Protein AF-A0A1Q9C0T8-F1 (afdb_monomer)

Nearest PDB structures (foldseek):
  1yc9-assembly1_A-3  TM=9.900E-02  e=2.140E+00  Vibrio cholerae

Mean predicted aligned error: 15.64 Å

Radius of gyration: 37.45 Å; Cα contacts (8 Å, |Δi|>4): 1405; chains: 1; bounding box: 99×96×95 Å

Secondary structure (DSSP, 8-state):
-EEEEETTEEEEEEEEEE-TTT--EEEEEEEES--EEEEEE-TTT--EEEEEEETTEEEEEEEE--SSS-BPEEEEEEE--S---SS--THHHHHHHHHTS--------------PPP--S--SSTHHHHHHHHHHHHHHHHTT-S--S--SSPPEEEE-SSTHHHHHHHHHHHTT--EEEE-GGGS-HHHHHHHHHHS-HHHHHHHHHHHHTTSS-S-------------------S-------------S-SSSSSSS-----------HHHHHHHHHHHHTTTSS-HHHHHHHHHHHHHHHHSS--HHHHHHHHS------HHHHHHHTTS-HHHHHHHHHHHHHHHHHHHHHHHHHHHHHHHHHHHTTSSEEEEEEEEEEEEEEEEEEE---TTS---EEEEEEEEEEEEEEEEEE-SS-EEEEEEEEP---EEESS--HHHHHHHHHHHHHTSTTHHHHHHHSSEEEEEEEE-S-HHHHHHHHHHHHT--S--EEEEEE-HHHHHHHHHHHHHHTTHHHHHHHHHHHHHT-STTHHHHHHHHHHHHHHHHEEEE-S---TT-HHHHHHHHHHHHHSPPPPTTS---HHHHHHHHHHHHHHHHT-S-TT-SS-EEEE-SSS---HHHHHHHIIIIIHHHH-SSSPPPPPSS-SSSHHHHHHHHHHHHHTTT-HHHHHHHHTT-----------TT--STHHHHHHHH--TTTTTTSTT------------PPPS------PPPP--TTTTTS---TTT-SS----HHHHHHHHHHHHHHHHHT-THHHHHHHHHHTHHHHHHHHHHHHHTSHHHHHHHHHHHHHHS----HHHHHHHTHHHHHHHHHHHHHHHS--TTS-GGG--HHHHHHHHHHHHHHHHHHIIIIIHHHHSTTGGGGGGGGT-THHHHS-GGG--HHHHHHHHHS-SHHHHTSHHHHHHHHHHHHH--S--HHHHHHHHHHHHHHHHHTSSSPPPBHHHHHHHHHHHHHHHHHHHHS-GGGG----------S----THHHHHHHHHHHH--S---HHHHHHHHHHHHT--HHHHHHHHHHHHHHHHHHHTT-PPPP-PPP------STTSSSSSHHHHHHHHHHHHHHHHHHHHHHHHHHHHHHHHHHHHHHHHT-----GGGHHHHHH-HHHHHH-EEEE-SSSEEEEEEEHHHHHHHHHHTTTSS---S----S---

Organism: Symbiodinium microadriaticum (NCBI:txid2951)

Sequence (1206 aa):
MINERNDGDCIRSSIRSLNLADGSYSTLCTFANECFNACGIDPTDSMIYCEVEGGADRYLTRLTCPGNGGAGEICFLGTQLDSVSAGFNGNTHAEMVRLMSEPDATDVSDGSQSSVRECDLADCGCMLEVWWVFKLKQFAKKLGLQAGGKPRLSPVSLMSACSGMLTEGLVMEELGIPFRVQGCSELSASRRAALLALFHVDHVHEFLQGVATAAVDPGYHVIVNELDSDVKGQRVQAEDRPAACPDGPRRVRADMAWVRSHRRVAAASEKPVLQQIARFALQTRDIGTPLQRELARQAAQSIRHTQPDKALHSILFDRRPVVSGTAEAQQHDTARSTVARKLSEAACALLLAAPYLLGIMLCKLLDMARGSTYSLVSVVVRRRYDETPCRISVSHEDCREQGTVVKILQSELTVALLVHDGTRFAQIRCTLPTHLKALESNTAEQLLLCQRELLALVPELSRAAAACHHPISLVTTDAYAANRCAENGMAAQSSEPWKRAHYYCDVHRMHNSSKKQHSVVSGHFSAMIYSALAAQQAGGTRQLRRALCAVLEQKLRLRCLAPESDSFESHRLQSVLDLFLPLKAAGIEPSRQGRLCLVRRYLIAFFLNGDTTDEEKVVHMNPSLGLTRDQVLHAAQAYLVPALIPHKPPVLSKKSWTGAEAAISWFGLLAALHNLLEPTMLRYTGQALTVPPAVHTANRKGWSRVAAALQDDPRNRRDQAQEGDDVDFEGGSGVIRPGNREAAGPPAASSDAAEARPNPDGLESGDVDWAEYNRQLRLRLVAWVRSKPASALIVIKTALKAPMALLEDLLTKSGVNWENLQQSIGAETGERTFVALEACKQTALKEFFLSLRVTFHTAMLGLAPAARMRKFQVLLFRMLLIIGSSVRVYLGLPWGSYPLRLFRAYMGDMVLLSDADCTLCNLGTWIKEQFPDSDSLQSNEAKAVLHTILSMFSTDIAQIEANHSATRRVVTMKSVQSSRPNVERASAEWLCRGNFTRKSGLLGEADKKSPAKQSKKADKAPVTYGWAWKAFLNERLSERISREAMSRLSREFAALSDEESQRYEDLGNIAQAAAQRGLVALPKKPSRSASVQPAARDLAMLPAEAMVQTVEAELARIRQVCNTENREHKQALQARNAKRDSVEVDLSSFGPLMEECPALADSGRPVRTAHPLLDMHLPADDLVEAALGRGAKTGLRGRLCKAPSL

Foldseek 3Di:
DDFDDDPNFTAKDFDWDQDPVPRDTHTQEMEGRWDWDQWDQDPVPRWIWTWTDDDPWIWIWTWATNGPHYHIDIDTQDTDDDDDDHDPDCPVVVVSVVVVPDDDDDDDDDDDDDDDDDDDPDDDDPPVQVVVLVVVVVVCVVVVLAPPDDDPDDAAEQEDSAPLSVLLSVLCVLLVGGHDYDYLVNDDPVVNVVVPVVDDVVVNVVRVVVVVVVPPDDDDDDDDDDDDDDDDDDDDDDDDDDDDDDDDDDDDPDPPDPPDDDDDDDDDDDDDVCCVVVVLLVVCVPWDDPVLNVLLVVLVVVLQDDDPLVLLCCLFANFDDLFALVVSCVVSVHDSVVSLVSLLNSLVSQQQVLLRLLLSLLVVVVVVCVVLQKPFAEKEKEKEKDWDWFFFFDDDVPDDGDGDTWIKMDMWIKIWIWMGRPDFIAIEIETGFDFIDTDPDLALVSVLVRVVVSQSSRTCSQVSLQRHPYAEYFYEYAPDPSPVSNVVVVVVPDPGPYQYDYFYFPLNLLLVLVLLLCVLVVLVLVLLQLQLVLQPDVCSLVLLLVLLLVVCVQAEDEDQDDQPCPDLQLVLLVLLLCLLLNADPPPDQCDPSNLLSVLLSVLCCQQQVDRQLQLRHRYHHHNDLPDDRVLSSVVCSVRVSCSLRVDRQDRDDSPDSDDVSSNLSNQLSCLLGSRNNQSSLCVSLVHDPPDDPPPCPPDDDDPVVVVVVVVPPPVNVVVPPPDDDDDDDDDDDDDDDDDDDDDDDDDDDDPVNVVPPPPPPPPPDDDPPPVVVSVVSSVSNNSVSVVSCNLVSLLSSLLCPLSSQLSVVSVVLQDLVLVVVQLLCCQVPLDGAFPLQCLLVCVSVSVSSVSLSCSLPDDSSNDDPVSPDPVSNVSSVVSSSSSSSSCCVSRVVPSPAPPSPVCVLLVLDPVLLVDDPVRYDSNSNVLCVQQVDSDSCVDLSVNQVSVSCRNSHDNRDVVVVVLVVVLSVSQVNNPPVHRGHHSSSSRSSSSSNVSNVVVDSVVDCPVVPPVPCPPCPVPPPPPLVVLLLVLQCLVPVPDDDDPVVVVVSVVVLVVDDPVSSVVSSVNSVVCVVCVVVVNDPDPDDPDPDDDDDDPPPPVSCVSSVVVVVVSVVVSVVSVVVSVVSNVVSVVVVVVSVVSQQPSDDPCVSVVVSCVVPVLQVQAWDWRRHSRSYTYTYHHSSSSSVVVSVVSNPPDDPDDDDDDDDD

Structure (mmCIF, N/CA/C/O backbone):
data_AF-A0A1Q9C0T8-F1
#
_entry.id   AF-A0A1Q9C0T8-F1
#
loop_
_atom_site.group_PDB
_atom_site.id
_atom_site.type_symbol
_atom_site.label_atom_id
_atom_site.label_alt_id
_atom_site.label_comp_id
_atom_site.label_asym_id
_atom_site.label_entity_id
_atom_site.label_seq_id
_atom_site.pdbx_PDB_ins_code
_atom_site.Cartn_x
_atom_site.Cartn_y
_atom_site.Cartn_z
_atom_site.occupancy
_atom_site.B_iso_or_equiv
_atom_site.auth_seq_id
_atom_site.auth_comp_id
_atom_site.auth_asym_id
_atom_site.auth_atom_id
_atom_site.pdbx_PDB_model_num
ATOM 1 N N . MET A 1 1 ? 5.597 49.844 -21.157 1.00 84.25 1 MET A N 1
ATOM 2 C CA . MET A 1 1 ? 5.459 51.142 -20.459 1.00 84.25 1 MET A CA 1
ATOM 3 C C . MET A 1 1 ? 6.849 51.688 -20.180 1.00 84.25 1 MET A C 1
ATOM 5 O O . MET A 1 1 ? 7.733 50.874 -19.952 1.00 84.25 1 MET A O 1
ATOM 9 N N . ILE A 1 2 ? 7.072 53.001 -20.265 1.00 85.50 2 ILE A N 1
ATOM 10 C CA . ILE A 1 2 ? 8.384 53.631 -20.035 1.00 85.50 2 ILE A CA 1
ATOM 11 C C . ILE A 1 2 ? 8.205 54.803 -19.068 1.00 85.50 2 ILE A C 1
ATOM 13 O O . ILE A 1 2 ? 7.502 55.755 -19.412 1.00 85.50 2 ILE A O 1
ATOM 17 N N . ASN A 1 3 ? 8.861 54.734 -17.908 1.00 88.25 3 ASN A N 1
ATOM 18 C CA . ASN A 1 3 ? 8.873 55.794 -16.900 1.00 88.25 3 ASN A CA 1
ATOM 19 C C . ASN A 1 3 ? 10.177 56.598 -17.020 1.00 88.25 3 ASN A C 1
ATOM 21 O O . ASN A 1 3 ? 11.267 56.032 -16.972 1.00 88.25 3 ASN A O 1
ATOM 25 N N . GLU A 1 4 ? 10.067 57.911 -17.171 1.00 86.44 4 GLU A N 1
ATOM 26 C CA . GLU A 1 4 ? 11.165 58.875 -17.179 1.00 86.44 4 GLU A CA 1
ATOM 27 C C . GLU A 1 4 ? 11.295 59.475 -15.771 1.00 86.44 4 GLU A C 1
ATOM 29 O O . GLU A 1 4 ? 10.384 60.144 -15.271 1.00 86.44 4 GLU A O 1
ATOM 34 N N . ARG A 1 5 ? 12.433 59.210 -15.119 1.00 85.56 5 ARG A N 1
ATOM 35 C CA . ARG A 1 5 ? 12.761 59.703 -13.774 1.00 85.56 5 ARG A CA 1
ATOM 36 C C . ARG A 1 5 ? 13.942 60.671 -13.833 1.00 85.56 5 ARG A C 1
ATOM 38 O O . ARG A 1 5 ? 14.863 60.448 -14.616 1.00 85.56 5 ARG A O 1
ATOM 45 N N . ASN A 1 6 ? 13.941 61.689 -12.979 1.00 84.31 6 ASN A N 1
ATOM 46 C CA . ASN A 1 6 ? 15.102 62.543 -12.721 1.00 84.31 6 ASN A CA 1
ATOM 47 C C . ASN A 1 6 ? 15.343 62.591 -11.215 1.00 84.31 6 ASN A C 1
ATOM 49 O O . ASN A 1 6 ? 14.410 62.816 -10.455 1.00 84.31 6 ASN A O 1
ATOM 53 N N . ASP A 1 7 ? 16.573 62.300 -10.795 1.00 78.94 7 ASP A N 1
ATOM 54 C CA . ASP A 1 7 ? 16.968 62.222 -9.381 1.00 78.94 7 ASP A CA 1
ATOM 55 C C . ASP A 1 7 ? 16.104 61.286 -8.508 1.00 78.94 7 ASP A C 1
ATOM 57 O O . ASP A 1 7 ? 15.999 61.450 -7.298 1.00 78.94 7 ASP A O 1
ATOM 61 N N . GLY A 1 8 ? 15.516 60.252 -9.122 1.00 74.50 8 GLY A N 1
ATOM 62 C CA . GLY A 1 8 ? 14.663 59.267 -8.447 1.00 74.50 8 GLY A CA 1
ATOM 63 C C . GLY A 1 8 ? 13.173 59.611 -8.464 1.00 74.50 8 GLY A C 1
ATOM 64 O O . GLY A 1 8 ? 12.360 58.690 -8.373 1.00 74.50 8 GLY A O 1
ATOM 65 N N . ASP A 1 9 ? 12.827 60.875 -8.711 1.00 76.44 9 ASP A N 1
ATOM 66 C CA . ASP A 1 9 ? 11.448 61.340 -8.834 1.00 76.44 9 ASP A CA 1
ATOM 67 C C . ASP A 1 9 ? 10.917 61.124 -10.252 1.00 76.44 9 ASP A C 1
ATOM 69 O O . ASP A 1 9 ? 11.606 61.327 -11.260 1.00 76.44 9 ASP A O 1
ATOM 73 N N . CYS A 1 10 ? 9.668 60.676 -10.344 1.00 81.81 10 CYS A N 1
ATOM 74 C CA . CYS A 1 10 ? 9.024 60.440 -11.626 1.00 81.81 10 CYS A CA 1
ATOM 75 C C . CYS A 1 10 ? 8.600 61.756 -12.273 1.00 81.81 10 CYS A C 1
ATOM 77 O O . CYS A 1 10 ? 7.741 62.452 -11.742 1.00 81.81 10 CYS A O 1
ATOM 79 N N . ILE A 1 11 ? 9.149 62.079 -13.445 1.00 87.88 11 ILE A N 1
ATOM 80 C CA . ILE A 1 11 ? 8.714 63.267 -14.192 1.00 87.88 11 ILE A CA 1
ATOM 81 C C . ILE A 1 11 ? 7.544 62.906 -15.107 1.00 87.88 11 ILE A C 1
ATOM 83 O O . ILE A 1 11 ? 6.575 63.658 -15.238 1.00 87.88 11 ILE A O 1
ATOM 87 N N . ARG A 1 12 ? 7.638 61.764 -15.797 1.00 91.06 12 ARG A N 1
ATOM 88 C CA . ARG A 1 12 ? 6.683 61.399 -16.845 1.00 91.06 12 ARG A CA 1
ATOM 89 C C . ARG A 1 12 ? 6.664 59.900 -17.082 1.00 91.06 12 ARG A C 1
ATOM 91 O O . ARG A 1 12 ? 7.714 59.281 -17.167 1.00 91.06 12 ARG A O 1
ATOM 98 N N . SER A 1 13 ? 5.490 59.339 -17.333 1.00 93.06 13 SER A N 1
ATOM 99 C CA . SER A 1 13 ? 5.349 57.966 -17.823 1.00 93.06 13 SER A CA 1
ATOM 100 C C . SER A 1 13 ? 4.685 57.948 -19.194 1.00 93.06 13 SER A C 1
ATOM 102 O O . SER A 1 13 ? 3.831 58.776 -19.506 1.00 93.06 13 SER A O 1
ATOM 104 N N . SER A 1 14 ? 5.092 57.024 -20.060 1.00 93.81 14 SER A N 1
ATOM 105 C CA . SER A 1 14 ? 4.533 56.878 -21.405 1.00 93.81 14 SER A CA 1
ATOM 106 C C . SER A 1 14 ? 4.207 55.427 -21.734 1.00 93.81 14 SER A C 1
ATOM 108 O O . SER A 1 14 ? 4.971 54.500 -21.446 1.00 93.81 14 SER A O 1
ATOM 110 N N . ILE A 1 15 ? 3.061 55.223 -22.379 1.00 91.44 15 ILE A N 1
ATOM 111 C CA . ILE A 1 15 ? 2.690 53.937 -22.966 1.00 91.44 15 ILE A CA 1
ATOM 112 C C . ILE A 1 15 ? 3.064 54.012 -24.435 1.00 91.44 15 ILE A C 1
ATOM 114 O O . ILE A 1 15 ? 2.648 54.930 -25.139 1.00 91.44 15 ILE A O 1
ATOM 118 N N . ARG A 1 16 ? 3.885 53.067 -24.893 1.00 91.75 16 ARG A N 1
ATOM 119 C CA . ARG A 1 16 ? 4.355 53.009 -26.275 1.00 91.75 16 ARG A CA 1
ATOM 120 C C . ARG A 1 16 ? 4.034 51.645 -26.867 1.00 91.75 16 ARG A C 1
ATOM 122 O O . ARG A 1 16 ? 4.193 50.637 -26.183 1.00 91.75 16 ARG A O 1
ATOM 129 N N . SER A 1 17 ? 3.596 51.636 -28.119 1.00 88.88 17 SER A N 1
ATOM 130 C CA . SER A 1 17 ? 3.448 50.425 -28.923 1.00 88.88 17 SER A CA 1
ATOM 131 C C . SER A 1 17 ? 4.784 50.091 -29.578 1.00 88.88 17 SER A C 1
ATOM 133 O O . SER A 1 17 ? 5.433 50.995 -30.103 1.00 88.88 17 SER A O 1
ATOM 135 N N . LEU A 1 18 ? 5.193 48.821 -29.544 1.00 85.62 18 LEU A N 1
ATOM 136 C CA . LEU A 1 18 ? 6.368 48.323 -30.258 1.00 85.62 18 LEU A CA 1
ATOM 137 C C . LEU A 1 18 ? 5.949 47.871 -31.657 1.00 85.62 18 LEU A C 1
ATOM 139 O O . LEU A 1 18 ? 5.144 46.950 -31.801 1.00 85.62 18 LEU A O 1
ATOM 143 N N . ASN A 1 19 ? 6.515 48.486 -32.686 1.00 84.69 19 ASN A N 1
ATOM 144 C CA . ASN A 1 19 ? 6.415 47.977 -34.041 1.00 84.69 19 ASN A CA 1
ATOM 145 C C . ASN A 1 19 ? 7.364 46.778 -34.192 1.00 84.69 19 ASN A C 1
ATOM 147 O O . ASN A 1 19 ? 8.583 46.931 -34.207 1.00 84.69 19 ASN A O 1
ATOM 151 N N . LEU A 1 20 ? 6.807 45.569 -34.300 1.00 74.81 20 LEU A N 1
ATOM 152 C CA . LEU A 1 20 ? 7.589 44.329 -34.399 1.00 74.81 20 LEU A CA 1
ATOM 153 C C . LEU A 1 20 ? 8.404 44.221 -35.698 1.00 74.81 20 LEU A C 1
ATOM 155 O O . LEU A 1 20 ? 9.325 43.412 -35.761 1.00 74.81 20 LEU A O 1
ATOM 159 N N . ALA A 1 21 ? 8.078 45.008 -36.729 1.00 79.56 21 ALA A N 1
ATOM 160 C CA . ALA A 1 21 ? 8.778 44.951 -38.010 1.00 79.56 21 ALA A CA 1
ATOM 161 C C . ALA A 1 21 ? 10.149 45.644 -37.973 1.00 79.56 21 ALA A C 1
ATOM 163 O O . ALA A 1 21 ? 11.071 45.207 -38.659 1.00 79.56 21 ALA A O 1
ATOM 164 N N . ASP A 1 22 ? 10.287 46.717 -37.192 1.00 89.75 22 ASP A N 1
ATOM 165 C CA . ASP A 1 22 ? 11.503 47.542 -37.148 1.00 89.75 22 ASP A CA 1
ATOM 166 C C . ASP A 1 22 ? 12.038 47.793 -35.727 1.00 89.75 22 ASP A C 1
ATOM 168 O O . ASP A 1 22 ? 13.094 48.404 -35.560 1.00 89.75 22 ASP A O 1
ATOM 172 N N . GLY A 1 23 ? 11.336 47.314 -34.698 1.00 84.69 23 GLY A N 1
ATOM 173 C CA . GLY A 1 23 ? 11.694 47.506 -33.296 1.00 84.69 23 GLY A CA 1
ATOM 174 C C . GLY A 1 23 ? 11.469 48.932 -32.779 1.00 84.69 23 GLY A C 1
ATOM 175 O O . GLY A 1 23 ? 11.903 49.249 -31.669 1.00 84.69 23 GLY A O 1
ATOM 176 N N . SER A 1 24 ? 10.823 49.811 -33.553 1.00 88.56 24 SER A N 1
ATOM 177 C CA . SER A 1 24 ? 10.552 51.191 -33.147 1.00 88.56 24 SER A CA 1
ATOM 178 C C . SER A 1 24 ? 9.375 51.277 -32.172 1.00 88.56 24 SER A C 1
ATOM 180 O O . SER A 1 24 ? 8.424 50.500 -32.232 1.00 88.56 24 SER A O 1
ATOM 182 N N . TYR A 1 25 ? 9.429 52.242 -31.251 1.00 88.69 25 TYR A N 1
ATOM 183 C CA . TYR A 1 25 ? 8.361 52.487 -30.281 1.00 88.69 25 TYR A CA 1
ATOM 184 C C . TYR A 1 25 ? 7.588 53.759 -30.638 1.00 88.69 25 TYR A C 1
ATOM 186 O O . TYR A 1 25 ? 8.168 54.844 -30.656 1.00 88.69 25 TYR A O 1
ATOM 194 N N . SER A 1 26 ? 6.273 53.653 -30.838 1.00 91.94 26 SER A N 1
ATOM 195 C CA . SER A 1 26 ? 5.376 54.799 -31.039 1.00 91.94 26 SER A CA 1
ATOM 196 C C . SER A 1 26 ? 4.587 55.102 -29.764 1.00 91.94 26 SER A C 1
ATOM 198 O O . SER A 1 26 ? 3.903 54.226 -29.232 1.00 91.94 26 SER A O 1
ATOM 200 N N . THR A 1 27 ? 4.657 56.336 -29.264 1.00 92.88 27 THR A N 1
ATOM 201 C CA . THR A 1 27 ? 3.942 56.743 -28.044 1.00 92.88 27 THR A CA 1
ATOM 202 C C . THR A 1 27 ? 2.433 56.802 -28.273 1.00 92.88 27 THR A C 1
ATOM 204 O O . THR A 1 27 ? 1.964 57.557 -29.117 1.00 92.88 27 THR A O 1
ATOM 207 N N . LEU A 1 28 ? 1.679 56.033 -27.487 1.00 91.81 28 LEU A N 1
ATOM 208 C CA . LEU A 1 28 ? 0.216 55.991 -27.508 1.00 91.81 28 LEU A CA 1
ATOM 209 C C . LEU A 1 28 ? -0.399 57.072 -26.614 1.00 91.81 28 LEU A C 1
ATOM 211 O O . LEU A 1 28 ? -1.378 57.703 -27.001 1.00 91.81 28 LEU A O 1
ATOM 215 N N . CYS A 1 29 ? 0.178 57.303 -25.435 1.00 93.88 29 CYS A N 1
ATOM 216 C CA . CYS A 1 29 ? -0.203 58.384 -24.528 1.00 93.88 29 CYS A CA 1
ATOM 217 C C . CYS A 1 29 ? 0.864 58.602 -23.455 1.00 93.88 29 CYS A C 1
ATOM 219 O O . CYS A 1 29 ? 1.744 57.755 -23.247 1.00 93.88 29 CYS A O 1
ATOM 221 N N . THR A 1 30 ? 0.780 59.738 -22.764 1.00 94.31 30 THR A N 1
ATOM 222 C CA . THR A 1 30 ? 1.685 60.066 -21.657 1.00 94.31 30 THR A CA 1
ATOM 223 C C . THR A 1 30 ? 0.957 60.579 -20.429 1.00 94.31 30 THR A C 1
ATOM 225 O O . THR A 1 30 ? -0.076 61.224 -20.550 1.00 94.31 30 THR A O 1
ATOM 228 N N . PHE A 1 31 ? 1.546 60.349 -19.267 1.00 93.56 31 PHE A N 1
ATOM 229 C CA . PHE A 1 31 ? 1.042 60.735 -17.959 1.00 93.56 31 PHE A CA 1
ATOM 230 C C . PHE A 1 31 ? 2.124 61.566 -17.271 1.00 93.56 31 PHE A C 1
ATOM 232 O O . PHE A 1 31 ? 3.297 61.185 -17.283 1.00 93.56 31 PHE A O 1
ATOM 239 N N . ALA A 1 32 ? 1.755 62.728 -16.740 1.00 89.69 32 ALA A N 1
ATOM 240 C CA . ALA A 1 32 ? 2.688 63.609 -16.047 1.00 89.69 32 ALA A CA 1
ATOM 241 C C . ALA A 1 32 ? 2.749 63.246 -14.560 1.00 89.69 32 ALA A C 1
ATOM 243 O O . ALA A 1 32 ? 1.712 62.959 -13.972 1.00 89.69 32 ALA A O 1
ATOM 244 N N . ASN A 1 33 ? 3.946 63.307 -13.973 1.00 86.69 33 ASN A N 1
ATOM 245 C CA . ASN A 1 33 ? 4.203 63.213 -12.530 1.00 86.69 33 ASN A CA 1
ATOM 246 C C . ASN A 1 33 ? 3.824 61.893 -11.833 1.00 86.69 33 ASN A C 1
ATOM 248 O O . ASN A 1 33 ? 3.884 61.835 -10.612 1.00 86.69 33 ASN A O 1
ATOM 252 N N . GLU A 1 34 ? 3.477 60.836 -12.571 1.00 89.19 34 GLU A N 1
ATOM 253 C CA . GLU A 1 34 ? 3.095 59.544 -11.989 1.00 89.19 34 GLU A CA 1
ATOM 254 C C . GLU A 1 34 ? 3.929 58.410 -12.575 1.00 89.19 34 GLU A C 1
ATOM 256 O O . GLU A 1 34 ? 4.117 58.335 -13.794 1.00 89.19 34 GLU A O 1
ATOM 261 N N . CYS A 1 35 ? 4.431 57.527 -11.710 1.00 88.50 35 CYS A N 1
ATOM 262 C CA . CYS A 1 35 ? 5.215 56.354 -12.090 1.00 88.50 35 CYS A CA 1
ATOM 263 C C . CYS A 1 35 ? 4.388 55.091 -11.936 1.00 88.50 35 CYS A C 1
ATOM 265 O O . CYS A 1 35 ? 3.938 54.764 -10.841 1.00 88.50 35 CYS A O 1
ATOM 267 N N . PHE A 1 36 ? 4.266 54.351 -13.031 1.00 91.62 36 PHE A N 1
ATOM 268 C CA . PHE A 1 36 ? 3.501 53.117 -13.053 1.00 91.62 36 PHE A CA 1
ATOM 269 C C . PHE A 1 36 ? 4.420 51.906 -13.009 1.00 91.62 36 PHE A C 1
ATOM 271 O O . PHE A 1 36 ? 5.309 51.748 -13.849 1.00 91.62 36 PHE A O 1
ATOM 278 N N . ASN A 1 37 ? 4.176 51.028 -12.052 1.00 85.38 37 ASN A N 1
ATOM 279 C CA . ASN A 1 37 ? 4.841 49.749 -11.898 1.00 85.38 37 ASN A CA 1
ATOM 280 C C . ASN A 1 37 ? 3.830 48.613 -12.124 1.00 85.38 37 ASN A C 1
ATOM 282 O O . ASN A 1 37 ? 2.619 48.821 -12.118 1.00 85.38 37 ASN A O 1
ATOM 286 N N . ALA A 1 38 ? 4.341 47.403 -12.364 1.00 86.06 38 ALA A N 1
ATOM 287 C CA . ALA A 1 38 ? 3.549 46.167 -12.406 1.00 86.06 38 ALA A CA 1
ATOM 288 C C . ALA A 1 38 ? 2.290 46.201 -13.308 1.00 86.06 38 ALA A C 1
ATOM 290 O O . ALA A 1 38 ? 1.255 45.637 -12.966 1.00 86.06 38 ALA A O 1
ATOM 291 N N . CYS A 1 39 ? 2.373 46.845 -14.474 1.00 87.00 39 CYS A N 1
ATOM 292 C CA . CYS A 1 39 ? 1.206 47.021 -15.333 1.00 87.00 39 CYS A CA 1
ATOM 293 C C . CYS A 1 39 ? 0.776 45.757 -16.090 1.00 87.00 39 CYS A C 1
ATOM 295 O O . CYS A 1 39 ? 1.620 45.049 -16.643 1.00 87.00 39 CYS A O 1
ATOM 297 N N . GLY A 1 40 ? -0.535 45.542 -16.208 1.00 81.94 40 GLY A N 1
ATOM 298 C CA . GLY A 1 40 ? -1.163 44.476 -16.992 1.00 81.94 40 GLY A CA 1
ATOM 299 C C . GLY A 1 40 ? -2.356 44.986 -17.803 1.00 81.94 40 GLY A C 1
ATOM 300 O O . GLY A 1 40 ? -2.908 46.040 -17.500 1.00 81.94 40 GLY A O 1
ATOM 301 N N . ILE A 1 41 ? -2.734 44.256 -18.855 1.00 80.81 41 ILE A N 1
ATOM 302 C CA . ILE A 1 41 ? -3.988 44.487 -19.587 1.00 80.81 41 ILE A CA 1
ATOM 303 C C . ILE A 1 41 ? -4.985 43.447 -19.098 1.00 80.81 41 ILE A C 1
ATOM 305 O O . ILE A 1 41 ? -4.678 42.254 -19.158 1.00 80.81 41 ILE A O 1
ATOM 309 N N . ASP A 1 42 ? -6.153 43.881 -18.634 1.00 69.19 42 ASP A N 1
ATOM 310 C CA . ASP A 1 42 ? -7.231 42.948 -18.319 1.00 69.19 42 ASP A CA 1
ATOM 311 C C . ASP A 1 42 ? -7.884 42.488 -19.637 1.00 69.19 42 ASP A C 1
ATOM 313 O O . ASP A 1 42 ? -8.397 43.315 -20.396 1.00 69.19 42 ASP A O 1
ATOM 317 N N . PRO A 1 43 ? -7.863 41.182 -19.965 1.00 54.66 43 PRO A N 1
ATOM 318 C CA . PRO A 1 43 ? -8.490 40.674 -21.183 1.00 54.66 43 PRO A CA 1
ATOM 319 C C . PRO A 1 43 ? -10.021 40.825 -21.190 1.00 54.66 43 PRO A C 1
ATOM 321 O O . PRO A 1 43 ? -10.635 40.656 -22.242 1.00 54.66 43 PRO A O 1
ATOM 324 N N . THR A 1 44 ? -10.640 41.113 -20.043 1.00 53.41 44 THR A N 1
ATOM 325 C CA . THR A 1 44 ? -12.094 41.227 -19.877 1.00 53.41 44 THR A CA 1
ATOM 326 C C . THR A 1 44 ? -12.622 42.568 -20.376 1.00 53.41 44 THR A C 1
ATOM 328 O O . THR A 1 44 ? -13.643 42.599 -21.062 1.00 53.41 44 THR A O 1
ATOM 331 N N . ASP A 1 45 ? -11.927 43.668 -20.072 1.00 75.06 45 ASP A N 1
ATOM 332 C CA . ASP A 1 45 ? -12.342 45.024 -20.456 1.00 75.06 45 ASP A CA 1
ATOM 333 C C . ASP A 1 45 ? -11.337 45.749 -21.368 1.00 75.06 45 ASP A C 1
ATOM 335 O O . ASP A 1 45 ? -11.618 46.842 -21.859 1.00 75.06 45 ASP A O 1
ATOM 339 N N . SER A 1 46 ? -10.198 45.114 -21.665 1.00 77.00 46 SER A N 1
ATOM 340 C CA . SER A 1 46 ? -9.102 45.658 -22.477 1.00 77.00 46 SER A CA 1
ATOM 341 C C . SER A 1 46 ? -8.465 46.935 -21.914 1.00 77.00 46 SER A C 1
ATOM 343 O O . SER A 1 46 ? -7.799 47.664 -22.656 1.00 77.00 46 SER A O 1
ATOM 345 N N . MET A 1 47 ? -8.627 47.212 -20.617 1.00 83.81 47 MET A N 1
ATOM 346 C CA . MET A 1 47 ? -8.027 48.369 -19.955 1.00 83.81 47 MET A CA 1
ATOM 347 C C . MET A 1 47 ? -6.661 48.022 -19.359 1.00 83.81 47 MET A C 1
ATOM 349 O O . MET A 1 47 ? -6.340 46.866 -19.076 1.00 83.81 47 MET A O 1
ATOM 353 N N . ILE A 1 48 ? -5.824 49.048 -19.191 1.00 87.44 48 ILE A N 1
ATOM 354 C CA . ILE A 1 48 ? -4.480 48.905 -18.627 1.00 87.44 48 ILE A CA 1
ATOM 355 C C . ILE A 1 48 ? -4.561 49.215 -17.138 1.00 87.44 48 ILE A C 1
ATOM 357 O O . ILE A 1 48 ? -5.005 50.294 -16.758 1.00 87.44 48 ILE A O 1
ATOM 361 N N . TYR A 1 49 ? -4.095 48.304 -16.298 1.00 89.75 49 TYR A N 1
ATOM 362 C CA . TYR A 1 49 ? -4.050 48.471 -14.852 1.00 89.75 49 TYR A CA 1
ATOM 363 C C . TYR A 1 49 ? -2.606 48.497 -14.385 1.00 89.75 49 TYR A C 1
ATOM 365 O O . TYR A 1 49 ? -1.805 47.684 -14.836 1.00 89.75 49 TYR A O 1
ATOM 373 N N . CYS A 1 50 ? -2.278 49.422 -13.495 1.00 91.75 50 CYS A N 1
ATOM 374 C CA . CYS A 1 50 ? -0.927 49.671 -13.015 1.00 91.75 50 CYS A CA 1
ATOM 375 C C . CYS A 1 50 ? -0.915 49.982 -11.521 1.00 91.75 50 CYS A C 1
ATOM 377 O O . CYS A 1 50 ? -1.856 50.566 -10.988 1.00 91.75 50 CYS A O 1
ATOM 379 N N . GLU A 1 51 ? 0.190 49.661 -10.864 1.00 89.50 51 GLU A N 1
ATOM 380 C CA . GLU A 1 51 ? 0.487 50.103 -9.504 1.00 89.50 51 GLU A CA 1
ATOM 381 C C . GLU A 1 51 ? 1.160 51.485 -9.559 1.00 89.50 51 GLU A C 1
ATOM 383 O O . GLU A 1 51 ? 2.123 51.671 -10.302 1.00 89.50 51 GLU A O 1
ATOM 388 N N . VAL A 1 52 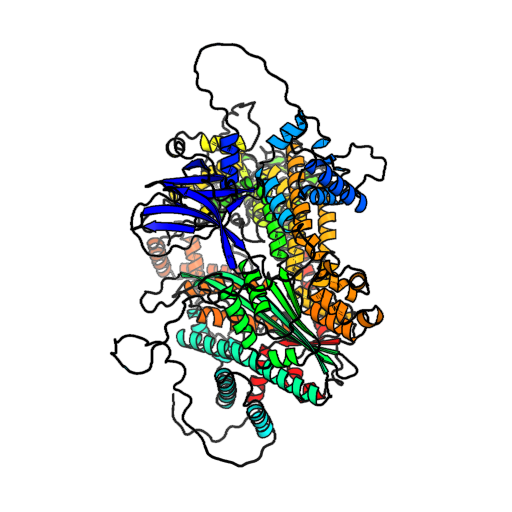? 0.665 52.458 -8.794 1.00 89.31 52 VAL A N 1
ATOM 389 C CA . VAL A 1 52 ? 1.272 53.791 -8.636 1.00 89.31 52 VAL A CA 1
ATOM 390 C C . VAL A 1 52 ? 1.836 53.919 -7.229 1.00 89.31 52 VAL A C 1
ATOM 392 O O . VAL A 1 52 ? 1.127 53.693 -6.248 1.00 89.31 52 VAL A O 1
ATOM 395 N N . GLU A 1 53 ? 3.112 54.290 -7.128 1.00 79.38 53 GLU A N 1
ATOM 396 C CA . GLU A 1 53 ? 3.761 54.603 -5.850 1.00 79.38 53 GLU A CA 1
ATOM 397 C C . GLU A 1 53 ? 3.468 56.064 -5.476 1.00 79.38 53 GLU A C 1
ATOM 399 O O . GLU A 1 53 ? 4.106 56.982 -5.987 1.00 79.38 53 GLU A O 1
ATOM 404 N N . GLY A 1 54 ? 2.494 56.272 -4.585 1.00 69.88 54 GLY A N 1
ATOM 405 C CA . GLY A 1 54 ? 2.103 57.584 -4.070 1.00 69.88 54 GLY A CA 1
ATOM 406 C C . GLY A 1 54 ? 2.558 57.761 -2.622 1.00 69.88 54 GLY A C 1
ATOM 407 O O . GLY A 1 54 ? 1.754 57.662 -1.698 1.00 69.88 54 GLY A O 1
ATOM 408 N N . GLY A 1 55 ? 3.851 58.007 -2.396 1.00 74.56 55 GLY A N 1
ATOM 409 C CA . GLY A 1 55 ? 4.407 58.152 -1.044 1.00 74.56 55 GLY A CA 1
ATOM 410 C C . GLY A 1 55 ? 4.615 56.808 -0.329 1.00 74.56 55 GLY A C 1
ATOM 411 O O . GLY A 1 55 ? 5.301 55.938 -0.857 1.00 74.56 55 GLY A O 1
ATOM 412 N N . ALA A 1 56 ? 4.086 56.653 0.892 1.00 65.31 56 ALA A N 1
ATOM 413 C CA . ALA A 1 56 ? 4.188 55.401 1.660 1.00 65.31 56 ALA A CA 1
ATOM 414 C C . ALA A 1 56 ? 3.191 54.321 1.195 1.00 65.31 56 ALA A C 1
ATOM 416 O O . ALA A 1 56 ? 3.379 53.147 1.515 1.00 65.31 56 ALA A O 1
ATOM 417 N N . ASP A 1 57 ? 2.176 54.714 0.420 1.00 75.19 57 ASP A N 1
ATOM 418 C CA . ASP A 1 57 ? 1.079 53.853 -0.007 1.00 75.19 57 ASP A CA 1
ATOM 419 C C . ASP A 1 57 ? 1.175 53.527 -1.506 1.00 75.19 57 ASP A C 1
ATOM 421 O O . ASP A 1 57 ? 1.610 54.338 -2.332 1.00 75.19 57 ASP A O 1
ATOM 425 N N . ARG A 1 58 ? 0.754 52.312 -1.861 1.00 79.94 58 ARG A N 1
ATOM 426 C CA . ARG A 1 58 ? 0.671 51.820 -3.241 1.00 79.94 58 ARG A CA 1
ATOM 427 C C . ARG A 1 58 ? -0.782 51.814 -3.675 1.00 79.94 58 ARG A C 1
ATOM 429 O O . ARG A 1 58 ? -1.636 51.319 -2.942 1.00 79.94 58 ARG A O 1
ATOM 436 N N . TYR A 1 59 ? -1.066 52.348 -4.856 1.00 83.56 59 TYR A N 1
ATOM 437 C CA . TYR A 1 59 ? -2.425 52.437 -5.379 1.00 83.56 59 TYR A CA 1
ATOM 438 C C . TYR A 1 59 ? -2.570 51.606 -6.644 1.00 83.56 59 TYR A C 1
ATOM 440 O O . TYR A 1 59 ? -1.754 51.717 -7.559 1.00 83.56 59 TYR A O 1
ATOM 448 N N . LEU A 1 60 ? -3.649 50.831 -6.739 1.00 89.25 60 LEU A N 1
ATOM 449 C CA . LEU A 1 60 ? -4.040 50.241 -8.013 1.00 89.25 60 LEU A CA 1
ATOM 450 C C . LEU A 1 60 ? -4.777 51.303 -8.834 1.00 89.25 60 LEU A C 1
ATOM 452 O O . LEU A 1 60 ? -5.761 51.898 -8.388 1.00 89.25 60 LEU A O 1
ATOM 456 N N . THR A 1 61 ? -4.301 51.541 -10.050 1.00 90.50 61 THR A N 1
ATOM 457 C CA . THR A 1 61 ? -4.855 52.536 -10.970 1.00 90.50 61 THR A CA 1
ATOM 458 C C . THR A 1 61 ? -5.213 51.902 -12.298 1.00 90.50 61 THR A C 1
ATOM 460 O O . THR A 1 61 ? -4.479 51.068 -12.825 1.00 90.50 61 THR A O 1
ATOM 463 N N . ARG A 1 62 ? -6.340 52.326 -12.866 1.00 92.94 62 ARG A N 1
ATOM 464 C CA . ARG A 1 62 ? -6.703 52.034 -14.251 1.00 92.94 62 ARG A CA 1
ATOM 465 C C . ARG A 1 62 ? -6.309 53.211 -15.129 1.00 92.94 62 ARG A C 1
ATOM 467 O O . ARG A 1 62 ? -6.647 54.355 -14.824 1.00 92.94 62 ARG A O 1
ATOM 474 N N . LEU A 1 63 ? -5.626 52.916 -16.224 1.00 92.88 63 LEU A N 1
ATOM 475 C CA . LEU A 1 63 ? -5.155 53.878 -17.204 1.00 92.88 63 LEU A CA 1
ATOM 476 C C . LEU A 1 63 ? -6.007 53.805 -18.463 1.00 92.88 63 LEU A C 1
ATOM 478 O O . LEU A 1 63 ? -6.145 52.745 -19.077 1.00 92.88 63 LEU A O 1
ATOM 482 N N . THR A 1 64 ? -6.508 54.960 -18.887 1.00 90.00 64 THR A N 1
ATOM 483 C CA . THR A 1 64 ? -7.182 55.116 -20.175 1.00 90.00 64 THR A CA 1
ATOM 484 C C . THR A 1 64 ? -6.257 55.865 -21.123 1.00 90.00 64 THR A C 1
ATOM 486 O O . THR A 1 64 ? -5.787 56.964 -20.824 1.00 90.00 64 THR A O 1
ATOM 489 N N . CYS A 1 65 ? -5.974 55.263 -22.277 1.00 89.00 65 CYS A N 1
ATOM 490 C CA . CYS A 1 65 ? -5.044 55.802 -23.262 1.00 89.00 65 CYS A CA 1
ATOM 491 C C . CYS A 1 65 ? -5.796 56.166 -24.553 1.00 89.00 65 CYS A C 1
ATOM 493 O O . CYS A 1 65 ? -6.330 55.262 -25.195 1.00 89.00 65 CYS A O 1
ATOM 495 N N . PRO A 1 66 ? -5.819 57.439 -24.991 1.00 86.75 66 PRO A N 1
ATOM 496 C CA . PRO A 1 66 ? -6.528 57.836 -26.214 1.00 86.75 66 PRO A CA 1
ATOM 497 C C . PRO A 1 66 ? -5.867 57.337 -27.514 1.00 86.75 66 PRO A C 1
ATOM 499 O O . PRO A 1 66 ? -6.444 57.479 -28.589 1.00 86.75 66 PRO A O 1
ATOM 502 N N . GLY A 1 67 ? -4.653 56.774 -27.446 1.00 84.50 67 GLY A N 1
ATOM 503 C CA . GLY A 1 67 ? -3.973 56.123 -28.575 1.00 84.50 67 GLY A CA 1
ATOM 504 C C . GLY A 1 67 ? -3.359 57.063 -29.623 1.00 84.50 67 GLY A C 1
ATOM 505 O O . GLY A 1 67 ? -2.758 56.587 -30.581 1.00 84.50 67 GLY A O 1
ATOM 506 N N . ASN A 1 68 ? -3.471 58.381 -29.452 1.00 88.19 68 ASN A N 1
ATOM 507 C CA . ASN A 1 68 ? -3.024 59.403 -30.409 1.00 88.19 68 ASN A CA 1
ATOM 508 C C . ASN A 1 68 ? -1.849 60.262 -29.899 1.00 88.19 68 ASN A C 1
ATOM 510 O O . ASN A 1 68 ? -1.633 61.373 -30.380 1.00 88.19 68 ASN A O 1
ATOM 514 N N . GLY A 1 69 ? -1.111 59.779 -28.898 1.00 87.25 69 GLY A N 1
ATOM 515 C CA . GLY A 1 69 ? -0.023 60.512 -28.247 1.00 87.25 69 GLY A CA 1
ATOM 516 C C . GLY A 1 69 ? -0.488 61.573 -27.242 1.00 87.25 69 GLY A C 1
ATOM 517 O O . GLY A 1 69 ? 0.354 62.277 -26.685 1.00 87.25 69 GLY A O 1
ATOM 518 N N . GLY A 1 70 ? -1.799 61.687 -26.996 1.00 90.12 70 GLY A N 1
ATOM 519 C CA . GLY A 1 70 ? -2.386 62.601 -26.016 1.00 90.12 70 GLY A CA 1
ATOM 520 C C . GLY A 1 70 ? -2.073 62.249 -24.556 1.00 90.12 70 GLY A C 1
ATOM 521 O O . GLY A 1 70 ? -1.439 61.235 -24.248 1.00 90.12 70 GLY A O 1
ATOM 522 N N . ALA A 1 71 ? -2.524 63.101 -23.633 1.00 91.69 71 ALA A N 1
ATOM 523 C CA . ALA A 1 71 ? -2.451 62.805 -22.206 1.00 91.69 71 ALA A CA 1
ATOM 524 C C . ALA A 1 71 ? -3.378 61.625 -21.872 1.00 91.69 71 ALA A C 1
ATOM 526 O O . ALA A 1 71 ? -4.525 61.603 -22.316 1.00 91.69 71 ALA A O 1
ATOM 527 N N . GLY A 1 72 ? -2.868 60.630 -21.149 1.00 89.88 72 GLY A N 1
ATOM 528 C CA . GLY A 1 72 ? -3.696 59.542 -20.635 1.00 89.88 72 GLY A CA 1
ATOM 529 C C . GLY A 1 72 ? -4.397 59.945 -19.336 1.00 89.88 72 GLY A C 1
ATOM 530 O O . GLY A 1 72 ? -3.924 60.827 -18.619 1.00 89.88 72 GLY A O 1
ATOM 531 N N . GLU A 1 73 ? -5.513 59.290 -19.029 1.00 92.88 73 GLU A N 1
ATOM 532 C CA . GLU A 1 73 ? -6.288 59.525 -17.805 1.00 92.88 73 GLU A CA 1
ATOM 533 C C . GLU A 1 73 ? -6.032 58.418 -16.776 1.00 92.88 73 GLU A C 1
ATOM 535 O O . GLU A 1 73 ? -5.930 57.242 -17.136 1.00 92.88 73 GLU A O 1
ATOM 540 N N . ILE A 1 74 ? -5.930 58.797 -15.498 1.00 90.62 74 ILE A N 1
ATOM 541 C CA . ILE A 1 74 ? -5.673 57.890 -14.372 1.00 90.62 74 ILE A CA 1
ATOM 542 C C . ILE A 1 74 ? -6.926 57.831 -13.505 1.00 90.62 74 ILE A C 1
ATOM 544 O O . ILE A 1 74 ? -7.432 58.861 -13.062 1.00 90.62 74 ILE A O 1
ATOM 548 N N . CYS A 1 75 ? -7.408 56.623 -13.230 1.00 89.88 75 CYS A N 1
ATOM 549 C CA . CYS A 1 75 ? -8.500 56.376 -12.300 1.00 89.88 75 CYS A CA 1
ATOM 550 C C . CYS A 1 75 ? -7.978 55.525 -11.135 1.00 89.88 75 CYS A C 1
ATOM 552 O O . CYS A 1 75 ? -7.615 54.366 -11.333 1.00 89.88 75 CYS A O 1
ATOM 554 N N . PHE A 1 76 ? -7.899 56.109 -9.937 1.00 86.00 76 PHE A N 1
ATOM 555 C CA . PHE A 1 76 ? -7.458 55.421 -8.720 1.00 86.00 76 PHE A CA 1
ATOM 556 C C . PHE A 1 76 ? -8.581 54.536 -8.184 1.00 86.00 76 PHE A C 1
ATOM 558 O O . PHE A 1 76 ? -9.678 55.025 -7.923 1.00 86.00 76 PHE A O 1
ATOM 565 N N . LEU A 1 77 ? -8.308 53.238 -8.046 1.00 77.31 77 LEU A N 1
ATOM 566 C CA . LEU A 1 77 ? -9.310 52.238 -7.671 1.00 77.31 77 LEU A CA 1
ATOM 567 C C . LEU A 1 77 ? -9.226 51.818 -6.198 1.00 77.31 77 LEU A C 1
ATOM 569 O O . LEU A 1 77 ? -10.190 51.266 -5.678 1.00 77.31 77 LEU A O 1
ATOM 573 N N . GLY A 1 78 ? -8.110 52.100 -5.519 1.00 81.56 78 GLY A N 1
ATOM 574 C CA . GLY A 1 78 ? -7.941 51.849 -4.085 1.00 81.56 78 GLY A CA 1
ATOM 575 C C . GLY A 1 78 ? -6.476 51.740 -3.658 1.00 81.56 78 GLY A C 1
ATOM 576 O O . GLY A 1 78 ? -5.579 51.643 -4.501 1.00 81.56 78 GLY A O 1
ATOM 577 N N . THR A 1 79 ? -6.238 51.770 -2.345 1.00 73.81 79 THR A N 1
ATOM 578 C CA . THR A 1 79 ? -4.942 51.465 -1.721 1.00 73.81 79 THR A CA 1
ATOM 579 C C . THR A 1 79 ? -4.734 49.954 -1.654 1.00 73.81 79 THR A C 1
ATOM 581 O O . THR A 1 79 ? -5.625 49.209 -1.253 1.00 73.81 79 THR A O 1
ATOM 584 N N . GLN A 1 80 ? -3.553 49.485 -2.047 1.00 64.56 80 GLN A N 1
ATOM 585 C CA . GLN A 1 80 ? -3.183 48.077 -1.995 1.00 64.56 80 GLN A CA 1
ATOM 586 C C . GLN A 1 80 ? -2.578 47.772 -0.617 1.00 64.56 80 GLN A C 1
ATOM 588 O O . GLN A 1 80 ? -1.508 48.278 -0.278 1.00 64.56 80 GLN A O 1
ATOM 593 N N . LEU A 1 81 ? -3.275 46.972 0.194 1.00 45.06 81 LEU A N 1
ATOM 594 C CA . LEU A 1 81 ? -2.772 46.509 1.487 1.00 45.06 81 LEU A CA 1
ATOM 595 C C . LEU A 1 81 ? -1.868 45.286 1.261 1.00 45.06 81 LEU A C 1
ATOM 597 O O . LEU A 1 81 ? -2.323 44.240 0.813 1.00 45.06 81 LEU A O 1
ATOM 601 N N . ASP A 1 82 ? -0.584 45.463 1.574 1.00 43.59 82 ASP A N 1
ATOM 602 C CA . ASP A 1 82 ? 0.517 44.491 1.543 1.00 43.59 82 ASP A CA 1
ATOM 603 C C . ASP A 1 82 ? 1.030 43.998 0.171 1.00 43.59 82 ASP A C 1
ATOM 605 O O . ASP A 1 82 ? 0.319 43.556 -0.730 1.00 43.59 82 ASP A O 1
ATOM 609 N N . SER A 1 83 ? 2.359 44.068 0.022 1.00 35.31 83 SER A N 1
ATOM 610 C CA . SER A 1 83 ? 3.079 43.802 -1.223 1.00 35.31 83 SER A CA 1
ATOM 611 C C . SER A 1 83 ? 3.201 42.303 -1.527 1.00 35.31 83 SER A C 1
ATOM 613 O O . SER A 1 83 ? 3.927 41.581 -0.837 1.00 35.31 83 SER A O 1
ATOM 615 N N . VAL A 1 84 ? 2.612 41.856 -2.637 1.00 35.56 84 VAL A N 1
ATOM 616 C CA . VAL A 1 84 ? 2.989 40.608 -3.322 1.00 35.56 84 VAL A CA 1
ATOM 617 C C . VAL A 1 84 ? 3.589 40.980 -4.677 1.00 35.56 84 VAL A C 1
ATOM 619 O O . VAL A 1 84 ? 2.987 41.685 -5.479 1.00 35.56 84 VAL A O 1
ATOM 622 N N . SER A 1 85 ? 4.823 40.552 -4.923 1.00 30.81 85 SER A N 1
ATOM 623 C CA . SER A 1 85 ? 5.599 40.883 -6.119 1.00 30.81 85 SER A CA 1
ATOM 624 C C . SER A 1 85 ? 4.949 40.398 -7.426 1.00 30.81 85 SER A C 1
ATOM 626 O O . SER A 1 85 ? 4.762 39.198 -7.606 1.00 30.81 85 SER A O 1
ATOM 628 N N . ALA A 1 86 ? 4.711 41.348 -8.337 1.00 31.59 86 ALA A N 1
ATOM 629 C CA . ALA A 1 86 ? 4.710 41.265 -9.804 1.00 31.59 86 ALA A CA 1
ATOM 630 C C . ALA A 1 86 ? 4.246 39.944 -10.455 1.00 31.59 86 ALA A C 1
ATOM 632 O O . ALA A 1 86 ? 5.029 39.172 -11.007 1.00 31.59 86 ALA A O 1
ATOM 633 N N . GLY A 1 87 ? 2.931 39.774 -10.482 1.00 35.56 87 GLY A N 1
ATOM 634 C CA . GLY A 1 87 ? 2.191 38.955 -11.434 1.00 35.56 87 GLY A CA 1
ATOM 635 C C . GLY A 1 87 ? 0.714 39.198 -11.165 1.00 35.56 87 GLY A C 1
ATOM 636 O O . GLY A 1 87 ? 0.301 39.039 -10.021 1.00 35.56 87 GLY A O 1
ATOM 637 N N . PHE A 1 88 ? -0.065 39.632 -12.161 1.00 35.19 88 PHE A N 1
ATOM 638 C CA . PHE A 1 88 ? -1.522 39.746 -12.022 1.00 35.19 88 PHE A CA 1
ATOM 639 C C . PHE A 1 88 ? -2.077 38.362 -11.637 1.00 35.19 88 PHE A C 1
ATOM 641 O O . PHE A 1 88 ? -2.206 37.469 -12.471 1.00 35.19 88 PHE A O 1
ATOM 648 N N . ASN A 1 89 ? -2.308 38.167 -10.341 1.00 36.69 89 ASN A N 1
ATOM 649 C CA . ASN A 1 89 ? -2.896 36.988 -9.721 1.00 36.69 89 ASN A CA 1
ATOM 650 C C . ASN A 1 89 ? -4.375 37.316 -9.457 1.00 36.69 89 ASN A C 1
ATOM 652 O O . ASN A 1 89 ? -4.699 38.416 -9.014 1.00 36.69 89 ASN A O 1
ATOM 656 N N . GLY A 1 90 ? -5.263 36.356 -9.734 1.00 42.38 90 GLY A N 1
ATOM 657 C CA . GLY A 1 90 ? -6.722 36.497 -9.684 1.00 42.38 90 GLY A CA 1
ATOM 658 C C . GLY A 1 90 ? -7.343 36.929 -8.348 1.00 42.38 90 GLY A C 1
ATOM 659 O O . GLY A 1 90 ? -8.516 37.295 -8.347 1.00 42.38 90 GLY A O 1
ATOM 660 N N . ASN A 1 91 ? -6.601 36.967 -7.238 1.00 40.50 91 ASN A N 1
ATOM 661 C CA . ASN A 1 91 ? -7.144 37.405 -5.947 1.00 40.50 91 ASN A CA 1
ATOM 662 C C . ASN A 1 91 ? -7.499 38.905 -5.913 1.00 40.50 91 ASN A C 1
ATOM 664 O O . ASN A 1 91 ? -8.462 39.282 -5.252 1.00 40.50 91 ASN A O 1
ATOM 668 N N . THR A 1 92 ? -6.820 39.762 -6.686 1.00 43.00 92 THR A N 1
ATOM 669 C CA . THR A 1 92 ? -7.121 41.212 -6.732 1.00 43.00 92 THR A CA 1
ATOM 670 C C . THR A 1 92 ? -8.460 41.514 -7.431 1.00 43.00 92 THR A C 1
ATOM 672 O O . THR A 1 92 ? -9.103 42.523 -7.153 1.00 43.00 92 THR A O 1
ATOM 675 N N . HIS A 1 93 ? -8.932 40.607 -8.296 1.00 42.28 93 HIS A N 1
ATOM 676 C CA . HIS A 1 93 ? -10.237 40.708 -8.962 1.00 42.28 93 HIS A CA 1
ATOM 677 C C . HIS A 1 93 ? -11.406 40.345 -8.020 1.00 42.28 93 HIS A C 1
ATOM 679 O O . HIS A 1 93 ? -12.484 40.934 -8.113 1.00 42.28 93 HIS A O 1
ATOM 685 N N . ALA A 1 94 ? -11.191 39.422 -7.073 1.00 41.69 94 ALA A N 1
ATOM 686 C CA . ALA A 1 94 ? -12.192 39.028 -6.075 1.00 41.69 94 ALA A CA 1
ATOM 687 C C . ALA A 1 94 ? -12.542 40.181 -5.110 1.00 41.69 94 ALA A C 1
ATOM 689 O O . ALA A 1 94 ? -13.704 40.356 -4.738 1.00 41.69 94 ALA A O 1
ATOM 690 N N . GLU A 1 95 ? -11.558 41.020 -4.777 1.00 42.12 95 GLU A N 1
ATOM 691 C CA . GLU A 1 95 ? -11.739 42.199 -3.923 1.00 42.12 95 GLU A CA 1
ATOM 692 C C . GLU A 1 95 ? -12.401 43.372 -4.681 1.00 42.12 95 GLU A C 1
ATOM 694 O O . GLU A 1 95 ? -13.270 44.055 -4.133 1.00 42.12 95 GLU A O 1
ATOM 699 N N . MET A 1 96 ? -12.109 43.529 -5.984 1.00 39.56 96 MET A N 1
ATOM 700 C CA . MET A 1 96 ? -12.776 44.492 -6.880 1.00 39.56 96 MET A CA 1
ATOM 701 C C . MET A 1 96 ? -14.287 44.245 -7.015 1.00 39.56 96 MET A C 1
ATOM 703 O O . MET A 1 96 ? -15.070 45.192 -6.955 1.00 39.56 96 MET A O 1
ATOM 707 N N . VAL A 1 97 ? -14.727 42.991 -7.186 1.00 43.47 97 VAL A N 1
ATOM 708 C CA . VAL A 1 97 ? -16.164 42.668 -7.317 1.00 43.47 97 VAL A CA 1
ATOM 709 C C . VAL A 1 97 ? -16.909 42.905 -6.002 1.00 43.47 97 VAL A C 1
ATOM 711 O O . VAL A 1 97 ? -18.053 43.360 -6.024 1.00 43.47 97 VAL A O 1
ATOM 714 N N . ARG A 1 98 ? -16.260 42.672 -4.854 1.00 41.50 98 ARG A N 1
ATOM 715 C CA . ARG A 1 98 ? -16.821 42.971 -3.531 1.00 41.50 98 ARG A CA 1
ATOM 716 C C . ARG A 1 98 ? -17.027 44.479 -3.327 1.00 41.50 98 ARG A C 1
ATOM 718 O O . ARG A 1 98 ? -18.126 44.873 -2.949 1.00 41.50 98 ARG A O 1
ATOM 725 N N . LEU A 1 99 ? -16.031 45.312 -3.646 1.00 41.34 99 LEU A N 1
ATOM 726 C CA . LEU A 1 99 ? -16.120 46.777 -3.506 1.00 41.34 99 LEU A CA 1
ATOM 727 C C . LEU A 1 99 ? -17.129 47.423 -4.470 1.00 41.34 99 LEU A C 1
ATOM 729 O O . LEU A 1 99 ? -17.727 48.441 -4.141 1.00 41.34 99 LEU A O 1
ATOM 733 N N . MET A 1 100 ? -17.376 46.819 -5.636 1.00 40.25 100 MET A N 1
ATOM 734 C CA . MET A 1 100 ? -18.392 47.295 -6.588 1.00 40.25 100 MET A CA 1
ATOM 735 C C . MET A 1 100 ? -19.833 46.859 -6.247 1.00 40.25 100 MET A C 1
ATOM 737 O O . MET A 1 100 ? -20.766 47.293 -6.921 1.00 40.25 100 MET A O 1
ATOM 741 N N . SER A 1 101 ? -20.033 46.002 -5.235 1.00 39.38 101 SER A N 1
ATOM 742 C CA . SER A 1 101 ? -21.335 45.379 -4.924 1.00 39.38 101 SER A CA 1
ATOM 743 C C . SER A 1 101 ? -22.018 45.900 -3.651 1.00 39.38 101 SER A C 1
ATOM 745 O O . SER A 1 101 ? -23.152 45.498 -3.375 1.00 39.38 101 SER A O 1
ATOM 747 N N . GLU A 1 102 ? -21.380 46.781 -2.878 1.00 32.53 102 GLU A N 1
ATOM 748 C CA . GLU A 1 102 ? -21.980 47.389 -1.682 1.00 32.53 102 GLU A CA 1
ATOM 749 C C . GLU A 1 102 ? -22.523 48.795 -1.999 1.00 32.53 102 GLU A C 1
ATOM 751 O O . GLU A 1 102 ? -21.757 49.680 -2.376 1.00 32.53 102 GLU A O 1
ATOM 756 N N . PRO A 1 103 ? -23.841 49.047 -1.872 1.00 37.38 103 PRO A N 1
ATOM 757 C CA . PRO A 1 103 ? -24.356 50.407 -1.887 1.00 37.38 103 PRO A CA 1
ATOM 758 C C . PRO A 1 103 ? -24.130 51.044 -0.511 1.00 37.38 103 PRO A C 1
ATOM 760 O O . PRO A 1 103 ? -24.780 50.666 0.467 1.00 37.38 103 PRO A O 1
ATOM 763 N N . ASP A 1 104 ? -23.233 52.027 -0.442 1.00 33.09 104 ASP A N 1
ATOM 764 C CA . ASP A 1 104 ? -23.058 52.855 0.750 1.00 33.09 104 ASP A CA 1
ATOM 765 C C . ASP A 1 104 ? -24.328 53.676 1.018 1.00 33.09 104 ASP A C 1
ATOM 767 O O . ASP A 1 104 ? -24.733 54.542 0.238 1.00 33.09 104 ASP A O 1
ATOM 771 N N . ALA A 1 105 ? -24.964 53.394 2.153 1.00 33.62 105 ALA A N 1
ATOM 772 C CA . ALA A 1 105 ? -26.036 54.193 2.714 1.00 33.62 105 ALA A CA 1
ATOM 773 C C . ALA A 1 105 ? -25.443 55.191 3.715 1.00 33.62 105 ALA A C 1
ATOM 775 O O . ALA A 1 105 ? -25.196 54.837 4.866 1.00 33.62 105 ALA A O 1
ATOM 776 N N . THR A 1 106 ? -25.280 56.451 3.308 1.00 32.84 106 THR A N 1
ATOM 777 C CA . THR A 1 106 ? -25.308 57.582 4.246 1.00 32.84 106 THR A CA 1
ATOM 778 C C . THR A 1 106 ? -26.113 58.752 3.677 1.00 32.84 106 THR A C 1
ATOM 780 O O . THR A 1 106 ? -25.991 59.125 2.513 1.00 32.84 106 THR A O 1
ATOM 783 N N . ASP A 1 107 ? -26.994 59.268 4.534 1.00 33.41 107 ASP A N 1
ATOM 784 C CA . ASP A 1 107 ? -27.924 60.381 4.344 1.00 33.41 107 ASP A CA 1
ATOM 785 C C . ASP A 1 107 ? -27.268 61.668 3.816 1.00 33.41 107 ASP A C 1
ATOM 787 O O . ASP A 1 107 ? -26.389 62.225 4.473 1.00 33.41 107 ASP A O 1
ATOM 791 N N . VAL A 1 108 ? -27.834 62.237 2.745 1.00 31.47 108 VAL A N 1
ATOM 792 C CA . VAL A 1 108 ? -27.990 63.694 2.595 1.00 31.47 108 VAL A CA 1
ATOM 793 C C . VAL A 1 108 ? -29.375 63.972 2.005 1.00 31.47 108 VAL A C 1
ATOM 795 O O . VAL A 1 108 ? -29.671 63.644 0.858 1.00 31.47 108 VAL A O 1
ATOM 798 N N . SER A 1 109 ? -30.238 64.584 2.811 1.00 39.34 109 SER A N 1
ATOM 799 C CA . SER A 1 109 ? -31.469 65.246 2.380 1.00 39.34 109 SER A CA 1
ATOM 800 C C . SER A 1 109 ? -31.153 66.407 1.430 1.00 39.34 109 SER A C 1
ATOM 802 O O . SER A 1 109 ? -30.357 67.267 1.796 1.00 39.34 109 SER A O 1
ATOM 804 N N . ASP A 1 110 ? -31.774 66.481 0.254 1.00 32.12 110 ASP A N 1
ATOM 805 C CA . ASP A 1 110 ? -32.904 67.384 -0.042 1.00 32.12 110 ASP A CA 1
ATOM 806 C C . ASP A 1 110 ? -33.229 67.387 -1.554 1.00 32.12 110 ASP A C 1
ATOM 808 O O . ASP A 1 110 ? -32.410 67.026 -2.397 1.00 32.12 110 ASP A O 1
ATOM 812 N N . GLY A 1 111 ? -34.476 67.721 -1.884 1.00 33.00 111 GLY A N 1
ATOM 813 C CA . GLY A 1 111 ? -35.148 67.368 -3.136 1.00 33.00 111 GLY A CA 1
ATOM 814 C C . GLY A 1 111 ? -34.671 68.017 -4.445 1.00 33.00 111 GLY A C 1
ATOM 815 O O . GLY A 1 111 ? -34.188 69.140 -4.498 1.00 33.00 111 GLY A O 1
ATOM 816 N N . SER A 1 112 ? -34.949 67.337 -5.560 1.00 29.44 112 SER A N 1
ATOM 817 C CA . SER A 1 112 ? -35.824 67.832 -6.641 1.00 29.44 112 SER A CA 1
ATOM 818 C C . SER A 1 112 ? -35.839 66.874 -7.844 1.00 29.44 112 SER A C 1
ATOM 820 O O . SER A 1 112 ? -35.002 65.997 -8.009 1.00 29.44 112 SER A O 1
ATOM 822 N N . GLN A 1 113 ? -36.908 67.007 -8.620 1.00 33.47 113 GLN A N 1
ATOM 823 C CA . GLN A 1 113 ? -37.416 66.159 -9.698 1.00 33.47 113 GLN A CA 1
ATOM 824 C C . GLN A 1 113 ? -36.420 65.858 -10.842 1.00 33.47 113 GLN A C 1
ATOM 826 O O . GLN A 1 113 ? -35.753 66.763 -11.326 1.00 33.47 113 GLN A O 1
ATOM 831 N N . SER A 1 114 ? -36.454 64.643 -11.414 1.00 27.94 114 SER A N 1
ATOM 832 C CA . SER A 1 114 ? -36.910 64.413 -12.808 1.00 27.94 114 SER A CA 1
ATOM 833 C C . SER A 1 114 ? -36.662 62.978 -13.327 1.00 27.94 114 SER A C 1
ATOM 835 O O . SER A 1 114 ? -35.624 62.371 -13.105 1.00 27.94 114 SER A O 1
ATOM 837 N N . SER A 1 115 ? -37.694 62.457 -14.004 1.00 29.12 115 SER A N 1
ATOM 838 C CA . SER A 1 115 ? -37.772 61.348 -14.977 1.00 29.12 115 SER A CA 1
ATOM 839 C C . SER A 1 115 ? -36.710 60.232 -14.989 1.00 29.12 115 SER A C 1
ATOM 841 O O . SER A 1 115 ? -35.647 60.366 -15.592 1.00 29.12 115 SER A O 1
ATOM 843 N N . VAL A 1 116 ? -37.117 59.051 -14.515 1.00 25.67 116 VAL A N 1
ATOM 844 C CA . VAL A 1 116 ? -36.533 57.756 -14.898 1.00 25.67 116 VAL A CA 1
ATOM 845 C C . VAL A 1 116 ? -36.959 57.423 -16.335 1.00 25.67 116 VAL A C 1
ATOM 847 O O . VAL A 1 116 ? -38.153 57.312 -16.616 1.00 25.67 116 VAL A O 1
ATOM 850 N N . ARG A 1 117 ? -35.988 57.260 -17.242 1.00 27.34 117 ARG A N 1
ATOM 851 C CA . ARG A 1 117 ? -36.144 56.473 -18.476 1.00 27.34 117 ARG A CA 1
ATOM 852 C C . ARG A 1 117 ? -35.724 55.036 -18.175 1.00 27.34 117 ARG A C 1
ATOM 854 O O . ARG A 1 117 ? -34.650 54.820 -17.621 1.00 27.34 117 ARG A O 1
ATOM 861 N N . GLU A 1 118 ? -36.578 54.087 -18.546 1.00 32.94 118 GLU A N 1
ATOM 862 C CA . GLU A 1 118 ? -36.240 52.666 -18.658 1.00 32.94 118 GLU A CA 1
ATOM 863 C C . GLU A 1 118 ? -35.014 52.485 -19.564 1.00 32.94 118 GLU A C 1
ATOM 865 O O . GLU A 1 118 ? -34.935 53.095 -20.632 1.00 32.94 118 GLU A O 1
ATOM 870 N N . CYS A 1 119 ? -34.070 51.647 -19.133 1.00 25.09 119 CYS A N 1
ATOM 871 C CA . CYS A 1 119 ? -32.988 51.138 -19.967 1.00 25.09 119 CYS A CA 1
ATOM 872 C C . CYS A 1 119 ? -33.143 49.614 -20.067 1.00 25.09 119 CYS A C 1
ATOM 874 O O . CYS A 1 119 ? -33.321 48.933 -19.054 1.00 25.09 119 CYS A O 1
ATOM 876 N N . ASP A 1 120 ? -33.139 49.121 -21.304 1.00 30.28 120 ASP A N 1
ATOM 877 C CA . ASP A 1 120 ? -33.474 47.760 -21.717 1.00 30.28 120 ASP A CA 1
ATOM 878 C C . ASP A 1 120 ? -32.531 46.676 -21.157 1.00 30.28 120 ASP A C 1
ATOM 880 O O . ASP A 1 120 ? -31.306 46.770 -21.200 1.00 30.28 120 ASP A O 1
ATOM 884 N N . LEU A 1 121 ? -33.138 45.582 -20.688 1.00 34.12 121 LEU A N 1
ATOM 885 C CA . LEU A 1 121 ? -32.529 44.393 -20.070 1.00 34.12 121 LEU A CA 1
ATOM 886 C C . LEU A 1 121 ? -31.969 43.370 -21.091 1.00 34.12 121 LEU A C 1
ATOM 888 O O . LEU A 1 121 ? -32.193 42.167 -20.950 1.00 34.12 121 LEU A O 1
ATOM 892 N N . ALA A 1 122 ? -31.248 43.809 -22.127 1.00 29.64 122 ALA A N 1
ATOM 893 C CA . ALA A 1 122 ? -30.784 42.907 -23.195 1.00 29.64 122 ALA A CA 1
ATOM 894 C C . ALA A 1 122 ? -29.309 42.448 -23.115 1.00 29.64 122 ALA A C 1
ATOM 896 O O . ALA A 1 122 ? -28.986 41.435 -23.728 1.00 29.64 122 ALA A O 1
ATOM 897 N N . ASP A 1 123 ? -28.434 43.088 -22.330 1.00 34.88 123 ASP A N 1
ATOM 898 C CA . ASP A 1 123 ? -26.969 42.900 -22.467 1.00 34.88 123 ASP A CA 1
ATOM 899 C C . ASP A 1 123 ? -26.238 42.277 -21.260 1.00 34.88 123 ASP A C 1
ATOM 901 O O . ASP A 1 123 ? -25.048 42.496 -21.051 1.00 34.88 123 ASP A O 1
ATOM 905 N N . CYS A 1 124 ? -26.902 41.432 -20.464 1.00 32.38 124 CYS A N 1
ATOM 906 C CA . CYS A 1 124 ? -26.242 40.767 -19.332 1.00 32.38 124 CYS A CA 1
ATOM 907 C C . CYS A 1 124 ? -26.110 39.246 -19.531 1.00 32.38 124 CYS A C 1
ATOM 909 O O . CYS A 1 124 ? -27.094 38.516 -19.413 1.00 32.38 124 CYS A O 1
ATOM 911 N N . GLY A 1 125 ? -24.889 38.780 -19.842 1.00 37.06 125 GLY A N 1
ATOM 912 C CA . GLY A 1 125 ? -24.248 37.507 -19.434 1.00 37.06 125 GLY A CA 1
ATOM 913 C C . GLY A 1 125 ? -24.931 36.139 -19.648 1.00 37.06 125 GLY A C 1
ATOM 914 O O . GLY A 1 125 ? -24.301 35.104 -19.438 1.00 37.06 125 GLY A O 1
ATOM 915 N N . CYS A 1 126 ? -26.188 36.068 -20.078 1.00 35.28 126 CYS A N 1
ATOM 916 C CA . CYS A 1 126 ? -27.007 34.854 -20.005 1.00 35.28 126 CYS A CA 1
ATOM 917 C C . CYS A 1 126 ? -26.815 33.867 -21.174 1.00 35.28 126 CYS A C 1
ATOM 919 O O . CYS A 1 126 ? -27.277 32.727 -21.091 1.00 35.28 126 CYS A O 1
ATOM 921 N N . MET A 1 127 ? -26.101 34.245 -22.243 1.00 31.77 127 MET A N 1
ATOM 922 C CA . MET A 1 127 ? -25.868 33.358 -23.397 1.00 31.77 127 MET A CA 1
ATOM 923 C C . MET A 1 127 ? -24.788 32.285 -23.165 1.00 31.77 127 MET A C 1
ATOM 925 O O . MET A 1 127 ? -24.883 31.195 -23.736 1.00 31.77 127 MET A O 1
ATOM 929 N N . LEU A 1 128 ? -23.802 32.527 -22.294 1.00 39.06 128 LEU A N 1
ATOM 930 C CA . LEU A 1 128 ? -22.697 31.585 -22.043 1.00 39.06 128 LEU A CA 1
ATOM 931 C C . LEU A 1 128 ? -23.132 30.351 -21.226 1.00 39.06 128 LEU A C 1
ATOM 933 O O . LEU A 1 128 ? -22.678 29.236 -21.498 1.00 39.06 128 LEU A O 1
ATOM 937 N N . GLU A 1 129 ? -24.077 30.501 -20.292 1.00 41.09 129 GLU A N 1
ATOM 938 C CA . GLU A 1 129 ? -24.596 29.385 -19.482 1.00 41.09 129 GLU A CA 1
ATOM 939 C C . GLU A 1 129 ? -25.488 28.421 -20.284 1.00 41.09 129 GLU A C 1
ATOM 941 O O . GLU A 1 129 ? -25.480 27.204 -20.060 1.00 41.09 129 GLU A O 1
ATOM 946 N N . VAL A 1 130 ? -26.244 28.943 -21.257 1.00 42.44 130 VAL A N 1
ATOM 947 C CA . VAL A 1 130 ? -27.156 28.149 -22.099 1.00 42.44 130 VAL A CA 1
ATOM 948 C C . VAL A 1 130 ? -26.375 27.181 -22.997 1.00 42.44 130 VAL A C 1
ATOM 950 O O . VAL A 1 130 ? -26.801 26.038 -23.197 1.00 42.44 130 VAL A O 1
ATOM 953 N N . TRP A 1 131 ? -25.197 27.587 -23.479 1.00 39.88 131 TRP A N 1
ATOM 954 C CA . TRP A 1 131 ? -24.365 26.791 -24.384 1.00 39.88 131 TRP A CA 1
ATOM 955 C C . TRP A 1 131 ? -23.673 25.597 -23.697 1.00 39.88 131 TRP A C 1
ATOM 957 O O . TRP A 1 131 ? -23.690 24.478 -24.224 1.00 39.88 131 TRP A O 1
ATOM 967 N N . TRP A 1 132 ? -23.135 25.776 -22.485 1.00 41.75 132 TRP A N 1
ATOM 968 C CA . TRP A 1 132 ? -22.458 24.700 -21.744 1.00 41.75 132 TRP A CA 1
ATOM 969 C C . TRP A 1 132 ? -23.422 23.640 -21.206 1.00 41.75 132 TRP A C 1
ATOM 971 O O . TRP A 1 132 ? -23.152 22.442 -21.324 1.00 41.75 132 TRP A O 1
ATOM 981 N N . VAL A 1 133 ? -24.586 24.047 -20.691 1.00 45.00 133 VAL A N 1
ATOM 982 C CA . VAL A 1 133 ? -25.656 23.121 -20.274 1.00 45.00 133 VAL A CA 1
ATOM 983 C C . VAL A 1 133 ? -26.153 22.299 -21.466 1.00 45.00 133 VAL A C 1
ATOM 985 O O . VAL A 1 133 ? -26.419 21.100 -21.336 1.00 45.00 133 VAL A O 1
ATOM 988 N N . PHE A 1 134 ? -26.243 22.915 -22.647 1.00 44.91 134 PHE A N 1
ATOM 989 C CA . PHE A 1 134 ? -26.579 22.219 -23.884 1.00 44.91 134 PHE A CA 1
ATOM 990 C C . PHE A 1 134 ? -25.503 21.191 -24.273 1.00 44.91 134 PHE A C 1
ATOM 992 O O . PHE A 1 134 ? -25.848 20.044 -24.565 1.00 44.91 134 PHE A O 1
ATOM 999 N N . LYS A 1 135 ? -24.208 21.531 -24.186 1.00 46.38 135 LYS A N 1
ATOM 1000 C CA . LYS A 1 135 ? -23.098 20.583 -24.406 1.00 46.38 135 LYS A CA 1
ATOM 1001 C C . LYS A 1 135 ? -23.093 19.441 -23.391 1.00 46.38 135 LYS A C 1
ATOM 1003 O O . LYS A 1 135 ? -22.971 18.291 -23.798 1.00 46.38 135 LYS A O 1
ATOM 1008 N N . LEU A 1 136 ? -23.303 19.718 -22.105 1.00 47.97 136 LEU A N 1
ATOM 1009 C CA . LEU A 1 136 ? -23.432 18.714 -21.040 1.00 47.97 136 LEU A CA 1
ATOM 1010 C C . LEU A 1 136 ? -24.589 17.746 -21.299 1.00 47.97 136 LEU A C 1
ATOM 1012 O O . LEU A 1 136 ? -24.420 16.536 -21.174 1.00 47.97 136 LEU A O 1
ATOM 1016 N N . LYS A 1 137 ? -25.746 18.255 -21.733 1.00 51.31 137 LYS A N 1
ATOM 1017 C CA . LYS A 1 137 ? -26.887 17.423 -22.143 1.00 51.31 137 LYS A CA 1
ATOM 1018 C C . LYS A 1 137 ? -26.603 16.624 -23.404 1.00 51.31 137 LYS A C 1
ATOM 1020 O O . LYS A 1 137 ? -27.002 15.466 -23.474 1.00 51.31 137 LYS A O 1
ATOM 1025 N N . GLN A 1 138 ? -25.913 17.202 -24.386 1.00 50.88 138 GLN A N 1
ATOM 1026 C CA . GLN A 1 138 ? -25.471 16.470 -25.571 1.00 50.88 138 GLN A CA 1
ATOM 1027 C C . GLN A 1 138 ? -24.473 15.368 -25.209 1.00 50.88 138 GLN A C 1
ATOM 1029 O O . GLN A 1 138 ? -24.597 14.270 -25.738 1.00 50.88 138 GLN A O 1
ATOM 1034 N N . PHE A 1 139 ? -23.533 15.616 -24.295 1.00 48.84 139 PHE A N 1
ATOM 1035 C CA . PHE A 1 139 ? -22.597 14.610 -23.795 1.00 48.84 139 PHE A CA 1
ATOM 1036 C C . PHE A 1 139 ? -23.314 13.521 -23.004 1.00 48.84 139 PHE A C 1
ATOM 1038 O O . PHE A 1 139 ? -23.123 12.352 -23.304 1.00 48.84 139 PHE A O 1
ATOM 1045 N N . ALA A 1 140 ? -24.207 13.876 -22.079 1.00 50.34 140 ALA A N 1
ATOM 1046 C CA . ALA A 1 140 ? -25.024 12.908 -21.353 1.00 50.34 140 ALA A CA 1
ATOM 1047 C C . ALA A 1 140 ? -25.888 12.065 -22.307 1.00 50.34 140 ALA A C 1
ATOM 1049 O O . ALA A 1 140 ? -25.967 10.850 -22.163 1.00 50.34 140 ALA A O 1
ATOM 1050 N N . LYS A 1 141 ? -26.468 12.686 -23.342 1.00 53.16 141 LYS A N 1
ATOM 1051 C CA . LYS A 1 141 ? -27.217 11.993 -24.398 1.00 53.16 141 LYS A CA 1
ATOM 1052 C C . LYS A 1 141 ? -26.317 11.085 -25.249 1.00 53.16 141 LYS A C 1
ATOM 1054 O O . LYS A 1 141 ? -26.716 9.963 -25.534 1.00 53.16 141 LYS A O 1
ATOM 1059 N N . LYS A 1 142 ? -25.110 11.531 -25.623 1.00 50.38 142 LYS A N 1
ATOM 1060 C CA . LYS A 1 142 ? -24.104 10.727 -26.350 1.00 50.38 142 LYS A CA 1
ATOM 1061 C C . LYS A 1 142 ? -23.580 9.553 -25.520 1.00 50.38 142 LYS A C 1
ATOM 1063 O O . LYS A 1 142 ? -23.282 8.512 -26.085 1.00 50.38 142 LYS A O 1
ATOM 1068 N N . LEU A 1 143 ? -23.497 9.716 -24.201 1.00 47.38 143 LEU A N 1
ATOM 1069 C CA . LEU A 1 143 ? -23.123 8.670 -23.247 1.00 47.38 143 LEU A CA 1
ATOM 1070 C C . LEU A 1 143 ? -24.285 7.717 -22.911 1.00 47.38 143 LEU A C 1
ATOM 1072 O O . LEU A 1 143 ? -24.084 6.786 -22.145 1.00 47.38 143 LEU A O 1
ATOM 1076 N N . GLY A 1 144 ? -25.488 7.928 -23.462 1.00 52.31 144 GLY A N 1
ATOM 1077 C CA . GLY A 1 144 ? -26.650 7.069 -23.206 1.00 52.31 144 GLY A CA 1
ATOM 1078 C C . GLY A 1 144 ? -27.360 7.312 -21.868 1.00 52.31 144 GLY A C 1
ATOM 1079 O O . GLY A 1 144 ? -28.262 6.559 -21.524 1.00 52.31 144 GLY A O 1
ATOM 1080 N N . LEU A 1 145 ? -27.042 8.392 -21.145 1.00 51.75 145 LEU A N 1
ATOM 1081 C CA . LEU A 1 145 ? -27.540 8.691 -19.790 1.00 51.75 145 LEU A CA 1
ATOM 1082 C C . LEU A 1 145 ? -29.004 9.185 -19.731 1.00 51.75 145 LEU A C 1
ATOM 1084 O O . LEU A 1 145 ? -29.400 9.850 -18.773 1.00 51.75 145 LEU A O 1
ATOM 1088 N N . GLN A 1 146 ? -29.829 8.929 -20.752 1.00 55.59 146 GLN A N 1
ATOM 1089 C CA . GLN A 1 146 ? -31.267 9.218 -20.685 1.00 55.59 146 GLN A CA 1
ATOM 1090 C C . GLN A 1 146 ? -32.022 7.982 -20.202 1.00 55.59 146 GLN A C 1
ATOM 1092 O O . GLN A 1 146 ? -31.747 6.876 -20.651 1.00 55.59 146 GLN A O 1
ATOM 1097 N N . ALA A 1 147 ? -32.997 8.180 -19.308 1.00 46.16 147 ALA A N 1
ATOM 1098 C CA . ALA A 1 147 ? -33.846 7.122 -18.766 1.00 46.16 147 ALA A CA 1
ATOM 1099 C C . ALA A 1 147 ? -34.631 6.397 -19.880 1.00 46.16 147 ALA A C 1
ATOM 1101 O O . ALA A 1 147 ? -35.768 6.743 -20.201 1.00 46.16 147 ALA A O 1
ATOM 1102 N N . GLY A 1 148 ? -34.013 5.381 -20.478 1.00 44.91 148 GLY A N 1
ATOM 1103 C CA . GLY A 1 148 ? -34.632 4.450 -21.409 1.00 44.91 148 GLY A CA 1
ATOM 1104 C C . GLY A 1 148 ? -35.446 3.416 -20.644 1.00 44.91 148 GLY A C 1
ATOM 1105 O O . GLY A 1 148 ? -34.992 2.300 -20.430 1.00 44.91 148 GLY A O 1
ATOM 1106 N N . GLY A 1 149 ? -36.642 3.788 -20.189 1.00 48.56 149 GLY A N 1
ATOM 1107 C CA . GLY A 1 149 ? -37.581 2.840 -19.589 1.00 48.56 149 GLY A CA 1
ATOM 1108 C C . GLY A 1 149 ? -38.518 3.481 -18.575 1.00 48.56 149 GLY A C 1
ATOM 1109 O O . GLY A 1 149 ? -38.082 4.222 -17.702 1.00 48.56 149 GLY A O 1
ATOM 1110 N N . LYS A 1 150 ? -39.818 3.181 -18.697 1.00 49.47 150 LYS A N 1
ATOM 1111 C CA . LYS A 1 150 ? -40.906 3.649 -17.820 1.00 49.47 150 LYS A CA 1
ATOM 1112 C C . LYS A 1 150 ? -40.556 3.443 -16.327 1.00 49.47 150 LYS A C 1
ATOM 1114 O O . LYS A 1 150 ? -40.590 2.293 -15.885 1.00 49.47 150 LYS A O 1
ATOM 1119 N N . PRO A 1 151 ? -40.295 4.487 -15.512 1.00 45.75 151 PRO A N 1
ATOM 1120 C CA . PRO A 1 151 ? -40.061 4.310 -14.084 1.00 45.75 151 PRO A CA 1
ATOM 1121 C C . PRO A 1 151 ? -41.318 4.639 -13.260 1.00 45.75 151 PRO A C 1
ATOM 1123 O O . PRO A 1 151 ? -42.013 5.619 -13.513 1.00 45.75 151 PRO A O 1
ATOM 1126 N N . ARG A 1 152 ? -41.585 3.834 -12.219 1.00 47.59 152 ARG A N 1
ATOM 1127 C CA . ARG A 1 152 ? -42.592 4.099 -11.163 1.00 47.59 152 ARG A CA 1
ATOM 1128 C C . ARG A 1 152 ? -42.150 5.183 -10.153 1.00 47.59 152 ARG A C 1
ATOM 1130 O O . ARG A 1 152 ? -42.892 5.472 -9.222 1.00 47.59 152 ARG A O 1
ATOM 1137 N N . LEU A 1 153 ? -40.955 5.764 -10.306 1.00 49.75 153 LEU A N 1
ATOM 1138 C CA . LEU A 1 153 ? -40.365 6.757 -9.398 1.00 49.75 153 LEU A CA 1
ATOM 1139 C C . LEU A 1 153 ? -39.822 7.949 -10.195 1.00 49.75 153 LEU A C 1
ATOM 1141 O O . LEU A 1 153 ? -39.169 7.764 -11.221 1.00 49.75 153 LEU A O 1
ATOM 1145 N N . SER A 1 154 ? -40.078 9.165 -9.712 1.00 65.94 154 SER A N 1
ATOM 1146 C CA . SER A 1 154 ? -39.567 10.402 -10.309 1.00 65.94 154 SER A CA 1
ATOM 1147 C C . SER A 1 154 ? -38.029 10.417 -10.272 1.00 65.94 154 SER A C 1
ATOM 1149 O O . SER A 1 154 ? -37.466 10.184 -9.199 1.00 65.94 154 SER A O 1
ATOM 1151 N N . PRO A 1 155 ? -37.334 10.685 -11.395 1.00 72.62 155 PRO A N 1
ATOM 1152 C CA . PRO A 1 155 ? -35.874 10.737 -11.422 1.00 72.62 155 PRO A CA 1
ATOM 1153 C C . PRO A 1 155 ? -35.334 11.844 -10.505 1.00 72.62 155 PRO A C 1
ATOM 1155 O O . PRO A 1 155 ? -35.938 12.912 -10.384 1.00 72.62 155 PRO A O 1
ATOM 1158 N N . VAL A 1 156 ? -34.182 11.601 -9.875 1.00 74.81 156 VAL A N 1
ATOM 1159 C CA . VAL A 1 156 ? -33.466 12.597 -9.065 1.00 74.81 156 VAL A CA 1
ATOM 1160 C C . VAL A 1 156 ? -32.929 13.695 -9.982 1.00 74.81 156 VAL A C 1
ATOM 1162 O O . VAL A 1 156 ? -32.165 13.413 -10.900 1.00 74.81 156 VAL A O 1
ATOM 1165 N N . SER A 1 157 ? -33.301 14.952 -9.748 1.00 74.69 157 SER A N 1
ATOM 1166 C CA . SER A 1 157 ? -32.706 16.070 -10.484 1.00 74.69 157 SER A CA 1
ATOM 1167 C C . SER A 1 157 ? -31.292 16.353 -9.977 1.00 74.69 157 SER A C 1
ATOM 1169 O O . SER A 1 157 ? -31.127 16.809 -8.846 1.00 74.69 157 SER A O 1
ATOM 1171 N N . LEU A 1 158 ? -30.285 16.116 -10.817 1.00 69.19 158 LEU A N 1
ATOM 1172 C CA . LEU A 1 158 ? -28.934 16.635 -10.624 1.00 69.19 158 LEU A CA 1
ATOM 1173 C C . LEU A 1 158 ? -28.907 18.094 -11.071 1.00 69.19 158 LEU A C 1
ATOM 1175 O O . LEU A 1 158 ? -29.239 18.396 -12.219 1.00 69.19 158 LEU A O 1
ATOM 1179 N N . MET A 1 159 ? -28.540 18.980 -10.149 1.00 66.69 159 MET A N 1
ATOM 1180 C CA . MET A 1 159 ? -28.471 20.424 -10.358 1.00 66.69 159 MET A CA 1
ATOM 1181 C C . MET A 1 159 ? -27.045 20.872 -10.037 1.00 66.69 159 MET A C 1
ATOM 1183 O O . MET A 1 159 ? -26.656 20.864 -8.872 1.00 66.69 159 MET A O 1
ATOM 1187 N N . SER A 1 160 ? -26.247 21.202 -11.051 1.00 59.47 160 SER A N 1
ATOM 1188 C CA . SER A 1 160 ? -24.883 21.705 -10.856 1.00 59.47 160 SER A CA 1
ATOM 1189 C C . SER A 1 160 ? -24.399 22.492 -12.078 1.00 59.47 160 SER A C 1
ATOM 1191 O O . SER A 1 160 ? -24.810 22.220 -13.208 1.00 59.47 160 SER A O 1
ATOM 1193 N N . ALA A 1 161 ? -23.531 23.475 -11.827 1.00 48.19 161 ALA A N 1
ATOM 1194 C CA . ALA A 1 161 ? -22.879 24.316 -12.828 1.00 48.19 161 ALA A CA 1
ATOM 1195 C C . ALA A 1 161 ? -21.490 23.792 -13.264 1.00 48.19 161 ALA A C 1
ATOM 1197 O O . ALA A 1 161 ? -20.825 24.444 -14.062 1.00 48.19 161 ALA A O 1
ATOM 1198 N N . CYS A 1 162 ? -21.024 22.633 -12.767 1.00 59.50 162 CYS A N 1
ATOM 1199 C CA . CYS A 1 162 ? -19.649 22.161 -12.993 1.00 59.50 162 CYS A CA 1
ATOM 1200 C C . CYS A 1 162 ? -19.544 20.720 -13.532 1.00 59.50 162 CYS A C 1
ATOM 1202 O O . CYS A 1 162 ? -20.488 19.926 -13.487 1.00 59.50 162 CYS A O 1
ATOM 1204 N N . SER A 1 163 ? -18.346 20.354 -14.012 1.00 53.59 163 SER A N 1
ATOM 1205 C CA . SER A 1 163 ? -18.004 18.997 -14.490 1.00 53.59 163 SER A CA 1
ATOM 1206 C C . SER A 1 163 ? -18.251 17.886 -13.461 1.00 53.59 163 SER A C 1
ATOM 1208 O O . SER A 1 163 ? -18.499 16.739 -13.849 1.00 53.59 163 SER A O 1
ATOM 1210 N N . GLY A 1 164 ? -18.259 18.218 -12.163 1.00 64.44 164 GLY A N 1
ATOM 1211 C CA . GLY A 1 164 ? -18.603 17.294 -11.081 1.00 64.44 164 GLY A CA 1
ATOM 1212 C C . GLY A 1 164 ? -19.958 16.616 -11.296 1.00 64.44 164 GLY A C 1
ATOM 1213 O O . GLY A 1 164 ? -20.099 15.427 -11.014 1.00 64.44 164 GLY A O 1
ATOM 1214 N N . MET A 1 165 ? -20.905 17.306 -11.937 1.00 73.56 165 MET A N 1
ATOM 1215 C CA . MET A 1 165 ? -22.228 16.771 -12.256 1.00 73.56 165 MET A CA 1
ATOM 1216 C C . MET A 1 165 ? -22.190 15.522 -13.145 1.00 73.56 165 MET A C 1
ATOM 1218 O O . MET A 1 165 ? -22.988 14.608 -12.952 1.00 73.56 165 MET A O 1
ATOM 1222 N N . LEU A 1 166 ? -21.274 15.455 -14.119 1.00 70.44 166 LEU A N 1
ATOM 1223 C CA . LEU A 1 166 ? -21.145 14.272 -14.980 1.00 70.44 166 LEU A CA 1
ATOM 1224 C C . LEU A 1 166 ? -20.649 13.076 -14.182 1.00 70.44 166 LEU A C 1
ATOM 1226 O O . LEU A 1 166 ? -21.132 11.963 -14.367 1.00 70.44 166 LEU A O 1
ATOM 1230 N N . THR A 1 167 ? -19.702 13.310 -13.276 1.00 73.81 167 THR A N 1
ATOM 1231 C CA . THR A 1 167 ? -19.167 12.245 -12.426 1.00 73.81 167 THR A CA 1
ATOM 1232 C C . THR A 1 167 ? -20.221 11.747 -11.444 1.00 73.81 167 THR A C 1
ATOM 1234 O O . THR A 1 167 ? -20.376 10.540 -11.294 1.00 73.81 167 THR A O 1
ATOM 1237 N N . GLU A 1 168 ? -21.016 12.648 -10.861 1.00 79.75 168 GLU A N 1
ATOM 1238 C CA . GLU A 1 168 ? -22.162 12.290 -10.023 1.00 79.75 168 GLU A CA 1
ATOM 1239 C C . GLU A 1 168 ? -23.235 11.539 -10.812 1.00 79.75 168 GLU A C 1
ATOM 1241 O O . GLU A 1 168 ? -23.757 10.547 -10.316 1.00 79.75 168 GLU A O 1
ATOM 1246 N N . GLY A 1 169 ? -23.523 11.958 -12.048 1.00 78.12 169 GLY A N 1
ATOM 1247 C CA . GLY A 1 169 ? -24.446 11.268 -12.949 1.00 78.12 169 GLY A CA 1
ATOM 1248 C C . GLY A 1 169 ? -24.007 9.840 -13.257 1.00 78.12 169 GLY A C 1
ATOM 1249 O O . GLY A 1 169 ? -24.784 8.910 -13.068 1.00 78.12 169 GLY A O 1
ATOM 1250 N N . LEU A 1 170 ? -22.743 9.639 -13.638 1.00 80.38 170 LEU A N 1
ATOM 1251 C CA . LEU A 1 170 ? -22.186 8.298 -13.857 1.00 80.38 170 LEU A CA 1
ATOM 1252 C C . LEU A 1 170 ? -22.282 7.434 -12.594 1.00 80.38 170 LEU A C 1
ATOM 1254 O O . LEU A 1 170 ? -22.630 6.262 -12.660 1.00 80.38 170 LEU A O 1
ATOM 1258 N N . VAL A 1 171 ? -22.022 8.005 -11.419 1.00 82.75 171 VAL A N 1
ATOM 1259 C CA . VAL A 1 171 ? -22.145 7.265 -10.155 1.00 82.75 171 VAL A CA 1
ATOM 1260 C C . VAL A 1 171 ? -23.604 6.952 -9.835 1.00 82.75 171 VAL A C 1
ATOM 1262 O O . VAL A 1 171 ? -23.893 5.862 -9.354 1.00 82.75 171 VAL A O 1
ATOM 1265 N N . MET A 1 172 ? -24.540 7.863 -10.106 1.00 82.38 172 MET A N 1
ATOM 1266 C CA . MET A 1 172 ? -25.971 7.592 -9.955 1.00 82.38 172 MET A CA 1
ATOM 1267 C C . MET A 1 172 ? -26.432 6.460 -10.874 1.00 82.38 172 MET A C 1
ATOM 1269 O O . MET A 1 172 ? -27.192 5.604 -10.422 1.00 82.38 172 MET A O 1
ATOM 1273 N N . GLU A 1 173 ? -25.935 6.409 -12.111 1.00 83.31 173 GLU A N 1
ATOM 1274 C CA . GLU A 1 173 ? -26.169 5.294 -13.032 1.00 83.31 173 GLU A CA 1
ATOM 1275 C C . GLU A 1 173 ? -25.644 3.969 -12.460 1.00 83.31 173 GLU A C 1
ATOM 1277 O O . GLU A 1 173 ? -26.400 3.001 -12.369 1.00 83.31 173 GLU A O 1
ATOM 1282 N N . GLU A 1 174 ? -24.398 3.943 -11.978 1.00 83.50 174 GLU A N 1
ATOM 1283 C CA . GLU A 1 174 ? -23.790 2.762 -11.344 1.00 83.50 174 GLU A CA 1
ATOM 1284 C C . GLU A 1 174 ? -24.551 2.314 -10.083 1.00 83.50 174 GLU A C 1
ATOM 1286 O O . GLU A 1 174 ? -24.696 1.122 -9.803 1.00 83.50 174 GLU A O 1
ATOM 1291 N N . LEU A 1 175 ? -25.113 3.262 -9.328 1.00 80.19 175 LEU A N 1
ATOM 1292 C CA . LEU A 1 175 ? -25.987 2.983 -8.187 1.00 80.19 175 LEU A CA 1
ATOM 1293 C C . LEU A 1 175 ? -27.401 2.537 -8.608 1.00 80.19 175 LEU A C 1
ATOM 1295 O O . LEU A 1 175 ? -28.184 2.109 -7.755 1.00 80.19 175 LEU A O 1
ATOM 1299 N N . GLY A 1 176 ? -27.745 2.601 -9.896 1.00 83.00 176 GLY A N 1
ATOM 1300 C CA . GLY A 1 176 ? -29.077 2.296 -10.421 1.00 83.00 176 GLY A CA 1
ATOM 1301 C C . GLY A 1 176 ? -30.140 3.316 -10.007 1.00 83.00 176 GLY A C 1
ATOM 1302 O O . GLY A 1 176 ? -31.311 2.962 -9.867 1.00 83.00 176 GLY A O 1
ATOM 1303 N N . ILE A 1 177 ? -29.740 4.562 -9.748 1.00 80.50 177 ILE A N 1
ATOM 1304 C CA . ILE A 1 177 ? -30.634 5.661 -9.384 1.00 80.50 177 ILE A CA 1
ATOM 1305 C C . ILE A 1 177 ? -31.022 6.391 -10.672 1.00 80.50 177 ILE A C 1
ATOM 1307 O O . ILE A 1 177 ? -30.151 6.976 -11.313 1.00 80.50 177 ILE A O 1
ATOM 1311 N N . PRO A 1 178 ? -32.308 6.415 -11.065 1.00 82.50 178 PRO A N 1
ATOM 1312 C CA . PRO A 1 178 ? -32.725 7.220 -12.201 1.00 82.50 178 PRO A CA 1
ATOM 1313 C C . PRO A 1 178 ? -32.510 8.697 -11.866 1.00 82.50 178 PRO A C 1
ATOM 1315 O O . PRO A 1 178 ? -32.995 9.185 -10.842 1.00 82.50 178 PRO A O 1
ATOM 1318 N N . PHE A 1 179 ? -31.807 9.417 -12.734 1.00 80.38 179 PHE A N 1
ATOM 1319 C CA . PHE A 1 179 ? -31.541 10.839 -12.560 1.00 80.38 179 PHE A CA 1
ATOM 1320 C C . PHE A 1 179 ? -31.857 11.629 -13.828 1.00 80.38 179 PHE A C 1
ATOM 1322 O O . PHE A 1 179 ? -31.956 11.088 -14.929 1.00 80.38 179 PHE A O 1
ATOM 1329 N N . ARG A 1 180 ? -32.052 12.935 -13.661 1.00 80.38 180 ARG A N 1
ATOM 1330 C CA . ARG A 1 180 ? -32.187 13.904 -14.745 1.00 80.38 180 ARG A CA 1
ATOM 1331 C C . ARG A 1 180 ? -31.213 15.037 -14.491 1.00 80.38 180 ARG A C 1
ATOM 1333 O O . ARG A 1 180 ? -31.244 15.652 -13.434 1.00 80.38 180 ARG A O 1
ATOM 1340 N N . VAL A 1 181 ? -30.392 15.349 -15.482 1.00 71.69 181 VAL A N 1
ATOM 1341 C CA . VAL A 1 181 ? -29.559 16.551 -15.457 1.00 71.69 181 VAL A CA 1
ATOM 1342 C C . VAL A 1 181 ? -30.442 17.759 -15.767 1.00 71.69 181 VAL A C 1
ATOM 1344 O O . VAL A 1 181 ? -31.027 17.830 -16.853 1.00 71.69 181 VAL A O 1
ATOM 1347 N N . GLN A 1 182 ? -30.562 18.680 -14.812 1.00 70.56 182 GLN A N 1
ATOM 1348 C CA . GLN A 1 182 ? -31.241 19.961 -14.994 1.00 70.56 182 GLN A CA 1
ATOM 1349 C C . GLN A 1 182 ? -30.217 21.091 -14.967 1.00 70.56 182 GLN A C 1
ATOM 1351 O O . GLN A 1 182 ? -29.410 21.188 -14.047 1.00 70.56 182 GLN A O 1
ATOM 1356 N N . GLY A 1 183 ? -30.258 21.948 -15.987 1.00 62.38 183 GLY A N 1
ATOM 1357 C CA . GLY A 1 183 ? -29.447 23.166 -15.987 1.00 62.38 183 GLY A CA 1
ATOM 1358 C C . GLY A 1 183 ? -30.007 24.197 -15.010 1.00 62.38 183 GLY A C 1
ATOM 1359 O O . GLY A 1 183 ? -31.215 24.213 -14.768 1.00 62.38 183 GLY A O 1
ATOM 1360 N N . CYS A 1 184 ? -29.166 25.102 -14.501 1.00 55.88 184 CYS A N 1
ATOM 1361 C CA . CYS A 1 184 ? -29.608 26.218 -13.652 1.00 55.88 184 CYS A CA 1
ATOM 1362 C C . CYS A 1 184 ? -30.713 27.065 -14.315 1.00 55.88 184 CYS A C 1
ATOM 1364 O O . CYS A 1 184 ? -31.627 27.541 -13.637 1.00 55.88 184 CYS A O 1
ATOM 1366 N N . SER A 1 185 ? -30.691 27.172 -15.647 1.00 57.16 185 SER A N 1
ATOM 1367 C CA . SER A 1 185 ? -31.713 27.840 -16.462 1.00 57.16 185 SER A CA 1
ATOM 1368 C C . SER A 1 185 ? -33.094 27.166 -16.430 1.00 57.16 185 SER A C 1
ATOM 1370 O O . SER A 1 185 ? -34.100 27.829 -16.665 1.00 57.16 185 SER A O 1
ATOM 1372 N N . GLU A 1 186 ? -33.173 25.881 -16.078 1.00 57.00 186 GLU A N 1
ATOM 1373 C CA . GLU A 1 186 ? -34.427 25.120 -15.951 1.00 57.00 186 GLU A CA 1
ATOM 1374 C C . GLU A 1 186 ? -34.996 25.143 -14.524 1.00 57.00 186 GLU A C 1
ATOM 1376 O O . GLU A 1 186 ? -36.042 24.547 -14.252 1.00 57.00 186 GLU A O 1
ATOM 1381 N N . LEU A 1 187 ? -34.305 25.810 -13.596 1.00 62.75 187 LEU A N 1
ATOM 1382 C CA . LEU A 1 187 ? -34.768 26.003 -12.228 1.00 62.75 187 LEU A CA 1
ATOM 1383 C C . LEU A 1 187 ? -35.737 27.179 -12.150 1.00 62.75 187 LEU A C 1
ATOM 1385 O O . LEU A 1 187 ? -35.557 28.192 -12.832 1.00 62.75 187 LEU A O 1
ATOM 1389 N N . SER A 1 188 ? -36.717 27.072 -11.246 1.00 71.88 188 SER A N 1
ATOM 1390 C CA . SER A 1 188 ? -37.485 28.239 -10.810 1.00 71.88 188 SER A CA 1
ATOM 1391 C C . SER A 1 188 ? -36.531 29.298 -10.256 1.00 71.88 188 SER A C 1
ATOM 1393 O O . SER A 1 188 ? -35.522 28.948 -9.638 1.00 71.88 188 SER A O 1
ATOM 1395 N N . ALA A 1 189 ? -36.860 30.581 -10.422 1.00 62.22 189 ALA A N 1
ATOM 1396 C CA . ALA A 1 189 ? -36.031 31.689 -9.937 1.00 62.22 189 ALA A CA 1
ATOM 1397 C C . ALA A 1 189 ? -35.637 31.522 -8.454 1.00 62.22 189 ALA A C 1
ATOM 1399 O O . ALA A 1 189 ? -34.478 31.699 -8.098 1.00 62.22 189 ALA A O 1
ATOM 1400 N N . SER A 1 190 ? -36.561 31.041 -7.614 1.00 56.88 190 SER A N 1
ATOM 1401 C CA . SER A 1 190 ? -36.320 30.732 -6.198 1.00 56.88 190 SER A CA 1
ATOM 1402 C C . SER A 1 190 ? -35.306 29.608 -5.954 1.00 56.88 190 SER A C 1
ATOM 1404 O O . SER A 1 190 ? -34.488 29.700 -5.042 1.00 56.88 190 SER A O 1
ATOM 1406 N N . ARG A 1 191 ? -35.327 28.540 -6.763 1.00 52.78 191 ARG A N 1
ATOM 1407 C CA . ARG A 1 191 ? -34.358 27.437 -6.663 1.00 52.78 191 ARG A CA 1
ATOM 1408 C C . ARG A 1 191 ? -33.005 27.834 -7.232 1.00 52.78 191 ARG A C 1
ATOM 1410 O O . ARG A 1 191 ? -32.000 27.417 -6.680 1.00 52.78 191 ARG A O 1
ATOM 1417 N N . ARG A 1 192 ? -32.986 28.644 -8.292 1.00 55.84 192 ARG A N 1
ATOM 1418 C CA . ARG A 1 192 ? -31.764 29.216 -8.866 1.00 55.84 192 ARG A CA 1
ATOM 1419 C C . ARG A 1 192 ? -31.071 30.135 -7.863 1.00 55.84 192 ARG A C 1
ATOM 1421 O O . ARG A 1 192 ? -29.897 29.931 -7.597 1.00 55.84 192 ARG A O 1
ATOM 1428 N N . ALA A 1 193 ? -31.813 31.046 -7.235 1.00 54.59 193 ALA A N 1
ATOM 1429 C CA . ALA A 1 193 ? -31.304 31.925 -6.184 1.00 54.59 193 ALA A CA 1
ATOM 1430 C C . ALA A 1 193 ? -30.788 31.138 -4.966 1.00 54.59 193 ALA A C 1
ATOM 1432 O O . ALA A 1 193 ? -29.699 31.409 -4.480 1.00 54.59 193 ALA A O 1
ATOM 1433 N N . ALA A 1 194 ? -31.514 30.106 -4.516 1.00 52.81 194 ALA A N 1
ATOM 1434 C CA . ALA A 1 194 ? -31.048 29.240 -3.430 1.00 52.81 194 ALA A CA 1
ATOM 1435 C C . ALA A 1 194 ? -29.786 28.444 -3.801 1.00 52.81 194 ALA A C 1
ATOM 1437 O O . ALA A 1 194 ? -28.941 28.210 -2.946 1.00 52.81 194 ALA A O 1
ATOM 1438 N N . LEU A 1 195 ? -29.655 28.017 -5.060 1.00 48.56 195 LEU A N 1
ATOM 1439 C CA . LEU A 1 195 ? -28.479 27.296 -5.540 1.00 48.56 195 LEU A CA 1
ATOM 1440 C C . LEU A 1 195 ? -27.265 28.233 -5.628 1.00 48.56 195 LEU A C 1
ATOM 1442 O O . LEU A 1 195 ? -26.208 27.889 -5.114 1.00 48.56 195 LEU A O 1
ATOM 1446 N N . LEU A 1 196 ? -27.442 29.440 -6.169 1.00 49.41 196 LEU A N 1
ATOM 1447 C CA . LEU A 1 196 ? -26.413 30.487 -6.205 1.00 49.41 196 LEU A CA 1
ATOM 1448 C C . LEU A 1 196 ? -26.002 30.965 -4.802 1.00 49.41 196 LEU A C 1
ATOM 1450 O O . LEU A 1 196 ? -24.852 31.312 -4.597 1.00 49.41 196 LEU A O 1
ATOM 1454 N N . ALA A 1 197 ? -26.903 30.910 -3.818 1.00 45.31 197 ALA A N 1
ATOM 1455 C CA . ALA A 1 197 ? -26.588 31.216 -2.420 1.00 45.31 197 ALA A CA 1
ATOM 1456 C C . ALA A 1 197 ? -25.872 30.071 -1.669 1.00 45.31 197 ALA A C 1
ATOM 1458 O O . ALA A 1 197 ? -25.323 30.292 -0.593 1.00 45.31 197 ALA A O 1
ATOM 1459 N N . LEU A 1 198 ? -25.917 28.834 -2.183 1.00 38.97 198 LEU A N 1
ATOM 1460 C CA . LEU A 1 198 ? -25.321 27.644 -1.551 1.00 38.97 198 LEU A CA 1
ATOM 1461 C C . LEU A 1 198 ? -23.961 27.253 -2.144 1.00 38.97 198 LEU A C 1
ATOM 1463 O O . LEU A 1 198 ? -23.230 26.484 -1.517 1.00 38.97 198 LEU A O 1
ATOM 1467 N N . PHE A 1 199 ? -23.635 27.743 -3.340 1.00 41.41 199 PHE A N 1
ATOM 1468 C CA . PHE A 1 199 ? -22.342 27.548 -3.983 1.00 41.41 199 PHE A CA 1
ATOM 1469 C C . PHE A 1 199 ? -21.564 28.863 -3.939 1.00 41.41 199 PHE A C 1
ATOM 1471 O O . PHE A 1 199 ? -21.985 29.846 -4.537 1.00 41.41 199 PHE A O 1
ATOM 1478 N N . HIS A 1 200 ? -20.434 28.866 -3.229 1.00 39.53 200 HIS A N 1
ATOM 1479 C CA . HIS A 1 200 ? -19.484 29.977 -3.258 1.00 39.53 200 HIS A CA 1
ATOM 1480 C C . HIS A 1 200 ? -19.000 30.173 -4.705 1.00 39.53 200 HIS A C 1
ATOM 1482 O O . HIS A 1 200 ? -18.653 29.188 -5.370 1.00 39.53 200 HIS A O 1
ATOM 1488 N N . VAL A 1 201 ? -19.029 31.414 -5.199 1.00 38.75 201 VAL A N 1
ATOM 1489 C CA . VAL A 1 201 ? -18.725 31.784 -6.597 1.00 38.75 201 VAL A CA 1
ATOM 1490 C C . VAL A 1 201 ? -17.341 31.274 -7.033 1.00 38.75 201 VAL A C 1
ATOM 1492 O O . VAL A 1 201 ? -17.172 30.840 -8.175 1.00 38.75 201 VAL A O 1
ATOM 1495 N N . ASP A 1 202 ? -16.404 31.174 -6.094 1.00 39.53 202 ASP A N 1
ATOM 1496 C CA . ASP A 1 202 ? -15.014 30.752 -6.310 1.00 39.53 202 ASP A CA 1
ATOM 1497 C C . ASP A 1 202 ? -14.883 29.336 -6.888 1.00 39.53 202 ASP A C 1
ATOM 1499 O O . ASP A 1 202 ? -14.077 29.091 -7.781 1.00 39.53 202 ASP A O 1
ATOM 1503 N N . HIS A 1 203 ? -15.747 28.400 -6.477 1.00 39.47 203 HIS A N 1
ATOM 1504 C CA . HIS A 1 203 ? -15.667 26.999 -6.915 1.00 39.47 203 HIS A CA 1
ATOM 1505 C C . HIS A 1 203 ? -16.153 26.807 -8.365 1.00 39.47 203 HIS A C 1
ATOM 1507 O O . HIS A 1 203 ? -15.797 25.837 -9.041 1.00 39.47 203 HIS A O 1
ATOM 1513 N N . VAL A 1 204 ? -16.994 27.729 -8.845 1.00 35.94 204 VAL A N 1
ATOM 1514 C CA . VAL A 1 204 ? -17.414 27.808 -10.249 1.00 35.94 204 VAL A CA 1
ATOM 1515 C C . VAL A 1 204 ? -16.341 28.535 -11.065 1.00 35.94 204 VAL A C 1
ATOM 1517 O O . VAL A 1 204 ? -16.075 28.137 -12.197 1.00 35.94 204 VAL A O 1
ATOM 1520 N N . HIS A 1 205 ? -15.673 29.534 -10.482 1.00 38.72 205 HIS A N 1
ATOM 1521 C CA . HIS A 1 205 ? -14.669 30.354 -11.156 1.00 38.72 205 HIS A CA 1
ATOM 1522 C C . HIS A 1 205 ? -13.321 29.634 -11.375 1.00 38.72 205 HIS A C 1
ATOM 1524 O O . HIS A 1 205 ? -12.829 29.622 -12.505 1.00 38.72 205 HIS A O 1
ATOM 1530 N N . GLU A 1 206 ? -12.783 28.919 -10.377 1.00 42.16 206 GLU A N 1
ATOM 1531 C CA . GLU A 1 206 ? -11.567 28.088 -10.524 1.00 42.16 206 GLU A CA 1
ATOM 1532 C C . GLU A 1 206 ? -11.731 27.005 -11.604 1.00 42.16 206 GLU A C 1
ATOM 1534 O O . GLU A 1 206 ? -10.826 26.718 -12.395 1.00 42.16 206 GLU A O 1
ATOM 1539 N N . PHE A 1 207 ? -12.924 26.408 -11.679 1.00 40.59 207 PHE A N 1
ATOM 1540 C CA . PHE A 1 207 ? -13.254 25.416 -12.698 1.00 40.59 207 PHE A CA 1
ATOM 1541 C C . PHE A 1 207 ? -13.306 26.031 -14.108 1.00 40.59 207 PHE A C 1
ATOM 1543 O O . PHE A 1 207 ? -12.870 25.391 -15.068 1.00 40.59 207 PHE A O 1
ATOM 1550 N N . LEU A 1 208 ? -13.793 27.269 -14.248 1.00 35.69 208 LEU A N 1
ATOM 1551 C CA . LEU A 1 208 ? -13.812 27.990 -15.525 1.00 35.69 208 LEU A CA 1
ATOM 1552 C C . LEU A 1 208 ? -12.397 28.398 -15.977 1.00 35.69 208 LEU A C 1
ATOM 1554 O O . LEU A 1 208 ? -12.093 28.279 -17.164 1.00 35.69 208 LEU A O 1
ATOM 1558 N N . GLN A 1 209 ? -11.499 28.763 -15.054 1.00 40.34 209 GLN A N 1
ATOM 1559 C CA . GLN A 1 209 ? -10.089 29.067 -15.356 1.00 40.34 209 GLN A CA 1
ATOM 1560 C C . GLN A 1 209 ? -9.287 27.831 -15.812 1.00 40.34 209 GLN A C 1
ATOM 1562 O O . GLN A 1 209 ? -8.506 27.908 -16.767 1.00 40.34 209 GLN A O 1
ATOM 1567 N N . GLY A 1 210 ? -9.525 26.662 -15.203 1.00 37.66 210 GLY A N 1
ATOM 1568 C CA . GLY A 1 210 ? -8.894 25.397 -15.612 1.00 37.66 210 GLY A CA 1
ATOM 1569 C C . GLY A 1 210 ? -9.357 24.860 -16.976 1.00 37.66 210 GLY A C 1
ATOM 1570 O O . GLY A 1 210 ? -8.691 24.011 -17.565 1.00 37.66 210 GLY A O 1
ATOM 1571 N N . VAL A 1 211 ? -10.494 25.344 -17.489 1.00 35.69 211 VAL A N 1
ATOM 1572 C CA . VAL A 1 211 ? -11.049 24.962 -18.800 1.00 35.69 211 VAL A CA 1
ATOM 1573 C C . VAL A 1 211 ? -10.733 26.006 -19.876 1.00 35.69 211 VAL A C 1
ATOM 1575 O O . VAL A 1 211 ? -10.477 25.623 -21.016 1.00 35.69 211 VAL A O 1
ATOM 1578 N N . ALA A 1 212 ? -10.664 27.298 -19.535 1.00 33.03 212 ALA A N 1
ATOM 1579 C CA . ALA A 1 212 ? -10.236 28.355 -20.459 1.00 33.03 212 ALA A CA 1
ATOM 1580 C C . ALA A 1 212 ? -8.779 28.170 -20.924 1.00 33.03 212 ALA A C 1
ATOM 1582 O O . ALA A 1 212 ? -8.473 28.367 -22.097 1.00 33.03 212 ALA A O 1
ATOM 1583 N N . THR A 1 213 ? -7.908 27.661 -20.047 1.00 37.50 213 THR A N 1
ATOM 1584 C CA . THR A 1 213 ? -6.527 27.262 -20.384 1.00 37.50 213 THR A CA 1
ATOM 1585 C C . THR A 1 213 ? -6.435 26.018 -21.278 1.00 37.50 213 THR A C 1
ATOM 1587 O O . THR A 1 213 ? -5.388 25.768 -21.867 1.00 37.50 213 THR A O 1
ATOM 1590 N N . ALA A 1 214 ? -7.519 25.248 -21.425 1.00 31.36 214 ALA A N 1
ATOM 1591 C CA . ALA A 1 214 ? -7.575 24.044 -22.257 1.00 31.36 214 ALA A CA 1
ATOM 1592 C C . ALA A 1 214 ? -8.333 24.239 -23.588 1.00 31.36 214 ALA A C 1
ATOM 1594 O O . ALA A 1 214 ? -8.388 23.306 -24.389 1.00 31.36 214 ALA A O 1
ATOM 1595 N N . ALA A 1 215 ? -8.943 25.407 -23.822 1.00 29.58 215 ALA A N 1
ATOM 1596 C CA . ALA A 1 215 ? -9.912 25.609 -24.904 1.00 29.58 215 ALA A CA 1
ATOM 1597 C C . ALA A 1 215 ? -9.528 26.672 -25.951 1.00 29.58 215 ALA A C 1
ATOM 1599 O O . ALA A 1 215 ? -10.339 26.939 -26.836 1.00 29.58 215 ALA A O 1
ATOM 1600 N N . VAL A 1 216 ? -8.316 27.238 -25.913 1.00 32.09 216 VAL A N 1
ATOM 1601 C CA . VAL A 1 216 ? -7.840 28.168 -26.952 1.00 32.09 216 VAL A CA 1
ATOM 1602 C C . VAL A 1 216 ? -6.676 27.537 -27.730 1.00 32.09 216 VAL A C 1
ATOM 1604 O O . VAL A 1 216 ? -5.535 27.536 -27.287 1.00 32.09 216 VAL A O 1
ATOM 1607 N N . ASP A 1 217 ? -7.050 27.007 -28.897 1.00 28.36 217 ASP A N 1
ATOM 1608 C CA . ASP A 1 217 ? -6.278 26.544 -30.065 1.00 28.36 217 ASP A CA 1
ATOM 1609 C C . ASP A 1 217 ? -5.609 25.139 -30.083 1.00 28.36 217 ASP A C 1
ATOM 1611 O O . ASP A 1 217 ? -4.762 24.815 -29.245 1.00 28.36 217 ASP A O 1
ATOM 1615 N N . PRO A 1 218 ? -5.940 24.269 -31.072 1.00 34.88 218 PRO A N 1
ATOM 1616 C CA . PRO A 1 218 ? -5.344 22.954 -31.238 1.00 34.88 218 PRO A CA 1
ATOM 1617 C C . PRO A 1 218 ? -4.091 23.048 -32.120 1.00 34.88 218 PRO A C 1
ATOM 1619 O O . PRO A 1 218 ? -4.145 22.870 -33.333 1.00 34.88 218 PRO A O 1
ATOM 1622 N N . GLY A 1 219 ? -2.946 23.259 -31.476 1.00 30.31 219 GLY A N 1
ATOM 1623 C CA . GLY A 1 219 ? -1.627 23.009 -32.055 1.00 30.31 219 GLY A CA 1
ATOM 1624 C C . GLY A 1 219 ? -0.782 24.259 -32.259 1.00 30.31 219 GLY A C 1
ATOM 1625 O O . GLY A 1 219 ? -0.981 24.979 -33.223 1.00 30.31 219 GLY A O 1
ATOM 1626 N N . TYR A 1 220 ? 0.228 24.452 -31.407 1.00 25.52 220 TYR A N 1
ATOM 1627 C CA . TYR A 1 220 ? 1.620 24.625 -31.836 1.00 25.52 220 TYR A CA 1
ATOM 1628 C C . TYR A 1 220 ? 2.589 24.585 -30.644 1.00 25.52 220 TYR A C 1
ATOM 1630 O O . TYR A 1 220 ? 2.219 24.711 -29.479 1.00 25.52 220 TYR A O 1
ATOM 1638 N N . HIS A 1 221 ? 3.843 24.343 -31.007 1.00 26.59 221 HIS A N 1
ATOM 1639 C CA . HIS A 1 221 ? 5.052 24.194 -30.211 1.00 26.59 221 HIS A CA 1
ATOM 1640 C C . HIS A 1 221 ? 5.356 25.375 -29.275 1.00 26.59 221 HIS A C 1
ATOM 1642 O O . HIS A 1 221 ? 5.228 26.532 -29.663 1.00 26.59 221 HIS A O 1
ATOM 1648 N N . VAL A 1 222 ? 5.910 25.083 -28.092 1.00 24.00 222 VAL A N 1
ATOM 1649 C CA . VAL A 1 222 ? 6.666 26.079 -27.320 1.00 24.00 222 VAL A CA 1
ATOM 1650 C C . VAL A 1 222 ? 8.038 26.232 -27.979 1.00 24.00 222 VAL A C 1
ATOM 1652 O O . VAL A 1 222 ? 8.926 25.402 -27.786 1.00 24.00 222 VAL A O 1
ATOM 1655 N N . ILE A 1 223 ? 8.182 27.279 -28.791 1.00 22.92 223 ILE A N 1
ATOM 1656 C CA . ILE A 1 223 ? 9.480 27.872 -29.112 1.00 22.92 223 ILE A CA 1
ATOM 1657 C C . ILE A 1 223 ? 9.958 28.636 -27.873 1.00 22.92 223 ILE A C 1
ATOM 1659 O O . ILE A 1 223 ? 9.206 29.357 -27.220 1.00 22.92 223 ILE A O 1
ATOM 1663 N N . VAL A 1 224 ? 11.226 28.400 -27.560 1.00 25.09 224 VAL A N 1
ATOM 1664 C CA . VAL A 1 224 ? 12.074 29.112 -26.606 1.00 25.09 224 VAL A CA 1
ATOM 1665 C C . VAL A 1 224 ? 12.069 30.607 -26.930 1.00 25.09 224 VAL A C 1
ATOM 1667 O O . VAL A 1 224 ? 12.345 30.959 -28.069 1.00 25.09 224 VAL A O 1
ATOM 1670 N N . ASN A 1 225 ? 11.851 31.478 -25.942 1.00 22.81 225 ASN A N 1
ATOM 1671 C CA . ASN A 1 225 ? 12.432 32.817 -26.016 1.00 22.81 225 ASN A CA 1
ATOM 1672 C C . ASN A 1 225 ? 13.721 32.830 -25.202 1.00 22.81 225 ASN A C 1
ATOM 1674 O O . ASN A 1 225 ? 13.725 32.670 -23.979 1.00 22.81 225 ASN A O 1
ATOM 1678 N N . GLU A 1 226 ? 14.803 32.967 -25.957 1.00 26.41 226 GLU A N 1
ATOM 1679 C CA . GLU A 1 226 ? 16.133 33.341 -25.522 1.00 26.41 226 GLU A CA 1
ATOM 1680 C C . GLU A 1 226 ? 16.061 34.690 -24.794 1.00 26.41 226 GLU A C 1
ATOM 1682 O O . GLU A 1 226 ? 15.448 35.649 -25.262 1.00 26.41 226 GLU A O 1
ATOM 1687 N N . LEU A 1 227 ? 16.705 34.759 -23.633 1.00 24.52 227 LEU A N 1
ATOM 1688 C CA . LEU A 1 227 ? 17.327 35.988 -23.169 1.00 24.52 227 LEU A CA 1
ATOM 1689 C C . LEU A 1 227 ? 18.686 36.028 -23.861 1.00 24.52 227 LEU A C 1
ATOM 1691 O O . LEU A 1 227 ? 19.560 35.249 -23.483 1.00 24.52 227 LEU A O 1
ATOM 1695 N N . ASP A 1 228 ? 18.872 36.917 -24.835 1.00 27.30 228 ASP A N 1
ATOM 1696 C CA . ASP A 1 228 ? 20.218 37.381 -25.150 1.00 27.30 228 ASP A CA 1
ATOM 1697 C C . ASP A 1 228 ? 20.288 38.904 -25.310 1.00 27.30 228 ASP A C 1
ATOM 1699 O O . ASP A 1 228 ? 19.453 39.535 -25.954 1.00 27.30 228 ASP A O 1
ATOM 1703 N N . SER A 1 229 ? 21.320 39.432 -24.651 1.00 28.84 229 SER A N 1
ATOM 1704 C CA . SER A 1 229 ? 22.055 40.682 -24.858 1.00 28.84 229 SER A CA 1
ATOM 1705 C C . SER A 1 229 ? 21.323 41.996 -25.177 1.00 28.84 229 SER A C 1
ATOM 1707 O O . SER A 1 229 ? 20.797 42.180 -26.269 1.00 28.84 229 SER A O 1
ATOM 1709 N N . ASP A 1 230 ? 21.543 43.007 -24.323 1.00 26.16 230 ASP A N 1
ATOM 1710 C CA . ASP A 1 230 ? 22.012 44.308 -24.822 1.00 26.16 230 ASP A CA 1
ATOM 1711 C C . ASP A 1 230 ? 22.826 45.071 -23.750 1.00 26.16 230 ASP A C 1
ATOM 1713 O O . ASP A 1 230 ? 22.292 45.744 -22.870 1.00 26.16 230 ASP A O 1
ATOM 1717 N N . VAL A 1 231 ? 24.157 44.983 -23.841 1.00 27.98 231 VAL A N 1
ATOM 1718 C CA . VAL A 1 231 ? 25.055 46.089 -23.470 1.00 27.98 231 VAL A CA 1
ATOM 1719 C C . VAL A 1 231 ? 25.879 46.389 -24.715 1.00 27.98 231 VAL A C 1
ATOM 1721 O O . VAL A 1 231 ? 26.746 45.614 -25.120 1.00 27.98 231 VAL A O 1
ATOM 1724 N N . LYS A 1 232 ? 25.540 47.512 -25.349 1.00 30.17 232 LYS A N 1
ATOM 1725 C CA . LYS A 1 232 ? 26.175 48.037 -26.557 1.00 30.17 232 LYS A CA 1
ATOM 1726 C C . LYS A 1 232 ? 27.627 48.435 -26.309 1.00 30.17 232 LYS A C 1
ATOM 1728 O O . LYS A 1 232 ? 28.027 48.813 -25.212 1.00 30.17 232 LYS A O 1
ATOM 1733 N N . GLY A 1 233 ? 28.393 48.334 -27.389 1.00 29.73 233 GLY A N 1
ATOM 1734 C CA . GLY A 1 233 ? 29.845 48.344 -27.395 1.00 29.73 233 GLY A CA 1
ATOM 1735 C C . GLY A 1 233 ? 30.528 49.678 -27.112 1.00 29.73 233 GLY A C 1
ATOM 1736 O O . GLY A 1 233 ? 30.037 50.758 -27.432 1.00 29.73 233 GLY A O 1
ATOM 1737 N N . GLN A 1 234 ? 31.770 49.549 -26.654 1.00 25.16 234 GLN A N 1
ATOM 1738 C CA . GLN A 1 234 ? 32.844 50.482 -26.955 1.00 25.16 234 GLN A CA 1
ATOM 1739 C C . GLN A 1 234 ? 34.085 49.688 -27.358 1.00 25.16 234 GLN A C 1
ATOM 1741 O O . GLN A 1 234 ? 34.548 48.786 -26.665 1.00 25.16 234 GLN A O 1
ATOM 1746 N N . ARG A 1 235 ? 34.587 50.021 -28.543 1.00 33.91 235 ARG A N 1
ATOM 1747 C CA . ARG A 1 235 ? 35.798 49.491 -29.155 1.00 33.91 235 ARG A CA 1
ATOM 1748 C C . ARG A 1 235 ? 36.946 50.397 -28.707 1.00 33.91 235 ARG A C 1
ATOM 1750 O O . ARG A 1 235 ? 37.014 51.524 -29.183 1.00 33.91 235 ARG A O 1
ATOM 1757 N N . VAL A 1 236 ? 37.829 49.926 -27.829 1.00 26.12 236 VAL A N 1
ATOM 1758 C CA . VAL A 1 236 ? 39.141 50.550 -27.579 1.00 26.12 236 VAL A CA 1
ATOM 1759 C C . VAL A 1 236 ? 40.200 49.454 -27.489 1.00 26.12 236 VAL A C 1
ATOM 1761 O O . VAL A 1 236 ? 39.932 48.330 -27.073 1.00 26.12 236 VAL A O 1
ATOM 1764 N N . GLN A 1 237 ? 41.356 49.798 -28.039 1.00 27.89 237 GLN A N 1
ATOM 1765 C CA . GLN A 1 237 ? 42.510 48.973 -28.340 1.00 27.89 237 GLN A CA 1
ATOM 1766 C C . GLN A 1 237 ? 43.232 48.421 -27.104 1.00 27.89 237 GLN A C 1
ATOM 1768 O O . GLN A 1 237 ? 42.924 48.746 -25.964 1.00 27.89 237 GLN A O 1
ATOM 1773 N N . ALA A 1 238 ? 44.189 47.551 -27.422 1.00 37.41 238 ALA A N 1
ATOM 1774 C CA . ALA A 1 238 ? 45.161 46.910 -26.560 1.00 37.41 238 ALA A CA 1
ATOM 1775 C C . ALA A 1 238 ? 45.903 47.853 -25.594 1.00 37.41 238 ALA A C 1
ATOM 1777 O O . ALA A 1 238 ? 45.999 49.051 -25.835 1.00 37.41 238 ALA A O 1
ATOM 1778 N N . GLU A 1 239 ? 46.511 47.202 -24.595 1.00 38.25 239 GLU A N 1
ATOM 1779 C CA . GLU A 1 239 ? 47.446 47.723 -23.584 1.00 38.25 239 GLU A CA 1
ATOM 1780 C C . GLU A 1 239 ? 46.786 48.430 -22.391 1.00 38.25 239 GLU A C 1
ATOM 1782 O O . GLU A 1 239 ? 46.449 49.601 -22.435 1.00 38.25 239 GLU A O 1
ATOM 1787 N N . ASP A 1 240 ? 46.567 47.686 -21.299 1.00 29.64 240 ASP A N 1
ATOM 1788 C CA . ASP A 1 240 ? 47.350 47.852 -20.065 1.00 29.64 240 ASP A CA 1
ATOM 1789 C C . ASP A 1 240 ? 46.823 46.962 -18.923 1.00 29.64 240 ASP A C 1
ATOM 1791 O O . ASP A 1 240 ? 45.622 46.788 -18.713 1.00 29.64 240 ASP A O 1
ATOM 1795 N N . ARG A 1 241 ? 47.756 46.366 -18.168 1.00 40.34 241 ARG A N 1
ATOM 1796 C CA . ARG A 1 241 ? 47.477 45.701 -16.879 1.00 40.34 241 ARG A CA 1
ATOM 1797 C C . ARG A 1 241 ? 46.979 46.749 -15.879 1.00 40.34 241 ARG A C 1
ATOM 1799 O O . ARG A 1 241 ? 47.551 47.835 -15.838 1.00 40.34 241 ARG A O 1
ATOM 1806 N N . PRO A 1 242 ? 46.086 46.385 -14.942 1.00 36.16 242 PRO A N 1
ATOM 1807 C CA . PRO A 1 242 ? 46.574 46.419 -13.560 1.00 36.16 242 PRO A CA 1
ATOM 1808 C C . PRO A 1 242 ? 45.970 45.394 -12.582 1.00 36.16 242 PRO A C 1
ATOM 1810 O O . PRO A 1 242 ? 44.840 44.937 -12.696 1.00 36.16 242 PRO A O 1
ATOM 1813 N N . ALA A 1 243 ? 46.810 45.128 -11.579 1.00 28.61 243 ALA A N 1
ATOM 1814 C CA . ALA A 1 243 ? 46.535 44.912 -10.159 1.00 28.61 243 ALA A CA 1
ATOM 1815 C C . ALA A 1 243 ? 45.549 43.817 -9.712 1.00 28.61 243 ALA A C 1
ATOM 1817 O O . ALA A 1 243 ? 44.330 43.922 -9.782 1.00 28.61 243 ALA A O 1
ATOM 1818 N N . ALA A 1 244 ? 46.159 42.803 -9.098 1.00 42.19 244 ALA A N 1
ATOM 1819 C CA . ALA A 1 244 ? 45.541 41.812 -8.240 1.00 42.19 244 ALA A CA 1
ATOM 1820 C C . ALA A 1 244 ? 44.797 42.434 -7.044 1.00 42.19 244 ALA A C 1
ATOM 1822 O O . ALA A 1 244 ? 45.302 43.355 -6.404 1.00 42.19 244 ALA A O 1
ATOM 1823 N N . CYS A 1 245 ? 43.675 41.815 -6.673 1.00 28.03 245 CYS A N 1
ATOM 1824 C CA . CYS A 1 245 ? 43.168 41.806 -5.304 1.00 28.03 245 CYS A CA 1
ATOM 1825 C C . CYS A 1 245 ? 42.923 40.339 -4.888 1.00 28.03 245 CYS A C 1
ATOM 1827 O O . CYS A 1 245 ? 42.412 39.567 -5.709 1.00 28.03 245 CYS A O 1
ATOM 1829 N N . PRO A 1 246 ? 43.345 39.920 -3.680 1.00 39.81 246 PRO A N 1
ATOM 1830 C CA . PRO A 1 246 ? 43.338 38.531 -3.250 1.00 39.81 246 PRO A CA 1
ATOM 1831 C C . PRO A 1 246 ? 42.049 38.216 -2.485 1.00 39.81 246 PRO A C 1
ATOM 1833 O O . PRO A 1 246 ? 41.757 38.870 -1.497 1.00 39.81 246 PRO A O 1
ATOM 1836 N N . ASP A 1 247 ? 41.278 37.232 -2.948 1.00 45.41 247 ASP A N 1
ATOM 1837 C CA . ASP A 1 247 ? 40.766 36.129 -2.120 1.00 45.41 247 ASP A CA 1
ATOM 1838 C C . ASP A 1 247 ? 39.685 35.321 -2.857 1.00 45.41 247 ASP A C 1
ATOM 1840 O O . ASP A 1 247 ? 38.614 35.810 -3.208 1.00 45.41 247 ASP A O 1
ATOM 1844 N N . GLY A 1 248 ? 39.989 34.033 -3.058 1.00 29.59 248 GLY A N 1
ATOM 1845 C CA . GLY A 1 248 ? 39.110 32.994 -3.610 1.00 29.59 248 GLY A CA 1
ATOM 1846 C C . GLY A 1 248 ? 39.700 32.316 -4.861 1.00 29.59 248 GLY A C 1
ATOM 1847 O O . GLY A 1 248 ? 40.179 33.031 -5.737 1.00 29.59 248 GLY A O 1
ATOM 1848 N N . PRO A 1 249 ? 39.706 30.963 -5.001 1.00 38.38 249 PRO A N 1
ATOM 1849 C CA . PRO A 1 249 ? 38.931 29.959 -4.265 1.00 38.38 249 PRO A CA 1
ATOM 1850 C C . PRO A 1 249 ? 39.776 28.805 -3.666 1.00 38.38 249 PRO A C 1
ATOM 1852 O O . PRO A 1 249 ? 40.487 28.077 -4.363 1.00 38.38 249 PRO A O 1
ATOM 1855 N N . ARG A 1 250 ? 39.596 28.524 -2.369 1.00 38.69 250 ARG A N 1
ATOM 1856 C CA . ARG A 1 250 ? 39.884 27.206 -1.772 1.00 38.69 250 ARG A CA 1
ATOM 1857 C C . ARG A 1 250 ? 38.562 26.476 -1.529 1.00 38.69 250 ARG A C 1
ATOM 1859 O O . ARG A 1 250 ? 37.993 26.640 -0.462 1.00 38.69 250 ARG A O 1
ATOM 1866 N N . ARG A 1 251 ? 38.095 25.682 -2.502 1.00 43.31 251 ARG A N 1
ATOM 1867 C CA . ARG A 1 251 ? 37.269 24.456 -2.321 1.00 43.31 251 ARG A CA 1
ATOM 1868 C C . ARG A 1 251 ? 36.806 23.891 -3.680 1.00 43.31 251 ARG A C 1
ATOM 1870 O O . ARG A 1 251 ? 35.627 23.871 -3.968 1.00 43.31 251 ARG A O 1
ATOM 1877 N N . VAL A 1 252 ? 37.743 23.408 -4.509 1.00 34.69 252 VAL A N 1
ATOM 1878 C CA . VAL A 1 252 ? 37.502 22.334 -5.518 1.00 34.69 252 VAL A CA 1
ATOM 1879 C C . VAL A 1 252 ? 38.787 21.504 -5.732 1.00 34.69 252 VAL A C 1
ATOM 1881 O O . VAL A 1 252 ? 39.183 21.169 -6.844 1.00 34.69 252 VAL A O 1
ATOM 1884 N N . ARG A 1 253 ? 39.527 21.192 -4.662 1.00 33.78 253 ARG A N 1
ATOM 1885 C CA . ARG A 1 253 ? 40.681 20.274 -4.736 1.00 33.78 253 ARG A CA 1
ATOM 1886 C C . ARG A 1 253 ? 40.702 19.350 -3.525 1.00 33.78 253 ARG A C 1
ATOM 1888 O O . ARG A 1 253 ? 41.422 19.606 -2.569 1.00 33.78 253 ARG A O 1
ATOM 1895 N N . ALA A 1 254 ? 39.911 18.284 -3.599 1.00 30.98 254 ALA A N 1
ATOM 1896 C CA . ALA A 1 254 ? 40.086 17.099 -2.758 1.00 30.98 254 ALA A CA 1
ATOM 1897 C C . ALA A 1 254 ? 39.973 15.766 -3.533 1.00 30.98 254 ALA A C 1
ATOM 1899 O O . ALA A 1 254 ? 40.544 14.785 -3.079 1.00 30.98 254 ALA A O 1
ATOM 1900 N N . ASP A 1 255 ? 39.405 15.726 -4.749 1.00 34.75 255 ASP A N 1
ATOM 1901 C CA . ASP A 1 255 ? 39.089 14.439 -5.409 1.00 34.75 255 ASP A CA 1
ATOM 1902 C C . ASP A 1 255 ? 39.997 13.990 -6.575 1.00 34.75 255 ASP A C 1
ATOM 1904 O O . ASP A 1 255 ? 39.689 13.010 -7.248 1.00 34.75 255 ASP A O 1
ATOM 1908 N N . MET A 1 256 ? 41.152 14.620 -6.838 1.00 33.19 256 MET A N 1
ATOM 1909 C CA . MET A 1 256 ? 41.987 14.247 -8.008 1.00 33.19 256 MET A CA 1
ATOM 1910 C C . MET A 1 256 ? 43.511 14.192 -7.780 1.00 33.19 256 MET A C 1
ATOM 1912 O O . MET A 1 256 ? 44.288 14.509 -8.679 1.00 33.19 256 MET A O 1
ATOM 1916 N N . ALA A 1 257 ? 43.978 13.735 -6.612 1.00 28.09 257 ALA A N 1
ATOM 1917 C CA . ALA A 1 257 ? 45.421 13.605 -6.323 1.00 28.09 257 ALA A CA 1
ATOM 1918 C C . ALA A 1 257 ? 45.972 12.159 -6.280 1.00 28.09 257 ALA A C 1
ATOM 1920 O O . ALA A 1 257 ? 47.133 11.963 -5.935 1.00 28.09 257 ALA A O 1
ATOM 1921 N N . TRP A 1 258 ? 45.192 11.139 -6.661 1.00 33.59 258 TRP A N 1
ATOM 1922 C CA . TRP A 1 258 ? 45.611 9.727 -6.538 1.00 33.59 258 TRP A CA 1
ATOM 1923 C C . TRP A 1 258 ? 46.120 9.074 -7.848 1.00 33.59 258 TRP A C 1
ATOM 1925 O O . TRP A 1 258 ? 46.733 8.013 -7.823 1.00 33.59 258 TRP A O 1
ATOM 1935 N N . VAL A 1 259 ? 45.941 9.704 -9.018 1.00 28.69 259 VAL A N 1
ATOM 1936 C CA . VAL A 1 259 ? 46.018 9.011 -10.332 1.00 28.69 259 VAL A CA 1
ATOM 1937 C C . VAL A 1 259 ? 47.397 9.055 -11.032 1.00 28.69 259 VAL A C 1
ATOM 1939 O O . VAL A 1 259 ? 47.536 8.600 -12.165 1.00 28.69 259 VAL A O 1
ATOM 1942 N N . ARG A 1 260 ? 48.477 9.535 -10.402 1.00 28.73 260 ARG A N 1
ATOM 1943 C CA . ARG A 1 260 ? 49.808 9.583 -11.056 1.00 28.73 260 ARG A CA 1
ATOM 1944 C C . ARG A 1 260 ? 50.906 8.865 -10.280 1.00 28.73 260 ARG A C 1
ATOM 1946 O O . ARG A 1 260 ? 51.875 9.478 -9.858 1.00 28.73 260 ARG A O 1
ATOM 1953 N N . SER A 1 261 ? 50.807 7.547 -10.162 1.00 27.31 261 SER A N 1
ATOM 1954 C CA . SER A 1 261 ? 51.993 6.689 -10.066 1.00 27.31 261 SER A CA 1
ATOM 1955 C C . SER A 1 261 ? 51.630 5.254 -10.461 1.00 27.31 261 SER A C 1
ATOM 1957 O O . SER A 1 261 ? 50.527 4.808 -10.175 1.00 27.31 261 SER A O 1
ATOM 1959 N N . HIS A 1 262 ? 52.579 4.541 -11.075 1.00 28.48 262 HIS A N 1
ATOM 1960 C CA . HIS A 1 262 ? 52.578 3.099 -11.392 1.00 28.48 262 HIS A CA 1
ATOM 1961 C C . HIS A 1 262 ? 52.186 2.693 -12.826 1.00 28.48 262 HIS A C 1
ATOM 1963 O O . HIS A 1 262 ? 51.090 2.225 -13.130 1.00 28.48 262 HIS A O 1
ATOM 1969 N N . ARG A 1 263 ? 53.191 2.777 -13.712 1.00 32.06 263 ARG A N 1
ATOM 1970 C CA . ARG A 1 263 ? 53.320 1.982 -14.942 1.00 32.06 263 ARG A CA 1
ATOM 1971 C C . ARG A 1 263 ? 54.546 1.059 -14.820 1.00 32.06 263 ARG A C 1
ATOM 1973 O O . ARG A 1 263 ? 55.629 1.559 -14.540 1.00 32.06 263 ARG A O 1
ATOM 1980 N N . ARG A 1 264 ? 54.348 -0.212 -15.210 1.00 29.30 264 ARG A N 1
ATOM 1981 C CA . ARG A 1 264 ? 55.295 -1.250 -15.704 1.00 29.30 264 ARG A CA 1
ATOM 1982 C C . ARG A 1 264 ? 55.590 -2.463 -14.805 1.00 29.30 264 ARG A C 1
ATOM 1984 O O . ARG A 1 264 ? 55.723 -2.350 -13.597 1.00 29.30 264 ARG A O 1
ATOM 1991 N N . VAL A 1 265 ? 55.820 -3.561 -15.548 1.00 25.98 265 VAL A N 1
ATOM 1992 C CA . VAL A 1 265 ? 56.340 -4.916 -15.247 1.00 25.98 265 VAL A CA 1
ATOM 1993 C C . VAL A 1 265 ? 55.242 -5.968 -15.028 1.00 25.98 265 VAL A C 1
ATOM 1995 O O . VAL A 1 265 ? 54.336 -5.739 -14.243 1.00 25.98 265 VAL A O 1
ATOM 1998 N N . ALA A 1 266 ? 55.236 -7.159 -15.632 1.00 25.83 266 ALA A N 1
ATOM 1999 C CA . ALA A 1 266 ? 55.800 -7.729 -16.864 1.00 25.83 266 ALA A CA 1
ATOM 2000 C C . ALA A 1 266 ? 55.087 -9.086 -17.099 1.00 25.83 266 ALA A C 1
ATOM 2002 O O . ALA A 1 266 ? 54.295 -9.537 -16.272 1.00 25.83 266 ALA A O 1
ATOM 2003 N N . ALA A 1 267 ? 55.347 -9.680 -18.260 1.00 31.52 267 ALA A N 1
ATOM 2004 C CA . ALA A 1 267 ? 54.714 -10.861 -18.840 1.00 31.52 267 ALA A CA 1
ATOM 2005 C C . ALA A 1 267 ? 55.001 -12.218 -18.148 1.00 31.52 267 ALA A C 1
ATOM 2007 O O . ALA A 1 267 ? 55.920 -12.348 -17.346 1.00 31.52 267 ALA A O 1
ATOM 2008 N N . ALA A 1 268 ? 54.241 -13.218 -18.629 1.00 30.27 268 ALA A N 1
ATOM 2009 C CA . ALA A 1 268 ? 54.428 -14.679 -18.596 1.00 30.27 268 ALA A CA 1
ATOM 2010 C C . ALA A 1 268 ? 54.003 -15.471 -17.336 1.00 30.27 268 ALA A C 1
ATOM 2012 O O . ALA A 1 268 ? 54.715 -15.560 -16.345 1.00 30.27 268 ALA A O 1
ATOM 2013 N N . SER A 1 269 ? 52.864 -16.173 -17.407 1.00 32.88 269 SER A N 1
ATOM 2014 C CA . SER A 1 269 ? 52.806 -17.628 -17.681 1.00 32.88 269 SER A CA 1
ATOM 2015 C C . SER A 1 269 ? 51.357 -18.145 -17.608 1.00 32.88 269 SER A C 1
ATOM 2017 O O . SER A 1 269 ? 50.464 -17.499 -17.058 1.00 32.88 269 SER A O 1
ATOM 2019 N N . GLU A 1 270 ? 51.122 -19.269 -18.275 1.00 43.31 270 GLU A N 1
ATOM 2020 C CA . GLU A 1 270 ? 49.839 -19.793 -18.742 1.00 43.31 270 GLU A CA 1
ATOM 2021 C C . GLU A 1 270 ? 48.908 -20.311 -17.633 1.00 43.31 270 GLU A C 1
ATOM 2023 O O . GLU A 1 270 ? 49.343 -21.028 -16.733 1.00 43.31 270 GLU A O 1
ATOM 2028 N N . LYS A 1 271 ? 47.603 -19.994 -17.748 1.00 43.41 271 LYS A N 1
ATOM 2029 C CA . LYS A 1 271 ? 46.456 -20.825 -17.316 1.00 43.41 271 LYS A CA 1
ATOM 2030 C C . LYS A 1 271 ? 45.125 -20.260 -17.874 1.00 43.41 271 LYS A C 1
ATOM 2032 O O . LYS A 1 271 ? 44.872 -19.060 -17.725 1.00 43.41 271 LYS A O 1
ATOM 2037 N N . PRO A 1 272 ? 44.247 -21.090 -18.474 1.00 40.66 272 PRO A N 1
ATOM 2038 C CA . PRO A 1 272 ? 43.127 -20.633 -19.316 1.00 40.66 272 PRO A CA 1
ATOM 2039 C C . PRO A 1 272 ? 42.011 -19.873 -18.572 1.00 40.66 272 PRO A C 1
ATOM 2041 O O . PRO A 1 272 ? 41.430 -18.943 -19.124 1.00 40.66 272 PRO A O 1
ATOM 2044 N N . VAL A 1 273 ? 41.761 -20.166 -17.292 1.00 36.16 273 VAL A N 1
ATOM 2045 C CA . VAL A 1 273 ? 40.685 -19.505 -16.515 1.00 36.16 273 VAL A CA 1
ATOM 2046 C C . VAL A 1 273 ? 41.113 -18.134 -15.966 1.00 36.16 273 VAL A C 1
ATOM 2048 O O . VAL A 1 273 ? 40.328 -17.186 -15.936 1.00 36.16 273 VAL A O 1
ATOM 2051 N N . LEU A 1 274 ? 42.393 -17.979 -15.601 1.00 36.59 274 LEU A N 1
ATOM 2052 C CA . LEU A 1 274 ? 42.965 -16.680 -15.227 1.00 36.59 274 LEU A CA 1
ATOM 2053 C C . LEU A 1 274 ? 43.063 -15.749 -16.437 1.00 36.59 274 LEU A C 1
ATOM 2055 O O . LEU A 1 274 ? 42.823 -14.554 -16.286 1.00 36.59 274 LEU A O 1
ATOM 2059 N N . GLN A 1 275 ? 43.327 -16.288 -17.634 1.00 39.72 275 GLN A N 1
ATOM 2060 C CA . GLN A 1 275 ? 43.184 -15.531 -18.876 1.00 39.72 275 GLN A CA 1
ATOM 2061 C C . GLN A 1 275 ? 41.742 -15.098 -19.122 1.00 39.72 275 GLN A C 1
ATOM 2063 O O . GLN A 1 275 ? 41.578 -14.002 -19.617 1.00 39.72 275 GLN A O 1
ATOM 2068 N N . GLN A 1 276 ? 40.708 -15.864 -18.765 1.00 41.44 276 GLN A N 1
ATOM 2069 C CA . GLN A 1 276 ? 39.317 -15.435 -18.972 1.00 41.44 276 GLN A CA 1
ATOM 2070 C C . GLN A 1 276 ? 38.892 -14.311 -18.023 1.00 41.44 276 GLN A C 1
ATOM 2072 O O . GLN A 1 276 ? 38.315 -13.339 -18.487 1.00 41.44 276 GLN A O 1
ATOM 2077 N N . ILE A 1 277 ? 39.233 -14.365 -16.730 1.00 39.25 277 ILE A N 1
ATOM 2078 C CA . ILE A 1 277 ? 38.892 -13.285 -15.779 1.00 39.25 277 ILE A CA 1
ATOM 2079 C C . ILE A 1 277 ? 39.798 -12.058 -15.974 1.00 39.25 277 ILE A C 1
ATOM 2081 O O . ILE A 1 277 ? 39.337 -10.925 -15.858 1.00 39.25 277 ILE A O 1
ATOM 2085 N N . ALA A 1 278 ? 41.083 -12.252 -16.294 1.00 39.09 278 ALA A N 1
ATOM 2086 C CA . ALA A 1 278 ? 41.976 -11.148 -16.641 1.00 39.09 278 ALA A CA 1
ATOM 2087 C C . ALA A 1 278 ? 41.658 -10.568 -18.026 1.00 39.09 278 ALA A C 1
ATOM 2089 O O . ALA A 1 278 ? 41.715 -9.354 -18.155 1.00 39.09 278 ALA A O 1
ATOM 2090 N N . ARG A 1 279 ? 41.264 -11.374 -19.030 1.00 44.47 279 ARG A N 1
ATOM 2091 C CA . ARG A 1 279 ? 40.700 -10.875 -20.301 1.00 44.47 279 ARG A CA 1
ATOM 2092 C C . ARG A 1 279 ? 39.402 -10.150 -20.045 1.00 44.47 279 ARG A C 1
ATOM 2094 O O . ARG A 1 279 ? 39.278 -9.066 -20.567 1.00 44.47 279 ARG A O 1
ATOM 2101 N N . PHE A 1 280 ? 38.507 -10.657 -19.204 1.00 46.12 280 PHE A N 1
ATOM 2102 C CA . PHE A 1 280 ? 37.277 -9.961 -18.838 1.00 46.12 280 PHE A CA 1
ATOM 2103 C C . PHE A 1 280 ? 37.598 -8.597 -18.210 1.00 46.12 280 PHE A C 1
ATOM 2105 O O . PHE A 1 280 ? 37.153 -7.582 -18.720 1.00 46.12 280 PHE A O 1
ATOM 2112 N N . ALA A 1 281 ? 38.489 -8.531 -17.215 1.00 44.34 281 ALA A N 1
ATOM 2113 C CA . ALA A 1 281 ? 38.913 -7.269 -16.596 1.00 44.34 281 ALA A CA 1
ATOM 2114 C C . ALA A 1 281 ? 39.752 -6.345 -17.515 1.00 44.34 281 ALA A C 1
ATOM 2116 O O . ALA A 1 281 ? 39.782 -5.132 -17.298 1.00 44.34 281 ALA A O 1
ATOM 2117 N N . LEU A 1 282 ? 40.454 -6.892 -18.517 1.00 46.59 282 LEU A N 1
ATOM 2118 C CA . LEU A 1 282 ? 41.220 -6.141 -19.524 1.00 46.59 282 LEU A CA 1
ATOM 2119 C C . LEU A 1 282 ? 40.345 -5.677 -20.703 1.00 46.59 282 LEU A C 1
ATOM 2121 O O . LEU A 1 282 ? 40.587 -4.593 -21.217 1.00 46.59 282 LEU A O 1
ATOM 2125 N N . GLN A 1 283 ? 39.332 -6.451 -21.100 1.00 48.81 283 GLN A N 1
ATOM 2126 C CA . GLN A 1 283 ? 38.326 -6.132 -22.122 1.00 48.81 283 GLN A CA 1
ATOM 2127 C C . GLN A 1 283 ? 37.323 -5.107 -21.587 1.00 48.81 283 GLN A C 1
ATOM 2129 O O . GLN A 1 283 ? 36.893 -4.229 -22.320 1.00 48.81 283 GLN A O 1
ATOM 2134 N N . THR A 1 284 ? 37.016 -5.147 -20.287 1.00 53.06 284 THR A N 1
ATOM 2135 C CA . THR A 1 284 ? 36.166 -4.154 -19.617 1.00 53.06 284 THR A CA 1
ATOM 2136 C C . THR A 1 284 ? 36.973 -2.989 -19.039 1.00 53.06 284 THR A C 1
ATOM 2138 O O . THR A 1 284 ? 36.448 -2.230 -18.223 1.00 53.06 284 THR A O 1
ATOM 2141 N N . ARG A 1 285 ? 38.260 -2.836 -19.402 1.00 54.00 285 ARG A N 1
ATOM 2142 C CA . ARG A 1 285 ? 39.142 -1.805 -18.827 1.00 54.00 285 ARG A CA 1
ATOM 2143 C C . ARG A 1 285 ? 38.586 -0.398 -19.029 1.00 54.00 285 ARG A C 1
ATOM 2145 O O . ARG A 1 285 ? 38.857 0.451 -18.181 1.00 54.00 285 ARG A O 1
ATOM 2152 N N . ASP A 1 286 ? 37.797 -0.179 -20.075 1.00 62.69 286 ASP A N 1
ATOM 2153 C CA . ASP A 1 286 ? 37.255 1.131 -20.444 1.00 62.69 286 ASP A CA 1
ATOM 2154 C C . ASP A 1 286 ? 35.786 1.334 -20.034 1.00 62.69 286 ASP A C 1
ATOM 2156 O O . ASP A 1 286 ? 35.252 2.424 -20.209 1.00 62.69 286 ASP A O 1
ATOM 2160 N N . ILE A 1 287 ? 35.147 0.328 -19.425 1.00 65.06 287 ILE A N 1
ATOM 2161 C CA . ILE A 1 287 ? 33.739 0.398 -19.015 1.00 65.06 287 ILE A CA 1
ATOM 2162 C C . ILE A 1 287 ? 33.648 0.910 -17.573 1.00 65.06 287 ILE A C 1
ATOM 2164 O O . ILE A 1 287 ? 34.345 0.426 -16.681 1.00 65.06 287 ILE A O 1
ATOM 2168 N N . GLY A 1 288 ? 32.757 1.872 -17.333 1.00 66.00 288 GLY A N 1
ATOM 2169 C CA . GLY A 1 288 ? 32.465 2.408 -16.002 1.00 66.00 288 GLY A CA 1
ATOM 2170 C C . GLY A 1 288 ? 33.467 3.445 -15.479 1.00 66.00 288 GLY A C 1
ATOM 2171 O O . GLY A 1 288 ? 34.574 3.645 -15.993 1.00 66.00 288 GLY A O 1
ATOM 2172 N N . THR A 1 289 ? 33.071 4.141 -14.414 1.00 71.06 289 THR A N 1
ATOM 2173 C CA . THR A 1 289 ? 33.895 5.193 -13.801 1.00 71.06 289 THR A CA 1
ATOM 2174 C C . THR A 1 289 ? 35.194 4.614 -13.216 1.00 71.06 289 THR A C 1
ATOM 2176 O O . THR A 1 289 ? 35.261 3.421 -12.900 1.00 71.06 289 THR A O 1
ATOM 2179 N N . PRO A 1 290 ? 36.272 5.412 -13.052 1.00 69.31 290 PRO A N 1
ATOM 2180 C CA . PRO A 1 290 ? 37.495 4.947 -12.388 1.00 69.31 290 PRO A CA 1
ATOM 2181 C C . PRO A 1 290 ? 37.235 4.293 -11.022 1.00 69.31 290 PRO A C 1
ATOM 2183 O O . PRO A 1 290 ? 37.845 3.272 -10.717 1.00 69.31 290 PRO A O 1
ATOM 2186 N N . LEU A 1 291 ? 36.284 4.833 -10.249 1.00 62.19 291 LEU A N 1
ATOM 2187 C CA . LEU A 1 291 ? 35.879 4.304 -8.946 1.00 62.19 291 LEU A CA 1
ATOM 2188 C C . LEU A 1 291 ? 35.177 2.944 -9.057 1.00 62.19 291 LEU A C 1
ATOM 2190 O O . LEU A 1 291 ? 35.525 2.025 -8.322 1.00 62.19 291 LEU A O 1
ATOM 2194 N N . GLN A 1 292 ? 34.230 2.785 -9.989 1.00 66.19 292 GLN A N 1
ATOM 2195 C CA . GLN A 1 292 ? 33.572 1.494 -10.233 1.00 66.19 292 GLN A CA 1
ATOM 2196 C C . GLN A 1 292 ? 34.588 0.425 -10.634 1.00 66.19 292 GLN A C 1
ATOM 2198 O O . GLN A 1 292 ? 34.573 -0.679 -10.094 1.00 66.19 292 GLN A O 1
ATOM 2203 N N . ARG A 1 293 ? 35.519 0.777 -11.530 1.00 67.50 293 ARG A N 1
ATOM 2204 C CA . ARG A 1 293 ? 36.603 -0.115 -11.954 1.00 67.50 293 ARG A CA 1
ATOM 2205 C C . ARG A 1 293 ? 37.502 -0.501 -10.784 1.00 67.50 293 ARG A C 1
ATOM 2207 O O . ARG A 1 293 ? 37.863 -1.666 -10.657 1.00 67.50 293 ARG A O 1
ATOM 2214 N N . GLU A 1 294 ? 37.860 0.453 -9.930 1.00 64.38 294 GLU A N 1
ATOM 2215 C CA . GLU A 1 294 ? 38.709 0.194 -8.770 1.00 64.38 294 GLU A CA 1
ATOM 2216 C C . GLU A 1 294 ? 38.007 -0.658 -7.712 1.00 64.38 294 GLU A C 1
ATOM 2218 O O . GLU A 1 294 ? 38.585 -1.623 -7.230 1.00 64.38 294 GLU A O 1
ATOM 2223 N N . LEU A 1 295 ? 36.737 -0.399 -7.410 1.00 54.44 295 LEU A N 1
ATOM 2224 C CA . LEU A 1 295 ? 35.981 -1.209 -6.455 1.00 54.44 295 LEU A CA 1
ATOM 2225 C C . LEU A 1 295 ? 35.664 -2.602 -6.984 1.00 54.44 295 LEU A C 1
ATOM 2227 O O . LEU A 1 295 ? 35.713 -3.559 -6.219 1.00 54.44 295 LEU A O 1
ATOM 2231 N N . ALA A 1 296 ? 35.417 -2.754 -8.286 1.00 55.75 296 ALA A N 1
ATOM 2232 C CA . ALA A 1 296 ? 35.325 -4.069 -8.910 1.00 55.75 296 ALA A CA 1
ATOM 2233 C C . ALA A 1 296 ? 36.655 -4.831 -8.783 1.00 55.75 296 ALA A C 1
ATOM 2235 O O . ALA A 1 296 ? 36.653 -6.020 -8.461 1.00 55.75 296 ALA A O 1
ATOM 2236 N N . ARG A 1 297 ? 37.801 -4.151 -8.959 1.00 60.88 297 ARG A N 1
ATOM 2237 C CA . ARG A 1 297 ? 39.129 -4.741 -8.714 1.00 60.88 297 ARG A CA 1
ATOM 2238 C C . ARG A 1 297 ? 39.348 -5.081 -7.246 1.00 60.88 297 ARG A C 1
ATOM 2240 O O . ARG A 1 297 ? 39.856 -6.161 -6.976 1.00 60.88 297 ARG A O 1
ATOM 2247 N N . GLN A 1 298 ? 38.969 -4.214 -6.314 1.00 54.91 298 GLN A N 1
ATOM 2248 C CA . GLN A 1 298 ? 39.137 -4.440 -4.878 1.00 54.91 298 GLN A CA 1
ATOM 2249 C C . GLN A 1 298 ? 38.213 -5.538 -4.363 1.00 54.91 298 GLN A C 1
ATOM 2251 O O . GLN A 1 298 ? 38.658 -6.370 -3.583 1.00 54.91 298 GLN A O 1
ATOM 2256 N N . ALA A 1 299 ? 36.972 -5.619 -4.844 1.00 49.88 299 ALA A N 1
ATOM 2257 C CA . ALA A 1 299 ? 36.094 -6.756 -4.599 1.00 49.88 299 ALA A CA 1
ATOM 2258 C C . ALA A 1 299 ? 36.742 -8.036 -5.148 1.00 49.88 299 ALA A C 1
ATOM 2260 O O . ALA A 1 299 ? 36.939 -8.988 -4.397 1.00 49.88 299 ALA A O 1
ATOM 2261 N N . ALA A 1 300 ? 37.203 -8.020 -6.407 1.00 50.31 300 ALA A N 1
ATOM 2262 C CA . ALA A 1 300 ? 37.934 -9.130 -7.022 1.00 50.31 300 ALA A CA 1
ATOM 2263 C C . ALA A 1 300 ? 39.198 -9.540 -6.238 1.00 50.31 300 ALA A C 1
ATOM 2265 O O . ALA A 1 300 ? 39.499 -10.728 -6.141 1.00 50.31 300 ALA A O 1
ATOM 2266 N N . GLN A 1 301 ? 39.938 -8.583 -5.672 1.00 51.19 301 GLN A N 1
ATOM 2267 C CA . GLN A 1 301 ? 41.136 -8.811 -4.858 1.00 51.19 301 GLN A CA 1
ATOM 2268 C C . GLN A 1 301 ? 40.793 -9.303 -3.445 1.00 51.19 301 GLN A C 1
ATOM 2270 O O . GLN A 1 301 ? 41.429 -10.233 -2.961 1.00 51.19 301 GLN A O 1
ATOM 2275 N N . SER A 1 302 ? 39.770 -8.747 -2.797 1.00 43.88 302 SER A N 1
ATOM 2276 C CA . SER A 1 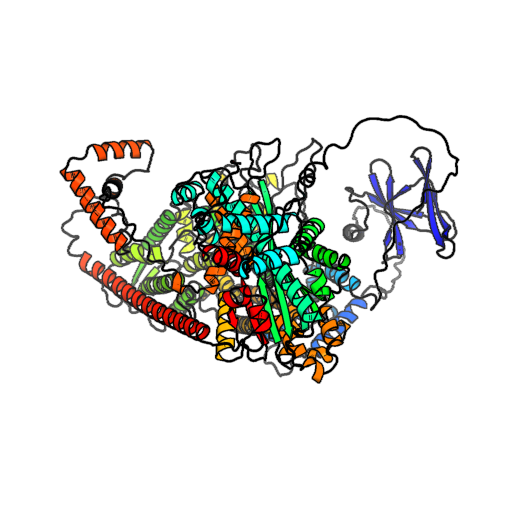302 ? 39.303 -9.160 -1.469 1.00 43.88 302 SER A CA 1
ATOM 2277 C C . SER A 1 302 ? 38.853 -10.625 -1.479 1.00 43.88 302 SER A C 1
ATOM 2279 O O . SER A 1 302 ? 39.253 -11.397 -0.614 1.00 43.88 302 SER A O 1
ATOM 2281 N N . ILE A 1 303 ? 38.156 -11.052 -2.540 1.00 44.47 303 ILE A N 1
ATOM 2282 C CA . ILE A 1 303 ? 37.792 -12.462 -2.772 1.00 44.47 303 ILE A CA 1
ATOM 2283 C C . ILE A 1 303 ? 39.034 -13.354 -2.941 1.00 44.47 303 ILE A C 1
ATOM 2285 O O . ILE A 1 303 ? 39.023 -14.514 -2.536 1.00 44.47 303 ILE A O 1
ATOM 2289 N N . ARG A 1 304 ? 40.115 -12.836 -3.542 1.00 44.28 304 ARG A N 1
ATOM 2290 C CA . ARG A 1 304 ? 41.356 -13.591 -3.793 1.00 44.28 304 ARG A CA 1
ATOM 2291 C C . ARG A 1 304 ? 42.221 -13.789 -2.544 1.00 44.28 304 ARG A C 1
ATOM 2293 O O . ARG A 1 304 ? 43.087 -14.662 -2.572 1.00 44.28 304 ARG A O 1
ATOM 2300 N N . HIS A 1 305 ? 42.038 -12.998 -1.482 1.00 44.25 305 HIS A N 1
ATOM 2301 C CA . HIS A 1 305 ? 43.038 -12.870 -0.413 1.00 44.25 305 HIS A CA 1
ATOM 2302 C C . HIS A 1 305 ? 42.607 -13.320 0.996 1.00 44.25 305 HIS A C 1
ATOM 2304 O O . HIS A 1 305 ? 43.480 -13.410 1.860 1.00 44.25 305 HIS A O 1
ATOM 2310 N N . THR A 1 306 ? 41.346 -13.675 1.270 1.00 45.41 306 THR A N 1
ATOM 2311 C CA . THR A 1 306 ? 40.914 -14.010 2.646 1.00 45.41 306 THR A CA 1
ATOM 2312 C C . THR A 1 306 ? 39.948 -15.196 2.737 1.00 45.41 306 THR A C 1
ATOM 2314 O O . THR A 1 306 ? 39.146 -15.457 1.845 1.00 45.41 306 THR A O 1
ATOM 2317 N N . GLN A 1 307 ? 39.995 -15.919 3.870 1.00 57.72 307 GLN A N 1
ATOM 2318 C CA . GLN A 1 307 ? 38.803 -16.629 4.350 1.00 57.72 307 GLN A CA 1
ATOM 2319 C C . GLN A 1 307 ? 37.652 -15.616 4.341 1.00 57.72 307 GLN A C 1
ATOM 2321 O O . GLN A 1 307 ? 37.884 -14.505 4.826 1.00 57.72 307 GLN A O 1
ATOM 2326 N N . PRO A 1 308 ? 36.462 -15.950 3.803 1.00 61.06 308 PRO A N 1
ATOM 2327 C CA . PRO A 1 308 ? 35.366 -14.996 3.719 1.00 61.06 308 PRO A CA 1
ATOM 2328 C C . PRO A 1 308 ? 35.177 -14.375 5.098 1.00 61.06 308 PRO A C 1
ATOM 2330 O O . PRO A 1 308 ? 34.984 -15.102 6.078 1.00 61.06 308 PRO A O 1
ATOM 2333 N N . ASP A 1 309 ? 35.322 -13.050 5.175 1.00 71.94 309 ASP A N 1
ATOM 2334 C CA . ASP A 1 309 ? 35.076 -12.295 6.396 1.00 71.94 309 ASP A CA 1
ATOM 2335 C C . ASP A 1 309 ? 33.658 -12.661 6.838 1.00 71.94 309 ASP A C 1
ATOM 2337 O O . ASP A 1 309 ? 32.672 -12.275 6.206 1.00 71.94 309 ASP A O 1
ATOM 2341 N N . LYS A 1 310 ? 33.561 -13.506 7.872 1.00 78.56 310 LYS A N 1
ATOM 2342 C CA . LYS A 1 310 ? 32.290 -14.103 8.293 1.00 78.56 310 LYS A CA 1
ATOM 2343 C C . LYS A 1 310 ? 31.281 -13.018 8.646 1.00 78.56 310 LYS A C 1
ATOM 2345 O O . LYS A 1 310 ? 30.089 -13.230 8.451 1.00 78.56 310 LYS A O 1
ATOM 2350 N N . ALA A 1 311 ? 31.748 -11.866 9.135 1.00 77.56 311 ALA A N 1
ATOM 2351 C CA . ALA A 1 311 ? 30.890 -10.729 9.418 1.00 77.56 311 ALA A CA 1
ATOM 2352 C C . ALA A 1 311 ? 30.370 -10.103 8.121 1.00 77.56 311 ALA A C 1
ATOM 2354 O O . ALA A 1 311 ? 29.166 -9.918 7.997 1.00 77.56 311 ALA A O 1
ATOM 2355 N N . LEU A 1 312 ? 31.233 -9.852 7.132 1.00 77.75 312 LEU A N 1
ATOM 2356 C CA . LEU A 1 312 ? 30.815 -9.298 5.839 1.00 77.75 312 LEU A CA 1
ATOM 2357 C C . LEU A 1 312 ? 29.840 -10.227 5.097 1.00 77.75 312 LEU A C 1
ATOM 2359 O O . LEU A 1 312 ? 28.799 -9.777 4.623 1.00 77.75 312 LEU A O 1
ATOM 2363 N N . HIS A 1 313 ? 30.138 -11.528 5.055 1.00 81.50 313 HIS A N 1
ATOM 2364 C CA . HIS A 1 313 ? 29.251 -12.531 4.463 1.00 81.50 313 HIS A CA 1
ATOM 2365 C C . HIS A 1 313 ? 27.900 -12.567 5.184 1.00 81.50 313 HIS A C 1
ATOM 2367 O O . HIS A 1 313 ? 26.851 -12.547 4.547 1.00 81.50 313 HIS A O 1
ATOM 2373 N N . SER A 1 314 ? 27.911 -12.577 6.519 1.00 83.12 314 SER A N 1
ATOM 2374 C CA . SER A 1 314 ? 26.677 -12.556 7.303 1.00 83.12 314 SER A CA 1
ATOM 2375 C C . SER A 1 314 ? 25.880 -11.265 7.083 1.00 83.12 314 SER A C 1
ATOM 2377 O O . SER A 1 314 ? 24.658 -11.301 6.970 1.00 83.12 314 SER A O 1
ATOM 2379 N N . ILE A 1 315 ? 26.557 -10.124 6.927 1.00 82.56 315 ILE A N 1
ATOM 2380 C CA . ILE A 1 315 ? 25.906 -8.840 6.650 1.00 82.56 315 ILE A CA 1
ATOM 2381 C C . ILE A 1 315 ? 25.212 -8.833 5.277 1.00 82.56 315 ILE A C 1
ATOM 2383 O O . ILE A 1 315 ? 24.120 -8.274 5.152 1.00 82.56 315 ILE A O 1
ATOM 2387 N N . LEU A 1 316 ? 25.834 -9.432 4.258 1.00 78.69 316 LEU A N 1
ATOM 2388 C CA . LEU A 1 316 ? 25.320 -9.450 2.884 1.00 78.69 316 LEU A CA 1
ATOM 2389 C C . LEU A 1 316 ? 24.233 -10.506 2.652 1.00 78.69 316 LEU A C 1
ATOM 2391 O O . LEU A 1 316 ? 23.269 -10.243 1.925 1.00 78.69 316 LEU A O 1
ATOM 2395 N N . PHE A 1 317 ? 24.396 -11.688 3.251 1.00 78.81 317 PHE A N 1
ATOM 2396 C CA . PHE A 1 317 ? 23.657 -12.889 2.855 1.00 78.81 317 PHE A CA 1
ATOM 2397 C C . PHE A 1 317 ? 22.783 -13.489 3.960 1.00 78.81 317 PHE A C 1
ATOM 2399 O O . PHE A 1 317 ? 21.845 -14.221 3.638 1.00 78.81 317 PHE A O 1
ATOM 2406 N N . ASP A 1 318 ? 23.019 -13.169 5.237 1.00 83.19 318 ASP A N 1
ATOM 2407 C CA . ASP A 1 318 ? 22.186 -13.685 6.325 1.00 83.19 318 ASP A CA 1
ATOM 2408 C C . ASP A 1 318 ? 21.023 -12.745 6.656 1.00 83.19 318 ASP A C 1
ATOM 2410 O O . ASP A 1 318 ? 21.029 -11.533 6.412 1.00 83.19 318 ASP A O 1
ATOM 2414 N N . ARG A 1 319 ? 19.992 -13.310 7.292 1.00 82.44 319 ARG A N 1
ATOM 2415 C CA . ARG A 1 319 ? 18.861 -12.528 7.786 1.00 82.44 319 ARG A CA 1
ATOM 2416 C C . ARG A 1 319 ? 19.332 -11.574 8.874 1.00 82.44 319 ARG A C 1
ATOM 2418 O O . ARG A 1 319 ? 19.637 -12.010 9.981 1.00 82.44 319 ARG A O 1
ATOM 2425 N N . ARG A 1 320 ? 19.254 -10.269 8.612 1.00 84.31 320 ARG A N 1
ATOM 2426 C CA . ARG A 1 320 ? 19.553 -9.231 9.610 1.00 84.31 320 ARG A CA 1
ATOM 2427 C C . ARG A 1 320 ? 18.290 -8.771 10.347 1.00 84.31 320 ARG A C 1
ATOM 2429 O O . ARG A 1 320 ? 17.486 -8.012 9.783 1.00 84.31 320 ARG A O 1
ATOM 2436 N N . PRO A 1 321 ? 18.049 -9.234 11.592 1.00 85.12 321 PRO A N 1
ATOM 2437 C CA . PRO A 1 321 ? 16.945 -8.727 12.395 1.00 85.12 321 PRO A CA 1
ATOM 2438 C C . PRO A 1 321 ? 17.166 -7.248 12.736 1.00 85.12 321 PRO A C 1
ATOM 2440 O O . PRO A 1 321 ? 18.292 -6.770 12.833 1.00 85.12 321 PRO A O 1
ATOM 2443 N N . VAL A 1 322 ? 16.076 -6.508 12.957 1.00 86.31 322 VAL A N 1
ATOM 2444 C CA . VAL A 1 322 ? 16.165 -5.121 13.438 1.00 86.31 322 VAL A CA 1
ATOM 2445 C C . VAL A 1 322 ? 16.561 -5.148 14.913 1.00 86.31 322 VAL A C 1
ATOM 2447 O O . VAL A 1 322 ? 15.708 -5.305 15.784 1.00 86.31 322 VAL A O 1
ATOM 2450 N N . VAL A 1 323 ? 17.857 -5.025 15.183 1.00 88.19 323 VAL A N 1
ATOM 2451 C CA . VAL A 1 323 ? 18.445 -5.006 16.533 1.00 88.19 323 VAL A CA 1
ATOM 2452 C C . VAL A 1 323 ? 19.251 -3.728 16.757 1.00 88.19 323 VAL A C 1
ATOM 2454 O O . VAL A 1 323 ? 19.621 -3.053 15.794 1.00 88.19 323 VAL A O 1
ATOM 2457 N N . SER A 1 324 ? 19.536 -3.373 18.014 1.00 89.62 324 SER A N 1
ATOM 2458 C CA . SER A 1 324 ? 20.406 -2.228 18.318 1.00 89.62 324 SER A CA 1
ATOM 2459 C C . SER A 1 324 ? 21.822 -2.457 17.773 1.00 89.62 324 SER A C 1
ATOM 2461 O O . SER A 1 324 ? 22.246 -3.594 17.563 1.00 89.62 324 SER A O 1
ATOM 2463 N N . GLY A 1 325 ? 22.576 -1.378 17.535 1.00 85.94 325 GLY A N 1
ATOM 2464 C CA . GLY A 1 325 ? 23.955 -1.501 17.045 1.00 85.94 325 GLY A CA 1
ATOM 2465 C C . GLY A 1 325 ? 24.870 -2.265 18.011 1.00 85.94 325 GLY A C 1
ATOM 2466 O O . GLY A 1 325 ? 25.803 -2.921 17.569 1.00 85.94 325 GLY A O 1
ATOM 2467 N N . THR A 1 326 ? 24.581 -2.210 19.312 1.00 88.81 326 THR A N 1
ATOM 2468 C CA . THR A 1 326 ? 25.310 -2.946 20.355 1.00 88.81 326 THR A CA 1
ATOM 2469 C C . THR A 1 326 ? 25.000 -4.441 20.321 1.00 88.81 326 THR A C 1
ATOM 2471 O O . THR A 1 326 ? 25.918 -5.251 20.368 1.00 88.81 326 THR A O 1
ATOM 2474 N N . ALA A 1 327 ? 23.721 -4.812 20.189 1.00 89.81 327 ALA A N 1
ATOM 2475 C CA . ALA A 1 327 ? 23.318 -6.216 20.093 1.00 89.81 327 ALA A CA 1
ATOM 2476 C C . ALA A 1 327 ? 23.903 -6.887 18.842 1.00 89.81 327 ALA A C 1
ATOM 2478 O O . ALA A 1 327 ? 24.311 -8.043 18.881 1.00 89.81 327 ALA A O 1
ATOM 2479 N N . GLU A 1 328 ? 23.986 -6.141 17.743 1.00 88.62 328 GLU A N 1
ATOM 2480 C CA . GLU A 1 328 ? 24.608 -6.616 16.511 1.00 88.62 328 GLU A CA 1
ATOM 2481 C C . GLU A 1 328 ? 26.126 -6.788 16.639 1.00 88.62 328 GLU A C 1
ATOM 2483 O O . GLU A 1 328 ? 26.666 -7.816 16.250 1.00 88.62 328 GLU A O 1
ATOM 2488 N N . ALA A 1 329 ? 26.812 -5.815 17.242 1.00 89.88 329 ALA A N 1
ATOM 2489 C CA . ALA A 1 329 ? 28.240 -5.908 17.543 1.00 89.88 329 ALA A CA 1
ATOM 2490 C C . ALA A 1 329 ? 28.563 -7.155 18.387 1.00 89.88 329 ALA A C 1
ATOM 2492 O O . ALA A 1 329 ? 29.477 -7.910 18.062 1.00 89.88 329 ALA A O 1
ATOM 2493 N N . GLN A 1 330 ? 27.733 -7.428 19.398 1.00 91.00 330 GLN A N 1
ATOM 2494 C CA . GLN A 1 330 ? 27.833 -8.626 20.228 1.00 91.00 330 GLN A CA 1
ATOM 2495 C C . GLN A 1 330 ? 27.567 -9.921 19.443 1.00 91.00 330 GLN A C 1
ATOM 2497 O O . GLN A 1 330 ? 28.237 -10.921 19.680 1.00 91.00 330 GLN A O 1
ATOM 2502 N N . GLN A 1 331 ? 26.618 -9.919 18.499 1.00 88.69 331 GLN A N 1
ATOM 2503 C CA . GLN A 1 331 ? 26.332 -11.083 17.649 1.00 88.69 331 GLN A CA 1
ATOM 2504 C C . GLN A 1 331 ? 27.536 -11.480 16.777 1.00 88.69 331 GLN A C 1
ATOM 2506 O O . GLN A 1 331 ? 27.710 -12.663 16.486 1.00 88.69 331 GLN A O 1
ATOM 2511 N N . HIS A 1 332 ? 28.358 -10.508 16.378 1.00 86.25 332 HIS A N 1
ATOM 2512 C CA . HIS A 1 332 ? 29.543 -10.717 15.544 1.00 86.25 332 HIS A CA 1
ATOM 2513 C C . HIS A 1 332 ? 30.863 -10.754 16.326 1.00 86.25 332 HIS A C 1
ATOM 2515 O O . HIS A 1 332 ? 31.913 -10.824 15.695 1.00 86.25 332 HIS A O 1
ATOM 2521 N N . ASP A 1 333 ? 30.814 -10.701 17.663 1.00 90.69 333 ASP A N 1
ATOM 2522 C CA . ASP A 1 333 ? 31.993 -10.635 18.539 1.00 90.69 333 ASP A CA 1
ATOM 2523 C C . ASP A 1 333 ? 32.999 -9.553 18.098 1.00 90.69 333 ASP A C 1
ATOM 2525 O O . ASP A 1 333 ? 34.198 -9.776 17.940 1.00 90.69 333 ASP A O 1
ATOM 2529 N N . THR A 1 334 ? 32.484 -8.359 17.791 1.00 92.50 334 THR A N 1
ATOM 2530 C CA . THR A 1 334 ? 33.297 -7.254 17.274 1.00 92.50 334 THR A CA 1
ATOM 2531 C C . THR A 1 334 ? 32.816 -5.902 17.788 1.00 92.50 334 THR A C 1
ATOM 2533 O O . THR A 1 334 ? 31.747 -5.777 18.382 1.00 92.50 334 THR A O 1
ATOM 2536 N N . ALA A 1 335 ? 33.608 -4.852 17.569 1.00 92.56 335 ALA A N 1
ATOM 2537 C CA . ALA A 1 335 ? 33.233 -3.500 17.958 1.00 92.56 335 ALA A CA 1
ATOM 2538 C C . ALA A 1 335 ? 32.108 -2.947 17.064 1.00 92.56 335 ALA A C 1
ATOM 2540 O O . ALA A 1 335 ? 32.033 -3.211 15.862 1.00 92.56 335 ALA A O 1
ATOM 2541 N N . ARG A 1 336 ? 31.250 -2.091 17.632 1.00 89.94 336 ARG A N 1
ATOM 2542 C CA . ARG A 1 336 ? 30.147 -1.444 16.897 1.00 89.94 336 ARG A CA 1
ATOM 2543 C C . ARG A 1 336 ? 30.630 -0.606 15.707 1.00 89.94 336 ARG A C 1
ATOM 2545 O O . ARG A 1 336 ? 29.927 -0.536 14.698 1.00 89.94 336 ARG A O 1
ATOM 2552 N N . SER A 1 337 ? 31.791 0.036 15.831 1.00 91.06 337 SER A N 1
ATOM 2553 C CA . SER A 1 337 ? 32.448 0.776 14.747 1.00 91.06 337 SER A CA 1
ATOM 2554 C C . SER A 1 337 ? 32.862 -0.156 13.610 1.00 91.06 337 SER A C 1
ATOM 2556 O O . SER A 1 337 ? 32.597 0.153 12.453 1.00 91.06 337 SER A O 1
ATOM 2558 N N . THR A 1 338 ? 33.409 -1.331 13.932 1.00 89.56 338 THR A N 1
ATOM 2559 C CA . THR A 1 338 ? 33.765 -2.359 12.949 1.00 89.56 338 THR A CA 1
ATOM 2560 C C . THR A 1 338 ? 32.538 -2.863 12.194 1.00 89.56 338 THR A C 1
ATOM 2562 O O . THR A 1 338 ? 32.575 -2.889 10.968 1.00 89.56 338 THR A O 1
ATOM 2565 N N . VAL A 1 339 ? 31.430 -3.183 12.881 1.00 89.56 339 VAL A N 1
ATOM 2566 C CA . VAL A 1 339 ? 30.169 -3.563 12.207 1.00 89.56 339 VAL A CA 1
ATOM 2567 C C . VAL A 1 339 ? 29.682 -2.449 11.287 1.00 89.56 339 VAL A C 1
ATOM 2569 O O . VAL A 1 339 ? 29.315 -2.718 10.150 1.00 89.56 339 VAL A O 1
ATOM 2572 N N . ALA A 1 340 ? 29.679 -1.198 11.757 1.00 89.62 340 ALA A N 1
ATOM 2573 C CA . ALA A 1 340 ? 29.230 -0.065 10.950 1.00 89.62 340 ALA A CA 1
ATOM 2574 C C . ALA A 1 340 ? 30.102 0.128 9.699 1.00 89.62 340 ALA A C 1
ATOM 2576 O O . ALA A 1 340 ? 29.565 0.314 8.614 1.00 89.62 340 ALA A O 1
ATOM 2577 N N . ARG A 1 341 ? 31.429 0.015 9.836 1.00 88.81 341 ARG A N 1
ATOM 2578 C CA . ARG A 1 341 ? 32.364 0.082 8.709 1.00 88.81 341 ARG A CA 1
ATOM 2579 C C . ARG A 1 341 ? 32.118 -1.053 7.714 1.00 88.81 341 ARG A C 1
ATOM 2581 O O . ARG A 1 341 ? 31.965 -0.791 6.530 1.00 88.81 341 ARG A O 1
ATOM 2588 N N . LYS A 1 342 ? 31.996 -2.294 8.199 1.00 87.44 342 LYS A N 1
ATOM 2589 C CA . LYS A 1 342 ? 31.720 -3.481 7.370 1.00 87.44 342 LYS A CA 1
ATOM 2590 C C . LYS A 1 342 ? 30.378 -3.400 6.653 1.00 87.44 342 LYS A C 1
ATOM 2592 O O . LYS A 1 342 ? 30.259 -3.829 5.512 1.00 87.44 342 LYS A O 1
ATOM 2597 N N . LEU A 1 343 ? 29.381 -2.818 7.308 1.00 89.06 343 LEU A N 1
ATOM 2598 C CA . LEU A 1 343 ? 28.080 -2.546 6.718 1.00 89.06 343 LEU A CA 1
ATOM 2599 C C . LEU A 1 343 ? 28.178 -1.541 5.565 1.00 89.06 343 LEU A C 1
ATOM 2601 O O . LEU A 1 343 ? 27.597 -1.776 4.510 1.00 89.06 343 LEU A O 1
ATOM 2605 N N . SER A 1 344 ? 28.920 -0.448 5.746 1.00 89.44 344 SER A N 1
ATOM 2606 C CA . SER A 1 344 ? 29.166 0.520 4.673 1.00 89.44 344 SER A CA 1
ATOM 2607 C C . SER A 1 344 ? 29.986 -0.088 3.532 1.00 89.44 344 SER A C 1
ATOM 2609 O O . SER A 1 344 ? 29.623 0.100 2.377 1.00 89.44 344 SER A O 1
ATOM 2611 N N . GLU A 1 345 ? 31.029 -0.874 3.832 1.00 85.94 345 GLU A N 1
ATOM 2612 C CA . GLU A 1 345 ? 31.812 -1.627 2.834 1.00 85.94 345 GLU A CA 1
ATOM 2613 C C . GLU A 1 345 ? 30.899 -2.540 1.992 1.00 85.94 345 GLU A C 1
ATOM 2615 O O . GLU A 1 345 ? 30.926 -2.479 0.763 1.00 85.94 345 GLU A O 1
ATOM 2620 N N . ALA A 1 346 ? 30.039 -3.330 2.648 1.00 85.00 346 ALA A N 1
ATOM 2621 C CA . ALA A 1 346 ? 29.057 -4.201 2.000 1.00 85.00 346 ALA A CA 1
ATOM 2622 C C . ALA A 1 346 ? 28.082 -3.422 1.106 1.00 85.00 346 ALA A C 1
ATOM 2624 O O . ALA A 1 346 ? 27.842 -3.798 -0.042 1.00 85.00 346 ALA A O 1
ATOM 2625 N N . ALA A 1 347 ? 27.528 -2.327 1.623 1.00 87.88 347 ALA A N 1
ATOM 2626 C CA . ALA A 1 347 ? 26.570 -1.507 0.899 1.00 87.88 347 ALA A CA 1
ATOM 2627 C C . ALA A 1 347 ? 27.190 -0.826 -0.329 1.00 87.88 347 ALA A C 1
ATOM 2629 O O . ALA A 1 347 ? 26.585 -0.850 -1.399 1.00 87.88 347 ALA A O 1
ATOM 2630 N N . CYS A 1 348 ? 28.399 -0.271 -0.201 1.00 86.19 348 CYS A N 1
ATOM 2631 C CA . CYS A 1 348 ? 29.139 0.315 -1.319 1.00 86.19 348 CYS A CA 1
ATOM 2632 C C . CYS A 1 348 ? 29.467 -0.735 -2.384 1.00 86.19 348 CYS A C 1
ATOM 2634 O O . CYS A 1 348 ? 29.285 -0.474 -3.574 1.00 86.19 348 CYS A O 1
ATOM 2636 N N . ALA A 1 349 ? 29.899 -1.930 -1.964 1.00 80.94 349 ALA A N 1
ATOM 2637 C CA . ALA A 1 349 ? 30.157 -3.036 -2.877 1.00 80.94 349 ALA A CA 1
ATOM 2638 C C . ALA A 1 349 ? 28.893 -3.413 -3.663 1.00 80.94 349 ALA A C 1
ATOM 2640 O O . ALA A 1 349 ? 28.946 -3.478 -4.887 1.00 80.94 349 ALA A O 1
ATOM 2641 N N . LEU A 1 350 ? 27.744 -3.578 -2.993 1.00 84.12 350 LEU A N 1
ATOM 2642 C CA . LEU A 1 350 ? 26.466 -3.854 -3.660 1.00 84.12 350 LEU A CA 1
ATOM 2643 C C . LEU A 1 350 ? 26.066 -2.734 -4.626 1.00 84.12 350 LEU A C 1
ATOM 2645 O O . LEU A 1 350 ? 25.731 -3.011 -5.775 1.00 84.12 350 LEU A O 1
ATOM 2649 N N . LEU A 1 351 ? 26.110 -1.479 -4.172 1.00 87.00 351 LEU A N 1
ATOM 2650 C CA . LEU A 1 351 ? 25.669 -0.319 -4.946 1.00 87.00 351 LEU A CA 1
ATOM 2651 C C . LEU A 1 351 ? 26.472 -0.132 -6.238 1.00 87.00 351 LEU A C 1
ATOM 2653 O O . LEU A 1 351 ? 25.915 0.323 -7.230 1.00 87.00 351 LEU A O 1
ATOM 2657 N N . LEU A 1 352 ? 27.766 -0.458 -6.230 1.00 84.31 352 LEU A N 1
ATOM 2658 C CA . LEU A 1 352 ? 28.657 -0.188 -7.360 1.00 84.31 352 LEU A CA 1
ATOM 2659 C C . LEU A 1 352 ? 28.906 -1.427 -8.222 1.00 84.31 352 LEU A C 1
ATOM 2661 O O . LEU A 1 352 ? 28.982 -1.297 -9.442 1.00 84.31 352 LEU A O 1
ATOM 2665 N N . ALA A 1 353 ? 28.969 -2.624 -7.630 1.00 80.12 353 ALA A N 1
ATOM 2666 C CA . ALA A 1 353 ? 29.194 -3.854 -8.384 1.00 80.12 353 ALA A CA 1
ATOM 2667 C C . ALA A 1 353 ? 27.973 -4.255 -9.221 1.00 80.12 353 ALA A C 1
ATOM 2669 O O . ALA A 1 353 ? 28.141 -4.628 -10.376 1.00 80.12 353 ALA A O 1
ATOM 2670 N N . ALA A 1 354 ? 26.752 -4.148 -8.687 1.00 85.69 354 ALA A N 1
ATOM 2671 C CA . ALA A 1 354 ? 25.550 -4.567 -9.413 1.00 85.69 354 ALA A CA 1
ATOM 2672 C C . ALA A 1 354 ? 25.323 -3.777 -10.723 1.00 85.69 354 ALA A C 1
ATOM 2674 O O . ALA A 1 354 ? 25.217 -4.407 -11.779 1.00 85.69 354 ALA A O 1
ATOM 2675 N N . PRO A 1 355 ? 25.309 -2.426 -10.719 1.00 87.44 355 PRO A N 1
ATOM 2676 C CA . PRO A 1 355 ? 25.207 -1.645 -11.952 1.00 87.44 355 PRO A CA 1
ATOM 2677 C C . PRO A 1 355 ? 26.384 -1.861 -12.907 1.00 87.44 355 PRO A C 1
ATOM 2679 O O . PRO A 1 355 ? 26.189 -1.897 -14.118 1.00 87.44 355 PRO A O 1
ATOM 2682 N N . TYR A 1 356 ? 27.599 -2.047 -12.379 1.00 84.94 356 TYR A N 1
ATOM 2683 C CA . TYR A 1 356 ? 28.783 -2.324 -13.191 1.00 84.94 356 TYR A CA 1
ATOM 2684 C C . TYR A 1 356 ? 28.687 -3.673 -13.918 1.00 84.94 356 TYR A C 1
ATOM 2686 O O . TYR A 1 356 ? 28.950 -3.742 -15.117 1.00 84.94 356 TYR A O 1
ATOM 2694 N N . LEU A 1 357 ? 28.254 -4.735 -13.228 1.00 82.44 357 LEU A N 1
ATOM 2695 C CA . LEU A 1 357 ? 28.030 -6.054 -13.828 1.00 82.44 357 LEU A CA 1
ATOM 2696 C C . LEU A 1 357 ? 26.938 -6.006 -14.902 1.00 82.44 357 LEU A C 1
ATOM 2698 O O . LEU A 1 357 ? 27.113 -6.590 -15.971 1.00 82.44 357 LEU A O 1
ATOM 2702 N N . LEU A 1 358 ? 25.856 -5.260 -14.655 1.00 87.62 358 LEU A N 1
ATOM 2703 C CA . LEU A 1 358 ? 24.847 -4.980 -15.676 1.00 87.62 358 LEU A CA 1
ATOM 2704 C C . LEU A 1 358 ? 25.463 -4.249 -16.880 1.00 87.62 358 LEU A C 1
ATOM 2706 O O . LEU A 1 358 ? 25.218 -4.652 -18.010 1.00 87.62 358 LEU A O 1
ATOM 2710 N N . GLY A 1 359 ? 26.303 -3.236 -16.662 1.00 89.25 359 GLY A N 1
ATOM 2711 C CA . GLY A 1 359 ? 26.990 -2.522 -17.743 1.00 89.25 359 GLY A CA 1
ATOM 2712 C C . GLY A 1 359 ? 27.907 -3.415 -18.583 1.00 89.25 359 GLY A C 1
ATOM 2713 O O . GLY A 1 359 ? 27.943 -3.294 -19.806 1.00 89.25 359 GLY A O 1
ATOM 2714 N N . ILE A 1 360 ? 28.597 -4.373 -17.960 1.00 85.19 360 ILE A N 1
ATOM 2715 C CA . ILE A 1 360 ? 29.387 -5.365 -18.701 1.00 85.19 360 ILE A CA 1
ATOM 2716 C C . ILE A 1 360 ? 28.481 -6.279 -19.530 1.00 85.19 360 ILE A C 1
ATOM 2718 O O . ILE A 1 360 ? 28.779 -6.538 -2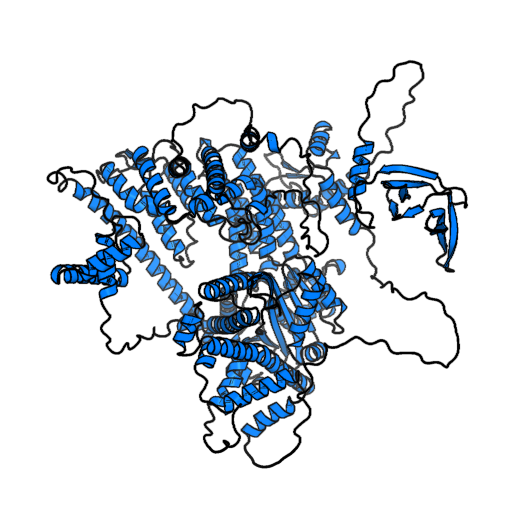0.696 1.00 85.19 360 ILE A O 1
ATOM 2722 N N . MET A 1 361 ? 27.369 -6.743 -18.954 1.00 86.31 361 MET A N 1
ATOM 2723 C CA . MET A 1 361 ? 26.385 -7.541 -19.685 1.00 86.31 361 MET A CA 1
ATOM 2724 C C . MET A 1 361 ? 25.823 -6.764 -20.883 1.00 86.31 361 MET A C 1
ATOM 2726 O O . MET A 1 361 ? 25.738 -7.317 -21.974 1.00 86.31 361 MET A O 1
ATOM 2730 N N . LEU A 1 362 ? 25.510 -5.477 -20.711 1.00 91.31 362 LEU A N 1
ATOM 2731 C CA . LEU A 1 362 ? 25.074 -4.598 -21.797 1.00 91.31 362 LEU A CA 1
ATOM 2732 C C . LEU A 1 362 ? 26.134 -4.482 -22.892 1.00 91.31 362 LEU A C 1
ATOM 2734 O O . LEU A 1 362 ? 25.804 -4.607 -24.065 1.00 91.31 362 LEU A O 1
ATOM 2738 N N . CYS A 1 363 ? 27.407 -4.296 -22.533 1.00 90.50 363 CYS A N 1
ATOM 2739 C CA . CYS A 1 363 ? 28.486 -4.256 -23.519 1.00 90.50 363 CYS A CA 1
ATOM 2740 C C . CYS A 1 363 ? 28.575 -5.556 -24.323 1.00 90.50 363 CYS A C 1
ATOM 2742 O O . CYS A 1 363 ? 28.642 -5.505 -25.547 1.00 90.50 363 CYS A O 1
ATOM 2744 N N . LYS A 1 364 ? 28.506 -6.712 -23.652 1.00 88.25 364 LYS A N 1
ATOM 2745 C CA . LYS A 1 364 ? 28.516 -8.014 -24.328 1.00 88.25 364 LYS A CA 1
ATOM 2746 C C . LYS A 1 364 ? 27.322 -8.186 -25.258 1.00 88.25 364 LYS A C 1
ATOM 2748 O O . LYS A 1 364 ? 27.504 -8.583 -26.401 1.00 88.25 364 LYS A O 1
ATOM 2753 N N . LEU A 1 365 ? 26.119 -7.846 -24.799 1.00 88.56 365 LEU A N 1
ATOM 2754 C CA . LEU A 1 365 ? 24.914 -7.900 -25.626 1.00 88.56 365 LEU A CA 1
ATOM 2755 C C . LEU A 1 365 ? 25.022 -6.988 -26.851 1.00 88.56 365 LEU A C 1
ATOM 2757 O O . LEU A 1 365 ? 24.596 -7.378 -27.932 1.00 88.56 365 LEU A O 1
ATOM 2761 N N . LEU A 1 366 ? 25.638 -5.813 -26.712 1.00 91.56 366 LEU A N 1
ATOM 2762 C CA . LEU A 1 366 ? 25.898 -4.913 -27.836 1.00 91.56 366 LEU A CA 1
ATOM 2763 C C . LEU A 1 366 ? 26.904 -5.494 -28.833 1.00 91.56 366 LEU A C 1
ATOM 2765 O O . LEU A 1 366 ? 26.713 -5.360 -30.040 1.00 91.56 366 LEU A O 1
ATOM 2769 N N . ASP A 1 367 ? 27.953 -6.159 -28.356 1.00 89.81 367 ASP A N 1
ATOM 2770 C CA . ASP A 1 367 ? 28.929 -6.815 -29.229 1.00 89.81 367 ASP A CA 1
ATOM 2771 C C . ASP A 1 367 ? 28.317 -8.030 -29.946 1.00 89.81 367 ASP A C 1
ATOM 2773 O O . ASP A 1 367 ? 28.523 -8.208 -31.147 1.00 89.81 367 ASP A O 1
ATOM 2777 N N . MET A 1 368 ? 27.480 -8.811 -29.257 1.00 88.81 368 MET A N 1
ATOM 2778 C CA . MET A 1 368 ? 26.710 -9.907 -29.858 1.00 88.81 368 MET A CA 1
ATOM 2779 C C . MET A 1 368 ? 25.674 -9.400 -30.868 1.00 88.81 368 MET A C 1
ATOM 2781 O O . MET A 1 368 ? 25.453 -10.051 -31.892 1.00 88.81 368 MET A O 1
ATOM 2785 N N . ALA A 1 369 ? 25.084 -8.226 -30.613 1.00 89.69 369 ALA A N 1
ATOM 2786 C CA . ALA A 1 369 ? 24.176 -7.565 -31.542 1.00 89.69 369 ALA A CA 1
ATOM 2787 C C . ALA A 1 369 ? 24.876 -7.133 -32.831 1.00 89.69 369 ALA A C 1
ATOM 2789 O O . ALA A 1 369 ? 24.362 -7.355 -33.924 1.00 89.69 369 ALA A O 1
ATOM 2790 N N . ARG A 1 370 ? 26.103 -6.613 -32.725 1.00 92.06 370 ARG A N 1
ATOM 2791 C CA . ARG A 1 370 ? 26.950 -6.328 -33.896 1.00 92.06 370 ARG A CA 1
ATOM 2792 C C . ARG A 1 370 ? 27.331 -7.598 -34.656 1.00 92.06 370 ARG A C 1
ATOM 2794 O O . ARG A 1 370 ? 27.404 -7.577 -35.879 1.00 92.06 370 ARG A O 1
ATOM 2801 N N . GLY A 1 371 ? 27.549 -8.700 -33.938 1.00 90.94 371 GLY A N 1
ATOM 2802 C CA . GLY A 1 371 ? 27.836 -10.018 -34.507 1.00 90.94 371 GLY A CA 1
ATOM 2803 C C . GLY A 1 371 ? 26.632 -10.732 -35.134 1.00 90.94 371 GLY A C 1
ATOM 2804 O O . GLY A 1 371 ? 26.789 -11.864 -35.581 1.00 90.94 371 GLY A O 1
ATOM 2805 N N . SER A 1 372 ? 25.441 -10.114 -35.158 1.00 88.19 372 SER A N 1
ATOM 2806 C CA . SER A 1 372 ? 24.186 -10.701 -35.668 1.00 88.19 372 SER A CA 1
ATOM 2807 C C . SER A 1 372 ? 23.765 -12.017 -34.995 1.00 88.19 372 SER A C 1
ATOM 2809 O O . SER A 1 372 ? 22.949 -12.752 -35.542 1.00 88.19 372 SER A O 1
ATOM 2811 N N . THR A 1 373 ? 24.305 -12.339 -33.812 1.00 88.75 373 THR A N 1
ATOM 2812 C CA . THR A 1 373 ? 23.912 -13.551 -33.066 1.00 88.75 373 THR A CA 1
ATOM 2813 C C . THR A 1 373 ? 22.597 -13.339 -32.322 1.00 88.75 373 THR A C 1
ATOM 2815 O O . THR A 1 373 ? 21.775 -14.240 -32.228 1.00 88.75 373 THR A O 1
ATOM 2818 N N . TYR A 1 374 ? 22.402 -12.130 -31.799 1.00 91.94 374 TYR A N 1
ATOM 2819 C CA . TYR A 1 374 ? 21.170 -11.695 -31.152 1.00 91.94 374 TYR A CA 1
ATOM 2820 C C . TYR A 1 374 ? 20.822 -10.301 -31.667 1.00 91.94 374 TYR A C 1
ATOM 2822 O O . TYR A 1 374 ? 21.702 -9.569 -32.093 1.00 91.94 374 TYR A O 1
ATOM 2830 N N . SER A 1 375 ? 19.562 -9.899 -31.595 1.00 94.56 375 SER A N 1
ATOM 2831 C CA . SER A 1 375 ? 19.139 -8.514 -31.793 1.00 94.56 375 SER A CA 1
ATOM 2832 C C . SER A 1 375 ? 18.659 -7.942 -30.464 1.00 94.56 375 SER A C 1
ATOM 2834 O O . SER A 1 375 ? 17.853 -8.571 -29.775 1.00 94.56 375 SER A O 1
ATOM 2836 N N . LEU A 1 376 ? 19.164 -6.766 -30.078 1.00 95.56 376 LEU A N 1
ATOM 2837 C CA . LEU A 1 376 ? 18.676 -6.037 -28.908 1.00 95.56 376 LEU A CA 1
ATOM 2838 C C . LEU A 1 376 ? 17.444 -5.222 -29.315 1.00 95.56 376 LEU A C 1
ATOM 2840 O O . LEU A 1 376 ? 17.548 -4.099 -29.801 1.00 95.56 376 LEU A O 1
ATOM 2844 N N . VAL A 1 377 ? 16.271 -5.806 -29.100 1.00 96.81 377 VAL A N 1
ATOM 2845 C CA . VAL A 1 377 ? 14.985 -5.267 -29.551 1.00 96.81 377 VAL A CA 1
ATOM 2846 C C . VAL A 1 377 ? 14.568 -4.068 -28.700 1.00 96.81 377 VAL A C 1
ATOM 2848 O O . VAL A 1 377 ? 14.252 -3.007 -29.231 1.00 96.81 377 VAL A O 1
ATOM 2851 N N . SER A 1 378 ? 14.597 -4.196 -27.370 1.00 97.19 378 SER A N 1
ATOM 2852 C CA . SER A 1 378 ? 14.142 -3.134 -26.460 1.00 97.19 378 SER A CA 1
ATOM 2853 C C . SER A 1 378 ? 14.998 -3.027 -25.205 1.00 97.19 378 SER A C 1
ATOM 2855 O O . SER A 1 378 ? 15.435 -4.034 -24.645 1.00 97.19 378 SER A O 1
ATOM 2857 N N . VAL A 1 379 ? 15.179 -1.793 -24.731 1.00 97.50 379 VAL A N 1
ATOM 2858 C CA . VAL A 1 379 ? 15.707 -1.481 -23.400 1.00 97.50 379 VAL A CA 1
ATOM 2859 C C . VAL A 1 379 ? 14.633 -0.713 -22.642 1.00 97.50 379 VAL A C 1
ATOM 2861 O O . VAL A 1 379 ? 14.299 0.415 -22.994 1.00 97.50 379 VAL A O 1
ATOM 2864 N N . VAL A 1 380 ? 14.101 -1.310 -21.578 1.00 98.06 380 VAL A N 1
ATOM 2865 C CA . VAL A 1 380 ? 13.072 -0.697 -20.733 1.00 98.06 380 VAL A CA 1
ATOM 2866 C C . VAL A 1 380 ? 13.660 -0.360 -19.371 1.00 98.06 380 VAL A C 1
ATOM 2868 O O . VAL A 1 380 ? 14.079 -1.238 -18.619 1.00 98.06 380 VAL A O 1
ATOM 2871 N N . VAL A 1 381 ? 13.651 0.919 -19.015 1.00 97.94 381 VAL A N 1
ATOM 2872 C CA . VAL A 1 381 ? 14.067 1.409 -17.703 1.00 97.94 381 VAL A CA 1
ATOM 2873 C C . VAL A 1 381 ? 12.836 1.777 -16.897 1.00 97.94 381 VAL A C 1
ATOM 2875 O O . VAL A 1 381 ? 12.083 2.669 -17.273 1.00 97.94 381 VAL A O 1
ATOM 2878 N N . ARG A 1 382 ? 12.654 1.126 -15.751 1.00 98.06 382 ARG A N 1
ATOM 2879 C CA . ARG A 1 382 ? 11.622 1.461 -14.772 1.00 98.06 382 ARG A CA 1
ATOM 2880 C C . ARG A 1 382 ? 12.228 2.193 -13.587 1.00 98.06 382 ARG A C 1
ATOM 2882 O O . ARG A 1 382 ? 13.123 1.658 -12.929 1.00 98.06 382 ARG A O 1
ATOM 2889 N N . ARG A 1 383 ? 11.676 3.362 -13.269 1.00 98.00 383 ARG A N 1
ATOM 2890 C CA . ARG A 1 383 ? 11.984 4.134 -12.064 1.00 98.00 383 ARG A CA 1
ATOM 2891 C C . ARG A 1 383 ? 10.741 4.282 -11.199 1.00 98.00 383 ARG A C 1
ATOM 2893 O O . ARG A 1 383 ? 9.659 4.589 -11.691 1.00 98.00 383 ARG A O 1
ATOM 2900 N N . ARG A 1 384 ? 10.905 4.074 -9.899 1.00 98.19 384 ARG A N 1
ATOM 2901 C CA . ARG A 1 384 ? 9.900 4.416 -8.889 1.00 98.19 384 ARG A CA 1
ATOM 2902 C C . ARG A 1 384 ? 10.583 5.195 -7.793 1.00 98.19 384 ARG A C 1
ATOM 2904 O O . ARG A 1 384 ? 11.659 4.780 -7.371 1.00 98.19 384 ARG A O 1
ATOM 2911 N N . TYR A 1 385 ? 10.008 6.289 -7.328 1.00 98.25 385 TYR A N 1
ATOM 2912 C CA . TYR A 1 385 ? 10.616 7.024 -6.229 1.00 98.25 385 TYR A CA 1
ATOM 2913 C C . TYR A 1 385 ? 9.595 7.837 -5.445 1.00 98.25 385 TYR A C 1
ATOM 2915 O O . TYR A 1 385 ? 8.528 8.172 -5.955 1.00 98.25 385 TYR A O 1
ATOM 2923 N N . ASP A 1 386 ? 9.947 8.076 -4.186 1.00 97.81 386 ASP A N 1
ATOM 2924 C CA . ASP A 1 386 ? 9.174 8.851 -3.221 1.00 97.81 386 ASP A CA 1
ATOM 2925 C C . ASP A 1 386 ? 10.094 9.338 -2.100 1.00 97.81 386 ASP A C 1
ATOM 2927 O O . ASP A 1 386 ? 11.051 8.646 -1.709 1.00 97.81 386 ASP A O 1
ATOM 2931 N N . GLU A 1 387 ? 9.800 10.508 -1.554 1.00 95.56 387 GLU A N 1
ATOM 2932 C CA . GLU A 1 387 ? 10.520 11.095 -0.440 1.00 95.56 387 GLU A CA 1
ATOM 2933 C C . GLU A 1 387 ? 9.713 11.083 0.857 1.00 95.56 387 GLU A C 1
ATOM 2935 O O . GLU A 1 387 ? 8.510 11.310 0.920 1.00 95.56 387 GLU A O 1
ATOM 2940 N N . THR A 1 388 ? 10.403 10.870 1.972 1.00 93.69 388 THR A N 1
ATOM 2941 C CA . THR A 1 388 ? 9.756 10.835 3.279 1.00 93.69 388 THR A CA 1
ATOM 2942 C C . THR A 1 388 ? 10.600 11.555 4.325 1.00 93.69 388 THR A C 1
ATOM 2944 O O . THR A 1 388 ? 11.817 11.369 4.375 1.00 93.69 388 THR A O 1
ATOM 2947 N N . PRO A 1 389 ? 9.985 12.346 5.226 1.00 93.62 389 PRO A N 1
ATOM 2948 C CA . PRO A 1 389 ? 10.709 12.916 6.353 1.00 93.62 389 PRO A CA 1
ATOM 2949 C C . PRO A 1 389 ? 11.192 11.812 7.307 1.00 93.62 389 PRO A C 1
ATOM 2951 O O . PRO A 1 389 ? 10.419 10.952 7.748 1.00 93.62 389 PRO A O 1
ATOM 2954 N N . CYS A 1 390 ? 12.473 11.864 7.663 1.00 93.56 390 CYS A N 1
ATOM 2955 C CA . CYS A 1 390 ? 13.131 10.940 8.576 1.00 93.56 390 CYS A CA 1
ATOM 2956 C C . CYS A 1 390 ? 14.010 11.709 9.573 1.00 93.56 390 CYS A C 1
ATOM 2958 O O . CYS A 1 390 ? 14.718 12.639 9.203 1.00 93.56 390 CYS A O 1
ATOM 2960 N N . ARG A 1 391 ? 13.971 11.327 10.855 1.00 90.88 391 ARG A N 1
ATOM 2961 C CA . ARG A 1 391 ? 14.826 11.921 11.897 1.00 90.88 391 ARG A CA 1
ATOM 2962 C C . ARG A 1 391 ? 16.165 11.197 11.937 1.00 90.88 391 ARG A C 1
ATOM 2964 O O . ARG A 1 391 ? 16.228 10.085 12.456 1.00 90.88 391 ARG A O 1
ATOM 2971 N N . ILE A 1 392 ? 17.216 11.835 11.446 1.00 91.56 392 ILE A N 1
ATOM 2972 C CA . ILE A 1 392 ? 18.573 11.276 11.368 1.00 91.56 392 ILE A CA 1
ATOM 2973 C C . ILE A 1 392 ? 19.598 12.293 11.875 1.00 91.56 392 ILE A C 1
ATOM 2975 O O . ILE A 1 392 ? 19.280 13.471 12.030 1.00 91.56 392 ILE A O 1
ATOM 2979 N N . SER A 1 393 ? 20.810 11.841 12.190 1.00 89.38 393 SER A N 1
ATOM 2980 C CA . SER A 1 393 ? 21.902 12.767 12.509 1.00 89.38 393 SER A CA 1
ATOM 2981 C C . SER A 1 393 ? 22.511 13.296 11.214 1.00 89.38 393 SER A C 1
ATOM 2983 O O . SER A 1 393 ? 22.871 12.507 10.343 1.00 89.38 393 SER A O 1
ATOM 2985 N N . VAL A 1 394 ? 22.638 14.614 11.101 1.00 82.12 394 VAL A N 1
ATOM 2986 C CA . VAL A 1 394 ? 23.415 15.263 10.041 1.00 82.12 394 VAL A CA 1
ATOM 2987 C C . VAL A 1 394 ? 24.670 15.805 10.707 1.00 82.12 394 VAL A C 1
ATOM 2989 O O . VAL A 1 394 ? 24.573 16.542 11.688 1.00 82.12 394 VAL A O 1
ATOM 2992 N N . SER A 1 395 ? 25.843 15.385 10.244 1.00 76.00 395 SER A N 1
ATOM 2993 C CA . SER A 1 395 ? 27.109 15.948 10.708 1.00 76.00 395 SER A CA 1
ATOM 2994 C C . SER A 1 395 ? 27.297 17.311 10.049 1.00 76.00 395 SER A C 1
ATOM 2996 O O . SER A 1 395 ? 27.582 17.371 8.856 1.00 76.00 395 SER A O 1
ATOM 2998 N N . HIS A 1 396 ? 27.118 18.389 10.809 1.00 72.44 396 HIS A N 1
ATOM 2999 C CA . HIS A 1 396 ? 27.572 19.719 10.405 1.00 72.44 396 HIS A CA 1
ATOM 3000 C C . HIS A 1 396 ? 28.960 19.940 11.014 1.00 72.44 396 HIS A C 1
ATOM 3002 O O . HIS A 1 396 ? 29.141 19.602 12.184 1.00 72.44 396 HIS A O 1
ATOM 3008 N N . GLU A 1 397 ? 29.917 20.485 10.251 1.00 71.56 397 GLU A N 1
ATOM 3009 C CA . GLU A 1 397 ? 31.327 20.625 10.682 1.00 71.56 397 GLU A CA 1
ATOM 3010 C C . GLU A 1 397 ? 31.473 21.355 12.042 1.00 71.56 397 GLU A C 1
ATOM 3012 O O . GLU A 1 397 ? 32.406 21.059 12.784 1.00 71.56 397 GLU A O 1
ATOM 3017 N N . ASP A 1 398 ? 30.491 22.184 12.433 1.00 71.00 398 ASP A N 1
ATOM 3018 C CA . ASP A 1 398 ? 30.567 23.066 13.610 1.00 71.00 398 ASP A CA 1
ATOM 3019 C C . ASP A 1 398 ? 29.490 22.845 14.696 1.00 71.00 398 ASP A C 1
ATOM 3021 O O . ASP A 1 398 ? 29.484 23.545 15.709 1.00 71.00 398 ASP A O 1
ATOM 3025 N N . CYS A 1 399 ? 28.558 21.895 14.539 1.00 57.81 399 CYS A N 1
ATOM 3026 C CA . CYS A 1 399 ? 27.455 21.707 15.498 1.00 57.81 399 CYS A CA 1
ATOM 3027 C C . CYS A 1 399 ? 27.452 20.311 16.128 1.00 57.81 399 CYS A C 1
ATOM 3029 O O . CYS A 1 399 ? 27.598 19.296 15.447 1.00 57.81 399 CYS A O 1
ATOM 3031 N N . ARG A 1 400 ? 27.219 20.251 17.451 1.00 66.00 400 ARG A N 1
ATOM 3032 C CA . ARG A 1 400 ? 26.929 18.990 18.157 1.00 66.00 400 ARG A CA 1
ATOM 3033 C C . ARG A 1 400 ? 25.803 18.263 17.423 1.00 66.00 400 ARG A C 1
ATOM 3035 O O . ARG A 1 400 ? 24.836 18.911 17.042 1.00 66.00 400 ARG A O 1
ATOM 3042 N N . GLU A 1 401 ? 25.920 16.941 17.269 1.00 64.44 401 GLU A N 1
ATOM 3043 C CA . GLU A 1 401 ? 24.947 16.087 16.573 1.00 64.44 401 GLU A CA 1
ATOM 3044 C C . GLU A 1 401 ? 23.513 16.300 17.101 1.00 64.44 401 GLU A C 1
ATOM 3046 O O . GLU A 1 401 ? 23.060 15.628 18.032 1.00 64.44 401 GLU A O 1
ATOM 3051 N N . GLN A 1 402 ? 22.776 17.234 16.502 1.00 71.56 402 GLN A N 1
ATOM 3052 C CA . GLN A 1 402 ? 21.351 17.407 16.731 1.00 71.56 402 GLN A CA 1
ATOM 3053 C C . GLN A 1 402 ? 20.614 16.616 15.660 1.00 71.56 402 GLN A C 1
ATOM 3055 O O . GLN A 1 402 ? 20.862 16.733 14.458 1.00 71.56 402 GLN A O 1
ATOM 3060 N N . GLY A 1 403 ? 19.722 15.732 16.101 1.00 76.88 403 GLY A N 1
ATOM 3061 C CA . GLY A 1 403 ? 18.977 14.912 15.166 1.00 76.88 403 GLY A CA 1
ATOM 3062 C C . GLY A 1 403 ? 17.949 15.763 14.426 1.00 76.88 403 GLY A C 1
ATOM 3063 O O . GLY A 1 403 ? 16.923 16.111 15.005 1.00 76.88 403 GLY A O 1
ATOM 3064 N N . THR A 1 404 ? 18.218 16.021 13.153 1.00 85.44 404 THR A N 1
ATOM 3065 C CA . THR A 1 404 ? 17.417 16.872 12.272 1.00 85.44 404 THR A CA 1
ATOM 3066 C C . THR A 1 404 ? 16.407 16.026 11.495 1.00 85.44 404 THR A C 1
ATOM 3068 O O . THR A 1 404 ? 16.608 14.829 11.259 1.00 85.44 404 THR A O 1
ATOM 3071 N N . VAL A 1 405 ? 15.268 16.618 11.135 1.00 87.62 405 VAL A N 1
ATOM 3072 C CA . VAL A 1 405 ? 14.317 15.993 10.207 1.00 87.62 405 VAL A CA 1
ATOM 3073 C C . VAL A 1 405 ? 14.803 16.272 8.790 1.00 87.62 405 VAL A C 1
ATOM 3075 O O . VAL A 1 405 ? 14.772 17.411 8.348 1.00 87.62 405 VAL A O 1
ATOM 3078 N N . VAL A 1 406 ? 15.228 15.230 8.081 1.00 91.81 406 VAL A N 1
ATOM 3079 C CA . VAL A 1 406 ? 15.697 15.315 6.693 1.00 91.81 406 VAL A CA 1
ATOM 3080 C C . VAL A 1 406 ? 14.710 14.589 5.788 1.00 91.81 406 VAL A C 1
ATOM 3082 O O . VAL A 1 406 ? 14.166 13.545 6.164 1.00 91.81 406 VAL A O 1
ATOM 3085 N N . LYS A 1 407 ? 14.458 15.125 4.593 1.00 94.31 407 LYS A N 1
ATOM 3086 C CA . LYS A 1 407 ? 13.697 14.422 3.557 1.00 94.31 407 LYS A CA 1
ATOM 3087 C C . LYS A 1 407 ? 14.600 13.373 2.919 1.00 94.31 407 LYS A C 1
ATOM 3089 O O . LYS A 1 407 ? 15.652 13.696 2.387 1.00 94.31 407 LYS A O 1
ATOM 3094 N N . ILE A 1 408 ? 14.210 12.109 3.018 1.00 96.75 408 ILE A N 1
ATOM 3095 C CA . ILE A 1 408 ? 14.959 10.993 2.451 1.00 96.75 408 ILE A CA 1
ATOM 3096 C C . ILE A 1 408 ? 14.231 10.508 1.210 1.00 96.75 408 ILE A C 1
ATOM 3098 O O . ILE A 1 408 ? 13.111 10.012 1.315 1.00 96.75 408 ILE A O 1
ATOM 3102 N N . LEU A 1 409 ? 14.881 10.638 0.059 1.00 97.75 409 LEU A N 1
ATOM 3103 C CA . LEU A 1 409 ? 14.457 10.059 -1.202 1.00 97.75 409 LEU A CA 1
ATOM 3104 C C . LEU A 1 409 ? 14.852 8.584 -1.234 1.00 97.75 409 LEU A C 1
ATOM 3106 O O . LEU A 1 409 ? 16.024 8.224 -1.079 1.00 97.75 409 LEU A O 1
ATOM 3110 N N . GLN A 1 410 ? 13.865 7.729 -1.470 1.00 97.31 410 GLN A N 1
ATOM 3111 C CA . GLN A 1 410 ? 14.090 6.344 -1.845 1.00 97.31 410 GLN A CA 1
ATOM 3112 C C . GLN A 1 410 ? 13.709 6.195 -3.312 1.00 97.31 410 GLN A C 1
ATOM 3114 O O . GLN A 1 410 ? 12.602 6.537 -3.716 1.00 97.31 410 GLN A O 1
ATOM 3119 N N . SER A 1 411 ? 14.630 5.674 -4.112 1.00 97.38 411 SER A N 1
ATOM 3120 C CA . SER A 1 411 ? 14.379 5.343 -5.513 1.00 97.38 411 SER A CA 1
ATOM 3121 C C . SER A 1 411 ? 14.537 3.850 -5.727 1.00 97.38 411 SER A C 1
ATOM 3123 O O . SER A 1 411 ? 15.284 3.197 -5.012 1.00 97.38 411 SER A O 1
ATOM 3125 N N . GLU A 1 412 ? 13.865 3.301 -6.720 1.00 96.44 412 GLU A N 1
ATOM 3126 C CA . GLU A 1 412 ? 14.046 1.944 -7.207 1.00 96.44 412 GLU A CA 1
ATOM 3127 C C . GLU A 1 412 ? 14.289 2.007 -8.710 1.00 96.44 412 GLU A C 1
ATOM 3129 O O . GLU A 1 412 ? 13.573 2.706 -9.431 1.00 96.44 412 GLU A O 1
ATOM 3134 N N . LEU A 1 413 ? 15.295 1.267 -9.170 1.00 96.88 413 LEU A N 1
ATOM 3135 C CA . LEU A 1 413 ? 15.674 1.186 -10.573 1.00 96.88 413 LEU A CA 1
ATOM 3136 C C . LEU A 1 413 ? 15.607 -0.273 -11.024 1.00 96.88 413 LEU A C 1
ATOM 3138 O O . LEU A 1 413 ? 16.213 -1.160 -10.419 1.00 96.88 413 LEU A O 1
ATOM 3142 N N . THR A 1 414 ? 14.861 -0.531 -12.091 1.00 96.56 414 THR A N 1
ATOM 3143 C CA . THR A 1 414 ? 14.820 -1.836 -12.754 1.00 96.56 414 THR A CA 1
ATOM 3144 C C . THR A 1 414 ? 15.092 -1.635 -14.234 1.00 96.56 414 THR A C 1
ATOM 3146 O O . THR A 1 414 ? 14.490 -0.763 -14.852 1.00 96.56 414 THR A O 1
ATOM 3149 N N . VAL A 1 415 ? 15.975 -2.443 -14.807 1.00 96.88 415 VAL A N 1
ATOM 3150 C CA . VAL A 1 415 ? 16.288 -2.440 -16.238 1.00 96.88 415 VAL A CA 1
ATOM 3151 C C . VAL A 1 415 ? 15.835 -3.772 -16.820 1.00 96.88 415 VAL A C 1
ATOM 3153 O O . VAL A 1 415 ? 16.159 -4.817 -16.262 1.00 96.88 415 VAL A O 1
ATOM 3156 N N . ALA A 1 416 ? 15.078 -3.746 -17.910 1.00 97.00 416 ALA A N 1
ATOM 3157 C CA . ALA A 1 416 ? 14.737 -4.927 -18.688 1.00 97.00 416 ALA A CA 1
ATOM 3158 C C . ALA A 1 416 ? 15.292 -4.809 -20.107 1.00 97.00 416 ALA A C 1
ATOM 3160 O O . ALA A 1 416 ? 15.234 -3.743 -20.713 1.00 97.00 416 ALA A O 1
ATOM 3161 N N . LEU A 1 417 ? 15.825 -5.913 -20.616 1.00 96.19 417 LEU A N 1
ATOM 3162 C CA . LEU A 1 417 ? 16.388 -6.036 -21.954 1.00 96.19 417 LEU A CA 1
ATOM 3163 C C . LEU A 1 417 ? 15.583 -7.088 -22.698 1.00 96.19 417 LEU A C 1
ATOM 3165 O O . LEU A 1 417 ? 15.451 -8.203 -22.204 1.00 96.19 417 LEU A O 1
ATOM 3169 N N . LEU A 1 418 ? 15.049 -6.741 -23.860 1.00 96.81 418 LEU A N 1
ATOM 3170 C CA . LEU A 1 418 ? 14.394 -7.684 -24.753 1.00 96.81 418 LEU A CA 1
ATOM 3171 C C . LEU A 1 418 ? 15.369 -8.033 -25.872 1.00 96.81 418 LEU A C 1
ATOM 3173 O O . LEU A 1 418 ? 15.753 -7.158 -26.649 1.00 96.81 418 LEU A O 1
ATOM 3177 N N . VAL A 1 419 ? 15.767 -9.296 -25.941 1.00 95.81 419 VAL A N 1
ATOM 3178 C CA . VAL A 1 419 ? 16.677 -9.825 -26.957 1.00 95.81 419 VAL A CA 1
ATOM 3179 C C . VAL A 1 419 ? 15.952 -10.832 -27.842 1.00 95.81 419 VAL A C 1
ATOM 3181 O O . VAL A 1 419 ? 15.065 -11.545 -27.375 1.00 95.81 419 VAL A O 1
ATOM 3184 N N . HIS A 1 420 ? 16.322 -10.890 -29.116 1.00 95.06 420 HIS A N 1
ATOM 3185 C CA . HIS A 1 420 ? 15.780 -11.829 -30.095 1.00 95.06 420 HIS A CA 1
ATOM 3186 C C . HIS A 1 420 ? 16.916 -12.645 -30.712 1.00 95.06 420 HIS A C 1
ATOM 3188 O O . HIS A 1 420 ? 17.877 -12.063 -31.205 1.00 95.06 420 HIS A O 1
ATOM 3194 N N . ASP A 1 421 ? 16.821 -13.973 -30.687 1.00 91.94 421 ASP A N 1
ATOM 3195 C CA . ASP A 1 421 ? 17.848 -14.879 -31.240 1.00 91.94 421 ASP A CA 1
ATOM 3196 C C . ASP A 1 421 ? 17.622 -15.230 -32.727 1.00 91.94 421 ASP A C 1
ATOM 3198 O O . ASP A 1 421 ? 18.329 -16.055 -33.297 1.00 91.94 421 ASP A O 1
ATOM 3202 N N . GLY A 1 422 ? 16.614 -14.616 -33.359 1.00 91.81 422 GLY A N 1
ATOM 3203 C CA . GLY A 1 422 ? 16.146 -14.948 -34.708 1.00 91.81 422 GLY A CA 1
ATOM 3204 C C . GLY A 1 422 ? 14.887 -15.820 -34.720 1.00 91.81 422 GLY A C 1
ATOM 3205 O O . GLY A 1 422 ? 14.163 -15.824 -35.713 1.00 91.81 422 GLY A O 1
ATOM 3206 N N . THR A 1 423 ? 14.597 -16.521 -33.622 1.00 90.88 423 THR A N 1
ATOM 3207 C CA . THR A 1 423 ? 13.454 -17.439 -33.496 1.00 90.88 423 THR A CA 1
ATOM 3208 C C . THR A 1 423 ? 12.567 -17.148 -32.288 1.00 90.88 423 THR A C 1
ATOM 3210 O O . THR A 1 423 ? 11.348 -17.327 -32.351 1.00 90.88 423 THR A O 1
ATOM 3213 N N . ARG A 1 424 ? 13.164 -16.724 -31.172 1.00 91.38 424 ARG A N 1
ATOM 3214 C CA . ARG A 1 424 ? 12.519 -16.538 -29.874 1.00 91.38 424 ARG A CA 1
ATOM 3215 C C . ARG A 1 424 ? 12.937 -15.212 -29.264 1.00 91.38 424 ARG A C 1
ATOM 3217 O O . ARG A 1 424 ? 14.035 -14.704 -29.502 1.00 91.38 424 ARG A O 1
ATOM 3224 N N . PHE A 1 425 ? 12.057 -14.674 -28.428 1.00 93.88 425 PHE A N 1
ATOM 3225 C CA . PHE A 1 425 ? 12.353 -13.506 -27.614 1.00 93.88 425 PHE A CA 1
ATOM 3226 C C . PHE A 1 425 ? 12.737 -13.948 -26.199 1.00 93.88 425 PHE A C 1
ATOM 3228 O O . PHE A 1 425 ? 12.140 -14.866 -25.634 1.00 93.88 425 PHE A O 1
ATOM 3235 N N . ALA A 1 426 ? 13.698 -13.262 -25.591 1.00 91.56 426 ALA A N 1
ATOM 3236 C CA . ALA A 1 426 ? 13.965 -13.353 -24.163 1.00 91.56 426 ALA A CA 1
ATOM 3237 C C . ALA A 1 426 ? 13.986 -11.968 -23.536 1.00 91.56 426 ALA A C 1
ATOM 3239 O O . ALA A 1 426 ? 14.615 -11.038 -24.036 1.00 91.56 426 ALA A O 1
ATOM 3240 N N . GLN A 1 427 ? 13.311 -11.853 -22.404 1.00 93.94 427 GLN A N 1
ATOM 3241 C CA . GLN A 1 427 ? 13.367 -10.708 -21.528 1.00 93.94 427 GLN A CA 1
ATOM 3242 C C . GLN A 1 427 ? 14.347 -11.000 -20.391 1.00 93.94 427 GLN A C 1
ATOM 3244 O O . GLN A 1 427 ? 14.200 -11.973 -19.660 1.00 93.94 427 GLN A O 1
ATOM 3249 N N . ILE A 1 428 ? 15.311 -10.110 -20.193 1.00 91.94 428 ILE A N 1
ATOM 3250 C CA . ILE A 1 428 ? 16.260 -10.143 -19.085 1.00 91.94 428 ILE A CA 1
ATOM 3251 C C . ILE A 1 428 ? 15.964 -8.957 -18.178 1.00 91.94 428 ILE A C 1
ATOM 3253 O O . ILE A 1 428 ? 16.178 -7.814 -18.569 1.00 91.94 428 ILE A O 1
ATOM 3257 N N . ARG A 1 429 ? 15.481 -9.206 -16.962 1.00 93.12 429 ARG A N 1
ATOM 3258 C CA . ARG A 1 429 ? 15.082 -8.171 -15.998 1.00 93.12 429 ARG A CA 1
ATOM 3259 C C . ARG A 1 429 ? 16.046 -8.123 -14.819 1.00 93.12 429 ARG A C 1
ATOM 3261 O O . ARG A 1 429 ? 16.173 -9.100 -14.091 1.00 93.12 429 ARG A O 1
ATOM 3268 N N . CYS A 1 430 ? 16.646 -6.963 -14.575 1.00 92.00 430 CYS A N 1
ATOM 3269 C CA . CYS A 1 430 ? 17.584 -6.713 -13.486 1.00 92.00 430 CYS A CA 1
ATOM 3270 C C . CYS A 1 430 ? 17.074 -5.597 -12.563 1.00 92.00 430 CYS A C 1
ATOM 3272 O O . CYS A 1 430 ? 16.879 -4.459 -12.996 1.00 92.00 430 CYS A O 1
ATOM 3274 N N . THR A 1 431 ? 16.858 -5.906 -11.280 1.00 92.12 431 THR A N 1
ATOM 3275 C CA . THR A 1 431 ? 16.498 -4.903 -10.259 1.00 92.12 431 THR A CA 1
ATOM 3276 C C . THR A 1 431 ? 17.742 -4.477 -9.495 1.00 92.12 431 THR A C 1
ATOM 3278 O O . THR A 1 431 ? 18.354 -5.293 -8.807 1.00 92.12 431 THR A O 1
ATOM 3281 N N . LEU A 1 432 ? 18.099 -3.196 -9.575 1.00 92.00 432 LEU A N 1
ATOM 3282 C CA . LEU A 1 432 ? 19.345 -2.688 -9.014 1.00 92.00 432 LEU A CA 1
ATOM 3283 C C . LEU A 1 432 ? 19.195 -2.265 -7.544 1.00 92.00 432 LEU A C 1
ATOM 3285 O O . LEU A 1 432 ? 18.156 -1.728 -7.145 1.00 92.00 432 LEU A O 1
ATOM 3289 N N . PRO A 1 433 ? 20.230 -2.478 -6.710 1.00 91.56 433 PRO A N 1
ATOM 3290 C CA . PRO A 1 433 ? 20.303 -1.874 -5.392 1.00 91.56 433 PRO A CA 1
ATOM 3291 C C . PRO A 1 433 ? 20.440 -0.353 -5.516 1.00 91.56 433 PRO A C 1
ATOM 3293 O O . PRO A 1 433 ? 21.265 0.155 -6.270 1.00 91.56 433 PRO A O 1
ATOM 3296 N N . THR A 1 434 ? 19.650 0.370 -4.733 1.00 94.25 434 THR A N 1
ATOM 3297 C CA . THR A 1 434 ? 19.617 1.832 -4.702 1.00 94.25 434 THR A CA 1
ATOM 3298 C C . THR A 1 434 ? 19.804 2.319 -3.271 1.00 94.25 434 THR A C 1
ATOM 3300 O O . THR A 1 434 ? 19.272 1.743 -2.316 1.00 94.25 434 THR A O 1
ATOM 3303 N N . HIS A 1 435 ? 20.606 3.365 -3.109 1.00 94.25 435 HIS A N 1
ATOM 3304 C CA . HIS A 1 435 ? 20.880 3.962 -1.809 1.00 94.25 435 HIS A CA 1
ATOM 3305 C C . HIS A 1 435 ? 19.802 4.995 -1.452 1.00 94.25 435 HIS A C 1
ATOM 3307 O O . HIS A 1 435 ? 19.134 5.543 -2.328 1.00 94.25 435 HIS A O 1
ATOM 3313 N N . LEU A 1 436 ? 19.631 5.252 -0.155 1.00 96.62 436 LEU A N 1
ATOM 3314 C CA . LEU A 1 436 ? 18.834 6.379 0.324 1.00 96.62 436 LEU A CA 1
ATOM 3315 C C . LEU A 1 436 ? 19.604 7.676 0.069 1.00 96.62 436 LEU A C 1
ATOM 3317 O O . LEU A 1 436 ? 20.793 7.739 0.395 1.00 96.62 436 LEU A O 1
ATOM 3321 N N . LYS A 1 437 ? 18.928 8.697 -0.462 1.00 95.81 437 LYS A N 1
ATOM 3322 C CA . LYS A 1 437 ? 19.494 10.038 -0.651 1.00 95.81 437 LYS A CA 1
ATOM 3323 C C . LYS A 1 437 ? 18.824 11.028 0.289 1.00 95.81 437 LYS A C 1
ATOM 3325 O O . LYS A 1 437 ? 17.602 11.048 0.396 1.00 95.81 437 LYS A O 1
ATOM 3330 N N . ALA A 1 438 ? 19.619 11.832 0.982 1.00 95.00 438 ALA A N 1
ATOM 3331 C CA . ALA A 1 438 ? 19.107 12.995 1.690 1.00 95.00 438 ALA A CA 1
ATOM 3332 C C . ALA A 1 438 ? 18.874 14.123 0.688 1.00 95.00 438 ALA A C 1
ATOM 3334 O O . ALA A 1 438 ? 19.749 14.411 -0.121 1.00 95.00 438 ALA A O 1
ATOM 3335 N N . LEU A 1 439 ? 17.695 14.732 0.747 1.00 94.44 439 LEU A N 1
ATOM 3336 C CA . LEU A 1 439 ? 17.359 15.923 -0.014 1.00 94.44 439 LEU A CA 1
ATOM 3337 C C . LEU A 1 439 ? 17.513 17.140 0.894 1.00 94.44 439 LEU A C 1
ATOM 3339 O O . LEU A 1 439 ? 16.960 17.161 1.998 1.00 94.44 439 LEU A O 1
ATOM 3343 N N . GLU A 1 440 ? 18.234 18.149 0.412 1.00 88.19 440 GLU A N 1
ATOM 3344 C CA . GLU A 1 440 ? 18.292 19.469 1.051 1.00 88.19 440 GLU A CA 1
ATOM 3345 C C . GLU A 1 440 ? 16.915 20.141 1.012 1.00 88.19 440 GLU A C 1
ATOM 3347 O O . GLU A 1 440 ? 16.430 20.676 2.007 1.00 88.19 440 GLU A O 1
ATOM 3352 N N . SER A 1 441 ? 16.249 20.035 -0.138 1.00 90.31 441 SER A N 1
ATOM 3353 C CA . SER A 1 441 ? 14.908 20.539 -0.400 1.00 90.31 441 SER A CA 1
ATOM 3354 C C . SER A 1 441 ? 14.177 19.601 -1.362 1.00 90.31 441 SER A C 1
ATOM 3356 O O . SER A 1 441 ? 14.789 18.841 -2.112 1.00 90.31 441 SER A O 1
ATOM 3358 N N . ASN A 1 442 ? 12.844 19.627 -1.335 1.00 92.88 442 ASN A N 1
ATOM 3359 C CA . ASN A 1 442 ? 12.016 18.788 -2.203 1.00 92.88 442 ASN A CA 1
ATOM 3360 C C . ASN A 1 442 ? 11.725 19.467 -3.550 1.00 92.88 442 ASN A C 1
ATOM 3362 O O . ASN A 1 442 ? 10.575 19.531 -3.983 1.00 92.88 442 ASN A O 1
ATOM 3366 N N . THR A 1 443 ? 12.745 20.072 -4.160 1.00 96.44 443 THR A N 1
ATOM 3367 C CA . THR A 1 443 ? 12.581 20.790 -5.427 1.00 96.44 443 THR A CA 1
ATOM 3368 C C . THR A 1 443 ? 12.768 19.856 -6.617 1.00 96.44 443 THR A C 1
ATOM 3370 O O . THR A 1 443 ? 13.379 18.785 -6.518 1.00 96.44 443 THR A O 1
ATOM 3373 N N . ALA A 1 444 ? 12.235 20.262 -7.767 1.00 97.44 444 ALA A N 1
ATOM 3374 C CA . ALA A 1 444 ? 12.314 19.479 -8.992 1.00 97.44 444 ALA A CA 1
ATOM 3375 C C . ALA A 1 444 ? 13.768 19.263 -9.447 1.00 97.44 444 ALA A C 1
ATOM 3377 O O . ALA A 1 444 ? 14.095 18.196 -9.955 1.00 97.44 444 ALA A O 1
ATOM 3378 N N . GLU A 1 445 ? 14.652 20.238 -9.220 1.00 97.38 445 GLU A N 1
ATOM 3379 C CA . GLU A 1 445 ? 16.068 20.206 -9.602 1.00 97.38 445 GLU A CA 1
ATOM 3380 C C . GLU A 1 445 ? 16.840 19.158 -8.800 1.00 97.38 445 GLU A C 1
ATOM 3382 O O . GLU A 1 445 ? 17.625 18.396 -9.365 1.00 97.38 445 GLU A O 1
ATOM 3387 N N . GLN A 1 446 ? 16.584 19.080 -7.490 1.00 97.19 446 GLN A N 1
ATOM 3388 C CA . GLN A 1 446 ? 17.210 18.093 -6.609 1.00 97.19 446 GLN A CA 1
ATOM 3389 C C . GLN A 1 446 ? 16.758 16.674 -6.961 1.00 97.19 446 GLN A C 1
ATOM 3391 O O . GLN A 1 446 ? 17.575 15.756 -7.062 1.00 97.19 446 GLN A O 1
ATOM 3396 N N . LEU A 1 447 ? 15.460 16.493 -7.217 1.00 97.56 447 LEU A N 1
ATOM 3397 C CA . LEU A 1 447 ? 14.910 15.216 -7.670 1.00 97.56 447 LEU A CA 1
ATOM 3398 C C . LEU A 1 447 ? 15.485 14.815 -9.035 1.00 97.56 447 LEU A C 1
ATOM 3400 O O . LEU A 1 447 ? 15.941 13.682 -9.196 1.00 97.56 447 LEU A O 1
ATOM 3404 N N . LEU A 1 448 ? 15.533 15.749 -9.988 1.00 97.50 448 LEU A N 1
ATOM 3405 C CA . LEU A 1 448 ? 16.132 15.570 -11.310 1.00 97.50 448 LEU A CA 1
ATOM 3406 C C . LEU A 1 448 ? 17.595 15.123 -11.205 1.00 97.50 448 LEU A C 1
ATOM 3408 O O . LEU A 1 448 ? 17.965 14.099 -11.781 1.00 97.50 448 LEU A O 1
ATOM 3412 N N . LEU A 1 449 ? 18.416 15.841 -10.432 1.00 96.44 449 LEU A N 1
ATOM 3413 C CA . LEU A 1 449 ? 19.816 15.489 -10.190 1.00 96.44 449 LEU A CA 1
ATOM 3414 C C . LEU A 1 449 ? 19.932 14.075 -9.608 1.00 96.44 449 LEU A C 1
ATOM 3416 O O . LEU A 1 449 ? 20.677 13.240 -10.127 1.00 96.44 449 LEU A O 1
ATOM 3420 N N . CYS A 1 450 ? 19.125 13.770 -8.589 1.00 96.94 450 CYS A N 1
ATOM 3421 C CA . CYS A 1 450 ? 19.122 12.463 -7.948 1.00 96.94 450 CYS A CA 1
ATOM 3422 C C . CYS A 1 450 ? 18.809 11.323 -8.926 1.00 96.94 450 CYS A C 1
ATOM 3424 O O . CYS A 1 450 ? 19.474 10.282 -8.860 1.00 96.94 450 CYS A O 1
ATOM 3426 N N . GLN A 1 451 ? 17.824 11.511 -9.813 1.00 97.38 451 GLN A N 1
ATOM 3427 C CA . GLN A 1 451 ? 17.433 10.522 -10.820 1.00 97.38 451 GLN A CA 1
ATOM 3428 C C . GLN A 1 451 ? 18.470 10.389 -11.946 1.00 97.38 451 GLN A C 1
ATOM 3430 O O . GLN A 1 451 ? 18.730 9.273 -12.400 1.00 97.38 451 GLN A O 1
ATOM 3435 N N . ARG A 1 452 ? 19.113 11.485 -12.368 1.00 96.06 452 ARG A N 1
ATOM 3436 C CA . ARG A 1 452 ? 20.206 11.449 -13.358 1.00 96.06 452 ARG A CA 1
ATOM 3437 C C . ARG A 1 452 ? 21.398 10.654 -12.849 1.00 96.06 452 ARG A C 1
ATOM 3439 O O . ARG A 1 452 ? 21.883 9.764 -13.542 1.00 96.06 452 ARG A O 1
ATOM 3446 N N . GLU A 1 453 ? 21.833 10.933 -11.625 1.00 95.06 453 GLU A N 1
ATOM 3447 C CA . GLU A 1 453 ? 22.911 10.186 -10.977 1.00 95.06 453 GLU A CA 1
ATOM 3448 C C . GLU A 1 453 ? 22.576 8.698 -10.857 1.00 95.06 453 GLU A C 1
ATOM 3450 O O . GLU A 1 453 ? 23.441 7.854 -11.066 1.00 95.06 453 GLU A O 1
ATOM 3455 N N . LEU A 1 454 ? 21.316 8.370 -10.548 1.00 95.38 454 LEU A N 1
ATOM 3456 C CA . LEU A 1 454 ? 20.855 6.989 -10.442 1.00 95.38 454 LEU A CA 1
ATOM 3457 C C . LEU A 1 454 ? 20.978 6.235 -11.776 1.00 95.38 454 LEU A C 1
ATOM 3459 O O . LEU A 1 454 ? 21.444 5.098 -11.778 1.00 95.38 454 LEU A O 1
ATOM 3463 N N . LEU A 1 455 ? 20.601 6.852 -12.900 1.00 95.69 455 LEU A N 1
ATOM 3464 C CA . LEU A 1 455 ? 20.775 6.248 -14.228 1.00 95.69 455 LEU A CA 1
ATOM 3465 C C . LEU A 1 455 ? 22.251 6.147 -14.626 1.00 95.69 455 LEU A C 1
ATOM 3467 O O . LEU A 1 455 ? 22.668 5.124 -15.165 1.00 95.69 455 LEU A O 1
ATOM 3471 N N . ALA A 1 456 ? 23.051 7.163 -14.293 1.00 93.75 456 ALA A N 1
ATOM 3472 C CA . ALA A 1 456 ? 24.487 7.182 -14.560 1.00 93.75 456 ALA A CA 1
ATOM 3473 C C . ALA A 1 456 ? 25.263 6.083 -13.809 1.00 93.75 456 ALA A C 1
ATOM 3475 O O . ALA A 1 456 ? 26.396 5.774 -14.181 1.00 93.75 456 ALA A O 1
ATOM 3476 N N . LEU A 1 457 ? 24.669 5.458 -12.780 1.00 90.56 457 LEU A N 1
ATOM 3477 C CA . LEU A 1 457 ? 25.273 4.299 -12.121 1.00 90.56 457 LEU A CA 1
ATOM 3478 C C . LEU A 1 457 ? 25.432 3.106 -13.061 1.00 90.56 457 LEU A C 1
ATOM 3480 O O . LEU A 1 457 ? 26.331 2.308 -12.812 1.00 90.56 457 LEU A O 1
ATOM 3484 N N . VAL A 1 458 ? 24.595 2.960 -14.095 1.00 94.38 458 VAL A N 1
ATOM 3485 C CA . VAL A 1 458 ? 24.635 1.828 -15.031 1.00 94.38 458 VAL A CA 1
ATOM 3486 C C . VAL A 1 45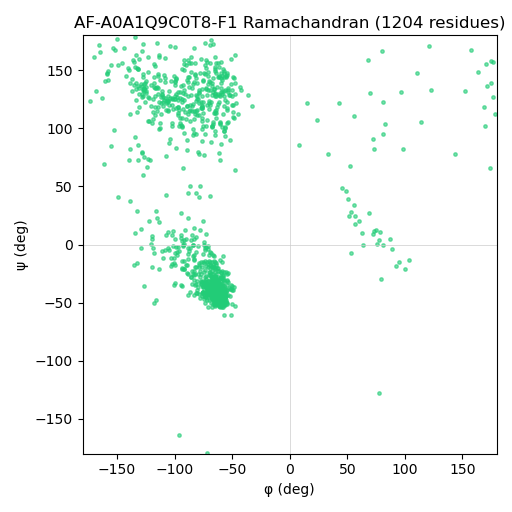8 ? 25.482 2.205 -16.249 1.00 94.38 458 VAL A C 1
ATOM 3488 O O . VAL A 1 458 ? 24.998 2.927 -17.126 1.00 94.38 458 VAL A O 1
ATOM 3491 N N . PRO A 1 459 ? 26.736 1.726 -16.355 1.00 91.69 459 PRO A N 1
ATOM 3492 C CA . PRO A 1 459 ? 27.550 1.984 -17.535 1.00 91.69 459 PRO A CA 1
ATOM 3493 C C . PRO A 1 459 ? 26.886 1.380 -18.771 1.00 91.69 459 PRO A C 1
ATOM 3495 O O . PRO A 1 459 ? 26.170 0.387 -18.667 1.00 91.69 459 PRO A O 1
ATOM 3498 N N . GLU A 1 460 ? 27.150 1.955 -19.941 1.00 93.94 460 GLU A N 1
ATOM 3499 C CA . GLU A 1 460 ? 26.635 1.473 -21.232 1.00 93.94 460 GLU A CA 1
ATOM 3500 C C . GLU A 1 460 ? 25.112 1.514 -21.410 1.00 93.94 460 GLU A C 1
ATOM 3502 O O . GLU A 1 460 ? 24.639 1.199 -22.498 1.00 93.94 460 GLU A O 1
ATOM 3507 N N . LEU A 1 461 ? 24.334 1.956 -20.413 1.00 95.25 461 LEU A N 1
ATOM 3508 C CA . LEU A 1 461 ? 22.876 2.046 -20.530 1.00 95.25 461 LEU A CA 1
ATOM 3509 C C . LEU A 1 461 ? 22.452 2.976 -21.669 1.00 95.25 461 LEU A C 1
ATOM 3511 O O . LEU A 1 461 ? 21.654 2.5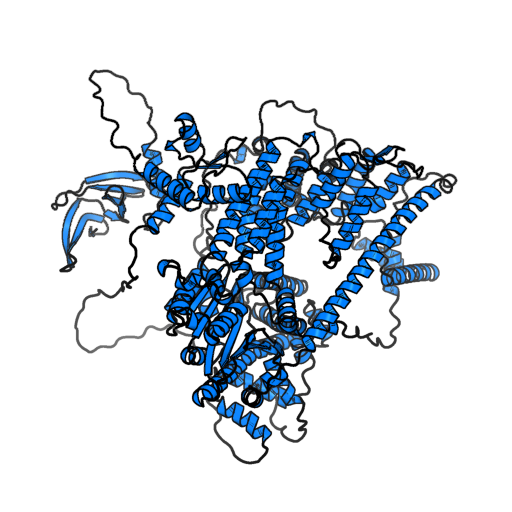80 -22.509 1.00 95.25 461 LEU A O 1
ATOM 3515 N N . SER A 1 462 ? 23.049 4.166 -21.735 1.00 94.19 462 SER A N 1
ATOM 3516 C CA . SER A 1 462 ? 22.862 5.138 -22.817 1.00 94.19 462 SER A CA 1
ATOM 3517 C C . SER A 1 462 ? 23.190 4.569 -24.196 1.00 94.19 462 SER A C 1
ATOM 3519 O O . SER A 1 462 ? 22.423 4.709 -25.145 1.00 94.19 462 SER A O 1
ATOM 3521 N N . ARG A 1 463 ? 24.327 3.868 -24.313 1.00 93.81 463 ARG A N 1
ATOM 3522 C CA . ARG A 1 463 ? 24.748 3.254 -25.579 1.00 93.81 463 ARG A CA 1
ATOM 3523 C C . ARG A 1 463 ? 23.820 2.108 -25.974 1.00 93.81 463 ARG A C 1
ATOM 3525 O O . ARG A 1 463 ? 23.511 1.964 -27.149 1.00 93.81 463 ARG A O 1
ATOM 3532 N N . ALA A 1 464 ? 23.359 1.320 -25.004 1.00 94.75 464 ALA A N 1
ATOM 3533 C CA . ALA A 1 464 ? 22.398 0.251 -25.234 1.00 94.75 464 ALA A CA 1
ATOM 3534 C C . ALA A 1 464 ? 21.031 0.789 -25.663 1.00 94.75 464 ALA A C 1
ATOM 3536 O O . ALA A 1 464 ? 20.446 0.268 -26.607 1.00 94.75 464 ALA A O 1
ATOM 3537 N N . ALA A 1 465 ? 20.560 1.860 -25.024 1.00 95.50 465 ALA A N 1
ATOM 3538 C CA . ALA A 1 465 ? 19.332 2.546 -25.402 1.00 95.50 465 ALA A CA 1
ATOM 3539 C C . ALA A 1 465 ? 19.418 3.123 -26.823 1.00 95.50 465 ALA A C 1
ATOM 3541 O O . ALA A 1 465 ? 18.485 2.959 -27.600 1.00 95.50 465 ALA A O 1
ATOM 3542 N N . ALA A 1 466 ? 20.554 3.725 -27.188 1.00 94.31 466 ALA A N 1
ATOM 3543 C CA . ALA A 1 466 ? 20.788 4.247 -28.534 1.00 94.31 466 ALA A CA 1
ATOM 3544 C C . ALA A 1 466 ? 20.918 3.152 -29.610 1.00 94.31 466 ALA A C 1
ATOM 3546 O O . ALA A 1 466 ? 20.647 3.412 -30.778 1.00 94.31 466 ALA A O 1
ATOM 3547 N N . ALA A 1 467 ? 21.357 1.947 -29.235 1.00 92.94 467 ALA A N 1
ATOM 3548 C CA . ALA A 1 467 ? 21.535 0.827 -30.157 1.00 92.94 467 ALA A CA 1
ATOM 3549 C C . ALA A 1 467 ? 20.287 -0.056 -30.314 1.00 92.94 467 ALA A C 1
ATOM 3551 O O . ALA A 1 467 ? 20.227 -0.845 -31.253 1.00 92.94 467 ALA A O 1
ATOM 3552 N N . CYS A 1 468 ? 19.323 0.028 -29.394 1.00 94.38 468 CYS A N 1
ATOM 3553 C CA . CYS A 1 468 ? 18.085 -0.743 -29.471 1.00 94.38 468 CYS A CA 1
ATOM 3554 C C . CYS A 1 468 ? 17.015 -0.015 -30.292 1.00 94.38 468 CYS A C 1
ATOM 3556 O O . CYS A 1 468 ? 17.016 1.212 -30.380 1.00 94.38 468 CYS A O 1
ATOM 3558 N N . HIS A 1 469 ? 16.064 -0.765 -30.848 1.00 91.75 469 HIS A N 1
ATOM 3559 C CA . HIS A 1 469 ? 14.946 -0.175 -31.595 1.00 91.75 469 HIS A CA 1
ATOM 3560 C C . HIS A 1 469 ? 13.976 0.571 -30.669 1.00 91.75 469 HIS A C 1
ATOM 3562 O O . HIS A 1 469 ? 13.427 1.612 -31.025 1.00 91.75 469 HIS A O 1
ATOM 3568 N N . HIS A 1 470 ? 13.801 0.048 -29.451 1.00 95.31 470 HIS A N 1
ATOM 3569 C CA . HIS A 1 470 ? 12.729 0.452 -28.547 1.00 95.31 470 HIS A CA 1
ATOM 3570 C C . HIS A 1 470 ? 13.261 0.868 -27.156 1.00 95.31 470 HIS A C 1
ATOM 3572 O O . HIS A 1 470 ? 13.121 0.090 -26.203 1.00 95.31 470 HIS A O 1
ATOM 3578 N N . PRO A 1 471 ? 13.872 2.062 -26.990 1.00 96.81 471 PRO A N 1
ATOM 3579 C CA . PRO A 1 471 ? 14.285 2.576 -25.682 1.00 96.81 471 PRO A CA 1
ATOM 3580 C C . PRO A 1 471 ? 13.100 3.204 -24.935 1.00 96.81 471 PRO A C 1
ATOM 3582 O O . PRO A 1 471 ? 12.543 4.220 -25.354 1.00 96.81 471 PRO A O 1
ATOM 3585 N N . ILE A 1 472 ? 12.706 2.625 -23.799 1.00 97.75 472 ILE A N 1
ATOM 3586 C CA . ILE A 1 472 ? 11.485 2.997 -23.066 1.00 97.75 472 ILE A CA 1
ATOM 3587 C C . ILE A 1 472 ? 11.809 3.360 -21.615 1.00 97.75 472 ILE A C 1
ATOM 3589 O O . ILE A 1 472 ? 12.494 2.616 -20.918 1.00 97.75 472 ILE A O 1
ATOM 3593 N N . SER A 1 473 ? 11.283 4.486 -21.126 1.00 97.56 473 SER A N 1
ATOM 3594 C CA . SER A 1 473 ? 11.387 4.898 -19.721 1.00 97.56 473 SER A CA 1
ATOM 3595 C C . SER A 1 473 ? 10.006 4.929 -19.064 1.00 97.56 473 SER A C 1
ATOM 3597 O O . SER A 1 473 ? 9.144 5.727 -19.431 1.00 97.56 473 SER A O 1
ATOM 3599 N N . LEU A 1 474 ? 9.798 4.052 -18.086 1.00 98.25 474 LEU A N 1
ATOM 3600 C CA . LEU A 1 474 ? 8.573 3.945 -17.298 1.00 98.25 474 LEU A CA 1
ATOM 3601 C C . LEU A 1 474 ? 8.826 4.525 -15.909 1.00 98.25 474 LEU A C 1
ATOM 3603 O O . LEU A 1 474 ? 9.735 4.083 -15.206 1.00 98.25 474 LEU A O 1
ATOM 3607 N N . VAL A 1 475 ? 8.029 5.505 -15.501 1.00 98.19 475 VAL A N 1
ATOM 3608 C CA . VAL A 1 475 ? 8.209 6.193 -14.220 1.00 98.19 475 VAL A CA 1
ATOM 3609 C C . VAL A 1 475 ? 6.919 6.158 -13.423 1.00 98.19 475 VAL A C 1
ATOM 3611 O O . VAL A 1 475 ? 5.864 6.499 -13.954 1.00 98.19 475 VAL A O 1
ATOM 3614 N N . THR A 1 476 ? 7.011 5.799 -12.144 1.00 98.56 476 THR A N 1
ATOM 3615 C CA . THR A 1 476 ? 5.875 5.839 -11.216 1.00 98.56 476 THR A CA 1
ATOM 3616 C C . THR A 1 476 ? 6.224 6.652 -9.974 1.00 98.56 476 THR A C 1
ATOM 3618 O O . THR A 1 476 ? 7.170 6.315 -9.263 1.00 98.56 476 THR A O 1
ATOM 3621 N N . THR A 1 477 ? 5.448 7.697 -9.691 1.00 98.19 477 THR A N 1
ATOM 3622 C CA . THR A 1 477 ? 5.609 8.564 -8.504 1.00 98.19 477 THR A CA 1
ATOM 3623 C C . THR A 1 477 ? 4.256 8.825 -7.849 1.00 98.19 477 THR A C 1
ATOM 3625 O O . THR A 1 477 ? 3.217 8.378 -8.341 1.00 98.19 477 THR A O 1
ATOM 3628 N N . ASP A 1 478 ? 4.218 9.566 -6.746 1.00 96.88 478 ASP A N 1
ATOM 3629 C CA . ASP A 1 478 ? 2.986 10.242 -6.339 1.00 96.88 478 ASP A CA 1
ATOM 3630 C C . ASP A 1 478 ? 2.672 11.439 -7.270 1.00 96.88 478 ASP A C 1
ATOM 3632 O O . ASP A 1 478 ? 3.391 11.707 -8.237 1.00 96.88 478 ASP A O 1
ATOM 3636 N N . ALA A 1 479 ? 1.577 12.150 -6.997 1.00 95.38 479 ALA A N 1
ATOM 3637 C CA . ALA A 1 479 ? 1.152 13.310 -7.782 1.00 95.38 479 ALA A CA 1
ATOM 3638 C C . ALA A 1 479 ? 1.761 14.640 -7.292 1.00 95.38 479 ALA A C 1
ATOM 3640 O O . ALA A 1 479 ? 1.174 15.696 -7.529 1.00 95.38 479 ALA A O 1
ATOM 3641 N N . TYR A 1 480 ? 2.895 14.614 -6.584 1.00 95.25 480 TYR A N 1
ATOM 3642 C CA . TYR A 1 480 ? 3.555 15.840 -6.150 1.00 95.25 480 TYR A CA 1
ATOM 3643 C C . TYR A 1 480 ? 4.114 16.618 -7.350 1.00 95.25 480 TYR A C 1
ATOM 3645 O O . TYR A 1 480 ? 4.720 16.049 -8.262 1.00 95.25 480 TYR A O 1
ATOM 3653 N N . ALA A 1 481 ? 3.917 17.939 -7.364 1.00 95.81 481 ALA A N 1
ATOM 3654 C CA . ALA A 1 481 ? 4.255 18.779 -8.514 1.00 95.81 481 ALA A CA 1
ATOM 3655 C C . ALA A 1 481 ? 5.749 18.713 -8.881 1.00 95.81 481 ALA A C 1
ATOM 3657 O O . ALA A 1 481 ? 6.084 18.617 -10.063 1.00 95.81 481 ALA A O 1
ATOM 3658 N N . ALA A 1 482 ? 6.644 18.669 -7.886 1.00 96.38 482 ALA A N 1
ATOM 3659 C CA . ALA A 1 482 ? 8.084 18.579 -8.130 1.00 96.38 482 ALA A CA 1
ATOM 3660 C C . ALA A 1 482 ? 8.482 17.275 -8.841 1.00 96.38 482 ALA A C 1
ATOM 3662 O O . ALA A 1 482 ? 9.397 17.293 -9.660 1.00 96.38 482 ALA A O 1
ATOM 3663 N N . ASN A 1 483 ? 7.759 16.171 -8.607 1.00 97.12 483 ASN A N 1
ATOM 3664 C CA . ASN A 1 483 ? 7.992 14.902 -9.299 1.00 97.12 483 ASN A CA 1
ATOM 3665 C C . ASN A 1 483 ? 7.686 15.028 -10.795 1.00 97.12 483 ASN A C 1
ATOM 3667 O O . ASN A 1 483 ? 8.496 14.624 -11.626 1.00 97.12 483 ASN A O 1
ATOM 3671 N N . ARG A 1 484 ? 6.564 15.666 -11.152 1.00 96.00 484 ARG A N 1
ATOM 3672 C CA . ARG A 1 484 ? 6.215 15.949 -12.554 1.00 96.00 484 ARG A CA 1
ATOM 3673 C C . ARG A 1 484 ? 7.239 16.875 -13.216 1.00 96.00 484 ARG A C 1
ATOM 3675 O O . ARG A 1 484 ? 7.678 16.599 -14.329 1.00 96.00 484 ARG A O 1
ATOM 3682 N N . CYS A 1 485 ? 7.637 17.951 -12.539 1.00 97.38 485 CYS A N 1
ATOM 3683 C CA . CYS A 1 485 ? 8.631 18.888 -13.063 1.00 97.38 485 CYS A CA 1
ATOM 3684 C C . CYS A 1 485 ? 10.004 18.225 -13.253 1.00 97.38 485 CYS A C 1
ATOM 3686 O O . CYS A 1 485 ? 10.637 18.437 -14.285 1.00 97.38 485 CYS A O 1
ATOM 3688 N N . ALA A 1 486 ? 10.436 17.374 -12.317 1.00 97.50 486 ALA A N 1
ATOM 3689 C CA . ALA A 1 486 ? 11.677 16.615 -12.439 1.00 97.50 486 ALA A CA 1
ATOM 3690 C C . ALA A 1 486 ? 11.650 15.676 -13.654 1.00 97.50 486 ALA A C 1
ATOM 3692 O O . ALA A 1 486 ? 12.621 15.618 -14.405 1.00 97.50 486 ALA A O 1
ATOM 3693 N N . GLU A 1 487 ? 10.534 14.989 -13.906 1.00 96.94 487 GLU A N 1
ATOM 3694 C CA . GLU A 1 487 ? 10.401 14.097 -15.065 1.00 96.94 487 GLU A CA 1
ATOM 3695 C C . GLU A 1 487 ? 10.302 14.838 -16.403 1.00 96.94 487 GLU A C 1
ATOM 3697 O O . GLU A 1 487 ? 10.868 14.386 -17.404 1.00 96.94 487 GLU A O 1
ATOM 3702 N N . ASN A 1 488 ? 9.676 16.015 -16.418 1.00 95.81 488 ASN A N 1
ATOM 3703 C CA . ASN A 1 488 ? 9.729 16.919 -17.566 1.00 95.81 488 ASN A CA 1
ATOM 3704 C C . ASN A 1 488 ? 11.162 17.421 -17.810 1.00 95.81 488 ASN A C 1
ATOM 3706 O O . ASN A 1 488 ? 11.623 17.428 -18.948 1.00 95.81 488 ASN A O 1
ATOM 3710 N N . GLY A 1 489 ? 11.901 17.771 -16.752 1.00 96.44 489 GLY A N 1
ATOM 3711 C CA . GLY A 1 489 ? 13.311 18.161 -16.837 1.00 96.44 489 GLY A CA 1
ATOM 3712 C C . GLY A 1 489 ? 14.202 17.025 -17.342 1.00 96.44 489 GLY A C 1
ATOM 3713 O O . GLY A 1 489 ? 15.040 17.230 -18.221 1.00 96.44 489 GLY A O 1
ATOM 3714 N N . MET A 1 490 ? 13.954 15.793 -16.881 1.00 95.19 490 MET A N 1
ATOM 3715 C CA . MET A 1 490 ? 14.585 14.591 -17.428 1.00 95.19 490 MET A CA 1
ATOM 3716 C C . MET A 1 490 ? 14.297 14.467 -18.928 1.00 95.19 490 MET A C 1
ATOM 3718 O O . MET A 1 490 ? 15.113 13.893 -19.650 1.00 95.19 490 MET A O 1
ATOM 3722 N N . ALA A 1 491 ? 13.107 14.882 -19.388 1.00 92.81 491 ALA A N 1
ATOM 3723 C CA . ALA A 1 491 ? 12.673 14.782 -20.785 1.00 92.81 491 ALA A CA 1
ATOM 3724 C C . ALA A 1 491 ? 13.358 15.805 -21.666 1.00 92.81 491 ALA A C 1
ATOM 3726 O O . ALA A 1 491 ? 13.925 15.425 -22.684 1.00 92.81 491 ALA A O 1
ATOM 3727 N N . ALA A 1 492 ? 13.401 17.051 -21.211 1.00 94.19 492 ALA A N 1
ATOM 3728 C CA . ALA A 1 492 ? 14.071 18.131 -21.913 1.00 94.19 492 ALA A CA 1
ATOM 3729 C C . ALA A 1 492 ? 15.587 17.901 -22.068 1.00 94.19 492 ALA A C 1
ATOM 3731 O O . ALA A 1 492 ? 16.162 18.274 -23.082 1.00 94.19 492 ALA A O 1
ATOM 3732 N N . GLN A 1 493 ? 16.246 17.282 -21.081 1.00 91.25 493 GLN A N 1
ATOM 3733 C CA . GLN A 1 493 ? 17.712 17.136 -21.068 1.00 91.25 493 GLN A CA 1
ATOM 3734 C C . GLN A 1 493 ? 18.245 15.882 -21.768 1.00 91.25 493 GLN A C 1
ATOM 3736 O O . GLN A 1 493 ? 19.458 15.711 -21.883 1.00 91.25 493 GLN A O 1
ATOM 3741 N N . SER A 1 494 ? 17.376 14.960 -22.172 1.00 86.00 494 SER A N 1
ATOM 3742 C CA . SER A 1 494 ? 17.829 13.709 -22.764 1.00 86.00 494 SER A CA 1
ATOM 3743 C C . SER A 1 494 ? 18.013 13.880 -24.262 1.00 86.00 494 SER A C 1
ATOM 3745 O O . SER A 1 494 ? 17.049 14.080 -24.990 1.00 86.00 494 SER A O 1
ATOM 3747 N N . SER A 1 495 ? 19.257 13.758 -24.718 1.00 84.00 495 SER A N 1
ATOM 3748 C CA . SER A 1 495 ? 19.579 13.637 -26.143 1.00 84.00 495 SER A CA 1
ATOM 3749 C C . SER A 1 495 ? 19.142 12.291 -26.734 1.00 84.00 495 SER A C 1
ATOM 3751 O O . SER A 1 495 ? 19.125 12.124 -27.949 1.00 84.00 495 SER A O 1
ATOM 3753 N N . GLU A 1 496 ? 18.815 11.318 -25.881 1.00 79.25 496 GLU A N 1
ATOM 3754 C CA . GLU A 1 496 ? 18.423 9.970 -26.275 1.00 79.25 496 GLU A CA 1
ATOM 3755 C C . GLU A 1 496 ? 16.910 9.883 -26.533 1.00 79.25 496 GLU A C 1
ATOM 3757 O O . GLU A 1 496 ? 16.118 10.477 -25.792 1.00 79.25 496 GLU A O 1
ATOM 3762 N N . PRO A 1 497 ? 16.471 9.085 -27.523 1.00 83.31 497 PRO A N 1
ATOM 3763 C CA . PRO A 1 497 ? 15.079 9.021 -27.964 1.00 83.31 497 PRO A CA 1
ATOM 3764 C C . PRO A 1 497 ? 14.184 8.178 -27.035 1.00 83.31 497 PRO A C 1
ATOM 3766 O O . PRO A 1 497 ? 13.333 7.422 -27.506 1.00 83.31 497 PRO A O 1
ATOM 3769 N N . TRP A 1 498 ? 14.355 8.287 -25.712 1.00 94.62 498 TRP A N 1
ATOM 3770 C CA . TRP A 1 498 ? 13.551 7.548 -24.738 1.00 94.62 498 TRP A CA 1
ATOM 3771 C C . TRP A 1 498 ? 12.063 7.827 -24.929 1.00 94.62 498 TRP A C 1
ATOM 3773 O O . TRP A 1 498 ? 11.606 8.967 -24.824 1.00 94.62 498 TRP A O 1
ATOM 3783 N N . LYS A 1 499 ? 11.284 6.762 -25.108 1.00 95.62 499 LYS A N 1
ATOM 3784 C CA . LYS A 1 499 ? 9.822 6.807 -25.137 1.00 95.62 499 LYS A CA 1
ATOM 3785 C C . LYS A 1 499 ? 9.308 6.700 -23.713 1.00 95.62 499 LYS A C 1
ATOM 3787 O O . LYS A 1 499 ? 9.562 5.719 -23.017 1.00 95.62 499 LYS A O 1
ATOM 3792 N N . ARG A 1 500 ? 8.650 7.753 -23.235 1.00 94.44 500 ARG A N 1
ATOM 3793 C CA . ARG A 1 500 ? 8.376 7.928 -21.804 1.00 94.44 500 ARG A CA 1
ATOM 3794 C C . ARG A 1 500 ? 6.918 7.718 -21.471 1.00 94.44 500 ARG A C 1
ATOM 3796 O O . ARG A 1 500 ? 6.039 8.217 -22.169 1.00 94.44 500 ARG A O 1
ATOM 3803 N N . ALA A 1 501 ? 6.687 7.063 -20.344 1.00 96.69 501 ALA A N 1
ATOM 3804 C CA . ALA A 1 501 ? 5.397 7.038 -19.681 1.00 96.69 501 ALA A CA 1
ATOM 3805 C C . ALA A 1 501 ? 5.593 7.323 -18.191 1.00 96.69 501 ALA A C 1
ATOM 3807 O O . ALA A 1 501 ? 6.201 6.529 -17.473 1.00 96.69 501 ALA A O 1
ATOM 3808 N N . HIS A 1 502 ? 5.070 8.462 -17.737 1.00 97.00 502 HIS A N 1
ATOM 3809 C CA . HIS A 1 502 ? 4.988 8.813 -16.322 1.00 97.00 502 HIS A CA 1
ATOM 3810 C C . HIS A 1 502 ? 3.576 8.519 -15.819 1.00 97.00 502 HIS A C 1
ATOM 3812 O O . HIS A 1 502 ? 2.590 8.928 -16.432 1.00 97.00 502 HIS A O 1
ATOM 3818 N N . TYR A 1 503 ? 3.478 7.766 -14.729 1.00 97.88 503 TYR A N 1
ATOM 3819 C CA . TYR A 1 503 ? 2.224 7.351 -14.122 1.00 97.88 503 TYR A CA 1
ATOM 3820 C C . TYR A 1 503 ? 2.206 7.698 -12.631 1.00 97.88 503 TYR A C 1
ATOM 3822 O O . TYR A 1 503 ? 3.232 7.653 -11.952 1.00 97.88 503 TYR A O 1
ATOM 3830 N N . TYR A 1 504 ? 1.028 8.031 -12.106 1.00 98.00 504 TYR A N 1
ATOM 3831 C CA . TYR A 1 504 ? 0.862 8.376 -10.695 1.00 98.00 504 TYR A CA 1
ATOM 3832 C C . TYR A 1 504 ? 0.309 7.206 -9.891 1.00 98.00 504 TYR A C 1
ATOM 3834 O O . TYR A 1 504 ? -0.548 6.466 -10.365 1.00 98.00 504 TYR A O 1
ATOM 3842 N N . CYS A 1 505 ? 0.754 7.095 -8.646 1.00 98.38 505 CYS A N 1
ATOM 3843 C CA . CYS A 1 505 ? 0.391 6.029 -7.729 1.00 98.38 505 CYS A CA 1
ATOM 3844 C C . CYS A 1 505 ? -1.128 5.922 -7.499 1.00 98.38 505 CYS A C 1
ATOM 3846 O O . CYS A 1 505 ? -1.764 6.824 -6.942 1.00 98.38 505 CYS A O 1
ATOM 3848 N N . ASP A 1 506 ? -1.699 4.773 -7.855 1.00 98.12 506 ASP A N 1
ATOM 3849 C CA . ASP A 1 506 ? -3.121 4.472 -7.683 1.00 98.12 506 ASP A CA 1
ATOM 3850 C C . ASP A 1 506 ? -3.516 4.360 -6.204 1.00 98.12 506 ASP A C 1
ATOM 3852 O O . ASP A 1 506 ? -4.620 4.745 -5.820 1.00 98.12 506 ASP A O 1
ATOM 3856 N N . VAL A 1 507 ? -2.600 3.924 -5.335 1.00 97.19 507 VAL A N 1
ATOM 3857 C CA . VAL A 1 507 ? -2.845 3.868 -3.886 1.00 97.19 507 VAL A CA 1
ATOM 3858 C C . VAL A 1 507 ? -3.015 5.277 -3.302 1.00 97.19 507 VAL A C 1
ATOM 3860 O O . VAL A 1 507 ? -3.940 5.517 -2.522 1.00 97.19 507 VAL A O 1
ATOM 3863 N N . HIS A 1 508 ? -2.211 6.247 -3.747 1.00 96.94 508 HIS A N 1
ATOM 3864 C CA . HIS A 1 508 ? -2.366 7.655 -3.368 1.00 96.94 508 HIS A CA 1
ATOM 3865 C C . HIS A 1 508 ? -3.661 8.272 -3.906 1.00 96.94 508 HIS A C 1
ATOM 3867 O O . HIS A 1 508 ? -4.361 8.980 -3.180 1.00 96.94 508 HIS A O 1
ATOM 3873 N N . ARG A 1 509 ? -4.026 7.968 -5.155 1.00 96.75 509 ARG A N 1
ATOM 3874 C CA . ARG A 1 509 ? -5.303 8.374 -5.769 1.00 96.75 509 ARG A CA 1
ATOM 3875 C C . ARG A 1 509 ? -6.511 7.832 -5.003 1.00 96.75 509 ARG A C 1
ATOM 3877 O O . ARG A 1 509 ? -7.452 8.577 -4.707 1.00 96.75 509 ARG A O 1
ATOM 3884 N N . MET A 1 510 ? -6.460 6.560 -4.611 1.00 97.00 510 MET A N 1
ATOM 3885 C CA . MET A 1 510 ? -7.476 5.940 -3.765 1.00 97.00 510 MET A CA 1
ATOM 3886 C C . MET A 1 510 ? -7.533 6.606 -2.387 1.00 97.00 510 MET A C 1
ATOM 3888 O O . MET A 1 510 ? -8.607 6.964 -1.906 1.00 97.00 510 MET A O 1
ATOM 3892 N N . HIS A 1 511 ? -6.380 6.848 -1.764 1.00 94.50 511 HIS A N 1
ATOM 3893 C CA . HIS A 1 511 ? -6.311 7.519 -0.470 1.00 94.50 511 HIS A CA 1
ATOM 3894 C C . HIS A 1 511 ? -6.874 8.948 -0.513 1.00 94.50 511 HIS A C 1
ATOM 3896 O O . HIS A 1 511 ? -7.612 9.340 0.391 1.00 94.50 511 HIS A O 1
ATOM 3902 N N . ASN A 1 512 ? -6.599 9.707 -1.575 1.00 95.19 512 ASN A N 1
ATOM 3903 C CA . ASN A 1 512 ? -7.184 11.031 -1.789 1.00 95.19 512 ASN A CA 1
ATOM 3904 C C . ASN A 1 512 ? -8.709 10.959 -1.951 1.00 95.19 512 ASN A C 1
ATOM 3906 O O . ASN A 1 512 ? -9.427 11.787 -1.390 1.00 95.19 512 ASN A O 1
ATOM 3910 N N . SER A 1 513 ? -9.219 9.923 -2.621 1.00 96.12 513 SER A N 1
ATOM 3911 C CA . SER A 1 513 ? -10.661 9.657 -2.695 1.00 96.12 513 SER A CA 1
ATOM 3912 C C . SER A 1 513 ? -11.255 9.379 -1.307 1.00 96.12 513 SER A C 1
ATOM 3914 O O . SER A 1 513 ? -12.279 9.957 -0.938 1.00 96.12 513 SER A O 1
ATOM 3916 N N . SER A 1 514 ? -10.575 8.575 -0.483 1.00 95.00 514 SER A N 1
ATOM 3917 C CA . SER A 1 514 ? -10.980 8.323 0.907 1.00 95.00 514 SER A CA 1
ATOM 3918 C C . SER A 1 514 ? -10.915 9.579 1.780 1.00 95.00 514 SER A C 1
ATOM 3920 O O . SER A 1 514 ? -11.810 9.789 2.592 1.00 95.00 514 SER A O 1
ATOM 3922 N N . LYS A 1 515 ? -9.921 10.462 1.603 1.00 93.75 515 LYS A N 1
ATOM 3923 C CA . LYS A 1 515 ? -9.860 11.764 2.299 1.00 93.75 515 LYS A CA 1
ATOM 3924 C C . LYS A 1 515 ? -11.088 12.625 1.997 1.00 93.75 515 LYS A C 1
ATOM 3926 O O . LYS A 1 515 ? -11.679 13.170 2.929 1.00 93.75 515 LYS A O 1
ATOM 3931 N N . LYS A 1 516 ? -11.513 12.687 0.728 1.00 94.50 516 LYS A N 1
ATOM 3932 C CA . LYS A 1 516 ? -12.747 13.385 0.326 1.00 94.50 516 LYS A CA 1
ATOM 3933 C C . LYS A 1 516 ? -13.987 12.763 0.967 1.00 94.50 516 LYS A C 1
ATOM 3935 O O . LYS A 1 516 ? -14.856 13.481 1.441 1.00 94.50 516 LYS A O 1
ATOM 3940 N N . GLN A 1 517 ? -14.062 11.437 1.063 1.00 95.38 517 GLN A N 1
ATOM 3941 C CA . GLN A 1 517 ? -15.148 10.783 1.800 1.00 95.38 517 GLN A CA 1
ATOM 3942 C C . GLN A 1 517 ? -15.093 11.095 3.306 1.00 95.38 517 GLN A C 1
ATOM 3944 O O . GLN A 1 517 ? -16.126 11.300 3.946 1.00 95.38 517 GLN A O 1
ATOM 3949 N N . HIS A 1 518 ? -13.893 11.140 3.888 1.00 94.25 518 HIS A N 1
ATOM 3950 C CA . HIS A 1 518 ? -13.696 11.387 5.310 1.00 94.25 518 HIS A CA 1
ATOM 3951 C C . HIS A 1 518 ? -14.061 12.810 5.737 1.00 94.25 518 HIS A C 1
ATOM 3953 O O . HIS A 1 518 ? -14.490 12.994 6.878 1.00 94.25 518 HIS A O 1
ATOM 3959 N N . SER A 1 519 ? -13.932 13.802 4.851 1.00 93.88 519 SER A N 1
ATOM 3960 C CA . SER A 1 519 ? -14.282 15.195 5.158 1.00 93.88 519 SER A CA 1
ATOM 3961 C C . SER A 1 519 ? -15.757 15.354 5.551 1.00 93.88 519 SER A C 1
ATOM 3963 O O . SER A 1 519 ? -16.072 16.171 6.413 1.00 93.88 519 SER A O 1
ATOM 3965 N N . VAL A 1 520 ? -16.643 14.487 5.040 1.00 94.81 520 VAL A N 1
ATOM 3966 C CA . VAL A 1 520 ? -18.078 14.436 5.389 1.00 94.81 520 VAL A CA 1
ATOM 3967 C C . VAL A 1 520 ? -18.309 14.166 6.882 1.00 94.81 520 VAL A C 1
ATOM 3969 O O . VAL A 1 520 ? -19.337 14.551 7.438 1.00 94.81 520 VAL A O 1
ATOM 3972 N N . VAL A 1 521 ? -17.364 13.490 7.541 1.00 95.81 521 VAL A N 1
ATOM 3973 C CA . VAL A 1 521 ? -17.456 13.036 8.939 1.00 95.81 521 VAL A CA 1
ATOM 3974 C C . VAL A 1 521 ? -16.192 13.373 9.741 1.00 95.81 521 VAL A C 1
ATOM 3976 O O . VAL A 1 521 ? -15.855 12.683 10.708 1.00 95.81 521 VAL A O 1
ATOM 3979 N N . SER A 1 522 ? -15.495 14.450 9.368 1.00 93.31 522 SER A N 1
ATOM 3980 C CA . SER A 1 522 ? -14.216 14.870 9.964 1.00 93.31 522 SER A CA 1
ATOM 3981 C C . SER A 1 522 ? -14.280 15.002 11.493 1.00 93.31 522 SER A C 1
ATOM 3983 O O . SER A 1 522 ? -13.359 14.572 12.190 1.00 93.31 522 SER A O 1
ATOM 3985 N N . GLY A 1 523 ? -15.407 15.484 12.030 1.00 94.69 523 GLY A N 1
ATOM 3986 C CA . GLY A 1 523 ? -15.650 15.593 13.472 1.00 94.69 523 GLY A CA 1
ATOM 3987 C C . GLY A 1 523 ? -15.574 14.254 14.219 1.00 94.69 523 GLY A C 1
ATOM 3988 O O . GLY A 1 523 ? -14.978 14.183 15.294 1.00 94.69 523 GLY A O 1
ATOM 3989 N N . HIS A 1 524 ? -16.094 13.165 13.637 1.00 96.19 524 HIS A N 1
ATOM 3990 C CA . HIS A 1 524 ? -15.979 11.828 14.233 1.00 96.19 524 HIS A CA 1
ATOM 3991 C C . HIS A 1 524 ? -14.537 11.322 14.217 1.00 96.19 524 HIS A C 1
ATOM 3993 O O . HIS A 1 524 ? -14.093 10.708 15.187 1.00 96.19 524 HIS A O 1
ATOM 3999 N N . PHE A 1 525 ? -13.796 11.590 13.139 1.00 95.12 525 PHE A N 1
ATOM 4000 C CA . PHE A 1 525 ? -12.396 11.189 13.034 1.00 95.12 525 PHE A CA 1
ATOM 4001 C C . PHE A 1 525 ? -11.515 11.901 14.054 1.00 95.12 525 PHE A C 1
ATOM 4003 O O . PHE A 1 525 ? -10.801 11.233 14.802 1.00 95.12 525 PHE A O 1
ATOM 4010 N N . SER A 1 526 ? -11.628 13.225 14.160 1.00 94.06 526 SER A N 1
ATOM 4011 C CA . SER A 1 526 ? -10.909 14.004 15.171 1.00 94.06 526 SER A CA 1
ATOM 4012 C C . SER A 1 526 ? -11.253 13.537 16.588 1.00 94.06 526 SER A C 1
ATOM 4014 O O . SER A 1 526 ? -10.358 13.323 17.404 1.00 94.06 526 SER A O 1
ATOM 4016 N N . ALA A 1 527 ? -12.531 13.273 16.877 1.00 95.19 527 ALA A N 1
ATOM 4017 C CA . ALA A 1 527 ? -12.936 12.779 18.188 1.00 95.19 527 ALA A CA 1
ATOM 4018 C C . ALA A 1 527 ? -12.371 11.385 18.514 1.00 95.19 527 ALA A C 1
ATOM 4020 O O . ALA A 1 527 ? -11.921 11.162 19.640 1.00 95.19 527 ALA A O 1
ATOM 4021 N N . MET A 1 528 ? -12.320 10.461 17.548 1.00 96.56 528 MET A N 1
ATOM 4022 C CA . MET A 1 528 ? -11.662 9.159 17.728 1.00 96.56 528 MET A CA 1
ATOM 4023 C C . MET A 1 528 ? -10.159 9.305 17.989 1.00 96.56 528 MET A C 1
ATOM 4025 O O . MET A 1 528 ? -9.624 8.595 18.842 1.00 96.56 528 MET A O 1
ATOM 4029 N N . ILE A 1 529 ? -9.483 10.242 17.313 1.00 95.19 529 ILE A N 1
ATOM 4030 C CA . ILE A 1 529 ? -8.065 10.553 17.553 1.00 95.19 529 ILE A CA 1
ATOM 4031 C C . ILE A 1 529 ? -7.871 11.037 18.993 1.00 95.19 529 ILE A C 1
ATOM 4033 O O . ILE A 1 529 ? -7.075 10.452 19.726 1.00 95.19 529 ILE A O 1
ATOM 4037 N N . TYR A 1 530 ? -8.643 12.034 19.438 1.00 94.00 530 TYR A N 1
ATOM 4038 C CA . TYR A 1 530 ? -8.554 12.560 20.805 1.00 94.00 530 TYR A CA 1
ATOM 4039 C C . TYR A 1 530 ? -8.861 11.497 21.861 1.00 94.00 530 TYR A C 1
ATOM 4041 O O . TYR A 1 530 ? -8.146 11.379 22.855 1.00 94.00 530 TYR A O 1
ATOM 4049 N N . SER A 1 531 ? -9.868 10.663 21.604 1.00 94.69 531 SER A N 1
ATOM 4050 C CA . SER A 1 531 ? -10.231 9.530 22.459 1.00 94.69 531 SER A CA 1
ATOM 4051 C C . SER A 1 531 ? -9.086 8.522 22.577 1.00 94.69 531 SER A C 1
ATOM 4053 O O . SER A 1 531 ? -8.758 8.060 23.672 1.00 94.69 531 SER A O 1
ATOM 4055 N N . ALA A 1 532 ? -8.445 8.191 21.453 1.00 96.12 532 ALA A N 1
ATOM 4056 C CA . ALA A 1 532 ? -7.330 7.259 21.427 1.00 96.12 532 ALA A CA 1
ATOM 4057 C C . ALA A 1 532 ? -6.083 7.826 22.117 1.00 96.12 532 ALA A C 1
ATOM 4059 O O . ALA A 1 532 ? -5.401 7.074 22.816 1.00 96.12 532 ALA A O 1
ATOM 4060 N N . LEU A 1 533 ? -5.805 9.125 21.946 1.00 94.38 533 LEU A N 1
ATOM 4061 C CA . LEU A 1 533 ? -4.705 9.848 22.594 1.00 94.38 533 LEU A CA 1
ATOM 4062 C C . LEU A 1 533 ? -4.891 9.930 24.113 1.00 94.38 533 LEU A C 1
ATOM 4064 O O . LEU A 1 533 ? -3.966 9.580 24.846 1.00 94.38 533 LEU A O 1
ATOM 4068 N N . ALA A 1 534 ? -6.096 10.266 24.585 1.00 92.69 534 ALA A N 1
ATOM 4069 C CA . ALA A 1 534 ? -6.422 10.294 26.013 1.00 92.69 534 ALA A CA 1
ATOM 4070 C C . ALA A 1 534 ? -6.169 8.935 26.697 1.00 92.69 534 ALA A C 1
ATOM 4072 O O . ALA A 1 534 ? -5.753 8.885 27.853 1.00 92.69 534 ALA A O 1
ATOM 4073 N N . ALA A 1 535 ? -6.354 7.835 25.960 1.00 93.62 535 ALA A N 1
ATOM 4074 C CA . ALA A 1 535 ? -6.160 6.469 26.436 1.00 93.62 535 ALA A CA 1
ATOM 4075 C C . ALA A 1 535 ? -4.749 5.882 26.202 1.00 93.62 535 ALA A C 1
ATOM 4077 O O . ALA A 1 535 ? -4.528 4.706 26.515 1.00 93.62 535 ALA A O 1
ATOM 4078 N N . GLN A 1 536 ? -3.781 6.649 25.674 1.00 91.75 536 GLN A N 1
ATOM 4079 C CA . GLN A 1 536 ? -2.409 6.154 25.443 1.00 91.75 536 GLN A CA 1
ATOM 4080 C C . GLN A 1 536 ? -1.574 5.998 26.720 1.00 91.75 536 GLN A C 1
ATOM 4082 O O . GLN A 1 536 ? -0.524 5.355 26.676 1.00 91.75 536 GLN A O 1
ATOM 4087 N N . GLN A 1 537 ? -2.015 6.569 27.844 1.00 89.19 537 GLN A N 1
ATOM 4088 C CA . GLN A 1 537 ? -1.279 6.527 29.107 1.00 89.19 537 GLN A CA 1
ATOM 4089 C C . GLN A 1 537 ? -1.044 5.082 29.582 1.00 89.19 537 GLN A C 1
ATOM 4091 O O . GLN A 1 537 ? -1.861 4.182 29.358 1.00 89.19 537 GLN A O 1
ATOM 4096 N N . ALA A 1 538 ? 0.080 4.844 30.265 1.00 89.88 538 ALA A N 1
ATOM 4097 C CA . ALA A 1 538 ? 0.399 3.529 30.814 1.00 89.88 538 ALA A CA 1
ATOM 4098 C C . ALA A 1 538 ? -0.718 3.050 31.760 1.00 89.88 538 ALA A C 1
ATOM 4100 O O . ALA A 1 538 ? -1.134 3.757 32.674 1.00 89.88 538 ALA A O 1
ATOM 4101 N N . GLY A 1 539 ? -1.230 1.839 31.528 1.00 93.12 539 GLY A N 1
ATOM 4102 C CA . GLY A 1 539 ? -2.380 1.309 32.266 1.00 93.12 539 GLY A CA 1
ATOM 4103 C C . GLY A 1 539 ? -3.751 1.789 31.769 1.00 93.12 539 GLY A C 1
ATOM 4104 O O . GLY A 1 539 ? -4.755 1.306 32.292 1.00 93.12 539 GLY A O 1
ATOM 4105 N N . GLY A 1 540 ? -3.825 2.635 30.733 1.00 92.50 540 GLY A N 1
ATOM 4106 C CA . GLY A 1 540 ? -5.079 3.125 30.145 1.00 92.50 540 GLY A CA 1
ATOM 4107 C C . GLY A 1 540 ? -6.034 1.997 29.743 1.00 92.50 540 GLY A C 1
ATOM 4108 O O . GLY A 1 540 ? -7.201 2.010 30.118 1.00 92.50 540 GLY A O 1
ATOM 4109 N N . THR A 1 541 ? -5.532 0.927 29.113 1.00 96.19 541 THR A N 1
ATOM 4110 C CA . THR A 1 541 ? -6.342 -0.271 28.805 1.00 96.19 541 THR A CA 1
ATOM 4111 C C . THR A 1 541 ? -6.894 -0.949 30.061 1.00 96.19 541 THR A C 1
ATOM 4113 O O . THR A 1 541 ? -8.036 -1.398 30.063 1.00 96.19 541 THR A O 1
ATOM 4116 N N . ARG A 1 542 ? -6.112 -1.023 31.148 1.00 96.06 542 ARG A N 1
ATOM 4117 C CA . ARG A 1 542 ? -6.564 -1.621 32.416 1.00 96.06 542 ARG A CA 1
ATOM 4118 C C . ARG A 1 542 ? -7.657 -0.769 33.058 1.00 96.06 542 ARG A C 1
ATOM 4120 O O . ARG A 1 542 ? -8.617 -1.325 33.579 1.00 96.06 542 ARG A O 1
ATOM 4127 N N . GLN A 1 543 ? -7.523 0.555 33.004 1.00 96.38 543 GLN A N 1
ATOM 4128 C CA . GLN A 1 543 ? -8.538 1.492 33.489 1.00 96.38 543 GLN A CA 1
ATOM 4129 C C . GLN A 1 543 ? -9.824 1.412 32.658 1.00 96.38 543 GLN A C 1
ATOM 4131 O O . GLN A 1 543 ? -10.896 1.286 33.237 1.00 96.38 543 GLN A O 1
ATOM 4136 N N . LEU A 1 544 ? -9.725 1.373 31.325 1.00 97.25 544 LEU A N 1
ATOM 4137 C CA . LEU A 1 544 ? -10.874 1.179 30.433 1.00 97.25 544 LEU A CA 1
ATOM 4138 C C . LEU A 1 544 ? -11.606 -0.142 30.708 1.00 97.25 544 LEU A C 1
ATOM 4140 O O . LEU A 1 544 ? -12.828 -0.157 30.805 1.00 97.25 544 LEU A O 1
ATOM 4144 N N . ARG A 1 545 ? -10.871 -1.247 30.899 1.00 97.94 545 ARG A N 1
ATOM 4145 C CA . ARG A 1 545 ? -11.472 -2.539 31.271 1.00 97.94 545 ARG A CA 1
ATOM 4146 C C . ARG A 1 545 ? -12.171 -2.478 32.626 1.00 97.94 545 ARG A C 1
ATOM 4148 O O . ARG A 1 545 ? -13.286 -2.963 32.731 1.00 97.94 545 ARG A O 1
ATOM 4155 N N . ARG A 1 546 ? -11.559 -1.853 33.640 1.00 97.50 546 ARG A N 1
ATOM 4156 C CA . ARG A 1 546 ? -12.199 -1.642 34.953 1.00 97.50 546 ARG A CA 1
ATOM 4157 C C . ARG A 1 546 ? -13.479 -0.816 34.836 1.00 97.50 546 ARG A C 1
ATOM 4159 O O . ARG A 1 546 ? -14.482 -1.181 35.438 1.00 97.50 546 ARG A O 1
ATOM 4166 N N . ALA A 1 547 ? -13.447 0.258 34.048 1.00 97.50 547 ALA A N 1
ATOM 4167 C CA . ALA A 1 547 ? -14.618 1.084 33.784 1.00 97.50 547 ALA A CA 1
ATOM 4168 C C . ALA A 1 547 ? -15.736 0.253 33.134 1.00 97.50 547 ALA A C 1
ATOM 4170 O O . ALA A 1 547 ? -16.864 0.288 33.616 1.00 97.50 547 ALA A O 1
ATOM 4171 N N . LEU A 1 548 ? -15.414 -0.561 32.122 1.00 98.19 548 LEU A N 1
ATOM 4172 C CA . LEU A 1 548 ? -16.380 -1.452 31.476 1.00 98.19 548 LEU A CA 1
ATOM 4173 C C . LEU A 1 548 ? -16.910 -2.537 32.430 1.00 98.19 548 LEU A C 1
ATOM 4175 O O . LEU A 1 548 ? -18.109 -2.794 32.425 1.00 98.19 548 LEU A O 1
ATOM 4179 N N . CYS A 1 549 ? -16.069 -3.133 33.286 1.00 98.06 549 CYS A N 1
ATOM 4180 C CA . CYS A 1 549 ? -16.520 -4.081 34.314 1.00 98.06 549 CYS A CA 1
ATOM 4181 C C . CYS A 1 549 ? -17.581 -3.452 35.227 1.00 98.06 549 CYS A C 1
ATOM 4183 O O . CYS A 1 549 ? -18.615 -4.071 35.454 1.00 98.06 549 CYS A O 1
ATOM 4185 N N . ALA A 1 550 ? -17.354 -2.217 35.689 1.00 97.06 550 ALA A N 1
ATOM 4186 C CA . ALA A 1 550 ? -18.308 -1.489 36.526 1.00 97.06 550 ALA A CA 1
ATOM 4187 C C . ALA A 1 550 ? -19.606 -1.137 35.772 1.00 97.06 550 ALA A C 1
ATOM 4189 O O . ALA A 1 550 ? -20.689 -1.147 36.351 1.00 97.06 550 ALA A O 1
ATOM 4190 N N . VAL A 1 551 ? -19.524 -0.843 34.467 1.00 97.38 551 VAL A N 1
ATOM 4191 C CA . VAL A 1 551 ? -20.720 -0.658 33.624 1.00 97.38 551 VAL A CA 1
ATOM 4192 C C . VAL A 1 551 ? -21.519 -1.956 33.518 1.00 97.38 551 VAL A C 1
ATOM 4194 O O . VAL A 1 551 ? -22.734 -1.929 33.694 1.00 97.38 551 VAL A O 1
ATOM 4197 N N . LEU A 1 552 ? -20.865 -3.091 33.257 1.00 97.81 552 LEU A N 1
ATOM 4198 C CA . LEU A 1 552 ? -21.537 -4.391 33.164 1.00 97.81 552 LEU A CA 1
ATOM 4199 C C . LEU A 1 552 ? -22.143 -4.807 34.506 1.00 97.81 552 LEU A C 1
ATOM 4201 O O . LEU A 1 552 ? -23.278 -5.265 34.543 1.00 97.81 552 LEU A O 1
ATOM 4205 N N . GLU A 1 553 ? -21.443 -4.569 35.612 1.00 97.25 553 GLU A N 1
ATOM 4206 C CA . GLU A 1 553 ? -21.969 -4.788 36.960 1.00 97.25 553 GLU A CA 1
ATOM 4207 C C . GLU A 1 553 ? -23.221 -3.952 37.241 1.00 97.25 553 GLU A C 1
ATOM 4209 O O . GLU A 1 553 ? -24.086 -4.387 37.986 1.00 97.25 553 GLU A O 1
ATOM 4214 N N . GLN A 1 554 ? -23.389 -2.786 36.620 1.00 96.81 554 GLN A N 1
ATOM 4215 C CA . GLN A 1 554 ? -24.619 -2.006 36.753 1.00 96.81 554 GLN A CA 1
ATOM 4216 C C . GLN A 1 554 ? -25.718 -2.484 35.790 1.00 96.81 554 GLN A C 1
ATOM 4218 O O . GLN A 1 554 ? -26.886 -2.599 36.178 1.00 96.81 554 GLN A O 1
ATOM 4223 N N . LYS A 1 555 ? -25.360 -2.759 34.531 1.00 97.62 555 LYS A N 1
ATOM 4224 C CA . LYS A 1 555 ? -26.311 -2.988 33.434 1.00 97.62 555 LYS A CA 1
ATOM 4225 C C . LYS A 1 555 ? -26.747 -4.443 33.256 1.00 97.62 555 LYS A C 1
ATOM 4227 O O . LYS A 1 555 ? -27.830 -4.665 32.725 1.00 97.62 555 LYS A O 1
ATOM 4232 N N . LEU A 1 556 ? -25.955 -5.428 33.685 1.00 97.75 556 LEU A N 1
ATOM 4233 C CA . LEU A 1 556 ? -26.233 -6.844 33.427 1.00 97.75 556 LEU A CA 1
ATOM 4234 C C . LEU A 1 556 ? -27.528 -7.294 34.118 1.00 97.75 556 LEU A C 1
ATOM 4236 O O . LEU A 1 556 ? -27.710 -7.103 35.330 1.00 97.75 556 LEU A O 1
ATOM 4240 N N . ARG A 1 557 ? -28.418 -7.903 33.337 1.00 96.81 557 ARG A N 1
ATOM 4241 C CA . ARG A 1 557 ? -29.672 -8.536 33.750 1.00 96.81 557 ARG A CA 1
ATOM 4242 C C . ARG A 1 557 ? -29.716 -9.940 33.160 1.00 96.81 557 ARG A C 1
ATOM 4244 O O . ARG A 1 557 ? -29.347 -10.129 32.005 1.00 96.81 557 ARG A O 1
ATOM 4251 N N . LEU A 1 558 ? -30.166 -10.911 33.947 1.00 95.12 558 LEU A N 1
ATOM 4252 C CA . LEU A 1 558 ? -30.373 -12.273 33.468 1.00 95.12 558 LEU A CA 1
ATOM 4253 C C . LEU A 1 558 ? -31.837 -12.502 33.128 1.00 95.12 558 LEU A C 1
ATOM 4255 O O . LEU A 1 558 ? -32.722 -12.012 33.832 1.00 95.12 558 LEU A O 1
ATOM 4259 N N . ARG A 1 559 ? -32.075 -13.276 32.073 1.00 94.12 559 ARG A N 1
ATOM 4260 C CA . ARG A 1 559 ? -33.384 -13.847 31.765 1.00 94.12 559 ARG A CA 1
ATOM 4261 C C . ARG A 1 559 ? -33.225 -15.336 31.490 1.00 94.12 559 ARG A C 1
ATOM 4263 O O . ARG A 1 559 ? -32.399 -15.729 30.673 1.00 94.12 559 ARG A O 1
ATOM 4270 N N . CYS A 1 560 ? -34.037 -16.151 32.151 1.00 88.75 560 CYS A N 1
ATOM 4271 C CA . CYS A 1 560 ? -34.061 -17.603 31.971 1.00 88.75 560 CYS A CA 1
ATOM 4272 C C . CYS A 1 560 ? -34.988 -17.993 30.811 1.00 88.75 560 CYS A C 1
ATOM 4274 O O . CYS A 1 560 ? -35.903 -18.790 30.980 1.00 88.75 560 CYS A O 1
ATOM 4276 N N . LEU A 1 561 ? -34.806 -17.358 29.655 1.00 86.56 561 LEU A N 1
ATOM 4277 C CA . LEU A 1 561 ? -35.548 -17.655 28.434 1.00 86.56 561 LEU A CA 1
ATOM 4278 C C . LEU A 1 561 ? -34.545 -17.994 27.338 1.00 86.56 561 LEU A C 1
ATOM 4280 O O . LEU A 1 561 ? -33.422 -17.483 27.344 1.00 86.56 561 LEU A O 1
ATOM 4284 N N . ALA A 1 562 ? -34.940 -18.867 26.415 1.00 82.19 562 ALA A N 1
ATOM 4285 C CA . ALA A 1 562 ? -34.136 -19.109 25.228 1.00 82.19 562 ALA A CA 1
ATOM 4286 C C . ALA A 1 562 ? -34.138 -17.846 24.362 1.00 82.19 562 ALA A C 1
ATOM 4288 O O . ALA A 1 562 ? -35.187 -17.209 24.243 1.00 82.19 562 ALA A O 1
ATOM 4289 N N . PRO A 1 563 ? -32.991 -17.456 23.776 1.00 80.38 563 PRO A N 1
ATOM 4290 C CA . PRO A 1 563 ? -33.015 -16.439 22.741 1.00 80.38 563 PRO A CA 1
ATOM 4291 C C . PRO A 1 563 ? -33.888 -16.957 21.596 1.00 80.38 563 PRO A C 1
ATOM 4293 O O . PRO A 1 563 ? -33.728 -18.095 21.151 1.00 80.38 563 PRO A O 1
ATOM 4296 N N . GLU A 1 564 ? -34.819 -16.133 21.130 1.00 82.44 564 GLU A N 1
ATOM 4297 C CA . GLU A 1 564 ? -35.568 -16.422 19.912 1.00 82.44 564 GLU A CA 1
ATOM 4298 C C . GLU A 1 564 ? -34.564 -16.438 18.750 1.00 82.44 564 GLU A C 1
ATOM 4300 O O . GLU A 1 564 ? -33.985 -15.413 18.391 1.00 82.44 564 GLU A O 1
ATOM 4305 N N . SER A 1 565 ? -34.280 -17.621 18.199 1.00 72.62 565 SER A N 1
ATOM 4306 C CA . SER A 1 565 ? -33.173 -17.819 17.251 1.00 72.62 565 SER A CA 1
ATOM 4307 C C . SER A 1 565 ? -33.331 -17.045 15.938 1.00 72.62 565 SER A C 1
ATOM 4309 O O . SER A 1 565 ? -32.338 -16.837 15.245 1.00 72.62 565 SER A O 1
ATOM 4311 N N . ASP A 1 566 ? -34.547 -16.594 15.624 1.00 81.56 566 ASP A N 1
ATOM 4312 C CA . ASP A 1 566 ? -34.886 -15.811 14.429 1.00 81.56 566 ASP A CA 1
ATOM 4313 C C . ASP A 1 566 ? -35.377 -14.389 14.764 1.00 81.56 566 ASP A C 1
ATOM 4315 O O . ASP A 1 566 ? -36.093 -13.747 13.997 1.00 81.56 566 ASP A O 1
ATOM 4319 N N . SER A 1 567 ? -35.015 -13.877 15.943 1.00 88.44 567 SER A N 1
ATOM 4320 C CA . SER A 1 567 ? -35.411 -12.530 16.340 1.00 88.44 567 SER A CA 1
ATOM 4321 C C . SER A 1 567 ? -34.637 -11.463 15.558 1.00 88.44 567 SER A C 1
ATOM 4323 O O . SER A 1 567 ? -33.482 -11.645 15.147 1.00 88.44 567 SER A O 1
ATOM 4325 N N . PHE A 1 568 ? -35.258 -10.296 15.382 1.00 89.31 568 PHE A N 1
ATOM 4326 C CA . PHE A 1 568 ? -34.614 -9.139 14.760 1.00 89.31 568 PHE A CA 1
ATOM 4327 C C . PHE A 1 568 ? -33.292 -8.766 15.463 1.00 89.31 568 PHE A C 1
ATOM 4329 O O . PHE A 1 568 ? -32.322 -8.359 14.822 1.00 89.31 568 PHE A O 1
ATOM 4336 N N . GLU A 1 569 ? -33.236 -8.937 16.780 1.00 91.06 569 GLU A N 1
ATOM 4337 C CA . GLU A 1 569 ? -32.096 -8.644 17.643 1.00 91.06 569 GLU A CA 1
ATOM 4338 C C . GLU A 1 569 ? -30.910 -9.564 17.346 1.00 91.06 569 GLU A C 1
ATOM 4340 O O . GLU A 1 569 ? -29.775 -9.083 17.291 1.00 91.06 569 GLU A O 1
ATOM 4345 N N . SER A 1 570 ? -31.167 -10.853 17.091 1.00 90.50 570 SER A 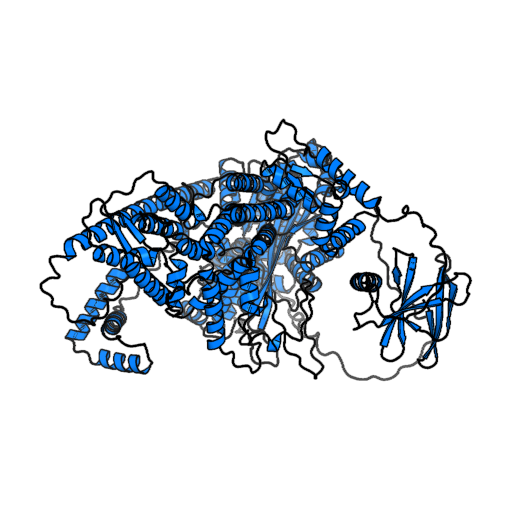N 1
ATOM 4346 C CA . SER A 1 570 ? -30.149 -11.828 16.678 1.00 90.50 570 SER A CA 1
ATOM 4347 C C . SER A 1 570 ? -29.529 -11.435 15.331 1.00 90.50 570 SER A C 1
ATOM 4349 O O . SER A 1 570 ? -28.307 -11.279 15.216 1.00 90.50 570 SER A O 1
ATOM 4351 N N . HIS A 1 571 ? -30.371 -11.136 14.334 1.00 93.69 571 HIS A N 1
ATOM 4352 C CA . HIS A 1 571 ? -29.929 -10.661 13.014 1.00 93.69 571 HIS A CA 1
ATOM 4353 C C . HIS A 1 571 ? -29.164 -9.337 13.098 1.00 93.69 571 HIS A C 1
ATOM 4355 O O . HIS A 1 571 ? -28.138 -9.150 12.434 1.00 93.69 571 HIS A O 1
ATOM 4361 N N . ARG A 1 572 ? -29.615 -8.410 13.951 1.00 95.00 572 ARG A N 1
ATOM 4362 C CA . ARG A 1 572 ? -28.917 -7.146 14.202 1.00 95.00 572 ARG A CA 1
ATOM 4363 C C . ARG A 1 572 ? -27.546 -7.381 14.828 1.00 95.00 572 ARG A C 1
ATOM 4365 O O . ARG A 1 572 ? -26.573 -6.789 14.359 1.00 95.00 572 ARG A O 1
ATOM 4372 N N . LEU A 1 573 ? -27.457 -8.189 15.885 1.00 96.06 573 LEU A N 1
ATOM 4373 C CA . LEU A 1 573 ? -26.193 -8.499 16.554 1.00 96.06 573 LEU A CA 1
ATOM 4374 C C . LEU A 1 573 ? -25.204 -9.094 15.554 1.00 96.06 573 LEU A C 1
ATOM 4376 O O . LEU A 1 573 ? -24.074 -8.614 15.455 1.00 96.06 573 LEU A O 1
ATOM 4380 N N . GLN A 1 574 ? -25.647 -10.064 14.756 1.00 95.75 574 GLN A N 1
ATOM 4381 C CA . GLN A 1 574 ? -24.828 -10.658 13.708 1.00 95.75 574 GLN A CA 1
ATOM 4382 C C . GLN A 1 574 ? -24.365 -9.607 12.687 1.00 95.75 574 GLN A C 1
ATOM 4384 O O . GLN A 1 574 ? -23.175 -9.541 12.385 1.00 95.75 574 GLN A O 1
ATOM 4389 N N . SER A 1 575 ? -25.252 -8.706 12.250 1.00 96.06 575 SER A N 1
ATOM 4390 C CA . SER A 1 575 ? -24.904 -7.594 11.354 1.00 96.06 575 SER A CA 1
ATOM 4391 C C . SER A 1 575 ? -23.863 -6.637 11.961 1.00 96.06 575 SER A C 1
ATOM 4393 O O . SER A 1 575 ? -22.926 -6.225 11.276 1.00 96.06 575 SER A O 1
ATOM 4395 N N . VAL A 1 576 ? -23.965 -6.311 13.256 1.00 97.62 576 VAL A N 1
ATOM 4396 C CA . VAL A 1 576 ? -22.969 -5.493 13.979 1.00 97.62 576 VAL A CA 1
ATOM 4397 C C . VAL A 1 576 ? -21.619 -6.215 14.058 1.00 97.62 576 VAL A C 1
ATOM 4399 O O . VAL A 1 576 ? -20.571 -5.591 13.860 1.00 97.62 576 VAL A O 1
ATOM 4402 N N . LEU A 1 577 ? -21.628 -7.525 14.316 1.00 97.69 577 LEU A N 1
ATOM 4403 C CA . LEU A 1 577 ? -20.419 -8.346 14.346 1.00 97.69 577 LEU A CA 1
ATOM 4404 C C . LEU A 1 577 ? -19.775 -8.462 12.960 1.00 97.69 577 LEU A C 1
ATOM 4406 O O . LEU A 1 577 ? -18.561 -8.317 12.860 1.00 97.69 577 LEU A O 1
ATOM 4410 N N . ASP A 1 578 ? -20.554 -8.646 11.896 1.00 95.88 578 ASP A N 1
ATOM 4411 C CA . ASP A 1 578 ? -20.067 -8.648 10.509 1.00 95.88 578 ASP A CA 1
ATOM 4412 C C . ASP A 1 578 ? -19.440 -7.319 10.113 1.00 95.88 578 ASP A C 1
ATOM 4414 O O . ASP A 1 578 ? -18.415 -7.292 9.431 1.00 95.88 578 ASP A O 1
ATOM 4418 N N . LEU A 1 579 ? -20.012 -6.217 10.595 1.00 96.06 579 LEU A N 1
ATOM 4419 C CA . LEU A 1 579 ? -19.535 -4.883 10.275 1.00 96.06 579 LEU A CA 1
ATOM 4420 C C . LEU A 1 579 ? -18.217 -4.532 10.984 1.00 96.06 579 LEU A C 1
ATOM 4422 O O . LEU A 1 579 ? -17.314 -3.976 10.358 1.00 96.06 579 LEU A O 1
ATOM 4426 N N . PHE A 1 580 ? -18.087 -4.825 12.282 1.00 97.56 580 PHE A N 1
ATOM 4427 C CA . PHE A 1 580 ? -16.928 -4.394 13.082 1.00 97.56 580 PHE A CA 1
ATOM 4428 C C . PHE A 1 580 ? -15.894 -5.492 13.353 1.00 97.56 580 PHE A C 1
ATOM 4430 O O . PHE A 1 580 ? -14.745 -5.184 13.679 1.00 97.56 580 PHE A O 1
ATOM 4437 N N . LEU A 1 581 ? -16.268 -6.761 13.198 1.00 96.81 581 LEU A N 1
ATOM 4438 C CA . LEU A 1 581 ? -15.400 -7.934 13.309 1.00 96.81 581 LEU A CA 1
ATOM 4439 C C . LEU A 1 581 ? -15.543 -8.804 12.047 1.00 96.81 581 LEU A C 1
ATOM 4441 O O . LEU A 1 581 ? -15.945 -9.968 12.153 1.00 96.81 581 LEU A O 1
ATOM 4445 N N . PRO A 1 582 ? -15.236 -8.262 10.853 1.00 94.62 582 PRO A N 1
ATOM 4446 C CA . PRO A 1 582 ? -15.403 -9.003 9.613 1.00 94.62 582 PRO A CA 1
ATOM 4447 C C . PRO A 1 582 ? -14.559 -10.281 9.638 1.00 94.62 582 PRO A C 1
ATOM 4449 O O . PRO A 1 582 ? -13.387 -10.273 10.032 1.00 94.62 582 PRO A O 1
ATOM 4452 N N . LEU A 1 583 ? -15.173 -11.387 9.226 1.00 89.75 583 LEU A N 1
ATOM 4453 C CA . LEU A 1 583 ? -14.462 -12.618 8.907 1.00 89.75 583 LEU A CA 1
ATOM 4454 C C . LEU A 1 583 ? -14.051 -12.538 7.435 1.00 89.75 583 LEU A C 1
ATOM 4456 O O . LEU A 1 583 ? -14.840 -12.103 6.597 1.00 89.75 583 LEU A O 1
ATOM 4460 N N . LYS A 1 584 ? -12.804 -12.906 7.119 1.00 83.38 584 LYS A N 1
ATOM 4461 C CA . LYS A 1 584 ? -12.379 -13.007 5.717 1.00 83.38 584 LYS A CA 1
ATOM 4462 C C . LYS A 1 584 ? -13.172 -14.126 5.033 1.00 83.38 584 LYS A C 1
ATOM 4464 O O . LYS A 1 584 ? -13.563 -15.085 5.697 1.00 83.38 584 LYS A O 1
ATOM 4469 N N . ALA A 1 585 ? -13.421 -13.977 3.731 1.00 77.12 585 ALA A N 1
ATOM 4470 C CA . ALA A 1 585 ? -14.120 -14.985 2.939 1.00 77.12 585 ALA A CA 1
ATOM 4471 C C . ALA A 1 585 ? -13.429 -16.356 3.055 1.00 77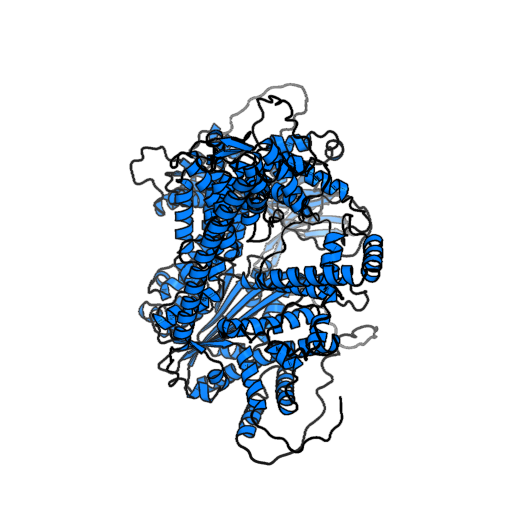.12 585 ALA A C 1
ATOM 4473 O O . ALA A 1 585 ? -12.203 -16.431 3.201 1.00 77.12 585 ALA A O 1
ATOM 4474 N N . ALA A 1 586 ? -14.226 -17.425 2.993 1.00 67.88 586 ALA A N 1
ATOM 4475 C CA . ALA A 1 586 ? -13.728 -18.795 3.033 1.00 67.88 586 ALA A CA 1
ATOM 4476 C C . ALA A 1 586 ? -12.644 -19.007 1.956 1.00 67.88 586 ALA A C 1
ATOM 4478 O O . ALA A 1 586 ? -12.816 -18.594 0.812 1.00 67.88 586 ALA A O 1
ATOM 4479 N N . GLY A 1 587 ? -11.516 -19.617 2.337 1.00 67.12 587 GLY A N 1
ATOM 4480 C CA . GLY A 1 587 ? -10.381 -19.902 1.445 1.00 67.12 587 GLY A CA 1
ATOM 4481 C C . GLY A 1 587 ? -9.159 -18.983 1.596 1.00 67.12 587 GLY A C 1
ATOM 4482 O O . GLY A 1 587 ? -8.081 -19.335 1.117 1.00 67.12 587 GLY A O 1
ATOM 4483 N N . ILE A 1 588 ? -9.274 -17.850 2.297 1.00 72.50 588 ILE A N 1
ATOM 4484 C CA . ILE A 1 588 ? -8.118 -17.005 2.649 1.00 72.50 588 ILE A CA 1
ATOM 4485 C C . ILE A 1 588 ? -7.595 -17.426 4.026 1.00 72.50 588 ILE A C 1
ATOM 4487 O O . ILE A 1 588 ? -8.377 -17.498 4.973 1.00 72.50 588 ILE A O 1
ATOM 4491 N N . GLU A 1 589 ? -6.281 -17.658 4.161 1.00 67.12 589 GLU A N 1
ATOM 4492 C CA . GLU A 1 589 ? -5.665 -18.047 5.439 1.00 67.12 589 GLU A CA 1
ATOM 4493 C C . GLU A 1 589 ? -6.120 -17.099 6.565 1.00 67.12 589 GLU A C 1
ATOM 4495 O O . GLU A 1 589 ? -5.870 -15.883 6.491 1.00 67.12 589 GLU A O 1
ATOM 4500 N N . PRO A 1 590 ? -6.777 -17.609 7.627 1.00 67.44 590 PRO A N 1
ATOM 4501 C CA . PRO A 1 590 ? -7.167 -16.769 8.737 1.00 67.44 590 PRO A CA 1
ATOM 4502 C C . PRO A 1 590 ? -5.894 -16.294 9.427 1.00 67.44 590 PRO A C 1
ATOM 4504 O O . PRO A 1 590 ? -5.234 -17.014 10.186 1.00 67.44 590 PRO A O 1
ATOM 4507 N N . SER A 1 591 ? -5.552 -15.032 9.166 1.00 82.00 591 SER A N 1
ATOM 4508 C CA . SER A 1 591 ? -4.457 -14.353 9.843 1.00 82.00 591 SER A CA 1
ATOM 4509 C C . SER A 1 591 ? -4.616 -14.504 11.361 1.00 82.00 591 SER A C 1
ATOM 4511 O O . SER A 1 591 ? -5.710 -14.745 11.884 1.00 82.00 591 SER A O 1
ATOM 4513 N N . ARG A 1 592 ? -3.533 -14.320 12.126 1.00 84.12 592 ARG A N 1
ATOM 4514 C CA . ARG A 1 592 ? -3.625 -14.284 13.599 1.00 84.12 592 ARG A CA 1
ATOM 4515 C C . ARG A 1 592 ? -4.757 -13.359 14.073 1.00 84.12 592 ARG A C 1
ATOM 4517 O O . ARG A 1 592 ? -5.436 -13.685 15.041 1.00 84.12 592 ARG A O 1
ATOM 4524 N N . GLN A 1 593 ? -4.975 -12.251 13.365 1.00 84.94 593 GLN A N 1
ATOM 4525 C CA . GLN A 1 593 ? -6.067 -11.328 13.637 1.00 84.94 593 GLN A CA 1
ATOM 4526 C C . GLN A 1 593 ? -7.441 -11.927 13.306 1.00 84.94 593 GLN A C 1
ATOM 4528 O O . GLN A 1 593 ? -8.347 -11.786 14.118 1.00 84.94 593 GLN A O 1
ATOM 4533 N N . GLY A 1 594 ? -7.594 -12.641 12.185 1.00 86.88 594 GLY A N 1
ATOM 4534 C CA . GLY A 1 594 ? -8.835 -13.340 11.825 1.00 86.88 594 GLY A CA 1
ATOM 4535 C C . GLY A 1 594 ? -9.271 -14.357 12.883 1.00 86.88 594 GLY A C 1
ATOM 4536 O O . GLY A 1 594 ? -10.421 -14.345 13.315 1.00 86.88 594 GLY A O 1
ATOM 4537 N N . ARG A 1 595 ? -8.326 -15.149 13.409 1.00 85.44 595 ARG A N 1
ATOM 4538 C CA . ARG A 1 595 ? -8.586 -16.091 14.516 1.00 85.44 595 ARG A CA 1
ATOM 4539 C C . ARG A 1 595 ? -9.039 -15.384 15.792 1.00 85.44 595 ARG A C 1
ATOM 4541 O O . ARG A 1 595 ? -9.976 -15.823 16.455 1.00 85.44 595 ARG A O 1
ATOM 4548 N N . LEU A 1 596 ? -8.386 -14.272 16.134 1.00 89.69 596 LEU A N 1
ATOM 4549 C CA . LEU A 1 596 ? -8.792 -13.447 17.272 1.00 89.69 596 LEU A CA 1
ATOM 4550 C C . LEU A 1 596 ? -10.180 -12.834 17.051 1.00 89.69 596 LEU A C 1
ATOM 4552 O O . LEU A 1 596 ? -10.962 -12.790 17.993 1.00 89.69 596 LEU A O 1
ATOM 4556 N N . CYS A 1 597 ? -10.513 -12.396 15.836 1.00 93.00 597 CYS A N 1
ATOM 4557 C CA . CYS A 1 597 ? -11.848 -11.901 15.504 1.00 93.00 597 CYS A CA 1
ATOM 4558 C C . CYS A 1 597 ? -12.909 -12.991 15.672 1.00 93.00 597 CYS A C 1
ATOM 4560 O O . CYS A 1 597 ? -13.913 -12.726 16.321 1.00 93.00 597 CYS A O 1
ATOM 4562 N N . LEU A 1 598 ? -12.672 -14.213 15.185 1.00 89.94 598 LEU A N 1
ATOM 4563 C CA . LEU A 1 598 ? -13.612 -15.329 15.334 1.00 89.94 598 LEU A CA 1
ATOM 4564 C C . LEU A 1 598 ? -13.906 -15.641 16.809 1.00 89.94 598 LEU A C 1
ATOM 4566 O O . LEU A 1 598 ? -15.064 -15.687 17.218 1.00 89.94 598 LEU A O 1
ATOM 4570 N N . VAL A 1 599 ? -12.857 -15.741 17.631 1.00 90.00 599 VAL A N 1
ATOM 4571 C CA . VAL A 1 599 ? -12.985 -15.912 19.088 1.00 90.00 599 VAL A CA 1
ATOM 4572 C C . VAL A 1 599 ? -13.766 -14.759 19.724 1.00 90.00 599 VAL A C 1
ATOM 4574 O O . VAL A 1 599 ? -14.651 -14.985 20.546 1.00 90.00 599 VAL A O 1
ATOM 4577 N N . ARG A 1 600 ? -13.470 -13.512 19.341 1.00 95.19 600 ARG A N 1
ATOM 4578 C CA . ARG A 1 600 ? -14.173 -12.332 19.867 1.00 95.19 600 ARG A CA 1
ATOM 4579 C C . ARG A 1 600 ? -15.652 -12.344 19.502 1.00 95.19 600 ARG A C 1
ATOM 4581 O O . ARG A 1 600 ? -16.466 -12.047 20.365 1.00 95.19 600 ARG A O 1
ATOM 4588 N N . ARG A 1 601 ? -15.995 -12.692 18.260 1.00 95.94 601 ARG A N 1
ATOM 4589 C CA . ARG A 1 601 ? -17.386 -12.799 17.804 1.00 95.94 601 ARG A CA 1
ATOM 4590 C C . ARG A 1 601 ? -18.151 -13.832 18.606 1.00 95.94 601 ARG A C 1
ATOM 4592 O O . ARG A 1 601 ? -19.228 -13.511 19.084 1.00 95.94 601 ARG A O 1
ATOM 4599 N N . TYR A 1 602 ? -17.568 -15.015 18.794 1.00 93.12 602 TYR A N 1
ATOM 4600 C CA . TYR A 1 602 ? -18.174 -16.070 19.598 1.00 93.12 602 TYR A CA 1
ATOM 4601 C C . TYR A 1 602 ? -18.456 -15.594 21.029 1.00 93.12 602 TYR A C 1
ATOM 4603 O O . TYR A 1 602 ? -19.588 -15.668 21.491 1.00 93.12 602 TYR A O 1
ATOM 4611 N N . LEU A 1 603 ? -17.453 -15.019 21.705 1.00 94.31 603 LEU A N 1
ATOM 4612 C CA . LEU A 1 603 ? -17.612 -14.517 23.073 1.00 94.31 603 LEU A CA 1
ATOM 4613 C C . LEU A 1 603 ? -18.659 -13.399 23.163 1.00 94.31 603 LEU A C 1
ATOM 4615 O O . LEU A 1 603 ? -19.473 -13.386 24.080 1.00 94.31 603 LEU A O 1
ATOM 4619 N N . ILE A 1 604 ? -18.655 -12.459 22.217 1.00 96.88 604 ILE A N 1
ATOM 4620 C CA . ILE A 1 604 ? -19.628 -11.365 22.197 1.00 96.88 604 ILE A CA 1
ATOM 4621 C C . ILE A 1 604 ? -21.038 -11.899 21.946 1.00 96.88 604 ILE A C 1
ATOM 4623 O O . ILE A 1 604 ? -21.944 -11.533 22.685 1.00 96.88 604 ILE A O 1
ATOM 4627 N N . ALA A 1 605 ? -21.213 -12.778 20.958 1.00 95.25 605 ALA A N 1
ATOM 4628 C CA . ALA A 1 605 ? -22.501 -13.389 20.651 1.00 95.25 605 ALA A CA 1
ATOM 4629 C C . ALA A 1 605 ? -23.034 -14.219 21.823 1.00 95.25 605 ALA A C 1
ATOM 4631 O O . ALA A 1 605 ? -24.223 -14.175 22.099 1.00 95.25 605 ALA A O 1
ATOM 4632 N N . PHE A 1 606 ? -22.156 -14.918 22.546 1.00 92.69 606 PHE A N 1
ATOM 4633 C CA . PHE A 1 606 ? -22.523 -15.691 23.729 1.00 92.69 606 PHE A CA 1
ATOM 4634 C C . PHE A 1 606 ? -23.029 -14.800 24.872 1.00 92.69 606 PHE A C 1
ATOM 4636 O O . PHE A 1 606 ? -24.112 -15.027 25.405 1.00 92.69 606 PHE A O 1
ATOM 4643 N N . PHE A 1 607 ? -22.266 -13.771 25.261 1.00 95.31 607 PHE A N 1
ATOM 4644 C CA . PHE A 1 607 ? -22.630 -12.948 26.420 1.00 95.31 607 PHE A CA 1
ATOM 4645 C C . PHE A 1 607 ? -23.695 -11.884 26.116 1.00 95.31 607 PHE A C 1
ATOM 4647 O O . PHE A 1 607 ? -24.466 -11.543 27.009 1.00 95.31 607 PHE A O 1
ATOM 4654 N N . LEU A 1 608 ? -23.739 -11.350 24.893 1.00 96.25 608 LEU A N 1
ATOM 4655 C CA . LEU A 1 608 ? -24.641 -10.268 24.474 1.00 96.25 608 LEU A CA 1
ATOM 4656 C C . LEU A 1 608 ? -25.761 -10.783 23.556 1.00 96.25 608 LEU A C 1
ATOM 4658 O O . LEU A 1 608 ? -26.083 -10.152 22.556 1.00 96.25 608 LEU A O 1
ATOM 4662 N N . ASN A 1 609 ? -26.337 -11.936 23.902 1.00 94.50 609 ASN A N 1
ATOM 4663 C CA . ASN A 1 609 ? -27.383 -12.645 23.153 1.00 94.50 609 ASN A CA 1
ATOM 4664 C C . ASN A 1 609 ? -28.820 -12.117 23.373 1.00 94.50 609 ASN A C 1
ATOM 4666 O O . ASN A 1 609 ? -29.772 -12.752 22.926 1.00 94.50 609 ASN A O 1
ATOM 4670 N N . GLY A 1 610 ? -28.998 -11.004 24.091 1.00 94.69 610 GLY A N 1
ATOM 4671 C CA . GLY A 1 610 ? -30.287 -10.323 24.259 1.00 94.69 610 GLY A CA 1
ATOM 4672 C C . GLY A 1 610 ? -30.491 -9.154 23.287 1.00 94.69 610 GLY A C 1
ATOM 4673 O O . GLY A 1 610 ? -29.762 -8.995 22.308 1.00 94.69 610 GLY A O 1
ATOM 4674 N N . ASP A 1 611 ? -31.469 -8.292 23.584 1.00 94.75 611 ASP A N 1
ATOM 4675 C CA . ASP A 1 611 ? -31.718 -7.080 22.796 1.00 94.75 611 ASP A CA 1
ATOM 4676 C C . ASP A 1 611 ? -30.571 -6.071 22.941 1.00 94.75 611 ASP A C 1
ATOM 4678 O O . ASP A 1 611 ? -30.472 -5.321 23.912 1.00 94.75 611 ASP A O 1
ATOM 4682 N N . THR A 1 612 ? -29.710 -6.036 21.928 1.00 95.75 612 THR A N 1
ATOM 4683 C CA . THR A 1 612 ? -28.550 -5.141 21.842 1.00 95.75 612 THR A CA 1
ATOM 4684 C C . THR A 1 612 ? -28.900 -3.669 21.603 1.00 95.75 612 THR A C 1
ATOM 4686 O O . THR A 1 612 ? -27.984 -2.837 21.562 1.00 95.75 612 THR A O 1
ATOM 4689 N N . THR A 1 613 ? -30.183 -3.341 21.412 1.00 94.81 613 THR A N 1
ATOM 4690 C CA . THR A 1 613 ? -30.692 -1.968 21.279 1.00 94.81 613 THR A CA 1
ATOM 4691 C C . THR A 1 613 ? -31.082 -1.339 22.615 1.00 94.81 613 THR A C 1
ATOM 4693 O O . THR A 1 613 ? -31.118 -0.111 22.696 1.00 94.81 613 THR A O 1
ATOM 4696 N N . ASP A 1 614 ? -31.281 -2.143 23.667 1.00 96.00 614 ASP A N 1
ATOM 4697 C CA . ASP A 1 614 ? -31.498 -1.642 25.024 1.00 96.00 614 ASP A CA 1
ATOM 4698 C C . ASP A 1 614 ? -30.210 -0.964 25.527 1.00 96.00 614 ASP A C 1
ATOM 4700 O O . ASP A 1 614 ? -29.199 -1.606 25.836 1.00 96.00 614 ASP A O 1
ATOM 4704 N N . GLU A 1 615 ? -30.228 0.370 25.556 1.00 95.81 615 GLU A N 1
ATOM 4705 C CA . GLU A 1 615 ? -29.109 1.184 26.027 1.00 95.81 615 GLU A CA 1
ATOM 4706 C C . GLU A 1 615 ? -28.999 1.208 27.556 1.00 95.81 615 GLU A C 1
ATOM 4708 O O . GLU A 1 615 ? -27.964 1.621 28.079 1.00 95.81 615 GLU A O 1
ATOM 4713 N N . GLU A 1 616 ? -30.024 0.795 28.298 1.00 96.44 616 GLU A N 1
ATOM 4714 C CA . GLU A 1 616 ? -30.038 0.847 29.761 1.00 96.44 616 GLU A CA 1
ATOM 4715 C C . GLU A 1 616 ? -29.558 -0.462 30.382 1.00 96.44 616 GLU A C 1
ATOM 4717 O O . GLU A 1 616 ? -28.884 -0.447 31.418 1.00 96.44 616 GLU A O 1
ATOM 4722 N N . LYS A 1 617 ? -29.874 -1.597 29.753 1.00 96.62 617 LYS A N 1
ATOM 4723 C CA . LYS A 1 617 ? -29.634 -2.935 30.303 1.00 96.62 617 LYS A CA 1
ATOM 4724 C C . LYS A 1 617 ? -28.871 -3.806 29.312 1.00 96.62 617 LYS A C 1
ATOM 4726 O O . LYS A 1 617 ? -29.084 -3.765 28.110 1.00 96.62 617 LYS A O 1
ATOM 4731 N N . VAL A 1 618 ? -27.996 -4.650 29.851 1.00 97.25 618 VAL A N 1
ATOM 4732 C CA . VAL A 1 618 ? -27.359 -5.744 29.112 1.00 97.25 618 VAL A CA 1
ATOM 4733 C C . VAL A 1 618 ? -28.082 -7.019 29.513 1.00 97.25 618 VAL A C 1
ATOM 4735 O O . VAL A 1 618 ? -27.879 -7.516 30.619 1.00 97.25 618 VAL A O 1
ATOM 4738 N N . VAL A 1 619 ? -28.973 -7.514 28.659 1.00 96.00 619 VAL A N 1
ATOM 4739 C CA . VAL A 1 619 ? -29.734 -8.738 28.930 1.00 96.00 619 VAL A CA 1
ATOM 4740 C C . VAL A 1 619 ? -28.950 -9.941 28.415 1.00 96.00 619 VAL A C 1
ATOM 4742 O O . VAL A 1 619 ? -28.689 -10.033 27.221 1.00 96.00 619 VAL A O 1
ATOM 4745 N N . HIS A 1 620 ? -28.594 -10.859 29.313 1.00 95.00 620 HIS A N 1
ATOM 4746 C CA . HIS A 1 620 ? -28.051 -12.166 28.954 1.00 95.00 620 HIS A CA 1
ATOM 4747 C C . HIS A 1 620 ? -29.144 -13.227 29.104 1.00 95.00 620 HIS A C 1
ATOM 4749 O O . HIS A 1 620 ? -29.705 -13.413 30.191 1.00 95.00 620 HIS A O 1
ATOM 4755 N N . MET A 1 621 ? -29.449 -13.894 27.996 1.00 93.31 621 MET A N 1
ATOM 4756 C CA . MET A 1 621 ? -30.397 -14.998 27.923 1.00 93.31 621 MET A CA 1
ATOM 4757 C C . MET A 1 621 ? -29.683 -16.291 28.314 1.00 93.31 621 MET A C 1
ATOM 4759 O O . MET A 1 621 ? -28.699 -16.676 27.681 1.00 93.31 621 MET A O 1
ATOM 4763 N N . ASN A 1 622 ? -30.174 -16.955 29.356 1.00 86.56 622 ASN A N 1
ATOM 4764 C CA . ASN A 1 622 ? -29.615 -18.201 29.865 1.00 86.56 622 ASN A CA 1
ATOM 4765 C C . ASN A 1 622 ? -30.707 -19.276 30.010 1.00 86.56 622 ASN A C 1
ATOM 4767 O O . ASN A 1 622 ? -31.196 -19.500 31.119 1.00 86.56 622 ASN A O 1
ATOM 4771 N N . PRO A 1 623 ? -31.114 -19.933 28.911 1.00 76.50 623 PRO A N 1
ATOM 4772 C CA . PRO A 1 623 ? -32.200 -20.911 28.947 1.00 76.50 623 PRO A CA 1
ATOM 4773 C C . PRO A 1 623 ? -31.902 -22.164 29.774 1.00 76.50 623 PRO A C 1
ATOM 4775 O O . PRO A 1 623 ? -32.835 -22.766 30.296 1.00 76.50 623 PRO A O 1
ATOM 4778 N N . SER A 1 624 ? -30.634 -22.577 29.877 1.00 73.25 624 SER A N 1
ATOM 4779 C CA . SER A 1 624 ? -30.320 -23.979 30.199 1.00 73.25 624 SER A CA 1
ATOM 4780 C C . SER A 1 624 ? -29.275 -24.176 31.293 1.00 73.25 624 SER A C 1
ATOM 4782 O O . SER A 1 624 ? -29.149 -25.285 31.801 1.00 73.25 624 SER A O 1
ATOM 4784 N N . LEU A 1 625 ? -28.500 -23.147 31.656 1.00 75.94 625 LEU A N 1
ATOM 4785 C CA . LEU A 1 625 ? -27.340 -23.331 32.539 1.00 75.94 625 LEU A CA 1
ATOM 4786 C C . LEU A 1 625 ? -27.626 -22.993 34.010 1.00 75.94 625 LEU A C 1
ATOM 4788 O O . LEU A 1 625 ? -26.749 -23.179 34.846 1.00 75.94 625 LEU A O 1
ATOM 4792 N N . GLY A 1 626 ? -28.813 -22.459 34.334 1.00 83.62 626 GLY A N 1
ATOM 4793 C CA . GLY A 1 626 ? -29.193 -22.120 35.717 1.00 83.62 626 GLY A CA 1
ATOM 4794 C C . GLY A 1 626 ? -28.225 -21.154 36.418 1.00 83.62 626 GLY A C 1
ATOM 4795 O O . GLY A 1 626 ? -28.118 -21.159 37.641 1.00 83.62 626 GLY A O 1
ATOM 4796 N N . LEU A 1 627 ? -27.479 -20.354 35.650 1.00 85.19 627 LEU A N 1
ATOM 4797 C CA . LEU A 1 627 ? -26.393 -19.527 36.180 1.00 85.19 627 LEU A CA 1
ATOM 4798 C C . LEU A 1 627 ? -26.952 -18.321 36.914 1.00 85.19 627 LEU A C 1
ATOM 4800 O O . LEU A 1 627 ? -27.886 -17.664 36.447 1.00 85.19 627 LEU A O 1
ATOM 4804 N N . THR A 1 628 ? -26.304 -17.974 38.020 1.00 91.00 628 THR A N 1
ATOM 4805 C CA . THR A 1 628 ? -26.608 -16.741 38.739 1.00 91.00 628 THR A CA 1
ATOM 4806 C C . THR A 1 628 ? -25.995 -15.536 38.033 1.00 91.00 628 THR A C 1
ATOM 4808 O O . THR A 1 628 ? -25.037 -15.632 37.257 1.00 91.00 628 THR A O 1
ATOM 4811 N N . ARG A 1 629 ? -26.537 -14.353 38.331 1.00 93.69 629 ARG A N 1
ATOM 4812 C CA . ARG A 1 629 ? -26.058 -13.086 37.772 1.00 93.69 629 ARG A CA 1
ATOM 4813 C C . ARG A 1 629 ? -24.572 -12.870 38.031 1.00 93.69 629 ARG A C 1
ATOM 4815 O O . ARG A 1 629 ? -23.868 -12.411 37.137 1.00 93.69 629 ARG A O 1
ATOM 4822 N N . ASP A 1 630 ? -24.105 -13.224 39.221 1.00 92.75 630 ASP A N 1
ATOM 4823 C CA . ASP A 1 630 ? -22.718 -13.011 39.628 1.00 92.75 630 ASP A CA 1
ATOM 4824 C C . ASP A 1 630 ? -21.761 -13.967 38.911 1.00 92.75 630 ASP A C 1
ATOM 4826 O O . ASP A 1 630 ? -20.653 -13.568 38.557 1.00 92.75 630 ASP A O 1
ATOM 4830 N N . GLN A 1 631 ? -22.199 -15.195 38.607 1.00 89.00 631 GLN A N 1
ATOM 4831 C CA . GLN A 1 631 ? -21.420 -16.146 37.808 1.00 89.00 631 GLN A CA 1
ATOM 4832 C C . GLN A 1 631 ? -21.252 -15.653 36.365 1.00 89.00 631 GLN A C 1
ATOM 4834 O O . GLN A 1 631 ? -20.135 -15.629 35.841 1.00 89.00 631 GLN A O 1
ATOM 4839 N N . VAL A 1 632 ? -22.343 -15.192 35.739 1.00 91.38 632 VAL A N 1
ATOM 4840 C CA . VAL A 1 632 ? -22.301 -14.602 34.391 1.00 91.38 632 VAL A CA 1
ATOM 4841 C C . VAL A 1 632 ? -21.467 -13.324 34.388 1.00 91.38 632 VAL A C 1
ATOM 4843 O O . VAL A 1 632 ? -20.645 -13.137 33.495 1.00 91.38 632 VAL A O 1
ATOM 4846 N N . LEU A 1 633 ? -21.618 -12.464 35.400 1.00 94.56 633 LEU A N 1
ATOM 4847 C CA . LEU A 1 633 ? -20.828 -11.243 35.536 1.00 94.56 633 LEU A CA 1
ATOM 4848 C C . LEU A 1 633 ? -19.335 -11.557 35.662 1.00 94.56 633 LEU A C 1
ATOM 4850 O O . LEU A 1 633 ? -18.531 -10.958 34.950 1.00 94.56 633 LEU A O 1
ATOM 4854 N N . HIS A 1 634 ? -18.960 -12.509 36.519 1.00 91.00 634 HIS A N 1
ATOM 4855 C CA . HIS A 1 634 ? -17.571 -12.923 36.702 1.00 91.00 634 HIS A CA 1
ATOM 4856 C C . HIS A 1 634 ? -16.956 -13.428 35.389 1.00 91.00 634 HIS A C 1
ATOM 4858 O O . HIS A 1 634 ? -15.868 -12.998 34.999 1.00 91.00 634 HIS A O 1
ATOM 4864 N N . ALA A 1 635 ? -17.673 -14.270 34.642 1.00 89.31 635 ALA A N 1
ATOM 4865 C CA . ALA A 1 635 ? -17.190 -14.746 33.350 1.00 89.31 635 ALA A CA 1
ATOM 4866 C C . ALA A 1 635 ? -17.183 -13.657 32.270 1.00 89.31 635 ALA A C 1
ATOM 4868 O O . ALA A 1 635 ? -16.242 -13.585 31.482 1.00 89.31 635 ALA A O 1
ATOM 4869 N N . ALA A 1 636 ? -18.163 -12.753 32.252 1.00 94.19 636 ALA A N 1
ATOM 4870 C CA . ALA A 1 636 ? -18.154 -11.606 31.350 1.00 94.19 636 ALA A CA 1
ATOM 4871 C C . ALA A 1 636 ? -16.938 -10.701 31.628 1.00 94.19 636 ALA A C 1
ATOM 4873 O O . ALA A 1 636 ? -16.257 -10.258 30.702 1.00 94.19 636 ALA A O 1
ATOM 4874 N N . GLN A 1 637 ? -16.592 -10.472 32.896 1.00 95.12 637 GLN A N 1
ATOM 4875 C CA . GLN A 1 637 ? -15.379 -9.739 33.267 1.00 95.12 637 GLN A CA 1
ATOM 4876 C C . GLN A 1 637 ? -14.099 -10.468 32.817 1.00 95.12 637 GLN A C 1
ATOM 4878 O O . GLN A 1 637 ? -13.149 -9.813 32.379 1.00 95.12 637 GLN A O 1
ATOM 4883 N N . ALA A 1 638 ? -14.078 -11.803 32.880 1.00 91.12 638 ALA A N 1
ATOM 4884 C CA . ALA A 1 638 ? -12.934 -12.619 32.477 1.00 91.12 638 ALA A CA 1
ATOM 4885 C C . ALA A 1 638 ? -12.759 -12.732 30.948 1.00 91.12 638 ALA A C 1
ATOM 4887 O O . ALA A 1 638 ? -11.632 -12.642 30.461 1.00 91.12 638 ALA A O 1
ATOM 4888 N N . TYR A 1 639 ? -13.847 -12.887 30.185 1.00 93.25 639 TYR A N 1
ATOM 4889 C CA . TYR A 1 639 ? -13.802 -13.207 28.750 1.00 93.25 639 TYR A CA 1
ATOM 4890 C C . TYR A 1 639 ? -14.391 -12.110 27.852 1.00 93.25 639 TYR A C 1
ATOM 4892 O O . TYR A 1 639 ? -13.741 -11.705 26.883 1.00 93.25 639 TYR A O 1
ATOM 4900 N N . LEU A 1 640 ? -15.579 -11.576 28.167 1.00 96.19 640 LEU A N 1
ATOM 4901 C CA . LEU A 1 640 ? -16.229 -10.542 27.346 1.00 96.19 640 LEU A CA 1
ATOM 4902 C C . LEU A 1 640 ? -15.455 -9.219 27.374 1.00 96.19 640 LEU A C 1
ATOM 4904 O O . LEU A 1 640 ? -15.222 -8.619 26.326 1.00 96.19 640 LEU A O 1
ATOM 4908 N N . VAL A 1 641 ? -15.028 -8.752 28.549 1.00 97.94 641 VAL A N 1
ATOM 4909 C CA . VAL A 1 641 ? -14.327 -7.462 28.682 1.00 97.94 641 VAL A CA 1
ATOM 4910 C C . VAL A 1 641 ? -13.014 -7.443 27.882 1.00 97.94 641 VAL A C 1
ATOM 4912 O O . VAL A 1 641 ? -12.795 -6.482 27.138 1.00 97.94 641 VAL A O 1
ATOM 4915 N N . PRO A 1 642 ? -12.148 -8.477 27.932 1.00 97.12 642 PRO A N 1
ATOM 4916 C CA . PRO A 1 642 ? -11.002 -8.567 27.028 1.00 97.12 642 PRO A CA 1
ATOM 4917 C C . PRO A 1 642 ? -11.378 -8.730 25.550 1.00 97.12 642 PRO A C 1
ATOM 4919 O O . PRO A 1 642 ? -10.626 -8.258 24.700 1.00 97.12 642 PRO A O 1
ATOM 4922 N N . ALA A 1 643 ? -12.513 -9.356 25.222 1.00 96.50 643 ALA A N 1
ATOM 4923 C CA . ALA A 1 643 ? -12.981 -9.463 23.839 1.00 96.50 643 ALA A CA 1
ATOM 4924 C C . ALA A 1 643 ? -13.457 -8.110 23.271 1.00 96.50 643 ALA A C 1
ATOM 4926 O O . ALA A 1 643 ? -13.168 -7.788 22.115 1.00 96.50 643 ALA A O 1
ATOM 4927 N N . LEU A 1 644 ? -14.128 -7.286 24.079 1.00 97.81 644 LEU A N 1
ATOM 4928 C CA . LEU A 1 644 ? -14.563 -5.937 23.706 1.00 97.81 644 LEU A CA 1
ATOM 4929 C C . LEU A 1 644 ? -13.394 -4.938 23.701 1.00 97.81 644 LEU A C 1
ATOM 4931 O O . LEU A 1 644 ? -13.274 -4.142 22.774 1.00 97.81 644 LEU A O 1
ATOM 4935 N N . ILE A 1 645 ? -12.491 -5.023 24.686 1.00 97.88 645 ILE A N 1
ATOM 4936 C CA . ILE A 1 645 ? -11.318 -4.145 24.843 1.00 97.88 645 ILE A CA 1
ATOM 4937 C C . ILE A 1 645 ? -10.028 -4.993 24.827 1.00 97.88 645 ILE A C 1
ATOM 4939 O O . ILE A 1 645 ? -9.381 -5.183 25.867 1.00 97.88 645 ILE A O 1
ATOM 4943 N N . PRO A 1 646 ? -9.605 -5.526 23.662 1.00 96.44 646 PRO A N 1
ATOM 4944 C CA . PRO A 1 646 ? -8.427 -6.399 23.570 1.00 96.44 646 PRO A CA 1
ATOM 4945 C C . PRO A 1 646 ? -7.111 -5.647 23.787 1.00 96.44 646 PRO A C 1
ATOM 4947 O O . PRO A 1 646 ? -6.164 -6.187 24.355 1.00 96.44 646 PRO A O 1
ATOM 4950 N N . HIS A 1 647 ? -7.068 -4.379 23.392 1.00 96.00 647 HIS A N 1
ATOM 4951 C CA . HIS A 1 647 ? -5.926 -3.481 23.518 1.00 96.00 647 HIS A CA 1
ATOM 4952 C C . HIS A 1 647 ? -6.411 -2.032 23.680 1.00 96.00 647 HIS A C 1
ATOM 4954 O O . HIS A 1 647 ? -7.613 -1.759 23.623 1.00 96.00 647 HIS A O 1
ATOM 4960 N N . LYS A 1 648 ? -5.473 -1.095 23.880 1.00 95.94 648 LYS A N 1
ATOM 4961 C CA . LYS A 1 648 ? -5.751 0.351 23.838 1.00 95.94 648 LYS A CA 1
ATOM 4962 C C . LYS A 1 648 ? -6.430 0.740 22.517 1.00 95.94 648 LYS A C 1
ATOM 4964 O O . LYS A 1 648 ? -6.097 0.128 21.498 1.00 95.94 648 LYS A O 1
ATOM 4969 N N . PRO A 1 649 ? -7.342 1.726 22.508 1.00 96.56 649 PRO A N 1
ATOM 4970 C CA . PRO A 1 649 ? -7.927 2.213 21.263 1.00 96.56 649 PRO A CA 1
ATOM 4971 C C . PRO A 1 649 ? -6.809 2.599 20.280 1.00 96.56 649 PRO A C 1
ATOM 4973 O O . PRO A 1 649 ? -5.858 3.290 20.676 1.00 96.56 649 PRO A O 1
ATOM 4976 N N . PRO A 1 650 ? -6.850 2.101 19.033 1.00 96.06 650 PRO A N 1
ATOM 4977 C CA . PRO A 1 650 ? -5.843 2.448 18.046 1.00 96.06 650 PRO A CA 1
ATOM 4978 C C . PRO A 1 650 ? -6.012 3.919 17.654 1.00 96.06 650 PRO A C 1
ATOM 4980 O O . PRO A 1 650 ? -7.129 4.417 17.522 1.00 96.06 650 PRO A O 1
ATOM 4983 N N . VAL A 1 651 ? -4.889 4.620 17.498 1.00 94.50 651 VAL A N 1
ATOM 4984 C CA . VAL A 1 651 ? -4.897 6.006 17.023 1.00 94.50 651 VAL A CA 1
ATOM 4985 C C . VAL A 1 651 ? -5.161 5.974 15.527 1.00 94.50 651 VAL A C 1
ATOM 4987 O O . VAL A 1 651 ? -4.422 5.330 14.781 1.00 94.50 651 VAL A O 1
ATOM 4990 N N . LEU A 1 652 ? -6.218 6.655 15.102 1.00 92.25 652 LEU A N 1
ATOM 4991 C CA . LEU A 1 652 ? -6.493 6.845 13.690 1.00 92.25 652 LEU A CA 1
ATOM 4992 C C . LEU A 1 652 ? -5.443 7.794 13.108 1.00 92.25 652 LEU A C 1
ATOM 4994 O O . LEU A 1 652 ? -5.261 8.895 13.612 1.00 92.25 652 LEU A O 1
ATOM 4998 N N . SER A 1 653 ? -4.736 7.362 12.070 1.00 87.19 653 SER A N 1
ATOM 4999 C CA . SER A 1 653 ? -3.827 8.233 11.329 1.00 87.19 653 SER A CA 1
ATOM 5000 C C . SER A 1 653 ? -4.556 8.740 10.095 1.00 87.19 653 SER A C 1
ATOM 5002 O O . SER A 1 653 ? -4.933 7.930 9.253 1.00 87.19 653 SER A O 1
ATOM 5004 N N . LYS A 1 654 ? -4.743 10.060 9.964 1.00 82.50 654 LYS A N 1
ATOM 5005 C CA . LYS A 1 654 ? -5.302 10.643 8.731 1.00 82.50 654 LYS A CA 1
ATOM 5006 C C . LYS A 1 654 ? -4.371 10.451 7.529 1.00 82.50 654 LYS A C 1
ATOM 5008 O O . LYS A 1 654 ? -4.840 10.406 6.396 1.00 82.50 654 LYS A O 1
ATOM 5013 N N . LYS A 1 655 ? -3.063 10.341 7.792 1.00 81.50 655 LYS A N 1
ATOM 5014 C CA . LYS A 1 655 ? -2.000 10.212 6.782 1.00 81.50 655 LYS A CA 1
ATOM 5015 C C . LYS A 1 655 ? -1.758 8.773 6.335 1.00 81.50 655 LYS A C 1
ATOM 5017 O O . LYS A 1 655 ? -1.295 8.560 5.225 1.00 81.50 655 LYS A O 1
ATOM 5022 N N . SER A 1 656 ? -2.036 7.784 7.186 1.00 80.56 656 SER A N 1
ATOM 5023 C CA . SER A 1 656 ? -1.881 6.383 6.795 1.00 80.56 656 SER A CA 1
ATOM 5024 C C . SER A 1 656 ? -3.082 5.914 5.988 1.00 80.56 656 SER A C 1
ATOM 5026 O O . SER A 1 656 ? -4.233 6.170 6.338 1.00 80.56 656 SER A O 1
ATOM 5028 N N . TRP A 1 657 ? -2.808 5.137 4.948 1.00 76.75 657 TRP A N 1
ATOM 5029 C CA . TRP A 1 657 ? -3.830 4.429 4.185 1.00 76.75 657 TRP A CA 1
ATOM 5030 C C . TRP A 1 657 ? -4.506 3.320 4.999 1.00 76.75 657 TRP A C 1
ATOM 5032 O O . TRP A 1 657 ? -5.600 2.875 4.670 1.00 76.75 657 TRP A O 1
ATOM 5042 N N . THR A 1 658 ? -3.860 2.869 6.078 1.00 77.81 658 THR A N 1
ATOM 5043 C CA . THR A 1 658 ? -4.302 1.730 6.886 1.00 77.81 658 THR A CA 1
ATOM 5044 C C . THR A 1 658 ? -4.610 2.153 8.323 1.00 77.81 658 THR A C 1
ATOM 5046 O O . THR A 1 658 ? -4.103 3.148 8.836 1.00 77.81 658 THR A O 1
ATOM 5049 N N . GLY A 1 659 ? -5.466 1.391 9.006 1.00 83.50 659 GLY A N 1
ATOM 5050 C CA . GLY A 1 659 ? -5.724 1.564 10.441 1.00 83.50 659 GLY A CA 1
ATOM 5051 C C . GLY A 1 659 ? -6.931 2.432 10.807 1.00 83.50 659 GLY A C 1
ATOM 5052 O O . GLY A 1 659 ? -7.414 2.310 11.934 1.00 83.50 659 GLY A O 1
ATOM 5053 N N . ALA A 1 660 ? -7.493 3.212 9.875 1.00 89.62 660 ALA A N 1
ATOM 5054 C CA . ALA A 1 660 ? -8.765 3.908 10.104 1.00 89.62 660 ALA A CA 1
ATOM 5055 C C . ALA A 1 660 ? -9.884 2.918 10.474 1.00 89.62 660 ALA A C 1
ATOM 5057 O O . ALA A 1 660 ? -10.609 3.116 11.450 1.00 89.62 660 ALA A O 1
ATOM 5058 N N . GLU A 1 661 ? -9.940 1.788 9.766 1.00 93.12 661 GLU A N 1
ATOM 5059 C CA . GLU A 1 661 ? -10.847 0.682 10.061 1.00 93.12 661 GLU A CA 1
ATOM 5060 C C . GLU A 1 661 ? -10.681 0.143 11.484 1.00 93.12 661 GLU A C 1
ATOM 5062 O O . GLU A 1 661 ? -11.674 -0.080 12.168 1.00 93.12 661 GLU A O 1
ATOM 5067 N N . ALA A 1 662 ? -9.447 -0.031 11.963 1.00 94.00 662 ALA A N 1
ATOM 5068 C CA . ALA A 1 662 ? -9.209 -0.567 13.299 1.00 94.00 662 ALA A CA 1
ATOM 5069 C C . ALA A 1 662 ? -9.760 0.365 14.391 1.00 94.00 662 ALA A C 1
ATOM 5071 O O . ALA A 1 662 ? -10.325 -0.115 15.374 1.00 94.00 662 ALA A O 1
ATOM 5072 N N . ALA A 1 663 ? -9.629 1.685 14.215 1.00 96.19 663 ALA A N 1
ATOM 5073 C CA . ALA A 1 663 ? -10.199 2.673 15.131 1.00 96.19 663 ALA A CA 1
ATOM 5074 C C . ALA A 1 663 ? -11.725 2.684 15.071 1.00 96.19 663 ALA A C 1
ATOM 5076 O O . ALA A 1 663 ? -12.368 2.529 16.111 1.00 96.19 663 ALA A O 1
ATOM 5077 N N . ILE A 1 664 ? -12.303 2.768 13.870 1.00 97.12 664 ILE A N 1
ATOM 5078 C CA . ILE A 1 664 ? -13.758 2.745 13.691 1.00 97.12 664 ILE A CA 1
ATOM 5079 C C . ILE A 1 664 ? -14.355 1.461 14.270 1.00 97.12 664 ILE A C 1
ATOM 5081 O O . ILE A 1 664 ? -15.344 1.533 14.988 1.00 97.12 664 ILE A O 1
ATOM 5085 N N . SER A 1 665 ? -13.745 0.299 14.028 1.00 97.38 665 SER A N 1
ATOM 5086 C CA . SER A 1 665 ? -14.213 -0.975 14.577 1.00 97.38 665 SER A CA 1
ATOM 5087 C C . SER A 1 665 ? -14.082 -1.061 16.091 1.00 97.38 665 SER A C 1
ATOM 5089 O O . SER A 1 665 ? -14.958 -1.622 16.743 1.00 97.38 665 SER A O 1
ATOM 5091 N N . TRP A 1 666 ? -13.031 -0.485 16.677 1.00 97.75 666 TRP A N 1
ATOM 5092 C CA . TRP A 1 666 ? -12.867 -0.462 18.130 1.00 97.75 666 TRP A CA 1
ATOM 5093 C C . TRP A 1 666 ? -13.958 0.384 18.806 1.00 97.75 666 TRP A C 1
ATOM 5095 O O . TRP A 1 666 ? -14.622 -0.092 19.726 1.00 97.75 666 TRP A O 1
ATOM 5105 N N . PHE A 1 667 ? -14.182 1.617 18.333 1.00 98.19 667 PHE A N 1
ATOM 5106 C CA . PHE A 1 667 ? -15.191 2.515 18.913 1.00 98.19 667 PHE A CA 1
ATOM 5107 C C . PHE A 1 667 ? -16.616 2.103 18.537 1.00 98.19 667 PHE A C 1
ATOM 5109 O O . PHE A 1 667 ? -17.508 2.103 19.384 1.00 98.19 667 PHE A O 1
ATOM 5116 N N . GLY A 1 668 ? -16.824 1.728 17.277 1.00 98.06 668 GLY A N 1
ATOM 5117 C CA . GLY A 1 668 ? -18.117 1.351 16.719 1.00 98.06 668 GLY A CA 1
ATOM 5118 C C . GLY A 1 668 ? -18.698 0.107 17.374 1.00 98.06 668 GLY A C 1
ATOM 5119 O O . GLY A 1 668 ? -19.877 0.114 17.708 1.00 98.06 668 GLY A O 1
ATOM 5120 N N . LEU A 1 669 ? -17.874 -0.906 17.668 1.00 98.31 669 LEU A N 1
ATOM 5121 C CA . LEU A 1 669 ? -18.323 -2.116 18.362 1.00 98.31 669 LEU A CA 1
ATOM 5122 C C . LEU A 1 669 ? -18.874 -1.804 19.763 1.00 98.31 669 LEU A C 1
ATOM 5124 O O . LEU A 1 669 ? -19.966 -2.245 20.105 1.00 98.31 669 LEU A O 1
ATOM 5128 N N . LEU A 1 670 ? -18.155 -1.006 20.561 1.00 98.25 670 LEU A N 1
ATOM 5129 C CA . LEU A 1 670 ? -18.618 -0.597 21.894 1.00 98.25 670 LEU A CA 1
ATOM 5130 C C . LEU A 1 670 ? -19.845 0.321 21.829 1.00 98.25 670 LEU A C 1
ATOM 5132 O O . LEU A 1 670 ? -20.703 0.260 22.703 1.00 98.25 670 LEU A O 1
ATOM 5136 N N . ALA A 1 671 ? -19.929 1.193 20.824 1.00 97.81 671 ALA A N 1
ATOM 5137 C CA . ALA A 1 671 ? -21.057 2.106 20.673 1.00 97.81 671 ALA A CA 1
ATOM 5138 C C . ALA A 1 671 ? -22.327 1.374 20.204 1.00 97.81 671 ALA A C 1
ATOM 5140 O O . ALA A 1 671 ? -23.422 1.698 20.649 1.00 97.81 671 ALA A O 1
ATOM 5141 N N . ALA A 1 672 ? -22.191 0.383 19.321 1.00 97.75 672 ALA A N 1
ATOM 5142 C CA . ALA A 1 672 ? -23.314 -0.327 18.712 1.00 97.75 672 ALA A CA 1
ATOM 5143 C C . ALA A 1 672 ? -23.955 -1.396 19.614 1.00 97.75 672 ALA A C 1
ATOM 5145 O O . ALA A 1 672 ? -25.094 -1.793 19.352 1.00 97.75 672 ALA A O 1
ATOM 5146 N N . LEU A 1 673 ? -23.241 -1.857 20.647 1.00 97.75 673 LEU A N 1
ATOM 5147 C CA . LEU A 1 673 ? -23.690 -2.878 21.597 1.00 97.75 673 LEU A CA 1
ATOM 5148 C C . LEU A 1 673 ? -24.118 -2.213 22.912 1.00 97.75 673 LEU A C 1
ATOM 5150 O O . LEU A 1 673 ? -23.253 -1.791 23.676 1.00 97.75 673 LEU A O 1
ATOM 5154 N N . HIS A 1 674 ? -25.429 -2.097 23.169 1.00 96.94 674 HIS A N 1
ATOM 5155 C CA . HIS A 1 674 ? -26.017 -1.511 24.394 1.00 96.94 674 HIS A CA 1
ATOM 5156 C C . HIS A 1 674 ? -25.494 -0.111 24.772 1.00 96.94 674 HIS A C 1
ATOM 5158 O O . HIS A 1 674 ? -25.465 0.259 25.955 1.00 96.94 674 HIS A O 1
ATOM 5164 N N . ASN A 1 675 ? -25.000 0.642 23.779 1.00 97.00 675 ASN A N 1
ATOM 5165 C CA . ASN A 1 675 ? -24.278 1.899 23.973 1.00 97.00 675 ASN A CA 1
ATOM 5166 C C . ASN A 1 675 ? -23.231 1.783 25.104 1.00 97.00 675 ASN A C 1
ATOM 5168 O O . ASN A 1 675 ? -23.206 2.583 26.036 1.00 97.00 675 ASN A O 1
ATOM 5172 N N . LEU A 1 676 ? -22.394 0.736 25.085 1.00 98.06 676 LEU A N 1
ATOM 5173 C CA . LEU A 1 676 ? -21.369 0.506 26.113 1.00 98.06 676 LEU A CA 1
ATOM 5174 C C . LEU A 1 676 ? -20.238 1.543 26.061 1.00 98.06 676 LEU A C 1
ATOM 5176 O O . LEU A 1 676 ? -19.587 1.774 27.083 1.00 98.06 676 LEU A O 1
ATOM 5180 N N . LEU A 1 677 ? -20.002 2.182 24.909 1.00 97.88 677 LEU A N 1
ATOM 5181 C CA . LEU A 1 677 ? -18.947 3.187 24.741 1.00 97.88 677 LEU A CA 1
ATOM 5182 C C . LEU A 1 677 ? -19.127 4.385 25.682 1.00 97.88 677 LEU A C 1
ATOM 5184 O O . LEU A 1 677 ? -18.193 4.731 26.404 1.00 97.88 677 LEU A O 1
ATOM 5188 N N . GLU A 1 678 ? -20.308 5.004 25.681 1.00 97.50 678 GLU A N 1
ATOM 5189 C CA . GLU A 1 678 ? -20.597 6.211 26.462 1.00 97.50 678 GLU A CA 1
ATOM 5190 C C . GLU A 1 678 ? -20.345 6.035 27.971 1.00 97.50 678 GLU A C 1
ATOM 5192 O O . GLU A 1 678 ? -19.459 6.712 28.501 1.00 97.50 678 GLU A O 1
ATOM 5197 N N . PRO A 1 679 ? -21.014 5.109 28.683 1.00 97.81 679 PRO A N 1
ATOM 5198 C CA . PRO A 1 679 ? -20.834 4.962 30.121 1.00 97.81 679 PRO A CA 1
ATOM 5199 C C . PRO A 1 679 ? -19.421 4.489 30.483 1.00 97.81 679 PRO A C 1
ATOM 5201 O O . PRO A 1 679 ? -18.904 4.862 31.537 1.00 97.81 679 PRO A O 1
ATOM 5204 N N . THR A 1 680 ? -18.762 3.715 29.612 1.00 97.88 680 THR A N 1
ATOM 5205 C CA . THR A 1 680 ? -17.371 3.289 29.828 1.00 97.88 680 THR A CA 1
ATOM 5206 C C . THR A 1 680 ? -16.422 4.481 29.766 1.00 97.88 680 THR A C 1
ATOM 5208 O O . THR A 1 680 ? -15.562 4.622 30.633 1.00 97.88 680 THR A O 1
ATOM 5211 N N . MET A 1 681 ? -16.584 5.361 28.774 1.00 97.19 681 MET A N 1
ATOM 5212 C CA . MET A 1 681 ? -15.728 6.536 28.600 1.00 97.19 681 MET A CA 1
ATOM 5213 C C . MET A 1 681 ? -15.998 7.622 29.646 1.00 97.19 681 MET A C 1
ATOM 5215 O O . MET A 1 681 ? -15.049 8.249 30.114 1.00 97.19 681 MET A O 1
ATOM 5219 N N . LEU A 1 682 ? -17.251 7.814 30.073 1.00 96.44 682 LEU A N 1
ATOM 5220 C CA . LEU A 1 682 ? -17.586 8.722 31.178 1.00 96.44 682 LEU A CA 1
ATOM 5221 C C . LEU A 1 682 ? -16.949 8.256 32.494 1.00 96.44 682 LEU A C 1
ATOM 5223 O O . LEU A 1 682 ? -16.256 9.032 33.151 1.00 96.44 682 LEU A O 1
ATOM 5227 N N . ARG A 1 683 ? -17.071 6.963 32.830 1.00 95.94 683 ARG A N 1
ATOM 5228 C CA . ARG A 1 683 ? -16.396 6.394 34.008 1.00 95.94 683 ARG A CA 1
ATOM 5229 C C . ARG A 1 683 ? -14.873 6.463 33.891 1.00 95.94 683 ARG A C 1
ATOM 5231 O O . ARG A 1 683 ? -14.205 6.774 34.871 1.00 95.94 683 ARG A O 1
ATOM 5238 N N . TYR A 1 684 ? -14.317 6.196 32.708 1.00 95.75 684 TYR A N 1
ATOM 5239 C CA . TYR A 1 684 ? -12.874 6.274 32.460 1.00 95.75 684 TYR A CA 1
ATOM 5240 C C . TYR A 1 684 ? -12.313 7.687 32.682 1.00 95.75 684 TYR A C 1
ATOM 5242 O O . TYR A 1 684 ? -11.222 7.832 33.231 1.00 95.75 684 TYR A O 1
ATOM 5250 N N . THR A 1 685 ? -13.056 8.728 32.297 1.00 95.44 685 THR A N 1
ATOM 5251 C CA . THR A 1 685 ? -12.644 10.128 32.489 1.00 95.44 685 THR A CA 1
ATOM 5252 C C . THR A 1 685 ? -12.970 10.684 33.878 1.00 95.44 685 THR A C 1
ATOM 5254 O O . THR A 1 685 ? -12.631 11.834 34.151 1.00 95.44 685 THR A O 1
ATOM 5257 N N . GLY A 1 686 ? -13.582 9.886 34.761 1.00 93.88 686 GLY A N 1
ATOM 5258 C CA . GLY A 1 686 ? -13.993 10.307 36.103 1.00 93.88 686 GLY A CA 1
ATOM 5259 C C . GLY A 1 686 ? -15.231 11.207 36.120 1.00 93.88 686 GLY A C 1
ATOM 5260 O O . GLY A 1 686 ? -15.530 11.812 37.144 1.00 93.88 686 GLY A O 1
ATOM 5261 N N . GLN A 1 687 ? -15.953 11.311 35.002 1.00 89.50 687 GLN A N 1
ATOM 5262 C CA . GLN A 1 687 ? -17.211 12.045 34.941 1.00 89.50 687 GLN A CA 1
ATOM 5263 C C . GLN A 1 687 ? -18.316 11.217 35.601 1.00 89.50 687 GLN A C 1
ATOM 5265 O O . GLN A 1 687 ? -18.454 10.017 35.337 1.00 89.50 687 GLN A O 1
ATOM 5270 N N . ALA A 1 688 ? -19.113 11.857 36.458 1.00 76.75 688 ALA A N 1
ATOM 5271 C CA . ALA A 1 688 ? -20.278 11.214 37.044 1.00 76.75 688 ALA A CA 1
ATOM 5272 C C . ALA A 1 688 ? -21.243 10.773 35.931 1.00 76.75 688 ALA A C 1
ATOM 5274 O O . ALA A 1 688 ? -21.479 11.497 34.963 1.00 76.75 688 ALA A O 1
ATOM 5275 N N . LEU A 1 689 ? -21.824 9.580 36.084 1.00 66.31 689 LEU A N 1
ATOM 5276 C CA . LEU A 1 689 ? -22.892 9.080 35.210 1.00 66.31 689 LEU A CA 1
ATOM 5277 C C . LEU A 1 689 ? -24.231 9.795 35.441 1.00 66.31 689 LEU A C 1
ATOM 5279 O O . LEU A 1 689 ? -25.250 9.337 34.930 1.00 66.31 689 LEU A O 1
ATOM 5283 N N . THR A 1 690 ? -24.258 10.876 36.225 1.00 56.00 690 THR A N 1
ATOM 5284 C CA . THR A 1 690 ? -25.460 11.681 36.411 1.00 56.00 690 THR A CA 1
ATOM 5285 C C . THR A 1 690 ? -25.875 12.218 35.050 1.00 56.00 690 THR A C 1
ATOM 5287 O O . THR A 1 690 ? -25.222 13.089 34.476 1.00 56.00 690 THR A O 1
ATOM 5290 N N . VAL A 1 691 ? -26.939 11.629 34.502 1.00 43.31 691 VAL A N 1
ATOM 5291 C CA . VAL A 1 691 ? -27.623 12.120 33.310 1.00 43.31 691 VAL A CA 1
ATOM 5292 C C . VAL A 1 691 ? -28.051 13.544 33.654 1.00 43.31 691 VAL A C 1
ATOM 5294 O O . VAL A 1 691 ? -28.873 13.705 34.559 1.00 43.31 691 VAL A O 1
ATOM 5297 N N . PRO A 1 692 ? -27.485 14.593 33.028 1.00 42.59 692 PRO A N 1
ATOM 5298 C CA . PRO A 1 692 ? -28.021 15.929 33.215 1.00 42.59 692 PRO A CA 1
ATOM 5299 C C . PRO A 1 692 ? -29.493 15.870 32.788 1.00 42.59 692 PRO A C 1
ATOM 5301 O O . PRO A 1 692 ? -29.758 15.295 31.724 1.00 42.59 692 PRO A O 1
ATOM 5304 N N . PRO A 1 693 ? -30.449 16.390 33.580 1.00 37.66 693 PRO A N 1
ATOM 5305 C CA . PRO A 1 693 ? -31.850 16.414 33.177 1.00 37.66 693 PRO A CA 1
ATOM 5306 C C . PRO A 1 693 ? -31.928 17.013 31.774 1.00 37.66 693 PRO A C 1
ATOM 5308 O O . PRO A 1 693 ? -31.300 18.038 31.500 1.00 37.66 693 PRO A O 1
ATOM 5311 N N . ALA A 1 694 ? -32.591 16.302 30.860 1.00 39.78 694 ALA A N 1
ATOM 5312 C CA . ALA A 1 694 ? -32.603 16.635 29.446 1.00 39.78 694 ALA A CA 1
ATOM 5313 C C . ALA A 1 694 ? -33.116 18.069 29.262 1.00 39.78 694 ALA A C 1
ATOM 5315 O O . ALA A 1 694 ? -34.314 18.327 29.328 1.00 39.78 694 ALA A O 1
ATOM 5316 N N . VAL A 1 695 ? -32.205 19.017 29.040 1.00 35.16 695 VAL A N 1
ATOM 5317 C CA . VAL A 1 695 ? -32.578 20.388 28.703 1.00 35.16 695 VAL A CA 1
ATOM 5318 C C . VAL A 1 695 ? -33.217 20.332 27.317 1.00 35.16 695 VAL A C 1
ATOM 5320 O O . VAL A 1 695 ? -32.520 20.194 26.304 1.00 35.16 695 VAL A O 1
ATOM 5323 N N . HIS A 1 696 ? -34.550 20.385 27.284 1.00 36.38 696 HIS A N 1
ATOM 5324 C CA . HIS A 1 696 ? -35.378 20.479 26.085 1.00 36.38 696 HIS A CA 1
ATOM 5325 C C . HIS A 1 696 ? -35.068 21.781 25.326 1.00 36.38 696 HIS A C 1
ATOM 5327 O O . HIS A 1 696 ? -35.795 22.762 25.388 1.00 36.38 696 HIS A O 1
ATOM 5333 N N . THR A 1 697 ? -33.969 21.801 24.575 1.00 37.91 697 THR A N 1
ATOM 5334 C CA . THR A 1 697 ? -33.671 22.841 23.581 1.00 37.91 697 THR A CA 1
ATOM 5335 C C . THR A 1 697 ? -34.271 22.405 22.250 1.00 37.91 697 THR A C 1
ATOM 5337 O O . THR A 1 697 ? -33.608 21.809 21.403 1.00 37.91 697 THR A O 1
ATOM 5340 N N . ALA A 1 698 ? -35.573 22.645 22.100 1.00 36.16 698 ALA A N 1
ATOM 5341 C CA . ALA A 1 698 ? -36.398 22.076 21.038 1.00 36.16 698 ALA A CA 1
ATOM 5342 C C . ALA A 1 698 ? -36.070 22.544 19.601 1.00 36.16 698 ALA A C 1
ATOM 5344 O O . ALA A 1 698 ? -36.569 21.926 18.669 1.00 36.16 698 ALA A O 1
ATOM 5345 N N . ASN A 1 699 ? -35.212 23.551 19.369 1.00 38.25 699 ASN A N 1
ATOM 5346 C CA . ASN A 1 699 ? -35.142 24.201 18.045 1.00 38.25 699 ASN A CA 1
ATOM 5347 C C . ASN A 1 699 ? -33.764 24.358 17.374 1.00 38.25 699 ASN A C 1
ATOM 5349 O O . ASN A 1 699 ? -33.674 25.041 16.359 1.00 38.25 699 ASN A O 1
ATOM 5353 N N . ARG A 1 700 ? -32.687 23.698 17.828 1.00 37.03 700 ARG A N 1
ATOM 5354 C CA . ARG A 1 700 ? -31.398 23.717 17.092 1.00 37.03 700 ARG A CA 1
ATOM 5355 C C . ARG A 1 700 ? -30.963 22.306 16.680 1.00 37.03 700 ARG A C 1
ATOM 5357 O O . ARG A 1 700 ? -30.527 21.509 17.510 1.00 37.03 700 ARG A O 1
ATOM 5364 N N . LYS A 1 701 ? -31.111 21.982 15.388 1.00 33.53 701 LYS A N 1
ATOM 5365 C CA . LYS A 1 701 ? -30.701 20.703 14.775 1.00 33.53 701 LYS A CA 1
ATOM 5366 C C . LYS A 1 701 ? -29.305 20.844 14.148 1.00 33.53 701 LYS A C 1
ATOM 5368 O O . LYS A 1 701 ? -29.100 21.745 13.349 1.00 33.53 701 LYS A O 1
ATOM 5373 N N . GLY A 1 702 ? -28.388 19.913 14.437 1.00 43.28 702 GLY A N 1
ATOM 5374 C CA . GLY A 1 702 ? -27.115 19.757 13.709 1.00 43.28 702 GLY A CA 1
ATOM 5375 C C . GLY A 1 702 ? -25.835 19.888 14.549 1.00 43.28 702 GLY A C 1
ATOM 5376 O O . GLY A 1 702 ? -25.871 20.251 15.723 1.00 43.28 702 GLY A O 1
ATOM 5377 N N . TRP A 1 703 ? -24.693 19.564 13.927 1.00 40.56 703 TRP A N 1
ATOM 5378 C CA . TRP A 1 703 ? -23.333 19.612 14.500 1.00 40.56 703 TRP A CA 1
ATOM 5379 C C . TRP A 1 703 ? -22.878 21.011 14.921 1.00 40.56 703 TRP A C 1
ATOM 5381 O O . TRP A 1 703 ? -22.034 21.141 15.807 1.00 40.56 703 TRP A O 1
ATOM 5391 N N . SER A 1 704 ? -23.516 22.040 14.370 1.00 42.72 704 SER A N 1
ATOM 5392 C CA . SER A 1 704 ? -23.422 23.427 14.812 1.00 42.72 704 SER A CA 1
ATOM 5393 C C . SER A 1 704 ? -23.741 23.594 16.302 1.00 42.72 704 SER A C 1
ATOM 5395 O O . SER A 1 704 ? -23.189 24.485 16.920 1.00 42.72 704 SER A O 1
ATOM 5397 N N . ARG A 1 705 ? -24.519 22.701 16.939 1.00 47.47 705 ARG A N 1
ATOM 5398 C CA . ARG A 1 705 ? -24.723 22.708 18.402 1.00 47.47 705 ARG A CA 1
ATOM 5399 C C . ARG A 1 705 ? -23.481 22.289 19.196 1.00 47.47 705 ARG A C 1
ATOM 5401 O O . ARG A 1 705 ? -23.266 22.816 20.278 1.00 47.47 705 ARG A O 1
ATOM 5408 N N . VAL A 1 706 ? -22.693 21.332 18.701 1.00 45.16 706 VAL A N 1
ATOM 5409 C CA . VAL A 1 706 ? -21.454 20.901 19.378 1.00 45.16 706 VAL A CA 1
ATOM 5410 C C . VAL A 1 706 ? -20.363 21.945 19.164 1.00 45.16 706 VAL A C 1
ATOM 5412 O O . VAL A 1 706 ? -19.676 22.281 20.117 1.00 45.16 706 VAL A O 1
ATOM 5415 N N . ALA A 1 707 ? -20.257 22.505 17.954 1.00 42.56 707 ALA A N 1
ATOM 5416 C CA . ALA A 1 707 ? -19.360 23.624 17.665 1.00 42.56 707 ALA A CA 1
ATOM 5417 C C . ALA A 1 707 ? -19.737 24.890 18.464 1.00 42.56 707 ALA A C 1
ATOM 5419 O O . ALA A 1 707 ? -18.878 25.463 19.121 1.00 42.56 707 ALA A O 1
ATOM 5420 N N . ALA A 1 708 ? -21.023 25.253 18.527 1.00 45.28 708 ALA A N 1
ATOM 5421 C CA . ALA A 1 708 ? -21.497 26.402 19.303 1.00 45.28 708 ALA A CA 1
ATOM 5422 C C . ALA A 1 708 ? -21.363 26.194 20.819 1.00 45.28 708 ALA A C 1
ATOM 5424 O O . ALA A 1 708 ? -20.959 27.105 21.523 1.00 45.28 708 ALA A O 1
ATOM 5425 N N . ALA A 1 709 ? -21.608 24.986 21.344 1.00 45.62 709 ALA A N 1
ATOM 5426 C CA . ALA A 1 709 ? -21.360 24.692 22.761 1.00 45.62 709 ALA A CA 1
ATOM 5427 C C . ALA A 1 709 ? -19.864 24.738 23.137 1.00 45.62 709 ALA A C 1
ATOM 5429 O O . ALA A 1 709 ? -19.542 24.857 24.315 1.00 45.62 709 ALA A O 1
ATOM 5430 N N . LEU A 1 710 ? -18.959 24.628 22.155 1.00 44.53 710 LEU A N 1
ATOM 5431 C CA . LEU A 1 710 ? -17.520 24.862 22.325 1.00 44.53 710 LEU A CA 1
ATOM 5432 C C . LEU A 1 710 ? -17.156 26.360 22.222 1.00 44.53 710 LEU A C 1
ATOM 5434 O O . LEU A 1 710 ? -16.150 26.768 22.800 1.00 44.53 710 LEU A O 1
ATOM 5438 N N . GLN A 1 711 ? -17.966 27.163 21.521 1.00 43.00 711 GLN A N 1
ATOM 5439 C CA . GLN A 1 711 ? -17.816 28.621 21.367 1.00 43.00 711 GLN A CA 1
ATOM 5440 C C . GLN A 1 711 ? -18.468 29.421 22.517 1.00 43.00 711 GLN A C 1
ATOM 5442 O O . GLN A 1 711 ? -18.002 30.501 22.858 1.00 43.00 711 GLN A O 1
ATOM 5447 N N . ASP A 1 712 ? -19.506 28.882 23.163 1.00 37.47 712 ASP A N 1
ATOM 5448 C CA . ASP A 1 712 ? -20.255 29.542 24.246 1.00 37.47 712 ASP A CA 1
ATOM 5449 C C . ASP A 1 712 ? -19.631 29.384 25.656 1.00 37.47 712 ASP A C 1
ATOM 5451 O O . ASP A 1 712 ? -20.245 29.802 26.638 1.00 37.47 712 ASP A O 1
ATOM 5455 N N . ASP A 1 713 ? -18.416 28.828 25.803 1.00 44.31 713 ASP A N 1
ATOM 5456 C CA . ASP A 1 713 ? -17.672 28.936 27.074 1.00 44.31 713 ASP A CA 1
ATOM 5457 C C . ASP A 1 713 ? -17.209 30.398 27.241 1.00 44.31 713 ASP A C 1
ATOM 5459 O O . ASP A 1 713 ? -16.409 30.875 26.431 1.00 44.31 713 ASP A O 1
ATOM 5463 N N . PRO A 1 714 ? -17.662 31.140 28.271 1.00 39.38 714 PRO A N 1
ATOM 5464 C CA . PRO A 1 714 ? -17.302 32.546 28.463 1.00 39.38 714 PRO A CA 1
ATOM 5465 C C . PRO A 1 714 ? -15.792 32.780 28.642 1.00 39.38 714 PRO A C 1
ATOM 5467 O O . PRO A 1 714 ? -15.345 33.918 28.525 1.00 39.38 714 PRO A O 1
ATOM 5470 N N . ARG A 1 715 ? -14.992 31.726 28.874 1.00 48.38 715 ARG A N 1
ATOM 5471 C CA . ARG A 1 715 ? -13.522 31.799 28.865 1.00 48.38 715 ARG A CA 1
ATOM 5472 C C . ARG A 1 715 ? -12.909 31.843 27.461 1.00 48.38 715 ARG A C 1
ATOM 5474 O O . ARG A 1 715 ? -11.843 32.421 27.328 1.00 48.38 715 ARG A O 1
ATOM 5481 N N . ASN A 1 716 ? -13.587 31.325 26.433 1.00 40.62 716 ASN A N 1
ATOM 5482 C CA . ASN A 1 716 ? -13.140 31.409 25.033 1.00 40.62 716 ASN A CA 1
ATOM 5483 C C . ASN A 1 716 ? -13.497 32.751 24.368 1.00 40.62 716 ASN A C 1
ATOM 5485 O O . ASN A 1 716 ? -12.888 33.119 23.371 1.00 40.62 716 ASN A O 1
ATOM 5489 N N . ARG A 1 717 ? -14.459 33.511 24.916 1.00 35.66 717 ARG A N 1
ATOM 5490 C CA . ARG A 1 717 ? -14.908 34.789 24.326 1.00 35.66 717 ARG A CA 1
ATOM 5491 C C . ARG A 1 717 ? -13.917 35.948 24.475 1.00 35.66 717 ARG A C 1
ATOM 5493 O O . ARG A 1 717 ? -14.050 36.922 23.745 1.00 35.66 717 ARG A O 1
ATOM 5500 N N . ARG A 1 718 ? -12.946 35.876 25.397 1.00 38.41 718 ARG A N 1
ATOM 5501 C CA . ARG A 1 718 ? -11.917 36.926 25.542 1.00 38.41 718 ARG A CA 1
ATOM 5502 C C . ARG A 1 718 ? -10.813 36.846 24.486 1.00 38.41 718 ARG A C 1
ATOM 5504 O O . ARG A 1 718 ? -10.237 37.881 24.188 1.00 38.41 718 ARG A O 1
ATOM 5511 N N . ASP A 1 719 ? -10.607 35.674 23.889 1.00 40.09 719 ASP A N 1
ATOM 5512 C CA . ASP A 1 719 ? -9.558 35.453 22.885 1.00 40.09 719 ASP A CA 1
ATOM 5513 C C . ASP A 1 719 ? -10.088 35.530 21.437 1.00 40.09 719 ASP A C 1
ATOM 5515 O O . ASP A 1 719 ? -9.300 35.557 20.505 1.00 40.09 719 ASP A O 1
ATOM 5519 N N . GLN A 1 720 ? -11.413 35.592 21.226 1.00 37.16 720 GLN A N 1
ATOM 5520 C CA . GLN A 1 720 ? -12.039 35.529 19.890 1.00 37.16 720 GLN A CA 1
ATOM 5521 C C . GLN A 1 720 ? -12.585 36.863 19.354 1.00 37.16 720 GLN A C 1
ATOM 5523 O O . GLN A 1 720 ? -13.069 36.913 18.229 1.00 37.16 720 GLN A O 1
ATOM 5528 N N . ALA A 1 721 ? -12.524 37.959 20.114 1.00 32.28 721 ALA A N 1
ATOM 5529 C CA . ALA A 1 721 ? -13.095 39.245 19.688 1.00 32.28 721 ALA A CA 1
ATOM 5530 C C . ALA A 1 721 ? -12.236 40.023 18.659 1.00 32.28 721 ALA A C 1
ATOM 5532 O O . ALA A 1 721 ? -12.498 41.201 18.433 1.00 32.28 721 ALA A O 1
ATOM 5533 N N . GLN A 1 722 ? -11.222 39.395 18.048 1.00 36.03 722 GLN A N 1
ATOM 5534 C CA . GLN A 1 722 ? -10.273 40.052 17.137 1.00 36.03 722 GLN A CA 1
ATOM 5535 C C . GLN A 1 722 ? -9.981 39.289 15.828 1.00 36.03 722 GLN A C 1
ATOM 5537 O O . GLN A 1 722 ? -9.098 39.702 15.084 1.00 36.03 722 GLN A O 1
ATOM 5542 N N . GLU A 1 723 ? -10.717 38.221 15.506 1.00 31.66 723 GLU A N 1
ATOM 5543 C CA . GLU A 1 723 ? -10.484 37.414 14.296 1.00 31.66 723 GLU A CA 1
ATOM 5544 C C . GLU A 1 723 ? -11.719 37.447 13.378 1.00 31.66 723 GLU A C 1
ATOM 5546 O O . GLU A 1 723 ? -12.764 36.881 13.703 1.00 31.66 723 GLU A O 1
ATOM 5551 N N . GLY A 1 724 ? -11.601 38.161 12.253 1.00 27.50 724 GLY A N 1
ATOM 5552 C CA . GLY A 1 724 ? -12.527 38.098 11.120 1.00 27.50 724 GLY A CA 1
ATOM 5553 C C . GLY A 1 724 ? -12.156 36.960 10.164 1.00 27.50 724 GLY A C 1
ATOM 5554 O O . GLY A 1 724 ? -10.987 36.594 10.063 1.00 27.50 724 GLY A O 1
ATOM 5555 N N . ASP A 1 725 ? -13.179 36.389 9.526 1.00 37.38 725 ASP A N 1
ATOM 5556 C CA . ASP A 1 725 ? -13.142 35.230 8.626 1.00 37.38 725 ASP A CA 1
ATOM 5557 C C . ASP A 1 725 ? -12.230 35.425 7.400 1.00 37.38 725 ASP A C 1
ATOM 5559 O O . ASP A 1 725 ? -12.415 36.395 6.680 1.00 37.38 725 ASP A O 1
ATOM 5563 N N . ASP A 1 726 ? -11.340 34.453 7.141 1.00 28.73 726 ASP A N 1
ATOM 5564 C CA . ASP A 1 726 ? -10.906 34.001 5.804 1.00 28.73 726 ASP A CA 1
ATOM 5565 C C . ASP A 1 726 ? -10.224 32.616 5.918 1.00 28.73 726 ASP A C 1
ATOM 5567 O O . ASP A 1 726 ? -9.312 32.406 6.722 1.00 28.73 726 ASP A O 1
ATOM 5571 N N . VAL A 1 727 ? -10.691 31.622 5.147 1.00 29.72 727 VAL A N 1
ATOM 5572 C CA . VAL A 1 727 ? -10.111 30.264 5.102 1.00 29.72 727 VAL A CA 1
ATOM 5573 C C . VAL A 1 727 ? -9.970 29.810 3.652 1.00 29.72 727 VAL A C 1
ATOM 5575 O O . VAL A 1 727 ? -10.865 29.150 3.126 1.00 29.72 727 VAL A O 1
ATOM 5578 N N . ASP A 1 728 ? -8.802 30.065 3.062 1.00 28.09 728 ASP A N 1
ATOM 5579 C CA . ASP A 1 728 ? -8.355 29.419 1.826 1.00 28.09 728 ASP A CA 1
ATOM 5580 C C . ASP A 1 728 ? -7.368 28.280 2.099 1.00 28.09 728 ASP A C 1
ATOM 5582 O O . ASP A 1 728 ? -6.513 28.324 2.989 1.00 28.09 728 ASP A O 1
ATOM 5586 N N . PHE A 1 729 ? -7.526 27.203 1.330 1.00 29.36 729 PHE A N 1
ATOM 5587 C CA . PHE A 1 729 ? -6.772 25.962 1.453 1.00 29.36 729 PHE A CA 1
ATOM 5588 C C . PHE A 1 729 ? -5.739 25.865 0.327 1.00 29.36 729 PHE A C 1
ATOM 5590 O O . PHE A 1 729 ? -5.988 25.209 -0.679 1.00 29.36 729 PHE A O 1
ATOM 5597 N N . GLU A 1 730 ? -4.543 26.419 0.533 1.00 28.70 730 GLU A N 1
ATOM 5598 C CA . GLU A 1 730 ? -3.359 26.052 -0.252 1.00 28.70 730 GLU A CA 1
ATOM 5599 C C . GLU A 1 730 ? -2.168 25.675 0.634 1.00 28.70 730 GLU A C 1
ATOM 5601 O O . GLU A 1 730 ? -1.852 26.290 1.653 1.00 28.70 730 GLU A O 1
ATOM 5606 N N . GLY A 1 731 ? -1.498 24.592 0.240 1.00 33.41 731 GLY A N 1
ATOM 5607 C CA . GLY A 1 731 ? -0.305 24.083 0.896 1.00 33.41 731 GLY A CA 1
ATOM 5608 C C . GLY A 1 731 ? 0.924 24.918 0.553 1.00 33.41 731 GLY A C 1
ATOM 5609 O O . GLY A 1 731 ? 1.660 24.569 -0.365 1.00 33.41 731 GLY A O 1
ATOM 5610 N N . GLY A 1 732 ? 1.191 25.960 1.336 1.00 25.91 732 GLY A N 1
ATOM 5611 C CA . GLY A 1 732 ? 2.462 26.684 1.326 1.00 25.91 732 GLY A CA 1
ATOM 5612 C C . GLY A 1 732 ? 3.393 26.202 2.441 1.00 25.91 732 GLY A C 1
ATOM 5613 O O . GLY A 1 732 ? 3.127 26.425 3.621 1.00 25.91 732 GLY A O 1
ATOM 5614 N N . SER A 1 733 ? 4.514 25.557 2.100 1.00 29.70 733 SER A N 1
ATOM 5615 C CA . SER A 1 733 ? 5.631 25.411 3.042 1.00 29.70 733 SER A CA 1
ATOM 5616 C C . SER A 1 733 ? 6.487 26.677 2.994 1.00 29.70 733 SER A C 1
ATOM 5618 O O . SER A 1 733 ? 7.364 26.802 2.138 1.00 29.70 733 SER A O 1
ATOM 5620 N N . GLY A 1 734 ? 6.244 27.612 3.912 1.00 26.08 734 GLY A N 1
ATOM 5621 C CA . GLY A 1 734 ? 7.161 28.720 4.165 1.00 26.08 734 GLY A CA 1
ATOM 5622 C C . GLY A 1 734 ? 8.490 28.189 4.708 1.00 26.08 734 GLY A C 1
ATOM 5623 O O . GLY A 1 734 ? 8.545 27.625 5.800 1.00 26.08 734 GLY A O 1
ATOM 5624 N N . VAL A 1 735 ? 9.561 28.339 3.928 1.00 31.08 735 VAL A N 1
ATOM 5625 C CA . VAL A 1 735 ? 10.941 28.146 4.385 1.00 31.08 735 VAL A CA 1
ATOM 5626 C C . VAL A 1 735 ? 11.404 29.455 5.017 1.00 31.08 735 VAL A C 1
ATOM 5628 O O . VAL A 1 735 ? 11.467 30.487 4.354 1.00 31.08 735 VAL A O 1
ATOM 5631 N N . ILE A 1 736 ? 11.740 29.396 6.303 1.00 25.47 736 ILE A N 1
ATOM 5632 C CA . ILE A 1 736 ? 12.387 30.476 7.050 1.00 25.47 736 ILE A CA 1
ATOM 5633 C C . ILE A 1 736 ? 13.767 30.740 6.422 1.00 25.47 736 ILE A C 1
ATOM 5635 O O . ILE A 1 736 ? 14.623 29.855 6.417 1.00 25.47 736 ILE A O 1
ATOM 5639 N N . ARG A 1 737 ? 14.000 31.955 5.908 1.00 27.45 737 ARG A N 1
ATOM 5640 C CA . ARG A 1 737 ? 15.355 32.480 5.661 1.00 27.45 737 ARG A CA 1
ATOM 5641 C C . ARG A 1 737 ? 15.910 33.068 6.968 1.00 27.45 737 ARG A C 1
ATOM 5643 O O . ARG A 1 737 ? 15.163 33.732 7.683 1.00 27.45 737 ARG A O 1
ATOM 5650 N N . PRO A 1 738 ? 17.197 32.866 7.296 1.00 27.89 738 PRO A N 1
ATOM 5651 C CA . PRO A 1 738 ? 17.799 33.462 8.480 1.00 27.89 738 PRO A CA 1
ATOM 5652 C C . PRO A 1 738 ? 18.195 34.915 8.187 1.00 27.89 738 PRO A C 1
ATOM 5654 O O . PRO A 1 738 ? 19.077 35.158 7.368 1.00 27.89 738 PRO A O 1
ATOM 5657 N N . GLY A 1 739 ? 17.560 35.872 8.868 1.00 31.77 739 GLY A N 1
ATOM 5658 C CA . GLY A 1 739 ? 18.034 37.259 8.919 1.00 31.77 739 GLY A CA 1
ATOM 5659 C C . GLY A 1 739 ? 16.936 38.321 8.932 1.00 31.77 739 GLY A C 1
ATOM 5660 O O . GLY A 1 739 ? 16.679 38.926 7.902 1.00 31.77 739 GLY A O 1
ATOM 5661 N N . ASN A 1 740 ? 16.298 38.532 10.087 1.00 23.92 740 ASN A N 1
ATOM 5662 C CA . ASN A 1 740 ? 16.045 39.850 10.696 1.00 23.92 740 ASN A CA 1
ATOM 5663 C C . ASN A 1 740 ? 15.212 39.673 11.976 1.00 23.92 740 ASN A C 1
ATOM 5665 O O . ASN A 1 740 ? 14.188 38.996 11.988 1.00 23.92 740 ASN A O 1
ATOM 5669 N N . ARG A 1 741 ? 15.709 40.241 13.079 1.00 34.84 741 ARG A N 1
ATOM 5670 C CA . ARG A 1 741 ? 15.008 40.360 14.362 1.00 34.84 741 ARG A CA 1
ATOM 5671 C C . ARG A 1 741 ? 14.078 41.570 14.284 1.00 34.84 741 ARG A C 1
ATOM 5673 O O . ARG A 1 741 ? 14.596 42.651 14.053 1.00 34.84 741 ARG A O 1
ATOM 5680 N N . GLU A 1 742 ? 12.779 41.375 14.517 1.00 27.06 742 GLU A N 1
ATOM 5681 C CA . GLU A 1 742 ? 11.917 42.117 15.465 1.00 27.06 742 GLU A CA 1
ATOM 5682 C C . GLU A 1 742 ? 10.415 41.898 15.170 1.00 27.06 742 GLU A C 1
ATOM 5684 O O . GLU A 1 742 ? 10.025 41.692 14.028 1.00 27.06 742 GLU A O 1
ATOM 5689 N N . ALA A 1 743 ? 9.608 41.931 16.244 1.00 26.77 743 ALA A N 1
ATOM 5690 C CA . ALA A 1 743 ? 8.145 41.770 16.355 1.00 26.77 743 ALA A CA 1
ATOM 5691 C C . ALA A 1 743 ? 7.549 40.352 16.154 1.00 26.77 743 ALA A C 1
ATOM 5693 O O . ALA A 1 743 ? 7.147 39.945 15.069 1.00 26.77 743 ALA A O 1
ATOM 5694 N N . ALA A 1 744 ? 7.425 39.607 17.262 1.00 26.70 744 ALA A N 1
ATOM 5695 C CA . ALA A 1 744 ? 6.742 38.314 17.336 1.00 26.70 744 ALA A CA 1
ATOM 5696 C C . ALA A 1 744 ? 5.249 38.476 17.693 1.00 26.70 744 ALA A C 1
ATOM 5698 O O . ALA A 1 744 ? 4.921 38.862 18.814 1.00 26.70 744 ALA A O 1
ATOM 5699 N N . GLY A 1 745 ? 4.358 38.123 16.761 1.00 26.75 745 GLY A N 1
ATOM 5700 C CA . GLY A 1 745 ? 2.965 37.750 17.046 1.00 26.75 745 GLY A CA 1
ATOM 5701 C C . GLY A 1 745 ? 2.833 36.233 17.291 1.00 26.75 745 GLY A C 1
ATOM 5702 O O . GLY A 1 745 ? 3.680 35.468 16.818 1.00 26.75 745 GLY A O 1
ATOM 5703 N N . PRO A 1 746 ? 1.824 35.761 18.051 1.00 27.52 746 PRO A N 1
ATOM 5704 C CA . PRO A 1 746 ? 1.677 34.343 18.386 1.00 27.52 746 PRO A CA 1
ATOM 5705 C C . PRO A 1 746 ? 1.172 33.499 17.190 1.00 27.52 746 PRO A C 1
ATOM 5707 O O . PRO A 1 746 ? 0.388 33.991 16.381 1.00 27.52 746 PRO A O 1
ATOM 5710 N N . PRO A 1 747 ? 1.582 32.219 17.062 1.00 30.88 747 PRO A N 1
ATOM 5711 C CA . PRO A 1 747 ? 1.232 31.373 15.917 1.00 30.88 747 PRO A CA 1
ATOM 5712 C C . PRO A 1 747 ? -0.194 30.794 16.007 1.00 30.88 747 PRO A C 1
ATOM 5714 O O . PRO A 1 747 ? -0.562 30.176 17.009 1.00 30.88 747 PRO A O 1
ATOM 5717 N N . ALA A 1 748 ? -0.967 30.930 14.923 1.00 30.02 748 ALA A N 1
ATOM 5718 C CA . ALA A 1 748 ? -2.326 30.405 14.761 1.00 30.02 748 ALA A CA 1
ATOM 5719 C C . ALA A 1 748 ? -2.380 28.872 14.551 1.00 30.02 748 ALA A C 1
ATOM 5721 O O . ALA A 1 748 ? -1.507 28.260 13.927 1.00 30.02 748 ALA A O 1
ATOM 5722 N N . ALA A 1 749 ? -3.439 28.233 15.065 1.00 30.36 749 ALA A N 1
ATOM 5723 C CA . ALA A 1 749 ? -3.624 26.781 15.072 1.00 30.36 749 ALA A CA 1
ATOM 5724 C C . ALA A 1 749 ? -4.466 26.278 13.882 1.00 30.36 749 ALA A C 1
ATOM 5726 O O . ALA A 1 749 ? -5.693 26.337 13.897 1.00 30.36 749 ALA A O 1
ATOM 5727 N N . SER A 1 750 ? -3.811 25.676 12.885 1.00 31.22 750 SER A N 1
ATOM 5728 C CA . SER A 1 750 ? -4.481 24.938 11.804 1.00 31.22 750 SER A CA 1
ATOM 5729 C C . SER A 1 750 ? -5.044 23.585 12.279 1.00 31.22 750 SER A C 1
ATOM 5731 O O . SER A 1 750 ? -4.583 22.987 13.254 1.00 31.22 750 SER A O 1
ATOM 5733 N N . SER A 1 751 ? -6.018 23.024 11.552 1.00 33.41 751 SER A N 1
ATOM 5734 C CA . SER A 1 751 ? -6.561 21.679 11.840 1.00 33.41 751 SER A CA 1
ATOM 5735 C C . SER A 1 751 ? -5.551 20.528 11.640 1.00 33.41 751 SER A C 1
ATOM 5737 O O . SER A 1 751 ? -5.793 19.406 12.107 1.00 33.41 751 SER A O 1
ATOM 5739 N N . ASP A 1 752 ? -4.390 20.826 11.043 1.00 35.62 752 ASP A N 1
ATOM 5740 C CA . ASP A 1 752 ? -3.216 19.951 10.965 1.00 35.62 752 ASP A CA 1
ATOM 5741 C C . ASP A 1 752 ? -2.228 20.161 12.133 1.00 35.62 752 ASP A C 1
ATOM 5743 O O . ASP A 1 752 ? -1.504 19.226 12.495 1.00 35.62 752 ASP A O 1
ATOM 5747 N N . ALA A 1 753 ? -2.265 21.310 12.822 1.00 36.50 753 ALA A N 1
ATOM 5748 C CA . ALA A 1 753 ? -1.500 21.549 14.051 1.00 36.50 753 ALA A CA 1
ATOM 5749 C C . ALA A 1 753 ? -1.951 20.638 15.209 1.00 36.50 753 ALA A C 1
ATOM 5751 O O . ALA A 1 753 ? -1.156 20.305 16.081 1.00 36.50 753 ALA A O 1
ATOM 5752 N N . ALA A 1 754 ? -3.190 20.131 15.191 1.00 38.47 754 ALA A N 1
ATOM 5753 C CA . ALA A 1 754 ? -3.663 19.171 16.193 1.00 38.47 754 ALA A CA 1
ATOM 5754 C C . ALA A 1 754 ? -3.029 17.765 16.069 1.00 38.47 754 ALA A C 1
ATOM 5756 O O . ALA A 1 754 ? -3.081 16.992 17.031 1.00 38.47 754 ALA A O 1
ATOM 5757 N N . GLU A 1 755 ? -2.454 17.408 14.909 1.00 41.16 755 GLU A N 1
ATOM 5758 C CA . GLU A 1 755 ? -1.692 16.157 14.728 1.00 41.16 755 GLU A CA 1
ATOM 5759 C C . GLU A 1 755 ? -0.188 16.331 14.944 1.00 41.16 755 GLU A C 1
ATOM 5761 O O . GLU A 1 755 ? 0.507 15.347 15.238 1.00 41.16 755 GLU A O 1
ATOM 5766 N N . ALA A 1 756 ? 0.322 17.562 14.859 1.00 42.88 756 ALA A N 1
ATOM 5767 C CA . ALA A 1 756 ? 1.599 17.878 15.459 1.00 42.88 756 ALA A CA 1
ATOM 5768 C C . ALA A 1 756 ? 1.417 17.713 16.971 1.00 42.88 756 ALA A C 1
ATOM 5770 O O . ALA A 1 756 ? 0.927 18.594 17.671 1.00 42.88 756 ALA A O 1
ATOM 5771 N N . ARG A 1 757 ? 1.823 16.551 17.507 1.00 48.56 757 ARG A N 1
ATOM 5772 C CA . ARG A 1 757 ? 2.256 16.518 18.910 1.00 48.56 757 ARG A CA 1
ATOM 5773 C C . ARG A 1 757 ? 3.112 17.770 19.100 1.00 48.56 757 ARG A C 1
ATOM 5775 O O . ARG A 1 757 ? 3.949 17.964 18.212 1.00 48.56 757 ARG A O 1
ATOM 5782 N N . PRO A 1 758 ? 2.918 18.574 20.164 1.00 44.84 758 PRO A N 1
ATOM 5783 C CA . PRO A 1 758 ? 3.799 19.703 20.427 1.00 44.84 758 PRO A CA 1
ATOM 5784 C C . PRO A 1 758 ? 5.211 19.176 20.241 1.00 44.84 758 PRO A C 1
ATOM 5786 O O . PRO A 1 758 ? 5.591 18.187 20.879 1.00 44.84 758 PRO A O 1
ATOM 5789 N N . ASN A 1 759 ? 5.878 19.671 19.198 1.00 44.19 759 ASN A N 1
ATOM 5790 C CA . ASN A 1 759 ? 7.164 19.139 18.810 1.00 44.19 759 ASN A CA 1
ATOM 5791 C C . ASN A 1 759 ? 8.049 19.507 19.999 1.00 44.19 759 ASN A C 1
ATOM 5793 O O . ASN A 1 759 ? 8.212 20.704 20.232 1.00 44.19 759 ASN A O 1
ATOM 5797 N N . PRO A 1 760 ? 8.553 18.543 20.793 1.00 45.41 760 PRO A N 1
ATOM 5798 C CA . PRO A 1 760 ? 9.308 18.880 22.000 1.00 45.41 760 PRO A CA 1
ATOM 5799 C C . PRO A 1 760 ? 10.547 19.728 21.676 1.00 45.41 760 PRO A C 1
ATOM 5801 O O . PRO A 1 760 ? 11.106 20.352 22.563 1.00 45.41 760 PRO A O 1
ATOM 5804 N N . ASP A 1 761 ? 10.925 19.771 20.396 1.00 43.69 761 ASP A N 1
ATOM 5805 C CA . ASP A 1 761 ? 12.091 20.458 19.867 1.00 43.69 761 ASP A CA 1
ATOM 5806 C C . ASP A 1 761 ? 11.762 21.836 19.233 1.00 43.69 761 ASP A C 1
ATOM 5808 O O . ASP A 1 761 ? 12.681 22.537 18.841 1.00 43.69 761 ASP A O 1
ATOM 5812 N N . GLY A 1 762 ? 10.480 22.219 19.076 1.00 47.91 762 GLY A N 1
ATOM 5813 C CA . GLY A 1 762 ? 10.065 23.468 18.396 1.00 47.91 762 GLY A CA 1
ATOM 5814 C C . GLY A 1 762 ? 9.454 24.541 19.306 1.00 47.91 762 GLY A C 1
ATOM 5815 O O . GLY A 1 762 ? 9.167 25.641 18.849 1.00 47.91 762 GLY A O 1
ATOM 5816 N N . LEU A 1 763 ? 9.244 24.220 20.583 1.00 48.88 763 LEU A N 1
ATOM 5817 C CA . LEU A 1 763 ? 8.933 25.186 21.633 1.00 48.88 763 LEU A CA 1
ATOM 5818 C C . LEU A 1 763 ? 10.231 25.482 22.373 1.00 48.88 763 LEU A C 1
ATOM 5820 O O . LEU A 1 763 ? 10.533 24.883 23.403 1.00 48.88 763 LEU A O 1
ATOM 5824 N N . GLU A 1 764 ? 11.021 26.393 21.819 1.00 47.28 764 GLU A N 1
ATOM 5825 C CA . GLU A 1 764 ? 12.082 27.030 22.584 1.00 47.28 764 GLU A CA 1
ATOM 5826 C C . GLU A 1 764 ? 11.413 27.768 23.762 1.00 47.28 764 GLU A C 1
ATOM 5828 O O . GLU A 1 764 ? 10.780 28.804 23.592 1.00 47.28 764 GLU A O 1
ATOM 5833 N N . SER A 1 765 ? 11.511 27.177 24.960 1.00 51.66 765 SER A N 1
ATOM 5834 C CA . SER A 1 765 ? 11.179 27.715 26.299 1.00 51.66 765 SER A CA 1
ATOM 5835 C C . SER A 1 765 ? 9.764 27.575 26.897 1.00 51.66 765 SER A C 1
ATOM 5837 O O . SER A 1 765 ? 9.597 27.904 28.070 1.00 51.66 765 SER A O 1
ATOM 5839 N N . GLY A 1 766 ? 8.759 27.034 26.202 1.00 58.03 766 GLY A N 1
ATOM 5840 C CA . GLY A 1 766 ? 7.412 26.883 26.785 1.00 58.03 766 GLY A CA 1
ATOM 5841 C C . GLY A 1 766 ? 7.162 25.513 27.427 1.00 58.03 766 GLY A C 1
ATOM 5842 O O . GLY A 1 766 ? 6.991 24.533 26.702 1.00 58.03 766 GLY A O 1
ATOM 5843 N N . ASP A 1 767 ? 7.076 25.429 28.760 1.00 77.75 767 ASP A N 1
ATOM 5844 C CA . ASP A 1 767 ? 6.605 24.230 29.470 1.00 77.75 767 ASP A CA 1
ATOM 5845 C C . ASP A 1 767 ? 5.174 23.884 29.022 1.00 77.75 767 ASP A C 1
ATOM 5847 O O . ASP A 1 767 ? 4.193 24.499 29.440 1.00 77.75 767 ASP A O 1
ATOM 5851 N N . VAL A 1 768 ? 5.035 22.889 28.139 1.00 82.44 768 VAL A N 1
ATOM 5852 C CA . VAL A 1 768 ? 3.721 22.392 27.719 1.00 82.44 768 VAL A CA 1
ATOM 5853 C C . VAL A 1 768 ? 3.036 21.769 28.930 1.00 82.44 768 VAL A C 1
ATOM 5855 O O . VAL A 1 768 ? 3.447 20.704 29.404 1.00 82.44 768 VAL A O 1
ATOM 5858 N N . ASP A 1 769 ? 1.949 22.388 29.393 1.00 87.25 769 ASP A N 1
ATOM 5859 C CA . ASP A 1 769 ? 1.096 21.806 30.424 1.00 87.25 769 ASP A CA 1
ATOM 5860 C C . ASP A 1 769 ? 0.352 20.578 29.868 1.00 87.25 769 ASP A C 1
ATOM 5862 O O . ASP A 1 769 ? -0.775 20.626 29.360 1.00 87.25 769 ASP A O 1
ATOM 5866 N N . TRP A 1 770 ? 1.007 19.421 29.975 1.00 85.25 770 TRP A N 1
ATOM 5867 C CA . TRP A 1 770 ? 0.437 18.132 29.604 1.00 85.25 770 TRP A CA 1
ATOM 5868 C C . TRP A 1 770 ? -0.822 17.791 30.405 1.00 85.25 770 TRP A C 1
ATOM 5870 O O . TRP A 1 770 ? -1.618 16.968 29.941 1.00 85.25 770 TRP A O 1
ATOM 5880 N N . ALA A 1 771 ? -1.015 18.360 31.599 1.00 86.75 771 ALA A N 1
ATOM 5881 C CA . ALA A 1 771 ? -2.216 18.126 32.387 1.00 86.75 771 ALA A CA 1
ATOM 5882 C C . ALA A 1 771 ? -3.413 18.840 31.754 1.00 86.75 771 ALA A C 1
ATOM 5884 O O . ALA A 1 771 ? -4.430 18.180 31.514 1.00 86.75 771 ALA A O 1
ATOM 5885 N N . GLU A 1 772 ? -3.276 20.119 31.391 1.00 89.31 772 GLU A N 1
ATOM 5886 C CA . GLU A 1 772 ? -4.336 20.859 30.698 1.00 89.31 772 GLU A CA 1
ATOM 5887 C C . GLU A 1 772 ? -4.609 20.282 29.306 1.00 89.31 772 GLU A C 1
ATOM 5889 O O . GLU A 1 772 ? -5.767 20.030 28.965 1.00 89.31 772 GLU A O 1
ATOM 5894 N N . TYR A 1 773 ? -3.573 19.935 28.534 1.00 87.69 773 TYR A N 1
ATOM 5895 C CA . TYR A 1 773 ? -3.761 19.275 27.236 1.00 87.69 773 TYR A CA 1
ATOM 5896 C C . TYR A 1 773 ? -4.558 17.964 27.372 1.00 87.69 773 TYR A C 1
ATOM 5898 O O . TYR A 1 773 ? -5.547 17.738 26.669 1.00 87.69 773 TYR A O 1
ATOM 5906 N N . ASN A 1 774 ? -4.197 17.102 28.332 1.00 88.31 774 ASN A N 1
ATOM 5907 C CA . ASN A 1 774 ? -4.953 15.876 28.603 1.00 88.31 774 ASN A CA 1
ATOM 5908 C C . ASN A 1 774 ? -6.377 16.166 29.111 1.00 88.31 774 ASN A C 1
ATOM 5910 O O . ASN A 1 774 ? -7.295 15.395 28.807 1.00 88.31 774 ASN A O 1
ATOM 5914 N N . ARG A 1 775 ? -6.587 17.253 29.866 1.00 89.94 775 ARG A N 1
ATOM 5915 C CA . ARG A 1 775 ? -7.916 17.698 30.310 1.00 89.94 775 ARG A CA 1
ATOM 5916 C C . ARG A 1 775 ? -8.788 18.066 29.113 1.00 89.94 775 ARG A C 1
ATOM 5918 O O . ARG A 1 775 ? -9.899 17.548 29.000 1.00 89.94 775 ARG A O 1
ATOM 5925 N N . GLN A 1 776 ? -8.267 18.859 28.182 1.00 90.88 776 GLN A N 1
ATOM 5926 C CA . GLN A 1 776 ? -8.963 19.245 26.953 1.00 90.88 776 GLN A CA 1
ATOM 5927 C C . GLN A 1 776 ? -9.311 18.031 26.081 1.00 90.88 776 GLN A C 1
ATOM 5929 O O . GLN A 1 776 ? -10.448 17.909 25.616 1.00 90.88 776 GLN A O 1
ATOM 5934 N N . LEU A 1 777 ? -8.383 17.078 25.919 1.00 91.56 777 LEU A N 1
ATOM 5935 C CA . LEU A 1 777 ? -8.658 15.825 25.206 1.00 91.56 777 LEU A CA 1
ATOM 5936 C C . LEU A 1 777 ? -9.817 15.042 25.842 1.00 91.56 777 LEU A C 1
ATOM 5938 O O . LEU A 1 777 ? -10.690 14.539 25.130 1.00 91.56 777 LEU A O 1
ATOM 5942 N N . ARG A 1 778 ? -9.858 14.959 27.180 1.00 92.31 778 ARG A N 1
ATOM 5943 C CA . ARG A 1 778 ? -10.943 14.285 27.914 1.00 92.31 778 ARG A CA 1
ATOM 5944 C C . ARG A 1 778 ? -12.279 15.007 27.761 1.00 92.31 778 ARG A C 1
ATOM 5946 O O . ARG A 1 778 ? -13.287 14.331 27.575 1.00 92.31 778 ARG A O 1
ATOM 5953 N N . LEU A 1 779 ? -12.303 16.340 27.785 1.00 91.88 779 LEU A N 1
ATOM 5954 C CA . LEU A 1 779 ? -13.527 17.122 27.566 1.00 91.88 779 LEU A CA 1
ATOM 5955 C C . LEU A 1 779 ? -14.108 16.883 26.165 1.00 91.88 779 LEU A C 1
ATOM 5957 O O . LEU A 1 779 ? -15.300 16.601 26.033 1.00 91.88 779 LEU A O 1
ATOM 5961 N N . ARG A 1 780 ? -13.261 16.895 25.127 1.00 92.38 780 ARG A N 1
ATOM 5962 C CA . ARG A 1 780 ? -13.674 16.595 23.743 1.00 92.38 780 ARG A CA 1
ATOM 5963 C C . ARG A 1 780 ? -14.194 15.163 23.595 1.00 92.38 780 ARG A C 1
ATOM 5965 O O . ARG A 1 780 ? -15.223 14.947 22.957 1.00 92.38 780 ARG A O 1
ATOM 5972 N N . LEU A 1 781 ? -13.526 14.195 24.227 1.00 94.38 781 LEU A N 1
ATOM 5973 C CA . LEU A 1 781 ? -13.993 12.807 24.307 1.00 94.38 781 LEU A CA 1
ATOM 5974 C C . LEU A 1 781 ? -15.387 12.722 24.954 1.00 94.38 781 LEU A C 1
ATOM 5976 O O . LEU A 1 781 ? -16.271 12.081 24.392 1.00 94.38 781 LEU A O 1
ATOM 5980 N N . VAL A 1 782 ? -15.600 13.379 26.100 1.00 95.31 782 VAL A N 1
ATOM 5981 C CA . VAL A 1 782 ? -16.880 13.372 26.837 1.00 95.31 782 VAL A CA 1
ATOM 5982 C C . VAL A 1 782 ? -18.013 13.958 25.996 1.00 95.31 782 VAL A C 1
ATOM 5984 O O . VAL A 1 782 ? -19.082 13.355 25.905 1.00 95.31 782 VAL A O 1
ATOM 5987 N N . ALA A 1 783 ? -17.777 15.099 25.345 1.00 95.19 783 ALA A N 1
ATOM 5988 C CA . ALA A 1 783 ? -18.757 15.721 24.458 1.00 95.19 783 ALA A CA 1
ATOM 5989 C C . ALA A 1 783 ? -19.139 14.789 23.297 1.00 95.19 783 ALA A C 1
ATOM 5991 O O . ALA A 1 783 ? -20.319 14.617 22.987 1.00 95.19 783 ALA A O 1
ATOM 5992 N N . TRP A 1 784 ? -18.147 14.134 22.691 1.00 96.81 784 TRP A N 1
ATOM 5993 C CA . TRP A 1 784 ? -18.381 13.221 21.580 1.00 96.81 784 TRP A CA 1
ATOM 5994 C C . TRP A 1 784 ? -19.157 11.969 21.987 1.00 96.81 784 TRP A C 1
ATOM 5996 O O . TRP A 1 784 ? -20.127 11.618 21.318 1.00 96.81 784 TRP A O 1
ATOM 6006 N N . VAL A 1 785 ? -18.799 11.298 23.085 1.00 96.81 785 VAL A N 1
ATOM 6007 C CA . VAL A 1 785 ? -19.513 10.072 23.482 1.00 96.81 785 VAL A CA 1
ATOM 6008 C C . VAL A 1 785 ? -20.955 10.347 23.908 1.00 96.81 785 VAL A C 1
ATOM 6010 O O . VAL A 1 785 ? -21.830 9.546 23.590 1.00 96.81 785 VAL A O 1
ATOM 6013 N N . ARG A 1 786 ? -21.231 11.518 24.502 1.00 95.81 786 ARG A N 1
ATOM 6014 C CA . ARG A 1 786 ? -22.596 11.985 24.813 1.00 95.81 786 ARG A CA 1
ATOM 6015 C C . ARG A 1 786 ? -23.449 12.250 23.570 1.00 95.81 786 ARG A C 1
ATOM 6017 O O . ARG A 1 786 ? -24.672 12.248 23.654 1.00 95.81 786 ARG A O 1
ATOM 6024 N N . SER A 1 787 ? -22.831 12.444 22.402 1.00 95.19 787 SER A N 1
ATOM 6025 C CA . SER A 1 787 ? -23.559 12.550 21.128 1.00 95.19 787 SER A CA 1
ATOM 6026 C C . SER A 1 787 ? -24.110 11.207 20.621 1.00 95.19 787 SER A C 1
ATOM 6028 O O . SER A 1 787 ? -24.783 11.181 19.591 1.00 95.19 787 SER A O 1
ATOM 6030 N N . LYS A 1 788 ? -23.834 10.099 21.332 1.00 96.12 788 LYS A N 1
ATOM 6031 C CA . LYS A 1 788 ? -24.221 8.722 20.983 1.00 96.12 788 LYS A CA 1
ATOM 6032 C C . LYS A 1 788 ? -23.803 8.351 19.552 1.00 96.12 788 LYS A C 1
ATOM 6034 O O . LYS A 1 788 ? -24.644 8.127 18.676 1.00 96.12 788 LYS A O 1
ATOM 6039 N N . PRO A 1 789 ? -22.487 8.249 19.279 1.00 97.25 789 PRO A N 1
ATOM 6040 C CA . PRO A 1 789 ? -21.965 8.164 17.915 1.00 97.25 789 PRO A CA 1
ATOM 6041 C C . PRO A 1 789 ? -22.256 6.833 17.199 1.00 97.25 789 PRO A C 1
ATOM 6043 O O . PRO A 1 789 ? -21.891 6.695 16.035 1.00 97.25 789 PRO A O 1
ATOM 6046 N N . ALA A 1 790 ? -22.911 5.861 17.845 1.00 97.06 790 ALA A N 1
ATOM 6047 C CA . ALA A 1 790 ? -23.135 4.507 17.331 1.00 97.06 790 ALA A CA 1
ATOM 6048 C C . ALA A 1 790 ? -23.704 4.479 15.904 1.00 97.06 790 ALA A C 1
ATOM 6050 O O . ALA A 1 790 ? -23.142 3.843 15.015 1.00 97.06 790 ALA A O 1
ATOM 6051 N N . SER A 1 791 ? -24.784 5.225 15.672 1.00 97.44 791 SER A N 1
ATOM 6052 C CA . SER A 1 791 ? -25.478 5.242 14.378 1.00 97.44 791 SER A CA 1
ATOM 6053 C C . SER A 1 791 ? -24.607 5.826 13.265 1.00 97.44 791 SER A C 1
ATOM 6055 O O . SER A 1 791 ? -24.559 5.290 12.161 1.00 97.44 791 SER A O 1
ATOM 6057 N N . ALA A 1 792 ? -23.868 6.896 13.571 1.00 97.25 792 ALA A N 1
ATOM 6058 C CA . ALA A 1 792 ? -22.929 7.491 12.631 1.00 97.25 792 ALA A CA 1
ATOM 6059 C C . ALA A 1 792 ? -21.750 6.549 12.352 1.00 97.25 792 ALA A C 1
ATOM 6061 O O . ALA A 1 792 ? -21.384 6.379 11.198 1.00 97.25 792 ALA A O 1
ATOM 6062 N N . LEU A 1 793 ? -21.197 5.881 13.370 1.00 98.00 793 LEU A N 1
ATOM 6063 C CA . LEU A 1 793 ? -20.096 4.926 13.200 1.00 98.00 793 LEU A CA 1
ATOM 6064 C C . LEU A 1 793 ? -20.505 3.698 12.374 1.00 98.00 793 LEU A C 1
ATOM 6066 O O . LEU A 1 793 ? -19.698 3.221 11.580 1.00 98.00 793 LEU A O 1
ATOM 6070 N N . ILE A 1 794 ? -21.749 3.223 12.501 1.00 98.06 794 ILE A N 1
ATOM 6071 C CA . ILE A 1 794 ? -22.305 2.165 11.640 1.00 98.06 794 ILE A CA 1
ATOM 6072 C C . ILE A 1 794 ? -22.364 2.639 10.184 1.00 98.06 794 ILE A C 1
ATOM 6074 O O . ILE A 1 794 ? -21.886 1.933 9.295 1.00 98.06 794 ILE A O 1
ATOM 6078 N N . VAL A 1 795 ? -22.888 3.843 9.931 1.00 97.69 795 VAL A N 1
ATOM 6079 C CA . VAL A 1 795 ? -22.956 4.418 8.576 1.00 97.69 795 VAL A CA 1
ATOM 6080 C C . VAL A 1 795 ? -21.558 4.627 7.993 1.00 97.69 795 VAL A C 1
ATOM 6082 O O . VAL A 1 795 ? -21.300 4.194 6.875 1.00 97.69 795 VAL A O 1
ATOM 6085 N N . ILE A 1 796 ? -20.637 5.212 8.764 1.00 97.62 796 ILE A N 1
ATOM 6086 C CA . ILE A 1 796 ? -19.242 5.439 8.365 1.00 97.62 796 ILE A CA 1
ATOM 6087 C C . ILE A 1 796 ? -18.577 4.114 7.997 1.00 97.62 796 ILE A C 1
ATOM 6089 O O . ILE A 1 796 ? -17.981 3.995 6.930 1.00 97.62 796 ILE A O 1
ATOM 6093 N N . LYS A 1 797 ? -18.703 3.092 8.851 1.00 97.50 797 LYS A N 1
ATOM 6094 C CA . LYS A 1 797 ? -18.090 1.784 8.606 1.00 97.50 797 LYS A CA 1
ATOM 6095 C C . LYS A 1 797 ? -18.689 1.083 7.385 1.00 97.50 797 LYS A C 1
ATOM 6097 O O . LYS A 1 797 ? -17.949 0.459 6.629 1.00 97.50 797 LYS A O 1
ATOM 6102 N N . THR A 1 798 ? -19.997 1.221 7.181 1.00 97.31 798 THR A N 1
ATOM 6103 C CA . THR A 1 798 ? -20.709 0.690 6.011 1.00 97.31 798 THR A CA 1
ATOM 6104 C C . THR A 1 798 ? -20.226 1.372 4.730 1.00 97.31 798 THR A C 1
ATOM 6106 O O . THR A 1 798 ? -19.828 0.694 3.786 1.00 97.31 798 THR A O 1
ATOM 6109 N N . ALA A 1 799 ? -20.153 2.706 4.727 1.00 96.88 799 ALA A N 1
ATOM 6110 C CA . ALA A 1 799 ? -19.685 3.502 3.592 1.00 96.88 799 ALA A CA 1
ATOM 6111 C C . ALA A 1 799 ? -18.206 3.258 3.240 1.00 96.88 799 ALA A C 1
ATOM 6113 O O . ALA A 1 799 ? -17.809 3.410 2.085 1.00 96.88 799 ALA A O 1
ATOM 6114 N N . LEU A 1 800 ? -17.391 2.868 4.227 1.00 96.00 800 LEU A N 1
ATOM 6115 C CA . LEU A 1 800 ? -15.973 2.554 4.043 1.00 96.00 800 LEU A CA 1
ATOM 6116 C C . LEU A 1 800 ? -15.711 1.129 3.538 1.00 96.00 800 LEU A C 1
ATOM 6118 O O . LEU A 1 800 ? -14.575 0.821 3.191 1.00 96.00 800 LEU A O 1
ATOM 6122 N N . LYS A 1 801 ? -16.717 0.248 3.475 1.00 95.31 801 LYS A N 1
ATOM 6123 C CA . LYS A 1 801 ? -16.516 -1.158 3.085 1.00 95.31 801 LYS A CA 1
ATOM 6124 C C . LYS A 1 801 ? -15.939 -1.290 1.670 1.00 95.31 801 LYS A C 1
ATOM 6126 O O . LYS A 1 801 ? -14.900 -1.921 1.498 1.00 95.31 801 LYS A O 1
ATOM 6131 N N . ALA A 1 802 ? -16.586 -0.676 0.680 1.00 96.56 802 ALA A N 1
ATOM 6132 C CA . ALA A 1 802 ? -16.144 -0.708 -0.714 1.00 96.56 802 ALA A CA 1
ATOM 6133 C C . ALA A 1 802 ? -14.759 -0.060 -0.936 1.00 96.56 802 ALA A C 1
ATOM 6135 O O . ALA A 1 802 ? -13.895 -0.727 -1.505 1.00 96.56 802 ALA A O 1
ATOM 6136 N N . PRO A 1 803 ? -14.478 1.178 -0.471 1.00 96.75 803 PRO A N 1
ATOM 6137 C CA . PRO A 1 803 ? -13.166 1.792 -0.686 1.00 96.75 803 PRO A CA 1
ATOM 6138 C C . PRO A 1 803 ? -12.026 1.066 0.034 1.00 96.75 803 PRO A C 1
ATOM 6140 O O . PRO A 1 803 ? -10.925 0.999 -0.503 1.00 96.75 803 PRO A O 1
ATOM 6143 N N . MET A 1 804 ? -12.267 0.492 1.218 1.00 94.88 804 MET A N 1
ATOM 6144 C CA . MET A 1 804 ? -11.245 -0.299 1.911 1.00 94.88 804 MET A CA 1
ATOM 6145 C C . MET A 1 804 ? -10.948 -1.613 1.185 1.00 94.88 804 MET A C 1
ATOM 6147 O O . MET A 1 804 ? -9.786 -1.998 1.116 1.00 94.88 804 MET A O 1
ATOM 6151 N N . ALA A 1 805 ? -11.963 -2.269 0.610 1.00 94.81 805 ALA A N 1
ATOM 6152 C CA . ALA A 1 805 ? -11.764 -3.465 -0.209 1.00 94.81 805 ALA A CA 1
ATOM 6153 C C . ALA A 1 805 ? -10.963 -3.151 -1.484 1.00 94.81 805 ALA A C 1
ATOM 6155 O O . ALA A 1 805 ? -10.012 -3.862 -1.792 1.00 94.81 805 ALA A O 1
ATOM 6156 N N . LEU A 1 806 ? -11.285 -2.047 -2.171 1.00 97.19 806 LEU A N 1
ATOM 6157 C CA . LEU A 1 806 ? -10.516 -1.580 -3.329 1.00 97.19 806 LEU A CA 1
ATOM 6158 C C . LEU A 1 806 ? -9.062 -1.264 -2.945 1.00 97.19 806 LEU A C 1
ATOM 6160 O O . LEU A 1 806 ? -8.137 -1.673 -3.635 1.00 97.19 806 LEU A O 1
ATOM 6164 N N . LEU A 1 807 ? -8.841 -0.584 -1.818 1.00 96.31 807 LEU A N 1
ATOM 6165 C CA . LEU A 1 807 ? -7.497 -0.296 -1.319 1.00 96.31 807 LEU A CA 1
ATOM 6166 C C . LEU A 1 807 ? -6.719 -1.572 -0.936 1.00 96.31 807 LEU A C 1
ATOM 6168 O O . LEU A 1 807 ? -5.527 -1.652 -1.222 1.00 96.31 807 LEU A O 1
ATOM 6172 N N . GLU A 1 808 ? -7.364 -2.564 -0.308 1.00 94.25 808 GLU A N 1
ATOM 6173 C CA . GLU A 1 808 ? -6.748 -3.868 -0.001 1.00 94.25 808 GLU A CA 1
ATOM 6174 C C . GLU A 1 808 ? -6.377 -4.626 -1.285 1.00 94.25 808 GLU A C 1
ATOM 6176 O O . GLU A 1 808 ? -5.288 -5.198 -1.343 1.00 94.25 808 GLU A O 1
ATOM 6181 N N . ASP A 1 809 ? -7.220 -4.591 -2.321 1.00 95.69 809 ASP A N 1
ATOM 6182 C CA . ASP A 1 809 ? -6.920 -5.183 -3.631 1.00 95.69 809 ASP A CA 1
ATOM 6183 C C . ASP A 1 809 ? -5.721 -4.499 -4.305 1.00 95.69 809 ASP A C 1
ATOM 6185 O O . ASP A 1 809 ? -4.778 -5.182 -4.710 1.00 95.69 809 ASP A O 1
ATOM 6189 N N . LEU A 1 810 ? -5.691 -3.159 -4.332 1.00 96.56 810 LEU A N 1
ATOM 6190 C CA . LEU A 1 810 ? -4.549 -2.399 -4.854 1.00 96.56 810 LEU A CA 1
ATOM 6191 C C . LEU A 1 810 ? -3.256 -2.774 -4.120 1.00 96.56 810 LEU A C 1
ATOM 6193 O O . LEU A 1 810 ? -2.296 -3.186 -4.761 1.00 96.56 810 LEU A O 1
ATOM 6197 N N . LEU A 1 811 ? -3.250 -2.729 -2.782 1.00 94.75 811 LEU A N 1
ATOM 6198 C CA . LEU A 1 811 ? -2.081 -3.090 -1.968 1.00 94.75 811 LEU A CA 1
ATOM 6199 C C . LEU A 1 811 ? -1.662 -4.557 -2.143 1.00 94.75 811 LEU A C 1
ATOM 6201 O O . LEU A 1 811 ? -0.474 -4.873 -2.059 1.00 94.75 811 LEU A O 1
ATOM 6205 N N . THR A 1 812 ? -2.619 -5.458 -2.372 1.00 92.94 812 THR A N 1
ATOM 6206 C CA . THR A 1 812 ? -2.337 -6.873 -2.645 1.00 92.94 812 THR A CA 1
ATOM 6207 C C . THR A 1 812 ? -1.629 -7.025 -3.987 1.00 92.94 812 THR A C 1
ATOM 6209 O O . THR A 1 812 ? -0.595 -7.691 -4.045 1.00 92.94 812 THR A O 1
ATOM 6212 N N . LYS A 1 813 ? -2.134 -6.366 -5.038 1.00 94.75 813 LYS A N 1
ATOM 6213 C CA . LYS A 1 813 ? -1.548 -6.358 -6.389 1.00 94.75 813 LYS A CA 1
ATOM 6214 C C . LYS A 1 813 ? -0.169 -5.693 -6.435 1.00 94.75 813 LYS A C 1
ATOM 6216 O O . LYS A 1 813 ? 0.687 -6.140 -7.191 1.00 94.75 813 LYS A O 1
ATOM 6221 N N . SER A 1 814 ? 0.087 -4.702 -5.582 1.00 91.75 814 SER A N 1
ATOM 6222 C CA . SER A 1 814 ? 1.410 -4.082 -5.403 1.00 91.75 814 SER A CA 1
ATOM 6223 C C . SER A 1 814 ? 2.461 -5.016 -4.786 1.00 91.75 814 SER A C 1
ATOM 6225 O O . SER A 1 814 ? 3.662 -4.742 -4.846 1.00 91.75 814 SER A O 1
ATOM 6227 N N . GLY A 1 815 ? 2.027 -6.098 -4.132 1.00 90.62 815 GLY A N 1
ATOM 6228 C CA . GLY A 1 815 ? 2.891 -6.988 -3.366 1.00 90.62 815 GLY A CA 1
ATOM 6229 C C . GLY A 1 815 ? 3.613 -8.040 -4.213 1.00 90.62 815 GLY A C 1
ATOM 6230 O O . GLY A 1 815 ? 3.048 -8.639 -5.125 1.00 90.62 815 GLY A O 1
ATOM 6231 N N . VAL A 1 816 ? 4.844 -8.379 -3.813 1.00 86.12 816 VAL A N 1
ATOM 6232 C CA . VAL A 1 816 ? 5.659 -9.447 -4.439 1.00 86.12 816 VAL A CA 1
ATOM 6233 C C . VAL A 1 816 ? 4.945 -10.807 -4.430 1.00 86.12 816 VAL A C 1
ATOM 6235 O O . VAL A 1 816 ? 5.125 -11.612 -5.337 1.00 86.12 816 VAL A O 1
ATOM 6238 N N . ASN A 1 817 ? 4.096 -11.065 -3.430 1.00 85.12 817 ASN A N 1
ATOM 6239 C CA . ASN A 1 817 ? 3.325 -12.307 -3.349 1.00 85.12 817 ASN A CA 1
ATOM 6240 C C . ASN A 1 817 ? 2.326 -12.458 -4.503 1.00 85.12 817 ASN A C 1
ATOM 6242 O O . ASN A 1 817 ? 2.134 -13.572 -4.982 1.00 85.12 817 ASN A O 1
ATOM 6246 N N . TRP A 1 818 ? 1.698 -11.363 -4.941 1.00 91.75 818 TRP A N 1
ATOM 6247 C CA . TRP A 1 818 ? 0.766 -11.394 -6.066 1.00 91.75 818 TRP A CA 1
ATOM 6248 C C . TRP A 1 818 ? 1.511 -11.638 -7.379 1.00 91.75 818 TRP A C 1
ATOM 6250 O O . TRP A 1 818 ? 1.113 -12.508 -8.145 1.00 91.75 818 TRP A O 1
ATOM 6260 N N . GLU A 1 819 ? 2.643 -10.964 -7.586 1.00 89.19 819 GLU A N 1
ATOM 6261 C CA . GLU A 1 819 ? 3.503 -11.183 -8.756 1.00 89.19 819 GLU A CA 1
ATOM 6262 C C . GLU A 1 819 ? 4.021 -12.632 -8.811 1.00 89.19 819 GLU A C 1
ATOM 6264 O O . GLU A 1 819 ? 3.934 -13.282 -9.848 1.00 89.19 819 GLU A O 1
ATOM 6269 N N . ASN A 1 820 ? 4.476 -13.187 -7.682 1.00 84.56 820 ASN A N 1
ATOM 6270 C CA . ASN A 1 820 ? 4.893 -14.590 -7.592 1.00 84.56 820 ASN A CA 1
ATOM 6271 C C . ASN A 1 820 ? 3.740 -15.559 -7.899 1.00 84.56 820 ASN A C 1
ATOM 6273 O O . ASN A 1 820 ? 3.952 -16.581 -8.553 1.00 84.56 820 ASN A O 1
ATOM 6277 N N . LEU A 1 821 ? 2.525 -15.251 -7.428 1.00 86.81 821 LEU A N 1
ATOM 6278 C CA . LEU A 1 821 ? 1.332 -16.038 -7.732 1.00 86.81 821 LEU A CA 1
ATOM 6279 C C . LEU A 1 821 ? 1.017 -15.991 -9.232 1.00 86.81 821 LEU A C 1
ATOM 6281 O O . LEU A 1 821 ? 0.785 -17.040 -9.822 1.00 86.81 821 LEU A O 1
ATOM 6285 N N . GLN A 1 822 ? 1.057 -14.814 -9.859 1.00 91.75 822 GLN A N 1
ATOM 6286 C CA . GLN A 1 822 ? 0.828 -14.668 -11.300 1.00 91.75 822 GLN A CA 1
ATOM 6287 C C . GLN A 1 822 ? 1.906 -15.352 -12.139 1.00 91.75 822 GLN A C 1
ATOM 6289 O O . GLN A 1 822 ? 1.583 -15.969 -13.148 1.00 91.75 822 GLN A O 1
ATOM 6294 N N . GLN A 1 823 ? 3.169 -15.318 -11.710 1.00 85.25 823 GLN A N 1
ATOM 6295 C CA . GLN A 1 823 ? 4.242 -16.086 -12.348 1.00 85.25 823 GLN A CA 1
ATOM 6296 C C . GLN A 1 823 ? 4.007 -17.596 -12.228 1.00 85.25 823 GLN A C 1
ATOM 6298 O O . GLN A 1 823 ? 4.227 -18.318 -13.193 1.00 85.25 823 GLN A O 1
ATOM 6303 N N . SER A 1 824 ? 3.514 -18.076 -11.080 1.00 82.88 824 SER A N 1
ATOM 6304 C CA . SER A 1 824 ? 3.127 -19.485 -10.913 1.00 82.88 824 SER A CA 1
ATOM 6305 C C . SER A 1 824 ? 1.973 -19.862 -11.842 1.00 82.88 824 SER A C 1
ATOM 6307 O O . SER A 1 824 ? 2.051 -20.881 -12.516 1.00 82.88 824 SER A O 1
ATOM 6309 N N . ILE A 1 825 ? 0.926 -19.033 -11.925 1.00 86.62 825 ILE A N 1
ATOM 6310 C CA . ILE A 1 825 ? -0.214 -19.273 -12.826 1.00 86.62 825 ILE A CA 1
ATOM 6311 C C . ILE A 1 825 ? 0.255 -19.260 -14.288 1.00 86.62 825 ILE A C 1
ATOM 6313 O O . ILE A 1 825 ? -0.113 -20.158 -15.041 1.00 86.62 825 ILE A O 1
ATOM 6317 N N . GLY A 1 826 ? 1.134 -18.325 -14.661 1.00 86.56 826 GLY A N 1
ATOM 6318 C CA . GLY A 1 826 ? 1.742 -18.258 -15.991 1.00 86.56 826 GLY A CA 1
ATOM 6319 C C . GLY A 1 826 ? 2.587 -19.481 -16.330 1.00 86.56 826 GLY A C 1
ATOM 6320 O O . GLY A 1 826 ? 2.472 -20.012 -17.428 1.00 86.56 826 GLY A O 1
ATOM 6321 N N . ALA A 1 827 ? 3.372 -19.987 -15.381 1.00 81.06 827 ALA A N 1
ATOM 6322 C CA . ALA A 1 827 ? 4.151 -21.206 -15.577 1.00 81.06 827 ALA A CA 1
ATOM 6323 C C . ALA A 1 827 ? 3.259 -22.455 -15.717 1.00 81.06 827 ALA A C 1
ATOM 6325 O O . ALA A 1 827 ? 3.593 -23.370 -16.465 1.00 81.06 827 ALA A O 1
ATOM 6326 N N . GLU A 1 828 ? 2.124 -22.498 -15.009 1.00 83.81 828 GLU A N 1
ATOM 6327 C CA . GLU A 1 828 ? 1.200 -23.638 -15.016 1.00 83.81 828 GLU A CA 1
ATOM 6328 C C . GLU A 1 828 ? 0.244 -23.657 -16.214 1.00 83.81 828 GLU A C 1
ATOM 6330 O O . GLU A 1 828 ? -0.031 -24.723 -16.759 1.00 83.81 828 GLU A O 1
ATOM 6335 N N . THR A 1 829 ? -0.300 -22.500 -16.584 1.00 86.81 829 THR A N 1
ATOM 6336 C CA . THR A 1 829 ? -1.381 -22.372 -17.577 1.00 86.81 829 THR A CA 1
ATOM 6337 C C . THR A 1 829 ? -0.918 -21.720 -18.877 1.00 86.81 829 THR A C 1
ATOM 6339 O O . THR A 1 829 ? -1.654 -21.712 -19.856 1.00 86.81 829 THR A O 1
ATOM 6342 N N . GLY A 1 830 ? 0.283 -21.139 -18.889 1.00 85.00 830 GLY A N 1
ATOM 6343 C CA . GLY A 1 830 ? 0.724 -20.184 -19.903 1.00 85.00 830 GLY A CA 1
ATOM 6344 C C . GLY A 1 830 ? 0.165 -18.775 -19.665 1.00 85.00 830 GLY A C 1
ATOM 6345 O O . GLY A 1 830 ? 0.821 -17.783 -19.985 1.00 85.00 830 GLY A O 1
ATOM 6346 N N . GLU A 1 831 ? -1.016 -18.646 -19.069 1.00 89.31 831 GLU A N 1
ATOM 6347 C CA . GLU A 1 831 ? -1.691 -17.368 -18.886 1.00 89.31 831 GLU A CA 1
ATOM 6348 C C . GLU A 1 831 ? -1.260 -16.688 -17.582 1.00 89.31 831 GLU A C 1
ATOM 6350 O O . GLU A 1 831 ? -1.322 -17.258 -16.496 1.00 89.31 831 GLU A O 1
ATOM 6355 N N . ARG A 1 832 ? -0.838 -15.426 -17.668 1.00 92.06 832 ARG A N 1
ATOM 6356 C CA . ARG A 1 832 ? -0.613 -14.555 -16.505 1.00 92.06 832 ARG A CA 1
ATOM 6357 C C . ARG A 1 832 ? -1.285 -13.218 -16.748 1.00 92.06 832 ARG A C 1
ATOM 6359 O O . ARG A 1 832 ? -1.370 -12.764 -17.889 1.00 92.06 832 ARG A O 1
ATOM 6366 N N . THR A 1 833 ? -1.711 -12.558 -15.678 1.00 95.75 833 THR A N 1
ATOM 6367 C CA . THR A 1 833 ? -2.101 -11.148 -15.753 1.00 95.75 833 THR A CA 1
ATOM 6368 C C . THR A 1 833 ? -1.023 -10.242 -15.156 1.00 95.75 833 THR A C 1
ATOM 6370 O O . THR A 1 833 ? -0.055 -10.697 -14.545 1.00 95.75 833 THR A O 1
ATOM 6373 N N . PHE A 1 834 ? -1.192 -8.939 -15.354 1.00 96.56 834 PHE A N 1
ATOM 6374 C CA . PHE A 1 834 ? -0.294 -7.883 -14.896 1.00 96.56 834 PHE A CA 1
ATOM 6375 C C . PHE A 1 834 ? -1.113 -6.802 -14.209 1.00 96.56 834 PHE A C 1
ATOM 6377 O O . PHE A 1 834 ? -2.262 -6.571 -14.581 1.00 96.56 834 PHE A O 1
ATOM 6384 N N . VAL A 1 835 ? -0.526 -6.090 -13.247 1.00 97.00 835 VAL A N 1
ATOM 6385 C CA . VAL A 1 835 ? -1.246 -5.036 -12.513 1.00 97.00 835 VAL A CA 1
ATOM 6386 C C . VAL A 1 835 ? -1.801 -3.975 -13.470 1.00 97.00 835 VAL A C 1
ATOM 6388 O O . VAL A 1 835 ? -2.972 -3.612 -13.384 1.00 97.00 835 VAL A O 1
ATOM 6391 N N . ALA A 1 836 ? -0.994 -3.542 -14.443 1.00 97.62 836 ALA A N 1
ATOM 6392 C CA . ALA A 1 836 ? -1.411 -2.588 -15.469 1.00 97.62 836 ALA A CA 1
ATOM 6393 C C . ALA A 1 836 ? -2.532 -3.131 -16.375 1.00 97.62 836 ALA A C 1
ATOM 6395 O O . ALA A 1 836 ? -3.428 -2.386 -16.773 1.00 97.62 836 ALA A O 1
ATOM 6396 N N . LEU A 1 837 ? -2.518 -4.436 -16.661 1.00 97.44 837 LEU A N 1
ATOM 6397 C CA . LEU A 1 837 ? -3.558 -5.091 -17.450 1.00 97.44 837 LEU A CA 1
ATOM 6398 C C . LEU A 1 837 ? -4.877 -5.193 -16.668 1.00 97.44 837 LEU A C 1
ATOM 6400 O O . LEU A 1 837 ? -5.939 -4.913 -17.217 1.00 97.44 837 LEU A O 1
ATOM 6404 N N . GLU A 1 838 ? -4.821 -5.528 -15.378 1.00 97.88 838 GLU A N 1
ATOM 6405 C CA . GLU A 1 838 ? -5.993 -5.539 -14.492 1.00 97.88 838 GLU A CA 1
ATOM 6406 C C . GLU A 1 838 ? -6.601 -4.143 -14.315 1.00 97.88 838 GLU A C 1
ATOM 6408 O O . GLU A 1 838 ? -7.825 -3.991 -14.363 1.00 97.88 838 GLU A O 1
ATOM 6413 N N . ALA A 1 839 ? -5.758 -3.114 -14.187 1.00 97.62 839 ALA A N 1
ATOM 6414 C CA . ALA A 1 839 ? -6.193 -1.720 -14.170 1.00 97.62 839 ALA A CA 1
ATOM 6415 C C . ALA A 1 839 ? -6.894 -1.343 -15.487 1.00 97.62 839 ALA A C 1
ATOM 6417 O O . ALA A 1 839 ? -8.012 -0.834 -15.466 1.00 97.62 839 ALA A O 1
ATOM 6418 N N . CYS A 1 840 ? -6.308 -1.698 -16.636 1.00 97.25 840 CYS A N 1
ATOM 6419 C CA . CYS A 1 840 ? -6.897 -1.479 -17.962 1.00 97.25 840 CYS A CA 1
ATOM 6420 C C . CYS A 1 840 ? -8.259 -2.184 -18.150 1.00 97.25 840 CYS A C 1
ATOM 6422 O O . CYS A 1 840 ? -9.201 -1.609 -18.707 1.00 97.25 840 CYS A O 1
ATOM 6424 N N . LYS A 1 841 ? -8.406 -3.413 -17.632 1.00 96.75 841 LYS A N 1
ATOM 6425 C CA . LYS A 1 841 ? -9.682 -4.161 -17.604 1.00 96.75 841 LYS A CA 1
ATOM 6426 C C . LYS A 1 841 ? -10.706 -3.581 -16.620 1.00 96.75 841 LYS A C 1
ATOM 6428 O O . LYS A 1 841 ? -11.898 -3.917 -16.701 1.00 96.75 841 LYS A O 1
ATOM 6433 N N . GLN A 1 842 ? -10.247 -2.736 -15.697 1.00 96.75 842 GLN A N 1
ATOM 6434 C CA . GLN A 1 842 ? -11.021 -2.121 -14.623 1.00 96.75 842 GLN A CA 1
ATOM 6435 C C . GLN A 1 842 ? -11.733 -3.155 -13.734 1.00 96.75 842 GLN A C 1
ATOM 6437 O O . GLN A 1 842 ? -12.841 -2.905 -13.263 1.00 96.75 842 GLN A O 1
ATOM 6442 N N . THR A 1 843 ? -11.127 -4.328 -13.508 1.00 96.19 843 THR A N 1
ATOM 6443 C CA . THR A 1 843 ? -11.745 -5.429 -12.737 1.00 96.19 843 THR A CA 1
ATOM 6444 C C . THR A 1 843 ? -12.090 -4.992 -11.314 1.00 96.19 843 THR A C 1
ATOM 6446 O O . THR A 1 843 ? -13.251 -5.044 -10.913 1.00 96.19 843 THR A O 1
ATOM 6449 N N . ALA A 1 844 ? -11.114 -4.423 -10.606 1.00 95.94 844 ALA A N 1
ATOM 6450 C CA . ALA A 1 844 ? -11.292 -3.909 -9.247 1.00 95.94 844 ALA A CA 1
ATOM 6451 C C . ALA A 1 844 ? -12.315 -2.763 -9.163 1.00 95.94 844 ALA A C 1
ATOM 6453 O O . ALA A 1 844 ? -13.050 -2.636 -8.186 1.00 95.94 844 ALA A O 1
ATOM 6454 N N . LEU A 1 845 ? -12.391 -1.927 -10.204 1.00 96.06 845 LEU A N 1
ATOM 6455 C CA . LEU A 1 845 ? -13.320 -0.800 -10.248 1.00 96.06 845 LEU A CA 1
ATOM 6456 C C . LEU A 1 845 ? -14.768 -1.271 -10.444 1.00 96.06 845 LEU A C 1
ATOM 6458 O O . LEU A 1 845 ? -15.673 -0.749 -9.797 1.00 96.06 845 LEU A O 1
ATOM 6462 N N . LYS A 1 846 ? -14.981 -2.285 -11.291 1.00 96.25 846 LYS A N 1
ATOM 6463 C CA . LYS A 1 846 ? -16.288 -2.933 -11.476 1.00 96.25 846 LYS A CA 1
ATOM 6464 C C . LYS A 1 846 ? -16.773 -3.568 -10.173 1.00 96.25 846 LYS A C 1
ATOM 6466 O O . LYS A 1 846 ? -17.913 -3.345 -9.774 1.00 96.25 846 LYS A O 1
ATOM 6471 N N . GLU A 1 847 ? -15.903 -4.296 -9.473 1.00 96.62 847 GLU A N 1
ATOM 6472 C CA . GLU A 1 847 ? -16.218 -4.870 -8.156 1.00 96.62 847 GLU A CA 1
ATOM 6473 C C . GLU A 1 847 ? -16.512 -3.788 -7.108 1.00 96.62 847 GLU A C 1
ATOM 6475 O O . GLU A 1 847 ? -17.448 -3.921 -6.316 1.00 96.62 847 GLU A O 1
ATOM 6480 N N . PHE A 1 848 ? -15.760 -2.685 -7.129 1.00 97.81 848 PHE A N 1
ATOM 6481 C CA . PHE A 1 848 ? -15.996 -1.535 -6.262 1.00 97.81 848 PHE A CA 1
ATOM 6482 C C . PHE A 1 848 ? -17.379 -0.908 -6.492 1.00 97.81 848 PHE A C 1
ATOM 6484 O O . PHE A 1 848 ? -18.122 -0.734 -5.525 1.00 97.81 848 PHE A O 1
ATOM 6491 N N . PHE A 1 849 ? -17.762 -0.607 -7.738 1.00 97.00 849 PHE A N 1
ATOM 6492 C CA . PHE A 1 849 ? -19.078 -0.024 -8.036 1.00 97.00 849 PHE A CA 1
ATOM 6493 C C . PHE A 1 849 ? -20.223 -0.998 -7.767 1.00 97.00 849 PHE A C 1
ATOM 6495 O O . PHE A 1 849 ? -21.241 -0.597 -7.199 1.00 97.00 849 PHE A O 1
ATOM 6502 N N . LEU A 1 850 ? -20.030 -2.292 -8.042 1.00 96.06 850 LEU A N 1
ATOM 6503 C CA . LEU A 1 850 ? -20.975 -3.327 -7.629 1.00 96.06 850 LEU A CA 1
ATOM 6504 C C . LEU A 1 850 ? -21.155 -3.331 -6.103 1.00 96.06 850 LEU A C 1
ATOM 6506 O O . LEU A 1 850 ? -22.281 -3.356 -5.609 1.00 96.06 850 LEU A O 1
ATOM 6510 N N . SER A 1 851 ? -20.060 -3.242 -5.345 1.00 96.00 851 SER A N 1
ATOM 6511 C CA . SER A 1 851 ? -20.084 -3.173 -3.882 1.00 96.00 851 SER A CA 1
ATOM 6512 C C . SER A 1 851 ? -20.758 -1.896 -3.367 1.00 96.00 851 SER A C 1
ATOM 6514 O O . SER A 1 851 ? -21.545 -1.966 -2.418 1.00 96.00 851 SER A O 1
ATOM 6516 N N . LEU A 1 852 ? -20.533 -0.739 -4.004 1.00 95.69 852 LEU A N 1
ATOM 6517 C CA . LEU A 1 852 ? -21.248 0.505 -3.691 1.00 95.69 852 LEU A CA 1
ATOM 6518 C C . LEU A 1 852 ? -22.752 0.359 -3.930 1.00 95.69 852 LEU A C 1
ATOM 6520 O O . LEU A 1 852 ? -23.539 0.705 -3.049 1.00 95.69 852 LEU A O 1
ATOM 6524 N N . ARG A 1 853 ? -23.150 -0.199 -5.079 1.00 94.31 853 ARG A N 1
ATOM 6525 C CA . ARG A 1 853 ? -24.553 -0.447 -5.427 1.00 94.31 853 ARG A CA 1
ATOM 6526 C C . ARG A 1 853 ? -25.216 -1.377 -4.417 1.00 94.31 853 ARG A C 1
ATOM 6528 O O . ARG A 1 853 ? -26.270 -1.041 -3.881 1.00 94.31 853 ARG A O 1
ATOM 6535 N N . VAL A 1 854 ? -24.586 -2.509 -4.102 1.00 95.31 854 VAL A N 1
ATOM 6536 C CA . VAL A 1 854 ? -25.080 -3.441 -3.076 1.00 95.31 854 VAL A CA 1
ATOM 6537 C C . VAL A 1 854 ? -25.202 -2.726 -1.733 1.00 95.31 854 VAL A C 1
ATOM 6539 O O . VAL A 1 854 ? -26.239 -2.823 -1.086 1.00 95.31 854 VAL A O 1
ATOM 6542 N N . THR A 1 855 ? -24.193 -1.955 -1.327 1.00 94.69 855 THR A N 1
ATOM 6543 C CA . THR A 1 855 ? -24.198 -1.222 -0.052 1.00 94.69 855 THR A CA 1
ATOM 6544 C C . THR A 1 855 ? -25.317 -0.182 0.016 1.00 94.69 855 THR A C 1
ATOM 6546 O O . THR A 1 855 ? -25.949 -0.041 1.060 1.00 94.69 855 THR A O 1
ATOM 6549 N N . PHE A 1 856 ? -25.590 0.524 -1.083 1.00 93.00 856 PHE A N 1
ATOM 6550 C CA . PHE A 1 856 ? -26.651 1.526 -1.159 1.00 93.00 856 PHE A CA 1
ATOM 6551 C C . PHE A 1 856 ? -28.052 0.910 -1.025 1.00 93.00 856 PHE A C 1
ATOM 6553 O O . PHE A 1 856 ? -28.897 1.462 -0.323 1.00 93.00 856 PHE A O 1
ATOM 6560 N N . HIS A 1 857 ? -28.284 -0.246 -1.657 1.00 90.88 857 HIS A N 1
ATOM 6561 C CA . HIS A 1 857 ? -29.587 -0.928 -1.648 1.00 90.88 857 HIS A CA 1
ATOM 6562 C C . HIS A 1 857 ? -29.780 -1.891 -0.469 1.00 90.88 857 HIS A C 1
ATOM 6564 O O . HIS A 1 857 ? -30.899 -2.333 -0.210 1.00 90.88 857 HIS A O 1
ATOM 6570 N N . THR A 1 858 ? -28.720 -2.221 0.272 1.00 90.19 858 THR A N 1
ATOM 6571 C CA . THR A 1 858 ? -28.812 -3.119 1.430 1.00 90.19 858 THR A CA 1
ATOM 6572 C C . THR A 1 858 ? -29.319 -2.368 2.657 1.00 90.19 858 THR A C 1
ATOM 6574 O O . THR A 1 858 ? -28.753 -1.359 3.080 1.00 90.19 858 THR A O 1
ATOM 6577 N N . ALA A 1 859 ? -30.364 -2.899 3.294 1.00 90.38 859 ALA A N 1
ATOM 6578 C CA . ALA A 1 859 ? -30.835 -2.380 4.571 1.00 90.38 859 ALA A CA 1
ATOM 6579 C C . ALA A 1 859 ? -29.733 -2.488 5.642 1.00 90.38 859 ALA A C 1
ATOM 6581 O O . ALA A 1 859 ? -29.187 -3.561 5.893 1.00 90.38 859 ALA A O 1
ATOM 6582 N N . MET A 1 860 ? -29.428 -1.380 6.323 1.00 93.50 860 MET A N 1
ATOM 6583 C CA . MET A 1 860 ? -28.456 -1.355 7.422 1.00 93.50 860 MET A CA 1
ATOM 6584 C C . MET A 1 860 ? -29.047 -1.992 8.691 1.00 93.50 860 MET A C 1
ATOM 6586 O O . MET A 1 860 ? -29.438 -1.286 9.623 1.00 93.50 860 MET A O 1
ATOM 6590 N N . LEU A 1 861 ? -29.113 -3.326 8.737 1.00 93.38 861 LEU A N 1
ATOM 6591 C CA . LEU A 1 861 ? -29.685 -4.079 9.864 1.00 93.38 861 LEU A CA 1
ATOM 6592 C C . LEU A 1 861 ? -28.992 -3.782 11.202 1.00 93.38 861 LEU A C 1
ATOM 6594 O O . LEU A 1 861 ? -29.655 -3.785 12.235 1.00 93.38 861 LEU A O 1
ATOM 6598 N N . GLY A 1 862 ? -27.702 -3.427 11.185 1.00 93.44 862 GLY A N 1
ATOM 6599 C CA . GLY A 1 862 ? -26.963 -2.994 12.374 1.00 93.44 862 GLY A CA 1
ATOM 6600 C C . GLY A 1 862 ? -27.508 -1.720 13.046 1.00 93.44 862 GLY A C 1
ATOM 6601 O O . GLY A 1 862 ? -27.288 -1.514 14.246 1.00 93.44 862 GLY A O 1
ATOM 6602 N N . LEU A 1 863 ? -28.248 -0.864 12.324 1.00 94.50 863 LEU A N 1
ATOM 6603 C CA . LEU A 1 863 ? -28.905 0.304 12.918 1.00 94.50 863 LEU A CA 1
ATOM 6604 C C . LEU A 1 863 ? -30.094 -0.127 13.780 1.00 94.50 863 LEU A C 1
ATOM 6606 O O . LEU A 1 863 ? -30.995 -0.832 13.320 1.00 94.50 863 LEU A O 1
ATOM 6610 N N . ALA A 1 864 ? -30.119 0.370 15.020 1.00 93.62 864 ALA A N 1
ATOM 6611 C CA . ALA A 1 864 ? -31.284 0.244 15.888 1.00 93.62 864 ALA A CA 1
ATOM 6612 C C . ALA A 1 864 ? -32.525 0.860 15.207 1.00 93.62 864 ALA A C 1
ATOM 6614 O O . ALA A 1 864 ? -32.373 1.839 14.468 1.00 93.62 864 ALA A O 1
ATOM 6615 N N . PRO A 1 865 ? -33.746 0.356 15.457 1.00 91.75 865 PRO A N 1
ATOM 6616 C CA . PRO A 1 865 ? -34.963 0.873 14.826 1.00 91.75 865 PRO A CA 1
ATOM 6617 C C . PRO A 1 865 ? -35.119 2.396 14.959 1.00 91.75 865 PRO A C 1
ATOM 6619 O O . PRO A 1 865 ? -35.340 3.080 13.961 1.00 91.75 865 PRO A O 1
ATOM 6622 N N . ALA A 1 866 ? -34.858 2.949 16.149 1.00 91.81 866 ALA A N 1
ATOM 6623 C CA . ALA A 1 866 ? -34.892 4.394 16.411 1.00 91.81 866 ALA A CA 1
ATOM 6624 C C . ALA A 1 866 ? -33.859 5.202 15.596 1.00 91.81 866 ALA A C 1
ATOM 6626 O O . ALA A 1 866 ? -34.022 6.401 15.375 1.00 91.81 866 ALA A O 1
ATOM 6627 N N . ALA A 1 867 ? -32.791 4.555 15.130 1.00 92.19 867 ALA A N 1
ATOM 6628 C CA . ALA A 1 867 ? -31.738 5.156 14.324 1.00 92.19 867 ALA A CA 1
ATOM 6629 C C . ALA A 1 867 ? -31.970 5.029 12.812 1.00 92.19 867 ALA A C 1
ATOM 6631 O O . ALA A 1 867 ? -31.180 5.569 12.039 1.00 92.19 867 ALA A O 1
ATOM 6632 N N . ARG A 1 868 ? -33.045 4.382 12.346 1.00 91.38 868 ARG A N 1
ATOM 6633 C CA . ARG A 1 868 ? -33.385 4.273 10.912 1.00 91.38 868 ARG A CA 1
ATOM 6634 C C . ARG A 1 868 ? -34.024 5.555 10.376 1.00 91.38 868 ARG A C 1
ATOM 6636 O O . ARG A 1 868 ? -35.080 5.556 9.758 1.00 91.38 868 ARG A O 1
ATOM 6643 N N . MET A 1 869 ? -33.370 6.677 10.645 1.00 90.81 869 MET A N 1
ATOM 6644 C CA . MET A 1 869 ? -33.811 8.008 10.256 1.00 90.81 869 MET A CA 1
ATOM 6645 C C . MET A 1 869 ? -33.228 8.417 8.903 1.00 90.81 869 MET A C 1
ATOM 6647 O O . MET A 1 869 ? -32.073 8.116 8.588 1.00 90.81 869 MET A O 1
ATOM 6651 N N . ARG A 1 870 ? -33.973 9.259 8.176 1.00 89.00 870 ARG A N 1
ATOM 6652 C CA . ARG A 1 870 ? -33.547 9.868 6.904 1.00 89.00 870 ARG A CA 1
ATOM 6653 C C . ARG A 1 870 ? -32.163 10.521 6.975 1.00 89.00 870 ARG A C 1
ATOM 6655 O O . ARG A 1 870 ? -31.397 10.422 6.028 1.00 89.00 870 ARG A O 1
ATOM 6662 N N . LYS A 1 871 ? -31.794 11.141 8.103 1.00 92.62 871 LYS A N 1
ATOM 6663 C CA . LYS A 1 871 ? -30.480 11.794 8.266 1.00 92.62 871 LYS A CA 1
ATOM 6664 C C . LYS A 1 871 ? -29.291 10.840 8.073 1.00 92.62 871 LYS A C 1
ATOM 6666 O O . LYS A 1 871 ? -28.275 11.249 7.525 1.00 92.62 871 LYS A O 1
ATOM 6671 N N . PHE A 1 872 ? -29.416 9.577 8.490 1.00 94.12 872 PHE A N 1
ATOM 6672 C CA . PHE A 1 872 ? -28.350 8.582 8.346 1.00 94.12 872 PHE A CA 1
ATOM 6673 C C . PHE A 1 872 ? -28.342 7.941 6.958 1.00 94.12 872 PHE A C 1
ATOM 6675 O O . PHE A 1 872 ? -27.272 7.633 6.445 1.00 94.12 872 PHE A O 1
ATOM 6682 N N . GLN A 1 873 ? -29.506 7.828 6.313 1.00 89.19 873 GLN A N 1
ATOM 6683 C CA . GLN A 1 873 ? -29.594 7.472 4.893 1.00 89.19 873 GLN A CA 1
ATOM 6684 C C . GLN A 1 873 ? -28.943 8.548 4.014 1.00 89.19 873 GLN A C 1
ATOM 6686 O O . GLN A 1 873 ? -28.154 8.225 3.136 1.00 89.19 873 GLN A O 1
ATOM 6691 N N . VAL A 1 874 ? -29.209 9.830 4.294 1.00 90.94 874 VAL A N 1
ATOM 6692 C CA . VAL A 1 874 ? -28.571 10.964 3.604 1.00 90.94 874 VAL A CA 1
ATOM 6693 C C . VAL A 1 874 ? -27.064 10.971 3.847 1.00 90.94 874 VAL A C 1
ATOM 6695 O O . VAL A 1 874 ? -26.304 11.197 2.911 1.00 90.94 874 VAL A O 1
ATOM 6698 N N . LEU A 1 875 ? -26.615 10.695 5.077 1.00 94.62 875 LEU A N 1
ATOM 6699 C CA . LEU A 1 875 ? -25.187 10.573 5.371 1.00 94.62 875 LEU A CA 1
ATOM 6700 C C . LEU A 1 875 ? -24.538 9.443 4.560 1.00 94.62 875 LEU A C 1
ATOM 6702 O O . LEU A 1 875 ? -23.517 9.684 3.922 1.00 94.62 875 LEU A O 1
ATOM 6706 N N . LEU A 1 876 ? -25.146 8.248 4.541 1.00 95.19 876 LEU A N 1
ATOM 6707 C CA . LEU A 1 876 ? -24.668 7.121 3.736 1.00 95.19 876 LEU A CA 1
ATOM 6708 C C . LEU A 1 876 ? -24.592 7.511 2.257 1.00 95.19 876 LEU A C 1
ATOM 6710 O O . LEU A 1 876 ? -23.539 7.371 1.649 1.00 95.19 876 LEU A O 1
ATOM 6714 N N . PHE A 1 877 ? -25.678 8.058 1.705 1.00 93.69 877 PHE A N 1
ATOM 6715 C CA . PHE A 1 877 ? -25.745 8.495 0.313 1.00 93.69 877 PHE A CA 1
ATOM 6716 C C . PHE A 1 877 ? -24.631 9.490 -0.029 1.00 93.69 877 PHE A C 1
ATOM 6718 O O . PHE A 1 877 ? -23.900 9.264 -0.986 1.00 93.69 877 PHE A O 1
ATOM 6725 N N . ARG A 1 878 ? -24.433 10.539 0.782 1.00 94.62 878 ARG A N 1
ATOM 6726 C CA . ARG A 1 878 ? -23.360 11.526 0.565 1.00 94.62 878 ARG A CA 1
ATOM 6727 C C . ARG A 1 878 ? -21.980 10.875 0.574 1.00 94.62 878 ARG A C 1
ATOM 6729 O O . ARG A 1 878 ? -21.165 11.170 -0.294 1.00 94.62 878 ARG A O 1
ATOM 6736 N N . MET A 1 879 ? -21.717 9.987 1.533 1.00 96.88 879 MET A N 1
ATOM 6737 C CA . MET A 1 879 ? -20.430 9.297 1.621 1.00 96.88 879 MET A CA 1
ATOM 6738 C C . MET A 1 879 ? -20.192 8.347 0.440 1.00 96.88 879 MET A C 1
ATOM 6740 O O . MET A 1 879 ? -19.057 8.265 -0.021 1.00 96.88 879 MET A O 1
ATOM 6744 N N . LEU A 1 880 ? -21.221 7.636 -0.040 1.00 95.81 880 LEU A N 1
ATOM 6745 C CA . LEU A 1 880 ? -21.128 6.736 -1.200 1.00 95.81 880 LEU A CA 1
ATOM 6746 C C . LEU A 1 880 ? -20.993 7.512 -2.520 1.00 95.81 880 LEU A C 1
ATOM 6748 O O . LEU A 1 880 ? -20.200 7.126 -3.374 1.00 95.81 880 LEU A O 1
ATOM 6752 N N . LEU A 1 881 ? -21.712 8.628 -2.667 1.00 92.81 881 LEU A N 1
ATOM 6753 C CA . LEU A 1 881 ? -21.627 9.492 -3.843 1.00 92.81 881 LEU A CA 1
ATOM 6754 C C . LEU A 1 881 ? -20.236 10.121 -3.958 1.00 92.81 881 LEU A C 1
ATOM 6756 O O . LEU A 1 881 ? -19.586 9.984 -4.987 1.00 92.81 881 LEU A O 1
ATOM 6760 N N . ILE A 1 882 ? -19.734 10.738 -2.880 1.00 95.06 882 ILE A N 1
ATOM 6761 C CA . ILE A 1 882 ? -18.419 11.397 -2.887 1.00 95.06 882 ILE A CA 1
ATOM 6762 C C . ILE A 1 882 ? -17.300 10.400 -3.191 1.00 95.06 882 ILE A C 1
ATOM 6764 O O . ILE A 1 882 ? -16.413 10.711 -3.991 1.00 95.06 882 ILE A O 1
ATOM 6768 N N . ILE A 1 883 ? -17.328 9.207 -2.582 1.00 96.81 883 ILE A N 1
ATOM 6769 C CA . ILE A 1 883 ? -16.298 8.200 -2.856 1.00 96.81 883 ILE A CA 1
ATOM 6770 C C . ILE A 1 883 ? -16.422 7.642 -4.274 1.00 96.81 883 ILE A C 1
ATOM 6772 O O . ILE A 1 883 ? -15.402 7.514 -4.942 1.00 96.81 883 ILE A O 1
ATOM 6776 N N . GLY A 1 884 ? -17.639 7.372 -4.759 1.00 96.06 884 GLY A N 1
ATOM 6777 C CA . GLY A 1 884 ? -17.876 6.897 -6.121 1.00 96.06 884 GLY A CA 1
ATOM 6778 C C . GLY A 1 884 ? -17.365 7.889 -7.163 1.00 96.06 884 GLY A C 1
ATOM 6779 O O . GLY A 1 884 ? -16.598 7.507 -8.046 1.00 96.06 884 GLY A O 1
ATOM 6780 N N . SER A 1 885 ? -17.706 9.174 -7.010 1.00 93.38 885 SER A N 1
ATOM 6781 C CA . SER A 1 885 ? -17.282 10.231 -7.936 1.00 93.38 885 SER A CA 1
ATOM 6782 C C . SER A 1 885 ? -15.771 10.420 -7.889 1.00 93.38 885 SER A C 1
ATOM 6784 O O . SER A 1 885 ? -15.113 10.452 -8.928 1.00 93.38 885 SER A O 1
ATOM 6786 N N . SER A 1 886 ? -15.193 10.465 -6.685 1.00 95.25 886 SER A N 1
ATOM 6787 C CA . SER A 1 886 ? -13.747 10.629 -6.516 1.00 95.25 886 SER A CA 1
ATOM 6788 C C . SER A 1 886 ? -12.970 9.454 -7.109 1.00 95.25 886 SER A C 1
ATOM 6790 O O . SER A 1 886 ? -12.013 9.675 -7.841 1.00 95.25 886 SER A O 1
ATOM 6792 N N . VAL A 1 887 ? -13.402 8.212 -6.870 1.00 97.31 887 VAL A N 1
ATOM 6793 C CA . VAL A 1 887 ? -12.761 7.014 -7.433 1.00 97.31 887 VAL A CA 1
ATOM 6794 C C . VAL A 1 887 ? -12.906 6.969 -8.956 1.00 97.31 887 VAL A C 1
ATOM 6796 O O . VAL A 1 887 ? -11.939 6.648 -9.650 1.00 97.31 887 VAL A O 1
ATOM 6799 N N . ARG A 1 888 ? -14.067 7.351 -9.511 1.00 94.00 888 ARG A N 1
ATOM 6800 C CA . ARG A 1 888 ? -14.242 7.449 -10.968 1.00 94.00 888 ARG A CA 1
ATOM 6801 C C . ARG A 1 888 ? -13.240 8.422 -11.586 1.00 94.00 888 ARG A C 1
ATOM 6803 O O . ARG A 1 888 ? -12.642 8.089 -12.603 1.00 94.00 888 ARG A O 1
ATOM 6810 N N . VAL A 1 889 ? -13.042 9.583 -10.965 1.00 92.31 889 VAL A N 1
ATOM 6811 C CA . VAL A 1 889 ? -12.113 10.616 -11.446 1.00 92.31 889 VAL A CA 1
ATOM 6812 C C . VAL A 1 889 ? -10.659 10.194 -11.264 1.00 92.31 889 VAL A C 1
ATOM 6814 O O . VAL A 1 889 ? -9.892 10.210 -12.221 1.00 92.31 889 VAL A O 1
ATOM 6817 N N . TYR A 1 890 ? -10.268 9.811 -10.049 1.00 95.25 890 TYR A N 1
ATOM 6818 C CA . TYR A 1 890 ? -8.864 9.585 -9.717 1.00 95.25 890 TYR A CA 1
ATOM 6819 C C . TYR A 1 890 ? -8.324 8.232 -10.186 1.00 95.25 890 TYR A C 1
ATOM 6821 O O . TYR A 1 890 ? -7.119 8.131 -10.384 1.00 95.25 890 TYR A O 1
ATOM 6829 N N . LEU A 1 891 ? -9.168 7.211 -10.363 1.00 96.75 891 LEU A N 1
ATOM 6830 C CA . LEU A 1 891 ? -8.758 5.886 -10.852 1.00 96.75 891 LEU A CA 1
ATOM 6831 C C . LEU A 1 891 ? -9.423 5.535 -12.181 1.00 96.75 891 LEU A C 1
ATOM 6833 O O . LEU A 1 891 ? -8.739 5.175 -13.134 1.00 96.75 891 LEU A O 1
ATOM 6837 N N . GLY A 1 892 ? -10.747 5.677 -12.275 1.00 95.12 892 GLY A N 1
ATOM 6838 C CA . GLY A 1 892 ? -11.499 5.240 -13.453 1.00 95.12 892 GLY A CA 1
ATOM 6839 C C . GLY A 1 892 ? -11.098 5.934 -14.755 1.00 95.12 892 GLY A C 1
ATOM 6840 O O . GLY A 1 892 ? -10.970 5.257 -15.776 1.00 95.12 892 GLY A O 1
ATOM 6841 N N . LEU A 1 893 ? -10.871 7.252 -14.725 1.00 91.94 893 LEU A N 1
ATOM 6842 C CA . LEU A 1 893 ? -10.401 7.998 -15.894 1.00 91.94 893 LEU A CA 1
ATOM 6843 C C . LEU A 1 893 ? -8.965 7.593 -16.281 1.00 91.94 893 LEU A C 1
ATOM 6845 O O . LEU A 1 893 ? -8.805 7.141 -17.414 1.00 91.94 893 LEU A O 1
ATOM 6849 N N . PRO A 1 894 ? -7.950 7.626 -15.385 1.00 95.56 894 PRO A N 1
ATOM 6850 C CA . PRO A 1 894 ? -6.601 7.157 -15.720 1.00 95.56 894 PRO A CA 1
ATOM 6851 C C . PRO A 1 894 ? -6.514 5.706 -16.207 1.00 95.56 894 PRO A C 1
ATOM 6853 O O . PRO A 1 894 ? -5.709 5.395 -17.080 1.00 95.56 894 PRO A O 1
ATOM 6856 N N . TRP A 1 895 ? -7.334 4.805 -15.660 1.00 97.19 895 TRP A N 1
ATOM 6857 C CA . TRP A 1 895 ? -7.384 3.401 -16.086 1.00 97.19 895 TRP A CA 1
ATOM 6858 C C . TRP A 1 895 ? -8.055 3.212 -17.446 1.00 97.19 895 TRP A C 1
ATOM 6860 O O . TRP A 1 895 ? -7.783 2.240 -18.146 1.00 97.19 895 TRP A O 1
ATOM 6870 N N . GLY A 1 896 ? -8.956 4.125 -17.813 1.00 93.69 896 GLY A N 1
ATOM 6871 C CA . GLY A 1 896 ? -9.599 4.177 -19.123 1.00 93.69 896 GLY A CA 1
ATOM 6872 C C . GLY A 1 896 ? -8.825 4.987 -20.165 1.00 93.69 896 GLY A C 1
ATOM 6873 O O . GLY A 1 896 ? -9.272 5.052 -21.308 1.00 93.69 896 GLY A O 1
ATOM 6874 N N . SER A 1 897 ? -7.700 5.604 -19.799 1.00 95.19 897 SER A N 1
ATOM 6875 C CA . SER A 1 897 ? -6.888 6.447 -20.677 1.00 95.19 897 SER A CA 1
ATOM 6876 C C . SER A 1 897 ? -5.503 5.850 -20.929 1.00 95.19 897 SER A C 1
ATOM 6878 O O . SER A 1 897 ? -5.099 4.843 -20.342 1.00 95.19 897 SER A O 1
ATOM 6880 N N . TYR A 1 898 ? -4.745 6.478 -21.824 1.00 96.06 898 TYR A N 1
ATOM 6881 C CA . TYR A 1 898 ? -3.338 6.151 -22.020 1.00 96.06 898 TYR A CA 1
ATOM 6882 C C . TYR A 1 898 ? -2.504 6.618 -20.809 1.00 96.06 898 TYR A C 1
ATOM 6884 O O . TYR A 1 898 ? -2.837 7.639 -20.202 1.00 96.06 898 TYR A O 1
ATOM 6892 N N . PRO A 1 899 ? -1.447 5.880 -20.414 1.00 97.19 899 PRO A N 1
ATOM 6893 C CA . PRO A 1 899 ? -0.870 4.724 -21.107 1.00 97.19 899 PRO A CA 1
ATOM 6894 C C . PRO A 1 899 ? -1.561 3.376 -20.837 1.00 97.19 899 PRO A C 1
ATOM 6896 O O . PRO A 1 899 ? -1.297 2.440 -21.572 1.00 97.19 899 PRO A O 1
ATOM 6899 N N . LEU A 1 900 ? -2.442 3.224 -19.841 1.00 97.81 900 LEU A N 1
ATOM 6900 C CA . LEU A 1 900 ? -2.990 1.900 -19.491 1.00 97.81 900 LEU A CA 1
ATOM 6901 C C . LEU A 1 900 ? -3.893 1.304 -20.582 1.00 97.81 900 LEU A C 1
ATOM 6903 O O . LEU A 1 900 ? -3.846 0.098 -20.834 1.00 97.81 900 LEU A O 1
ATOM 6907 N N . ARG A 1 901 ? -4.668 2.145 -21.276 1.00 96.69 901 ARG A N 1
ATOM 6908 C CA . ARG A 1 901 ? -5.519 1.741 -22.406 1.00 96.69 901 ARG A CA 1
ATOM 6909 C C . ARG A 1 901 ? -4.732 1.076 -23.543 1.00 96.69 901 ARG A C 1
ATOM 6911 O O . ARG A 1 901 ? -5.289 0.213 -24.215 1.00 96.69 901 ARG A O 1
ATOM 6918 N N . LEU A 1 902 ? -3.438 1.387 -23.690 1.00 97.25 902 LEU A N 1
ATOM 6919 C CA . LEU A 1 902 ? -2.528 0.743 -24.647 1.00 97.25 902 LEU A CA 1
ATOM 6920 C C . LEU A 1 902 ? -2.555 -0.784 -24.532 1.00 97.25 902 LEU A C 1
ATOM 6922 O O . LEU A 1 902 ? -2.520 -1.492 -25.533 1.00 97.25 902 LEU A O 1
ATOM 6926 N N . PHE A 1 903 ? -2.660 -1.306 -23.310 1.00 97.69 903 PHE A N 1
ATOM 6927 C CA . PHE A 1 903 ? -2.563 -2.740 -23.052 1.00 97.69 903 PHE A CA 1
ATOM 6928 C C . PHE A 1 903 ? -3.786 -3.545 -23.507 1.00 97.69 903 PHE A C 1
ATOM 6930 O O . PHE A 1 903 ? -3.771 -4.772 -23.430 1.00 97.69 903 PHE A O 1
ATOM 6937 N N . ARG A 1 904 ? -4.817 -2.887 -24.049 1.00 96.81 904 ARG A N 1
ATOM 6938 C CA . ARG A 1 904 ? -5.876 -3.559 -24.811 1.00 96.81 904 ARG A CA 1
ATOM 6939 C C . ARG A 1 904 ? -5.344 -4.204 -26.093 1.00 96.81 904 ARG A C 1
ATOM 6941 O O . ARG A 1 904 ? -5.745 -5.324 -26.394 1.00 96.81 904 ARG A O 1
ATOM 6948 N N . ALA A 1 905 ? -4.348 -3.589 -26.738 1.00 96.50 905 ALA A N 1
ATOM 6949 C CA . ALA A 1 905 ? -3.670 -4.156 -27.906 1.00 96.50 905 ALA A CA 1
ATOM 6950 C C . ALA A 1 905 ? -3.054 -5.534 -27.619 1.00 96.50 905 ALA A C 1
ATOM 6952 O O . ALA A 1 905 ? -3.159 -6.451 -28.432 1.00 96.50 905 ALA A O 1
ATOM 6953 N N . TYR A 1 906 ? -2.494 -5.713 -26.418 1.00 95.44 906 TYR A N 1
ATOM 6954 C CA . TYR A 1 906 ? -1.940 -6.993 -25.972 1.00 95.44 906 TYR A CA 1
ATOM 6955 C C . TYR A 1 906 ? -3.010 -8.093 -25.832 1.00 95.44 906 TYR A C 1
ATOM 6957 O O . TYR A 1 906 ? -2.712 -9.269 -26.006 1.00 95.44 906 TYR A O 1
ATOM 6965 N N . MET A 1 907 ? -4.268 -7.721 -25.565 1.00 95.31 907 MET A N 1
ATOM 6966 C CA . MET A 1 907 ? -5.409 -8.648 -25.520 1.00 95.31 907 MET A CA 1
ATOM 6967 C C . MET A 1 907 ? -6.044 -8.904 -26.898 1.00 95.31 907 MET A C 1
ATOM 6969 O O . MET A 1 907 ? -7.068 -9.578 -26.967 1.00 95.31 907 MET A O 1
ATOM 6973 N N . GLY A 1 908 ? -5.481 -8.355 -27.980 1.00 95.50 908 GLY A N 1
ATOM 6974 C CA . GLY A 1 908 ? -6.051 -8.449 -29.327 1.00 95.50 908 GLY A CA 1
ATOM 6975 C C . GLY A 1 908 ? -7.066 -7.355 -29.672 1.00 95.50 908 GLY A C 1
ATOM 6976 O O . GLY A 1 908 ? -7.664 -7.403 -30.742 1.00 95.50 908 GLY A O 1
ATOM 6977 N N . ASP A 1 909 ? -7.283 -6.374 -28.790 1.00 95.44 909 ASP A N 1
ATOM 6978 C CA . ASP A 1 909 ? -8.201 -5.263 -29.050 1.00 95.44 909 ASP A CA 1
ATOM 6979 C C . ASP A 1 909 ? -7.482 -4.120 -29.791 1.00 95.44 909 ASP A C 1
ATOM 6981 O O . ASP A 1 909 ? -6.526 -3.522 -29.293 1.00 95.44 909 ASP A O 1
ATOM 6985 N N . MET A 1 910 ? -7.980 -3.798 -30.985 1.00 95.44 910 MET A N 1
ATOM 6986 C CA . MET A 1 910 ? -7.383 -2.859 -31.940 1.00 95.44 910 MET A CA 1
ATOM 6987 C C . MET A 1 910 ? -7.715 -1.385 -31.664 1.00 95.44 910 MET A C 1
ATOM 6989 O O . MET A 1 910 ? -7.476 -0.522 -32.509 1.00 95.44 910 MET A O 1
ATOM 6993 N N . VAL A 1 911 ? -8.233 -1.077 -30.471 1.00 92.75 911 VAL A N 1
ATOM 6994 C CA . VAL A 1 911 ? -8.603 0.281 -30.049 1.00 92.75 911 VAL A CA 1
ATOM 6995 C C . VAL A 1 911 ? -7.490 1.317 -30.263 1.00 92.75 911 VAL A C 1
ATOM 6997 O O . VAL A 1 911 ? -7.800 2.443 -30.648 1.00 92.75 911 VAL A O 1
ATOM 7000 N N . LEU A 1 912 ? -6.213 0.942 -30.098 1.00 95.62 912 LEU A N 1
ATOM 7001 C CA . LEU A 1 912 ? -5.072 1.838 -30.339 1.00 95.62 912 LEU A CA 1
ATOM 7002 C C . LEU A 1 912 ? -5.065 2.426 -31.759 1.00 95.62 912 LEU A C 1
ATOM 7004 O O . LEU A 1 912 ? -4.786 3.609 -31.932 1.00 95.62 912 LEU A O 1
ATOM 7008 N N . LEU A 1 913 ? -5.375 1.607 -32.768 1.00 96.50 913 LEU A N 1
ATOM 7009 C CA . LEU A 1 913 ? -5.360 2.036 -34.167 1.00 96.50 913 LEU A CA 1
ATOM 7010 C C . LEU A 1 913 ? -6.570 2.916 -34.500 1.00 96.50 913 LEU A C 1
ATOM 7012 O O . LEU A 1 913 ? -6.464 3.818 -35.327 1.00 96.50 913 LEU A O 1
ATOM 7016 N N . SER A 1 914 ? -7.703 2.669 -33.834 1.00 96.12 914 SER A N 1
ATOM 7017 C CA . SER A 1 914 ? -8.949 3.417 -34.041 1.00 96.12 914 SER A CA 1
ATOM 7018 C C . SER A 1 914 ? -9.020 4.747 -33.287 1.00 96.12 914 SER A C 1
ATOM 7020 O O . SER A 1 914 ? -9.763 5.640 -33.690 1.00 96.12 914 SER A O 1
ATOM 7022 N N . ASP A 1 915 ? -8.285 4.878 -32.181 1.00 94.44 915 ASP A N 1
ATOM 7023 C CA . ASP A 1 915 ? -8.275 6.096 -31.378 1.00 94.44 915 ASP A CA 1
ATOM 7024 C C . ASP A 1 915 ? -7.552 7.231 -32.127 1.00 94.44 915 ASP A C 1
ATOM 7026 O O . ASP A 1 915 ? -6.522 7.031 -32.781 1.00 94.44 915 ASP A O 1
ATOM 7030 N N . ALA A 1 916 ? -8.099 8.445 -32.012 1.00 94.12 916 ALA A N 1
ATOM 7031 C CA . ALA A 1 916 ? -7.509 9.645 -32.595 1.00 94.12 916 ALA A CA 1
ATOM 7032 C C . ALA A 1 916 ? -6.174 9.985 -31.918 1.00 94.12 916 ALA A C 1
ATOM 7034 O O . ALA A 1 916 ? -6.054 9.869 -30.694 1.00 94.12 916 ALA A O 1
ATOM 7035 N N . ASP A 1 917 ? -5.204 10.477 -32.690 1.00 93.31 917 ASP A N 1
ATOM 7036 C CA . ASP A 1 917 ? -3.835 10.717 -32.210 1.00 93.31 917 ASP A CA 1
ATOM 7037 C C . ASP A 1 917 ? -3.779 11.705 -31.037 1.00 93.31 917 ASP A C 1
ATOM 7039 O O . ASP A 1 917 ? -2.975 11.538 -30.124 1.00 93.31 917 ASP A O 1
ATOM 7043 N N . CYS A 1 918 ? -4.707 12.667 -30.981 1.00 91.38 918 CYS A N 1
ATOM 7044 C CA . CYS A 1 918 ? -4.828 13.622 -29.874 1.00 91.38 918 CYS A CA 1
ATOM 7045 C C . CYS A 1 918 ? -5.212 12.985 -28.526 1.00 91.38 918 CYS A C 1
ATOM 7047 O O . CYS A 1 918 ? -5.089 13.627 -27.485 1.00 91.38 918 CYS A O 1
ATOM 7049 N N . THR A 1 919 ? -5.695 11.740 -28.524 1.00 91.62 919 THR A N 1
ATOM 7050 C CA . THR A 1 919 ? -6.035 10.999 -27.300 1.00 91.62 919 THR A CA 1
ATOM 7051 C C . THR A 1 919 ? -4.890 10.122 -26.799 1.00 91.62 919 THR A C 1
ATOM 7053 O O . THR A 1 919 ? -4.935 9.648 -25.660 1.00 91.62 919 THR A O 1
ATOM 7056 N N . LEU A 1 920 ? -3.874 9.897 -27.636 1.00 93.94 920 LEU A N 1
ATOM 7057 C CA . LEU A 1 920 ? -2.745 9.031 -27.336 1.00 93.94 920 LEU A CA 1
ATOM 7058 C C . LEU A 1 920 ? -1.718 9.783 -26.482 1.00 93.94 920 LEU A C 1
ATOM 7060 O O . LEU A 1 920 ? -1.478 10.974 -26.655 1.00 93.94 920 LEU A O 1
ATOM 7064 N N . CYS A 1 921 ? -1.085 9.079 -25.542 1.00 94.19 921 CYS A N 1
ATOM 7065 C CA . CYS A 1 921 ? 0.114 9.601 -24.885 1.00 94.19 921 CYS A CA 1
ATOM 7066 C C . CYS A 1 921 ? 1.356 9.320 -25.744 1.00 94.19 921 CYS A C 1
ATOM 7068 O O . CYS A 1 921 ? 1.301 8.471 -26.629 1.00 94.19 921 CYS A O 1
ATOM 7070 N N . ASN A 1 922 ? 2.504 9.922 -25.413 1.00 93.25 922 ASN A N 1
ATOM 7071 C CA . ASN A 1 922 ? 3.766 9.728 -26.149 1.00 93.25 922 ASN A CA 1
ATOM 7072 C C . ASN A 1 922 ? 4.121 8.252 -26.402 1.00 93.25 922 ASN A C 1
ATOM 7074 O O . ASN A 1 922 ? 4.598 7.906 -27.479 1.00 93.25 922 ASN A O 1
ATOM 7078 N N . LEU A 1 923 ? 3.881 7.370 -25.423 1.00 95.81 923 LEU A N 1
ATOM 7079 C CA . LEU A 1 923 ? 4.105 5.932 -25.589 1.00 95.81 923 LEU A CA 1
ATOM 7080 C C . LEU A 1 923 ? 3.081 5.290 -26.542 1.00 95.81 923 LEU A C 1
ATOM 7082 O O . LEU A 1 923 ? 3.450 4.431 -27.333 1.00 95.81 923 LEU A O 1
ATOM 7086 N N . GLY A 1 924 ? 1.811 5.697 -26.471 1.00 96.81 924 GLY A N 1
ATOM 7087 C CA . GLY A 1 924 ? 0.747 5.191 -27.343 1.00 96.81 924 GLY A CA 1
ATOM 7088 C C . GLY A 1 924 ? 0.934 5.619 -28.798 1.00 96.81 924 GLY A C 1
ATOM 7089 O O . GLY A 1 924 ? 0.889 4.766 -29.679 1.00 96.81 924 GLY A O 1
ATOM 7090 N N . THR A 1 925 ? 1.218 6.903 -29.033 1.00 96.81 925 THR A N 1
ATOM 7091 C CA . THR A 1 925 ? 1.546 7.445 -30.361 1.00 96.81 925 THR A CA 1
ATOM 7092 C C . THR A 1 925 ? 2.710 6.681 -30.967 1.00 96.81 925 THR A C 1
ATOM 7094 O O . THR A 1 925 ? 2.614 6.179 -32.078 1.00 96.81 925 THR A O 1
ATOM 7097 N N . TRP A 1 926 ? 3.774 6.488 -30.188 1.00 96.44 926 TRP A N 1
ATOM 7098 C CA . TRP A 1 926 ? 4.944 5.773 -30.665 1.00 96.44 926 TRP A CA 1
ATOM 7099 C C . TRP A 1 926 ? 4.666 4.297 -30.991 1.00 96.44 926 TRP A C 1
ATOM 7101 O O . TRP A 1 926 ? 5.092 3.831 -32.041 1.00 96.44 926 TRP A O 1
ATOM 7111 N N . ILE A 1 927 ? 3.929 3.553 -30.152 1.00 97.44 927 ILE A N 1
ATOM 7112 C CA . ILE A 1 927 ? 3.562 2.161 -30.486 1.00 97.44 927 ILE A CA 1
ATOM 7113 C C . ILE A 1 927 ? 2.734 2.119 -31.775 1.00 97.44 927 ILE A C 1
ATOM 7115 O O . ILE A 1 927 ? 2.960 1.242 -32.602 1.00 97.44 927 ILE A O 1
ATOM 7119 N N . LYS A 1 928 ? 1.806 3.065 -31.959 1.00 97.56 928 LYS A N 1
ATOM 7120 C CA . LYS A 1 928 ? 1.001 3.169 -33.182 1.00 97.56 928 LYS A CA 1
ATOM 7121 C C . LYS A 1 928 ? 1.868 3.467 -34.409 1.00 97.56 928 LYS A C 1
ATOM 7123 O O . LYS A 1 928 ? 1.635 2.888 -35.455 1.00 97.56 928 LYS A O 1
ATOM 7128 N N . GLU A 1 929 ? 2.890 4.310 -34.288 1.00 97.00 929 GLU A N 1
ATOM 7129 C CA . GLU A 1 929 ? 3.847 4.570 -35.375 1.00 97.00 929 GLU A CA 1
ATOM 7130 C C . GLU A 1 929 ? 4.699 3.340 -35.718 1.00 97.00 929 GLU A C 1
ATOM 7132 O O . GLU A 1 929 ? 4.961 3.086 -36.891 1.00 97.00 929 GLU A O 1
ATOM 7137 N N . GLN A 1 930 ? 5.143 2.579 -34.710 1.00 96.69 930 GLN A N 1
ATOM 7138 C CA . GLN A 1 930 ? 5.963 1.378 -34.924 1.00 96.69 930 GLN A CA 1
ATOM 7139 C C . GLN A 1 930 ? 5.158 0.198 -35.476 1.00 96.69 930 GLN A C 1
ATOM 7141 O O . GLN A 1 930 ? 5.692 -0.618 -36.222 1.00 96.69 930 GLN A O 1
ATOM 7146 N N . PHE A 1 931 ? 3.881 0.105 -35.108 1.00 97.56 931 PHE A N 1
ATOM 7147 C CA . PHE A 1 931 ? 2.985 -0.981 -35.488 1.00 97.56 931 PHE A CA 1
ATOM 7148 C C . PHE A 1 931 ? 1.657 -0.394 -36.008 1.00 97.56 931 PHE A C 1
ATOM 7150 O O . PHE A 1 931 ? 0.652 -0.408 -35.289 1.00 97.56 931 PHE A O 1
ATOM 7157 N N . PRO A 1 932 ? 1.663 0.191 -37.223 1.00 97.56 932 PRO A N 1
ATOM 7158 C CA . PRO A 1 932 ? 0.578 1.038 -37.732 1.00 97.56 932 PRO A CA 1
ATOM 7159 C C . PRO A 1 932 ? -0.685 0.284 -38.151 1.00 97.56 932 PRO A C 1
ATOM 7161 O O . PRO A 1 932 ? -1.741 0.898 -38.314 1.00 97.56 932 PRO A O 1
ATOM 7164 N N . ASP A 1 933 ? -0.601 -1.031 -38.327 1.00 97.62 933 ASP A N 1
ATOM 7165 C CA . ASP A 1 933 ? -1.696 -1.867 -38.807 1.00 97.62 933 ASP A CA 1
ATOM 7166 C C . ASP A 1 933 ? -1.962 -3.058 -37.875 1.00 97.62 933 ASP A C 1
ATOM 7168 O O . ASP A 1 933 ? -1.256 -3.309 -36.893 1.00 97.62 933 ASP A O 1
ATOM 7172 N N . SER A 1 934 ? -3.045 -3.783 -38.156 1.00 97.19 934 SER A N 1
ATOM 7173 C CA . SER A 1 934 ? -3.482 -4.871 -37.285 1.00 97.19 934 SER A CA 1
ATOM 7174 C C . SER A 1 934 ? -2.500 -6.029 -37.223 1.00 97.19 934 SER A C 1
ATOM 7176 O O . SER A 1 934 ? -2.308 -6.612 -36.155 1.00 97.19 934 SER A O 1
ATOM 7178 N N . ASP A 1 935 ? -1.870 -6.349 -38.345 1.00 97.06 935 ASP A N 1
ATOM 7179 C CA . ASP A 1 935 ? -0.987 -7.502 -38.450 1.00 97.06 935 ASP A CA 1
ATOM 7180 C C . ASP A 1 935 ? 0.352 -7.213 -37.759 1.00 97.06 935 ASP A C 1
ATOM 7182 O O . ASP A 1 935 ? 0.855 -8.042 -36.996 1.00 97.06 935 ASP A O 1
ATOM 7186 N N . SER A 1 936 ? 0.883 -5.999 -37.925 1.00 97.44 936 SER A N 1
ATOM 7187 C CA . SER A 1 936 ? 2.085 -5.518 -37.240 1.00 97.44 936 SER A CA 1
ATOM 7188 C C . SER A 1 936 ? 1.880 -5.383 -35.730 1.00 97.44 936 SER A C 1
ATOM 7190 O O . SER A 1 936 ? 2.736 -5.838 -34.970 1.00 97.44 936 SER A O 1
ATOM 7192 N N . LEU A 1 937 ? 0.738 -4.865 -35.259 1.00 96.62 937 LEU A N 1
ATOM 7193 C CA . LEU A 1 937 ? 0.445 -4.756 -33.819 1.00 96.62 937 LEU A CA 1
ATOM 7194 C C . LEU A 1 937 ? 0.216 -6.124 -33.158 1.00 96.62 937 LEU A C 1
ATOM 7196 O O . LEU A 1 937 ? 0.465 -6.291 -31.963 1.00 96.62 937 LEU A O 1
ATOM 7200 N N . GLN A 1 938 ? -0.229 -7.118 -33.932 1.00 96.19 938 GLN A N 1
ATOM 7201 C CA . GLN A 1 938 ? -0.381 -8.503 -33.482 1.00 96.19 938 GLN A CA 1
ATOM 7202 C C . GLN A 1 938 ? 0.852 -9.379 -33.734 1.00 96.19 938 GLN A C 1
ATOM 7204 O O . GLN A 1 938 ? 0.833 -10.560 -33.353 1.00 96.19 938 GLN A O 1
ATOM 7209 N N . SER A 1 939 ? 1.918 -8.815 -34.310 1.00 96.31 939 SER A N 1
ATOM 7210 C CA . SER A 1 939 ? 3.185 -9.506 -34.541 1.00 96.31 939 SER A CA 1
ATOM 7211 C C . SER A 1 939 ? 3.813 -10.004 -33.234 1.00 96.31 939 SER A C 1
ATOM 7213 O O . SER A 1 939 ? 3.554 -9.491 -32.139 1.00 96.31 939 SER A O 1
ATOM 7215 N N . ASN A 1 940 ? 4.674 -11.020 -33.340 1.00 95.75 940 ASN A N 1
ATOM 7216 C CA . ASN A 1 940 ? 5.387 -11.560 -32.180 1.00 95.75 940 ASN A CA 1
ATOM 7217 C C . ASN A 1 940 ? 6.289 -10.507 -31.520 1.00 95.75 940 ASN A C 1
ATOM 7219 O O . ASN A 1 940 ? 6.396 -10.495 -30.295 1.00 95.75 940 ASN A O 1
ATOM 7223 N N . GLU A 1 941 ? 6.884 -9.603 -32.307 1.00 96.12 941 GLU A N 1
ATOM 7224 C CA . GLU A 1 941 ? 7.700 -8.505 -31.784 1.00 96.12 941 GLU A CA 1
ATOM 7225 C C . GLU A 1 941 ? 6.852 -7.509 -30.989 1.00 96.12 941 GLU A C 1
ATOM 7227 O O . GLU A 1 941 ? 7.167 -7.245 -29.829 1.00 96.12 941 GLU A O 1
ATOM 7232 N N . ALA A 1 942 ? 5.741 -7.019 -31.553 1.00 96.81 942 ALA A N 1
ATOM 7233 C CA . ALA A 1 942 ? 4.845 -6.094 -30.859 1.00 96.81 942 ALA A CA 1
ATOM 7234 C C . ALA A 1 942 ? 4.332 -6.690 -29.541 1.00 96.81 942 ALA A C 1
ATOM 7236 O O . ALA A 1 942 ? 4.359 -6.033 -28.498 1.00 96.81 942 ALA A O 1
ATOM 7237 N N . LYS A 1 943 ? 3.941 -7.972 -29.550 1.00 96.19 943 LYS A N 1
ATOM 7238 C CA . LYS A 1 943 ? 3.525 -8.701 -28.342 1.00 96.19 943 LYS A CA 1
ATOM 7239 C C . LYS A 1 943 ? 4.652 -8.836 -27.324 1.00 96.19 943 LYS A C 1
ATOM 7241 O O . LYS A 1 943 ? 4.403 -8.637 -26.136 1.00 96.19 943 LYS A O 1
ATOM 7246 N N . ALA A 1 944 ? 5.877 -9.131 -27.756 1.00 96.00 944 ALA A N 1
ATOM 7247 C CA . ALA A 1 944 ? 7.036 -9.228 -26.870 1.00 96.00 944 ALA A CA 1
ATOM 7248 C C . ALA A 1 944 ? 7.407 -7.866 -26.252 1.00 96.00 944 ALA A C 1
ATOM 7250 O O . ALA A 1 944 ? 7.682 -7.787 -25.050 1.00 96.00 944 ALA A O 1
ATOM 7251 N N . VAL A 1 945 ? 7.342 -6.781 -27.032 1.00 97.38 945 VAL A N 1
ATOM 7252 C CA . VAL A 1 945 ? 7.550 -5.403 -26.557 1.00 97.38 945 VAL A CA 1
ATOM 7253 C C . VAL A 1 945 ? 6.455 -5.012 -25.563 1.00 97.38 945 VAL A C 1
ATOM 7255 O O . VAL A 1 945 ? 6.767 -4.617 -24.439 1.00 97.38 945 VAL A O 1
ATOM 7258 N N . LEU A 1 946 ? 5.176 -5.193 -25.910 1.00 97.19 946 LEU A N 1
ATOM 7259 C CA . LEU A 1 946 ? 4.045 -4.893 -25.024 1.00 97.19 946 LEU A CA 1
ATOM 7260 C C . LEU A 1 946 ? 4.076 -5.728 -23.738 1.00 97.19 946 LEU A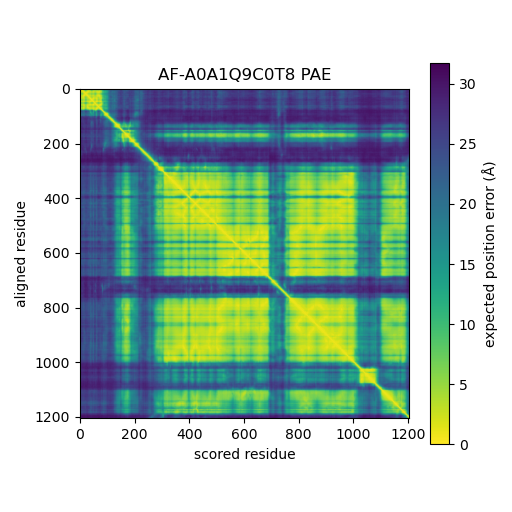 C 1
ATOM 7262 O O . LEU A 1 946 ? 3.818 -5.181 -22.667 1.00 97.19 946 LEU A O 1
ATOM 7266 N N . HIS A 1 947 ? 4.445 -7.011 -23.809 1.00 96.38 947 HIS A N 1
ATOM 7267 C CA . HIS A 1 947 ? 4.652 -7.852 -22.627 1.00 96.38 947 HIS A CA 1
ATOM 7268 C C . HIS A 1 947 ? 5.781 -7.306 -21.746 1.00 96.38 947 HIS A C 1
ATOM 7270 O O . HIS A 1 947 ? 5.630 -7.197 -20.527 1.00 96.38 947 HIS A O 1
ATOM 7276 N N . THR A 1 948 ? 6.914 -6.933 -22.347 1.00 96.75 948 THR A N 1
ATOM 7277 C CA . THR A 1 948 ? 8.052 -6.368 -21.611 1.00 96.75 948 THR A CA 1
ATOM 7278 C C . THR A 1 948 ? 7.632 -5.082 -20.898 1.00 96.75 948 THR A C 1
ATOM 7280 O O . THR A 1 948 ? 7.875 -4.946 -19.698 1.00 96.75 948 THR A O 1
ATOM 7283 N N . ILE A 1 949 ? 6.907 -4.187 -21.579 1.00 97.81 949 ILE A N 1
ATOM 7284 C CA . ILE A 1 949 ? 6.338 -2.976 -20.973 1.00 97.81 949 ILE A CA 1
ATOM 7285 C C . ILE A 1 949 ? 5.373 -3.351 -19.841 1.00 97.81 949 ILE A C 1
ATOM 7287 O O . ILE A 1 949 ? 5.532 -2.835 -18.741 1.00 97.81 949 ILE A O 1
ATOM 7291 N N . LEU A 1 950 ? 4.423 -4.267 -20.057 1.00 96.88 950 LEU A N 1
ATOM 7292 C CA . LEU A 1 950 ? 3.450 -4.721 -19.050 1.00 96.88 950 LEU A CA 1
ATOM 7293 C C . LEU A 1 950 ? 4.116 -5.259 -17.780 1.00 96.88 950 LEU A C 1
ATOM 7295 O O . LEU A 1 950 ? 3.718 -4.901 -16.674 1.00 96.88 950 LEU A O 1
ATOM 7299 N N . SER A 1 951 ? 5.149 -6.087 -17.936 1.00 95.56 951 SER A N 1
ATOM 7300 C CA . SER A 1 951 ? 5.909 -6.671 -16.822 1.00 95.56 951 SER A CA 1
ATOM 7301 C C . SER A 1 951 ? 6.724 -5.637 -16.030 1.00 95.56 951 SER A C 1
ATOM 7303 O O . SER A 1 951 ? 7.074 -5.862 -14.868 1.00 95.56 951 SER A O 1
ATOM 7305 N N . MET A 1 952 ? 7.030 -4.499 -16.660 1.00 97.12 952 MET A N 1
ATOM 7306 C CA . MET A 1 952 ? 7.789 -3.389 -16.088 1.00 97.12 952 MET A CA 1
ATOM 7307 C C . MET A 1 952 ? 6.885 -2.219 -15.683 1.00 97.12 952 MET A C 1
ATOM 7309 O O . MET A 1 952 ? 7.327 -1.325 -14.968 1.00 97.12 952 MET A O 1
ATOM 7313 N N . PHE A 1 953 ? 5.617 -2.192 -16.076 1.00 97.75 953 PHE A N 1
ATOM 7314 C CA . PHE A 1 953 ? 4.724 -1.098 -15.731 1.00 97.75 953 PHE A CA 1
ATOM 7315 C C . PHE A 1 953 ? 4.286 -1.223 -14.271 1.00 97.75 953 PHE A C 1
ATOM 7317 O O . PHE A 1 953 ? 3.796 -2.265 -13.839 1.00 97.75 953 PHE A O 1
ATOM 7324 N N . SER A 1 954 ? 4.455 -0.155 -13.493 1.00 96.69 954 SER A N 1
ATOM 7325 C CA . SER A 1 954 ? 4.001 -0.107 -12.105 1.00 96.69 954 SER A CA 1
ATOM 7326 C C . SER A 1 954 ? 2.948 0.975 -11.942 1.00 96.69 954 SER A C 1
ATOM 7328 O O . SER A 1 954 ? 3.098 2.090 -12.440 1.00 96.69 954 SER A O 1
ATOM 7330 N N . THR A 1 955 ? 1.874 0.641 -11.238 1.00 97.69 955 THR A N 1
ATOM 7331 C CA . THR A 1 955 ? 0.770 1.563 -10.971 1.00 97.69 955 THR A CA 1
ATOM 7332 C C . THR A 1 955 ? 0.856 2.195 -9.582 1.00 97.69 955 THR A C 1
ATOM 7334 O O . THR A 1 955 ? 0.022 3.029 -9.244 1.00 97.69 955 THR A O 1
ATOM 7337 N N . ASP A 1 956 ? 1.852 1.835 -8.765 1.00 97.44 956 ASP A N 1
ATOM 7338 C CA . ASP A 1 956 ? 1.982 2.306 -7.388 1.00 97.44 956 ASP A CA 1
ATOM 7339 C C . ASP A 1 956 ? 3.432 2.363 -6.870 1.00 97.44 956 ASP A C 1
ATOM 7341 O O . ASP A 1 956 ? 4.365 1.794 -7.443 1.00 97.44 956 ASP A O 1
ATOM 7345 N N . ILE A 1 957 ? 3.584 3.039 -5.729 1.00 97.25 957 ILE A N 1
ATOM 7346 C CA . ILE A 1 957 ? 4.816 3.143 -4.932 1.00 97.25 957 ILE A CA 1
ATOM 7347 C C . ILE A 1 957 ? 4.614 2.644 -3.486 1.00 97.25 957 ILE A C 1
ATOM 7349 O O . ILE A 1 957 ? 5.406 2.958 -2.600 1.00 97.25 957 ILE A O 1
ATOM 7353 N N . ALA A 1 958 ? 3.588 1.828 -3.218 1.00 95.31 958 ALA A N 1
ATOM 7354 C CA . ALA A 1 958 ? 3.243 1.387 -1.862 1.00 95.31 958 ALA A CA 1
ATOM 7355 C C . ALA A 1 958 ? 4.376 0.611 -1.178 1.00 95.31 958 ALA A C 1
ATOM 7357 O O . ALA A 1 958 ? 4.592 0.720 0.033 1.00 95.31 958 ALA A O 1
ATOM 7358 N N . GLN A 1 959 ? 5.147 -0.143 -1.963 1.00 92.69 959 GLN A N 1
ATOM 7359 C CA . GLN A 1 959 ? 6.330 -0.831 -1.464 1.00 92.69 959 GLN A CA 1
ATOM 7360 C C . GLN A 1 959 ? 7.414 0.156 -0.994 1.00 92.69 959 GLN A C 1
ATOM 7362 O O . GLN A 1 959 ? 8.059 -0.108 0.022 1.00 92.69 959 GLN A O 1
ATOM 7367 N N . ILE A 1 960 ? 7.587 1.301 -1.669 1.00 94.88 960 ILE A N 1
ATOM 7368 C CA . ILE A 1 960 ? 8.542 2.348 -1.272 1.00 94.88 960 ILE A CA 1
ATOM 7369 C C . ILE A 1 960 ? 8.143 2.947 0.079 1.00 94.88 960 ILE A C 1
ATOM 7371 O O . ILE A 1 960 ? 8.975 3.065 0.974 1.00 94.88 960 ILE A O 1
ATOM 7375 N N . GLU A 1 961 ? 6.862 3.206 0.309 1.00 93.50 961 GLU A N 1
ATOM 7376 C CA . GLU A 1 961 ? 6.390 3.747 1.589 1.00 93.50 961 GLU A CA 1
ATOM 7377 C C . GLU A 1 961 ? 6.442 2.750 2.752 1.00 93.50 961 GLU A C 1
ATOM 7379 O O . GLU A 1 961 ? 6.762 3.102 3.902 1.00 93.50 961 GLU A O 1
ATOM 7384 N N . ALA A 1 962 ? 6.160 1.475 2.469 1.00 91.62 962 ALA A N 1
ATOM 7385 C CA . ALA A 1 962 ? 6.364 0.396 3.430 1.00 91.62 962 ALA A CA 1
ATOM 7386 C C . ALA A 1 962 ? 7.845 0.317 3.841 1.00 91.62 962 ALA A C 1
ATOM 7388 O O . ALA A 1 962 ? 8.172 0.166 5.025 1.00 91.62 962 ALA A O 1
ATOM 7389 N N . ASN A 1 963 ? 8.736 0.498 2.869 1.00 92.25 963 ASN A N 1
ATOM 7390 C CA . ASN A 1 963 ? 10.178 0.526 3.046 1.00 92.25 963 ASN A CA 1
ATOM 7391 C C . ASN A 1 963 ? 10.647 1.765 3.832 1.00 92.25 963 ASN A C 1
ATOM 7393 O O . ASN A 1 963 ? 11.380 1.607 4.811 1.00 92.25 963 ASN A O 1
ATOM 7397 N N . HIS A 1 964 ? 10.124 2.960 3.548 1.00 92.88 964 HIS A N 1
ATOM 7398 C CA . HIS A 1 964 ? 10.328 4.167 4.361 1.00 92.88 964 HIS A CA 1
ATOM 7399 C C . HIS A 1 964 ? 9.923 3.954 5.822 1.00 92.88 964 HIS A C 1
ATOM 7401 O O . HIS A 1 964 ? 10.645 4.308 6.760 1.00 92.88 964 HIS A O 1
ATOM 7407 N N . SER A 1 965 ? 8.777 3.311 6.049 1.00 90.69 965 SER A N 1
ATOM 7408 C CA . SER A 1 965 ? 8.301 2.969 7.394 1.00 90.69 965 SER A CA 1
ATOM 7409 C C . SER A 1 965 ? 9.221 1.974 8.105 1.00 90.69 965 SER A C 1
ATOM 7411 O O . SER A 1 965 ? 9.511 2.139 9.297 1.00 90.69 965 SER A O 1
ATOM 7413 N N . ALA A 1 966 ? 9.727 0.971 7.384 1.00 91.00 966 ALA A N 1
ATOM 7414 C CA . ALA A 1 966 ? 10.712 0.031 7.904 1.00 91.00 966 ALA A CA 1
ATOM 7415 C C . ALA A 1 966 ? 12.032 0.735 8.259 1.00 91.00 966 ALA A C 1
ATOM 7417 O O . ALA A 1 966 ? 12.573 0.494 9.341 1.00 91.00 966 ALA A O 1
ATOM 7418 N N . THR A 1 967 ? 12.510 1.644 7.409 1.00 92.25 967 THR A N 1
ATOM 7419 C CA . THR A 1 967 ? 13.717 2.449 7.635 1.00 92.25 967 THR A CA 1
ATOM 7420 C C . THR A 1 967 ? 13.567 3.340 8.864 1.00 92.25 967 THR A C 1
ATOM 7422 O O . THR A 1 967 ? 14.406 3.275 9.761 1.00 92.25 967 THR A O 1
ATOM 7425 N N . ARG A 1 968 ? 12.456 4.078 9.010 1.00 92.69 968 ARG A N 1
ATOM 7426 C CA . ARG A 1 968 ? 12.179 4.882 10.220 1.00 92.69 968 ARG A CA 1
ATOM 7427 C C . ARG A 1 968 ? 12.213 4.047 11.496 1.00 92.69 968 ARG A C 1
ATOM 7429 O O . ARG A 1 968 ? 12.764 4.480 12.510 1.00 92.69 968 ARG A O 1
ATOM 7436 N N . ARG A 1 969 ? 11.654 2.832 11.462 1.00 90.56 969 ARG A N 1
ATOM 7437 C CA . ARG A 1 969 ? 11.683 1.911 12.607 1.00 90.56 969 ARG A CA 1
ATOM 7438 C C . ARG A 1 969 ? 13.104 1.478 12.948 1.00 90.56 969 ARG A C 1
ATOM 7440 O O . ARG A 1 969 ? 13.442 1.395 14.124 1.00 90.56 969 ARG A O 1
ATOM 7447 N N . VAL A 1 970 ? 13.926 1.206 11.942 1.00 89.88 970 VAL A N 1
ATOM 7448 C CA . VAL A 1 970 ? 15.330 0.817 12.126 1.00 89.88 970 VAL A CA 1
ATOM 7449 C C . VAL A 1 970 ? 16.130 1.964 12.714 1.00 89.88 970 VAL A C 1
ATOM 7451 O O . VAL A 1 970 ? 16.797 1.767 13.724 1.00 89.88 970 VAL A O 1
ATOM 7454 N N . VAL A 1 971 ? 15.997 3.162 12.145 1.00 92.12 971 VAL A N 1
ATOM 7455 C CA . VAL A 1 971 ? 16.625 4.388 12.649 1.00 92.12 971 VAL A CA 1
ATOM 7456 C C . VAL A 1 971 ? 16.248 4.611 14.114 1.00 92.12 971 VAL A C 1
ATOM 7458 O O . VAL A 1 971 ? 17.132 4.714 14.962 1.00 92.12 971 VAL A O 1
ATOM 7461 N N . THR A 1 972 ? 14.950 4.550 14.430 1.00 90.75 972 THR A N 1
ATOM 7462 C CA . THR A 1 972 ? 14.437 4.687 15.804 1.00 90.75 972 THR A CA 1
ATOM 7463 C C . THR A 1 972 ? 15.005 3.618 16.737 1.00 90.75 972 THR A C 1
ATOM 7465 O O . THR A 1 972 ? 15.382 3.912 17.866 1.00 90.75 972 THR A O 1
ATOM 7468 N N . MET A 1 973 ? 15.083 2.360 16.291 1.00 87.56 973 MET A N 1
ATOM 7469 C CA . MET A 1 973 ? 15.578 1.267 17.131 1.00 87.56 973 MET A CA 1
ATOM 7470 C C . MET A 1 973 ? 17.082 1.331 17.368 1.00 87.56 973 MET A C 1
ATOM 7472 O O . MET A 1 973 ? 17.542 1.034 18.471 1.00 87.56 973 MET A O 1
ATOM 7476 N N . LYS A 1 974 ? 17.851 1.759 16.365 1.00 88.44 974 LYS A N 1
ATOM 7477 C CA . LYS A 1 974 ? 19.288 1.995 16.507 1.00 88.44 974 LYS A CA 1
ATOM 7478 C C . LYS A 1 974 ? 19.559 3.226 17.386 1.00 88.44 974 LYS A C 1
ATOM 7480 O O . LYS A 1 974 ? 20.585 3.241 18.054 1.00 88.44 974 LYS A O 1
ATOM 7485 N N . SER A 1 975 ? 18.646 4.198 17.468 1.00 87.06 975 SER A N 1
ATOM 7486 C CA . SER A 1 975 ? 18.829 5.419 18.266 1.00 87.06 975 SER A CA 1
ATOM 7487 C C . SER A 1 975 ? 18.413 5.327 19.741 1.00 87.06 975 SER A C 1
ATOM 7489 O O . SER A 1 975 ? 18.561 6.305 20.461 1.00 87.06 975 SER A O 1
ATOM 7491 N N . VAL A 1 976 ? 17.863 4.204 20.227 1.00 84.31 976 VAL A N 1
ATOM 7492 C CA . VAL A 1 976 ? 17.383 4.120 21.630 1.00 84.31 976 VAL A CA 1
ATOM 7493 C C . VAL A 1 976 ? 18.525 4.212 22.649 1.00 84.31 976 VAL A C 1
ATOM 7495 O O . VAL A 1 976 ? 18.348 4.781 23.718 1.00 84.31 976 VAL A O 1
ATOM 7498 N N . GLN A 1 977 ? 19.686 3.635 22.333 1.00 81.88 977 GLN A N 1
ATOM 7499 C CA . GLN A 1 977 ? 20.841 3.540 23.243 1.00 81.88 977 GLN A CA 1
ATOM 7500 C C . GLN A 1 977 ? 22.086 4.248 22.695 1.00 81.88 977 GLN A C 1
ATOM 7502 O O . GLN A 1 977 ? 23.172 4.124 23.253 1.00 81.88 977 GLN A O 1
ATOM 7507 N N . SER A 1 978 ? 21.962 4.925 21.556 1.00 83.12 978 SER A N 1
ATOM 7508 C CA . SER A 1 978 ? 23.092 5.563 20.891 1.00 83.12 978 SER A CA 1
ATOM 7509 C C . SER A 1 978 ? 22.659 6.744 20.041 1.00 83.12 978 SER A C 1
ATOM 7511 O O . SER A 1 978 ? 21.467 6.885 19.773 1.00 83.12 978 SER A O 1
ATOM 7513 N N . SER A 1 979 ? 23.624 7.542 19.574 1.00 85.62 979 SER A N 1
ATOM 7514 C CA . SER A 1 979 ? 23.365 8.580 18.577 1.00 85.62 979 SER A CA 1
ATOM 7515 C C . SER A 1 979 ? 22.578 8.021 17.390 1.00 85.62 979 SER A C 1
ATOM 7517 O O . SER A 1 979 ? 22.709 6.845 17.010 1.00 85.62 979 SER A O 1
ATOM 7519 N N . ARG A 1 980 ? 21.691 8.862 16.846 1.00 89.44 980 ARG A N 1
ATOM 7520 C CA . ARG A 1 980 ? 20.900 8.510 15.665 1.00 89.44 980 ARG A CA 1
ATOM 7521 C C . ARG A 1 980 ? 21.872 8.180 14.521 1.00 89.44 980 ARG A C 1
ATOM 7523 O O . ARG A 1 980 ? 22.923 8.807 14.417 1.00 89.44 980 ARG A O 1
ATOM 7530 N N . PRO A 1 981 ? 21.576 7.168 13.689 1.00 91.44 981 PRO A N 1
ATOM 7531 C CA . PRO A 1 981 ? 22.404 6.907 12.519 1.00 91.44 981 PRO A CA 1
ATOM 7532 C C . PRO A 1 981 ? 22.383 8.124 11.583 1.00 91.44 981 PRO A C 1
ATOM 7534 O O . PRO A 1 981 ? 21.346 8.780 11.443 1.00 91.44 981 PRO A O 1
ATOM 7537 N N . ASN A 1 982 ? 23.521 8.399 10.949 1.00 92.38 982 ASN A N 1
ATOM 7538 C CA . ASN A 1 982 ? 23.611 9.327 9.825 1.00 92.38 982 ASN A CA 1
ATOM 7539 C C . ASN A 1 982 ? 23.015 8.713 8.545 1.00 92.38 982 ASN A C 1
ATOM 7541 O O . ASN A 1 982 ? 22.622 7.536 8.534 1.00 92.38 982 ASN A O 1
ATOM 7545 N N . VAL A 1 983 ? 22.920 9.518 7.481 1.00 92.38 983 VAL A N 1
ATOM 7546 C CA . VAL A 1 983 ? 22.342 9.109 6.188 1.00 92.38 983 VAL A CA 1
ATOM 7547 C C . VAL A 1 983 ? 23.074 7.889 5.641 1.00 92.38 983 VAL A C 1
ATOM 7549 O O . VAL A 1 983 ? 22.432 6.915 5.260 1.00 92.38 983 VAL A O 1
ATOM 7552 N N . GLU A 1 984 ? 24.405 7.897 5.667 1.00 92.94 984 GLU A N 1
ATOM 7553 C CA . GLU A 1 984 ? 25.266 6.851 5.119 1.00 92.94 984 GLU A CA 1
ATOM 7554 C C . GLU A 1 984 ? 25.007 5.520 5.817 1.00 92.94 984 GLU A C 1
ATOM 7556 O O . GLU A 1 984 ? 24.792 4.497 5.167 1.00 92.94 984 GLU A O 1
ATOM 7561 N N . ARG A 1 985 ? 24.943 5.524 7.154 1.00 92.88 985 ARG A N 1
ATOM 7562 C CA . ARG A 1 985 ? 24.663 4.313 7.929 1.00 92.88 985 ARG A CA 1
ATOM 7563 C C . ARG A 1 985 ? 23.233 3.823 7.731 1.00 92.88 985 ARG A C 1
ATOM 7565 O O . ARG A 1 985 ? 23.022 2.614 7.647 1.00 92.88 985 ARG A O 1
ATOM 7572 N N . ALA A 1 986 ? 22.251 4.724 7.684 1.00 94.56 986 ALA A N 1
ATOM 7573 C CA . ALA A 1 986 ? 20.863 4.355 7.412 1.00 94.56 986 ALA A CA 1
ATOM 7574 C C . ALA A 1 986 ? 20.711 3.762 6.001 1.00 94.56 986 ALA A C 1
ATOM 7576 O O . ALA A 1 986 ? 20.020 2.760 5.825 1.00 94.56 986 ALA A O 1
ATOM 7577 N N . SER A 1 987 ? 21.411 4.339 5.025 1.00 95.12 987 SER A N 1
ATOM 7578 C CA . SER A 1 987 ? 21.461 3.903 3.632 1.00 95.12 987 SER A CA 1
ATOM 7579 C C . SER A 1 987 ? 22.155 2.547 3.471 1.00 95.12 987 SER A C 1
ATOM 7581 O O . SER A 1 987 ? 21.644 1.662 2.784 1.00 95.12 987 SER A O 1
ATOM 7583 N N . ALA A 1 988 ? 23.260 2.322 4.184 1.00 93.19 988 ALA A N 1
ATOM 7584 C CA . ALA A 1 988 ? 23.957 1.041 4.180 1.00 93.19 988 ALA A CA 1
ATOM 7585 C C . ALA A 1 988 ? 23.116 -0.083 4.811 1.00 93.19 988 ALA A C 1
ATOM 7587 O O . ALA A 1 988 ? 23.045 -1.202 4.294 1.00 93.19 988 ALA A O 1
ATOM 7588 N N . GLU A 1 989 ? 22.413 0.233 5.902 1.00 93.50 989 GLU A N 1
ATOM 7589 C CA . GLU A 1 989 ? 21.464 -0.670 6.554 1.00 93.50 989 GLU A CA 1
ATOM 7590 C C . GLU A 1 989 ? 20.279 -1.006 5.641 1.00 93.50 989 GLU A C 1
ATOM 7592 O O . GLU A 1 989 ? 19.864 -2.165 5.564 1.00 93.50 989 GLU A O 1
ATOM 7597 N N . TRP A 1 990 ? 19.755 -0.000 4.938 1.00 93.75 990 TRP A N 1
ATOM 7598 C CA . TRP A 1 990 ? 18.714 -0.138 3.926 1.00 93.75 990 TRP A CA 1
ATOM 7599 C C . TRP A 1 990 ? 19.144 -1.083 2.798 1.00 93.75 990 TRP A C 1
ATOM 7601 O O . TRP A 1 990 ? 18.464 -2.080 2.552 1.00 93.75 990 TRP A O 1
ATOM 7611 N N . LEU A 1 991 ? 20.303 -0.832 2.186 1.00 91.75 991 LEU A N 1
ATOM 7612 C CA . LEU A 1 991 ? 20.843 -1.622 1.080 1.00 91.75 991 LEU A CA 1
ATOM 7613 C C . LEU A 1 991 ? 21.035 -3.092 1.459 1.00 91.75 991 LEU A C 1
ATOM 7615 O O . LEU A 1 991 ? 20.487 -3.974 0.797 1.00 91.75 991 LEU A O 1
ATOM 7619 N N . CYS A 1 992 ? 21.751 -3.366 2.553 1.00 90.31 992 CYS A N 1
ATOM 7620 C CA . CYS A 1 992 ? 22.064 -4.740 2.951 1.00 90.31 992 CYS A CA 1
ATOM 7621 C C . CYS A 1 992 ? 20.811 -5.520 3.385 1.00 90.31 992 CYS A C 1
ATOM 7623 O O . CYS A 1 992 ? 20.681 -6.710 3.110 1.00 90.31 992 CYS A O 1
ATOM 7625 N N . ARG A 1 993 ? 19.836 -4.865 4.033 1.00 89.12 993 ARG A N 1
ATOM 7626 C CA . ARG A 1 993 ? 18.570 -5.525 4.408 1.00 89.12 993 ARG A CA 1
ATOM 7627 C C . ARG A 1 993 ? 17.638 -5.718 3.215 1.00 89.12 993 ARG A C 1
ATOM 7629 O O . ARG A 1 993 ? 16.951 -6.740 3.145 1.00 89.12 993 ARG A O 1
ATOM 7636 N N . GLY A 1 994 ? 17.612 -4.759 2.292 1.00 87.31 994 GLY A N 1
ATOM 7637 C CA . GLY A 1 994 ? 16.897 -4.866 1.024 1.00 87.31 994 GLY A CA 1
ATOM 7638 C C . GLY A 1 994 ? 17.412 -6.043 0.200 1.00 87.31 994 GLY A C 1
ATOM 7639 O O . GLY A 1 994 ? 16.605 -6.826 -0.292 1.00 87.31 994 GLY A O 1
ATOM 7640 N N . ASN A 1 995 ? 18.737 -6.225 0.167 1.00 83.12 995 ASN A N 1
ATOM 7641 C CA . ASN A 1 995 ? 19.419 -7.370 -0.439 1.00 83.12 995 ASN A CA 1
ATOM 7642 C C . ASN A 1 995 ? 18.851 -8.703 0.051 1.00 83.12 995 ASN A C 1
ATOM 7644 O O . ASN A 1 995 ? 18.237 -9.456 -0.698 1.00 83.12 995 ASN A O 1
ATOM 7648 N N . PHE A 1 996 ? 18.934 -8.924 1.364 1.00 82.06 996 PHE A N 1
ATOM 7649 C CA . PHE A 1 996 ? 18.421 -10.141 1.976 1.00 82.06 996 PHE A CA 1
ATOM 7650 C C . PHE A 1 996 ? 16.921 -10.340 1.715 1.00 82.06 996 PHE A C 1
ATOM 7652 O O . PHE A 1 996 ? 16.462 -11.454 1.468 1.00 82.06 996 PHE A O 1
ATOM 7659 N N . THR A 1 997 ? 16.135 -9.262 1.783 1.00 81.62 997 THR A N 1
ATOM 7660 C CA . THR A 1 997 ? 14.682 -9.341 1.590 1.00 81.62 997 THR A CA 1
ATOM 7661 C C . THR A 1 997 ? 14.342 -9.789 0.168 1.00 81.62 997 THR A C 1
ATOM 7663 O O . THR A 1 997 ? 13.513 -10.688 0.022 1.00 81.62 997 THR A O 1
ATOM 7666 N N . ARG A 1 998 ? 15.025 -9.243 -0.851 1.00 79.94 998 ARG A N 1
ATOM 7667 C CA . ARG A 1 998 ? 14.885 -9.657 -2.257 1.00 79.94 998 ARG A CA 1
ATOM 7668 C C . ARG A 1 998 ? 15.239 -11.132 -2.439 1.00 79.94 998 ARG A C 1
ATOM 7670 O O . ARG A 1 998 ? 14.391 -11.887 -2.913 1.00 79.94 998 ARG A O 1
ATOM 7677 N N . LYS A 1 999 ? 16.394 -11.569 -1.928 1.00 74.88 999 LYS A N 1
ATOM 7678 C CA . LYS A 1 999 ? 16.811 -12.982 -1.950 1.00 74.88 999 LYS A CA 1
ATOM 7679 C C . LYS A 1 999 ? 15.796 -13.911 -1.276 1.00 74.88 999 LYS A C 1
ATOM 7681 O O . LYS A 1 999 ? 15.405 -14.938 -1.825 1.00 74.88 999 LYS A O 1
ATOM 7686 N N . SER A 1 1000 ? 15.298 -13.529 -0.100 1.00 71.25 1000 SER A N 1
ATOM 7687 C CA . SER A 1 1000 ? 14.328 -14.336 0.653 1.00 71.25 1000 SER A CA 1
ATOM 7688 C C . SER A 1 1000 ? 12.954 -14.440 -0.020 1.00 71.25 1000 SER A C 1
ATOM 7690 O O . SER A 1 1000 ? 12.227 -15.399 0.231 1.00 71.25 1000 SER A O 1
ATOM 7692 N N . GLY A 1 1001 ? 12.589 -13.463 -0.858 1.00 67.56 1001 GLY A N 1
ATOM 7693 C CA . GLY A 1 1001 ? 11.383 -13.525 -1.681 1.00 67.56 1001 GLY A CA 1
ATOM 7694 C C . GLY A 1 1001 ? 11.501 -14.547 -2.813 1.00 67.56 1001 GLY A C 1
ATOM 7695 O O . GLY A 1 1001 ? 10.508 -15.180 -3.164 1.00 67.56 1001 GLY A O 1
ATOM 7696 N N . LEU A 1 1002 ? 12.714 -14.749 -3.332 1.00 61.38 1002 LEU A N 1
ATOM 7697 C CA . LEU A 1 1002 ? 13.004 -15.686 -4.421 1.00 61.38 1002 LEU A CA 1
ATOM 7698 C C . LEU A 1 1002 ? 13.119 -17.129 -3.934 1.00 61.38 1002 LEU A C 1
ATOM 7700 O O . LEU A 1 1002 ? 12.580 -18.035 -4.564 1.00 61.38 1002 LEU A O 1
ATOM 7704 N N . LEU A 1 1003 ? 13.772 -17.341 -2.787 1.00 54.38 1003 LEU A N 1
ATOM 7705 C CA . LEU A 1 1003 ? 13.962 -18.672 -2.194 1.00 54.38 1003 LEU A CA 1
ATOM 7706 C C . LEU A 1 1003 ? 12.682 -19.257 -1.564 1.00 54.38 1003 LEU A C 1
ATOM 7708 O O . LEU A 1 1003 ? 12.678 -20.403 -1.124 1.00 54.38 1003 LEU A O 1
ATOM 7712 N N . GLY A 1 1004 ? 11.583 -18.496 -1.533 1.00 55.88 1004 GLY A N 1
ATOM 7713 C CA . GLY A 1 1004 ? 10.343 -18.899 -0.874 1.00 55.88 1004 GLY A CA 1
ATOM 7714 C C . GLY A 1 1004 ? 10.484 -18.966 0.653 1.00 55.88 1004 GLY A C 1
ATOM 7715 O O . GLY A 1 1004 ? 11.564 -19.084 1.227 1.00 55.88 1004 GLY A O 1
ATOM 7716 N N . GLU A 1 1005 ? 9.368 -18.885 1.382 1.00 53.75 1005 GLU A N 1
ATOM 7717 C CA . GLU A 1 1005 ? 9.411 -18.943 2.853 1.00 53.75 1005 GLU A CA 1
ATOM 7718 C C . GLU A 1 1005 ? 9.819 -20.315 3.424 1.00 53.75 1005 GLU A C 1
ATOM 7720 O O . GLU A 1 1005 ? 10.006 -20.434 4.639 1.00 53.75 1005 GLU A O 1
ATOM 7725 N N . ALA A 1 1006 ? 9.944 -21.348 2.583 1.00 46.72 1006 ALA A N 1
ATOM 7726 C CA . ALA A 1 1006 ? 10.187 -22.727 3.000 1.00 46.72 1006 ALA A CA 1
ATOM 7727 C C . ALA A 1 1006 ? 11.513 -22.894 3.768 1.00 46.72 1006 ALA A C 1
ATOM 7729 O O . ALA A 1 1006 ? 11.531 -23.596 4.781 1.00 46.72 1006 ALA A O 1
ATOM 7730 N N . ASP A 1 1007 ? 12.554 -22.140 3.404 1.00 47.66 1007 ASP A N 1
ATOM 7731 C CA . ASP A 1 1007 ? 13.868 -22.188 4.065 1.00 47.66 1007 ASP A CA 1
ATOM 7732 C C . ASP A 1 1007 ? 13.980 -21.317 5.328 1.00 47.66 1007 ASP A C 1
ATOM 7734 O O . ASP A 1 1007 ? 15.001 -21.311 6.020 1.00 47.66 1007 ASP A O 1
ATOM 7738 N N . LYS A 1 1008 ? 12.913 -20.602 5.723 1.00 51.62 1008 LYS A N 1
ATOM 7739 C CA . LYS A 1 1008 ? 12.941 -19.713 6.906 1.00 51.62 1008 LYS A CA 1
ATOM 7740 C C . LYS A 1 1008 ? 13.029 -20.453 8.241 1.00 51.62 1008 LYS A C 1
ATOM 7742 O O . LYS A 1 1008 ? 13.193 -19.808 9.280 1.00 51.62 1008 LYS A O 1
ATOM 7747 N N . LYS A 1 1009 ? 12.949 -21.784 8.237 1.00 47.78 1009 LYS A N 1
ATOM 7748 C CA . LYS A 1 1009 ? 13.415 -22.603 9.352 1.00 47.78 1009 LYS A CA 1
ATOM 7749 C C . LYS A 1 1009 ? 14.861 -23.006 9.089 1.00 47.78 1009 LYS A C 1
ATOM 7751 O O . LYS A 1 1009 ? 15.158 -24.194 9.013 1.00 47.78 1009 LYS A O 1
ATOM 7756 N N . SER A 1 1010 ? 15.782 -22.035 9.076 1.00 41.12 1010 SER A N 1
ATOM 7757 C CA . SER A 1 1010 ? 17.111 -22.350 9.604 1.00 41.12 1010 SER A CA 1
ATOM 7758 C C . SER A 1 1010 ? 16.830 -23.066 10.923 1.00 41.12 1010 SER A C 1
ATOM 7760 O O . SER A 1 1010 ? 16.068 -22.491 11.715 1.00 41.12 1010 SER A O 1
ATOM 7762 N N . PRO A 1 1011 ? 17.285 -24.322 11.126 1.00 43.94 1011 PRO A N 1
ATOM 7763 C CA . PRO A 1 1011 ? 17.061 -25.018 12.382 1.00 43.94 1011 PRO A CA 1
ATOM 7764 C C . PRO A 1 1011 ? 17.494 -24.004 13.412 1.00 43.94 1011 PRO A C 1
ATOM 7766 O O . PRO A 1 1011 ? 18.638 -23.549 13.328 1.00 43.94 1011 PRO A O 1
ATOM 7769 N N . ALA A 1 1012 ? 16.549 -23.505 14.226 1.00 44.19 1012 ALA A N 1
ATOM 7770 C CA . ALA A 1 1012 ? 16.871 -22.536 15.257 1.00 44.19 1012 ALA A CA 1
ATOM 7771 C C . ALA A 1 1012 ? 18.056 -23.187 15.923 1.00 44.19 1012 ALA A C 1
ATOM 7773 O O . ALA A 1 1012 ? 17.858 -24.295 16.424 1.00 44.19 1012 ALA A O 1
ATOM 7774 N N . LYS A 1 1013 ? 19.272 -22.634 15.725 1.00 44.03 1013 LYS A N 1
ATOM 7775 C CA . LYS A 1 1013 ? 20.490 -23.264 16.214 1.00 44.03 1013 LYS A CA 1
ATOM 7776 C C . LYS A 1 1013 ? 20.126 -23.432 17.664 1.00 44.03 1013 LYS A C 1
ATOM 7778 O O . LYS A 1 1013 ? 19.994 -22.427 18.365 1.00 44.03 1013 LYS A O 1
ATOM 7783 N N . GLN A 1 1014 ? 19.824 -24.672 18.056 1.00 42.91 1014 GLN A N 1
ATOM 7784 C CA . GLN A 1 1014 ? 19.825 -25.076 19.432 1.00 42.91 1014 GLN A CA 1
ATOM 7785 C C . GLN A 1 1014 ? 21.244 -24.703 19.734 1.00 42.91 1014 GLN A C 1
ATOM 7787 O O . GLN A 1 1014 ? 22.177 -25.329 19.221 1.00 42.91 1014 GLN A O 1
ATOM 7792 N N . SER A 1 1015 ? 21.416 -23.519 20.323 1.00 44.16 1015 SER A N 1
ATOM 7793 C CA . SER A 1 1015 ? 22.720 -23.118 20.742 1.00 44.16 1015 SER A CA 1
ATOM 7794 C C . SER A 1 1015 ? 23.080 -24.304 21.599 1.00 44.16 1015 SER A C 1
ATOM 7796 O O . SER A 1 1015 ? 22.375 -24.630 22.558 1.00 44.16 1015 SER A O 1
ATOM 7798 N N . LYS A 1 1016 ? 24.111 -25.033 21.177 1.00 42.72 1016 LYS A N 1
ATOM 7799 C CA . LYS A 1 1016 ? 24.900 -25.810 22.102 1.00 42.72 1016 LYS A CA 1
ATOM 7800 C C . LYS A 1 1016 ? 25.459 -24.747 23.044 1.00 42.72 1016 LYS A C 1
ATOM 7802 O O . LYS A 1 1016 ? 26.602 -24.327 22.927 1.00 42.72 1016 LYS A O 1
ATOM 7807 N N . LYS A 1 1017 ? 24.595 -24.199 23.907 1.00 45.84 1017 LYS A N 1
ATOM 7808 C CA . LYS A 1 1017 ? 24.958 -23.771 25.229 1.00 45.84 1017 LYS A CA 1
ATOM 7809 C C . LYS A 1 1017 ? 25.536 -25.058 25.771 1.00 45.84 1017 LYS A C 1
ATOM 7811 O O . LYS A 1 1017 ? 24.793 -25.937 26.181 1.00 45.84 1017 LYS A O 1
ATOM 7816 N N . ALA A 1 1018 ? 26.854 -25.187 25.630 1.00 45.09 1018 ALA A N 1
ATOM 7817 C CA . ALA A 1 1018 ? 27.638 -25.982 26.549 1.00 45.09 1018 ALA A CA 1
ATOM 7818 C C . ALA A 1 1018 ? 27.008 -25.768 27.921 1.00 45.09 1018 ALA A C 1
ATOM 7820 O O . ALA A 1 1018 ? 26.733 -24.605 28.233 1.00 45.09 1018 ALA A O 1
ATOM 7821 N N . ASP A 1 1019 ? 26.699 -26.864 28.609 1.00 42.91 1019 ASP A N 1
ATOM 7822 C CA . ASP A 1 1019 ? 25.892 -27.007 29.823 1.00 42.91 1019 ASP A CA 1
ATOM 7823 C C . ASP A 1 1019 ? 26.236 -26.008 30.940 1.00 42.91 1019 ASP A C 1
ATOM 7825 O O . ASP A 1 1019 ? 26.665 -26.349 32.035 1.00 42.91 1019 ASP A O 1
ATOM 7829 N N . LYS A 1 1020 ? 26.022 -24.722 30.689 1.00 44.91 1020 LYS A N 1
ATOM 7830 C CA . LYS A 1 1020 ? 25.870 -23.711 31.709 1.00 44.91 1020 LYS A CA 1
ATOM 7831 C C . LYS A 1 1020 ? 24.426 -23.863 32.110 1.00 44.91 1020 LYS A C 1
ATOM 7833 O O . LYS A 1 1020 ? 23.544 -23.345 31.414 1.00 44.91 1020 LYS A O 1
ATOM 7838 N N . ALA A 1 1021 ? 24.226 -24.639 33.176 1.00 46.69 1021 ALA A N 1
ATOM 7839 C CA . ALA A 1 1021 ? 22.979 -24.712 33.914 1.00 46.69 1021 ALA A CA 1
ATOM 7840 C C . ALA A 1 1021 ? 22.324 -23.322 33.854 1.00 46.69 1021 ALA A C 1
ATOM 7842 O O . ALA A 1 1021 ? 22.985 -22.329 34.189 1.00 46.69 1021 ALA A O 1
ATOM 7843 N N . PRO A 1 1022 ? 21.115 -23.197 33.280 1.00 44.47 1022 PRO A N 1
ATOM 7844 C CA . PRO A 1 1022 ? 20.452 -21.912 33.210 1.00 44.47 1022 PRO A CA 1
ATOM 7845 C C . PRO A 1 1022 ? 20.388 -21.394 34.637 1.00 44.47 1022 PRO A C 1
ATOM 7847 O O . PRO A 1 1022 ? 19.806 -22.045 35.491 1.00 44.47 1022 PRO A O 1
ATOM 7850 N N . VAL A 1 1023 ? 21.038 -20.262 34.892 1.00 48.00 1023 VAL A N 1
ATOM 7851 C CA . VAL A 1 1023 ? 20.971 -19.581 36.180 1.00 48.00 1023 VAL A CA 1
ATOM 7852 C C . VAL A 1 1023 ? 19.481 -19.319 36.457 1.00 48.00 1023 VAL A C 1
ATOM 7854 O O . VAL A 1 1023 ? 18.873 -18.438 35.843 1.00 48.00 1023 VAL A O 1
ATOM 7857 N N . THR A 1 1024 ? 18.876 -20.164 37.295 1.00 50.12 1024 THR A N 1
ATOM 7858 C CA . THR A 1 1024 ? 17.430 -20.297 37.564 1.00 50.12 1024 THR A CA 1
ATOM 7859 C C . THR A 1 1024 ? 16.849 -19.081 38.278 1.00 50.12 1024 THR A C 1
ATOM 7861 O O . THR A 1 1024 ? 15.638 -18.844 38.228 1.00 50.12 1024 THR A O 1
ATOM 7864 N N . TYR A 1 1025 ? 17.707 -18.221 38.834 1.00 53.69 1025 TYR A N 1
ATOM 7865 C CA . TYR A 1 1025 ? 17.308 -17.070 39.646 1.00 53.69 1025 TYR A CA 1
ATOM 7866 C C . TYR A 1 1025 ? 16.363 -16.085 38.937 1.00 53.69 1025 TYR A C 1
ATOM 7868 O O . TYR A 1 1025 ? 15.588 -15.389 39.590 1.00 53.69 1025 TYR A O 1
ATOM 7876 N N . GLY A 1 1026 ? 16.356 -16.035 37.598 1.00 78.75 1026 GLY A N 1
ATOM 7877 C CA . GLY A 1 1026 ? 15.512 -15.097 36.851 1.00 78.75 1026 GLY A CA 1
ATOM 7878 C C . GLY A 1 1026 ? 14.001 -15.346 36.972 1.00 78.75 1026 GLY A C 1
ATOM 7879 O O . GLY A 1 1026 ? 13.220 -14.398 36.843 1.00 78.75 1026 GLY A O 1
ATOM 7880 N N . TRP A 1 1027 ? 13.571 -16.590 37.201 1.00 84.06 1027 TRP A N 1
ATOM 7881 C CA . TRP A 1 1027 ? 12.148 -16.930 37.331 1.00 84.06 1027 TRP A CA 1
ATOM 7882 C C . TRP A 1 1027 ? 11.682 -16.942 38.783 1.00 84.06 1027 TRP A C 1
ATOM 7884 O O . TRP A 1 1027 ? 10.581 -16.456 39.045 1.00 84.06 1027 TRP A O 1
ATOM 7894 N N . ALA A 1 1028 ? 12.544 -17.362 39.710 1.00 90.88 1028 ALA A N 1
ATOM 7895 C CA . ALA A 1 1028 ? 12.301 -17.239 41.145 1.00 90.88 1028 ALA A CA 1
ATOM 7896 C C . ALA A 1 1028 ? 12.109 -15.778 41.563 1.00 90.88 1028 ALA A C 1
ATOM 7898 O O . ALA A 1 1028 ? 11.105 -15.432 42.182 1.00 90.88 1028 ALA A O 1
ATOM 7899 N N . TRP A 1 1029 ? 12.982 -14.881 41.094 1.00 93.00 1029 TRP A N 1
ATOM 7900 C CA . TRP A 1 1029 ? 12.848 -13.444 41.336 1.00 93.00 1029 TRP A CA 1
ATOM 7901 C C . TRP A 1 1029 ? 11.537 -12.871 40.783 1.00 93.00 1029 TRP A C 1
ATOM 7903 O O . TRP A 1 1029 ? 10.891 -12.041 41.417 1.00 93.00 1029 TRP A O 1
ATOM 7913 N N . LYS A 1 1030 ? 11.084 -13.330 39.609 1.00 89.06 1030 LYS A N 1
ATOM 7914 C CA . LYS A 1 1030 ? 9.795 -12.900 39.039 1.00 89.06 1030 LYS A CA 1
ATOM 7915 C C . LYS A 1 1030 ? 8.599 -13.436 39.820 1.00 89.06 1030 LYS A C 1
ATOM 7917 O O . LYS A 1 1030 ? 7.606 -12.718 39.938 1.00 89.06 1030 LYS A O 1
ATOM 7922 N N . ALA A 1 1031 ? 8.669 -14.672 40.314 1.00 91.25 1031 ALA A N 1
ATOM 7923 C CA . ALA A 1 1031 ? 7.644 -15.250 41.176 1.00 91.25 1031 ALA A CA 1
ATOM 7924 C C . ALA A 1 1031 ? 7.562 -14.474 42.502 1.00 91.25 1031 ALA A C 1
ATOM 7926 O O . ALA A 1 1031 ? 6.478 -14.023 42.870 1.00 91.25 1031 ALA A O 1
ATOM 7927 N N . PHE A 1 1032 ? 8.714 -14.194 43.117 1.00 94.75 1032 PHE A N 1
ATOM 7928 C CA . PHE A 1 1032 ? 8.839 -13.363 44.313 1.00 94.75 1032 PHE A CA 1
ATOM 7929 C C . PHE A 1 1032 ? 8.283 -11.956 44.109 1.00 94.75 1032 PHE A C 1
ATOM 7931 O O . PHE A 1 1032 ? 7.423 -11.514 44.868 1.00 94.75 1032 PHE A O 1
ATOM 7938 N N . LEU A 1 1033 ? 8.695 -11.266 43.040 1.00 92.69 1033 LEU A N 1
ATOM 7939 C CA . LEU A 1 1033 ? 8.156 -9.952 42.703 1.00 92.69 1033 LEU A CA 1
ATOM 7940 C C . LEU A 1 1033 ? 6.643 -10.010 42.490 1.00 92.69 1033 LEU A C 1
ATOM 7942 O O . LEU A 1 1033 ? 5.936 -9.112 42.922 1.00 92.69 1033 LEU A O 1
ATOM 7946 N N . ASN A 1 1034 ? 6.106 -11.045 41.846 1.00 85.44 1034 ASN A N 1
ATOM 7947 C CA . ASN A 1 1034 ? 4.660 -11.145 41.657 1.00 85.44 1034 ASN A CA 1
ATOM 7948 C C . ASN A 1 1034 ? 3.889 -11.318 42.971 1.00 85.44 1034 ASN A C 1
ATOM 7950 O O . ASN A 1 1034 ? 2.778 -10.790 43.066 1.00 85.44 1034 ASN A O 1
ATOM 7954 N N . GLU A 1 1035 ? 4.461 -12.031 43.943 1.00 92.19 1035 GLU A N 1
ATOM 7955 C CA . GLU A 1 1035 ? 3.862 -12.259 45.261 1.00 92.19 1035 GLU A CA 1
ATOM 7956 C C . GLU A 1 1035 ? 4.000 -11.032 46.178 1.00 92.19 1035 GLU A C 1
ATOM 7958 O O . GLU A 1 1035 ? 3.017 -10.606 46.784 1.00 92.19 1035 GLU A O 1
ATOM 7963 N N . ARG A 1 1036 ? 5.188 -10.419 46.240 1.00 91.75 1036 ARG A N 1
ATOM 7964 C CA . ARG A 1 1036 ? 5.523 -9.347 47.195 1.00 91.75 1036 ARG A CA 1
ATOM 7965 C C . ARG A 1 1036 ? 5.261 -7.930 46.684 1.00 91.75 1036 ARG A C 1
ATOM 7967 O O . ARG A 1 1036 ? 5.097 -7.012 47.483 1.00 91.75 1036 ARG A O 1
ATOM 7974 N N . LEU A 1 1037 ? 5.186 -7.717 45.369 1.00 88.81 1037 LEU A N 1
ATOM 7975 C CA . LEU A 1 1037 ? 4.921 -6.398 44.786 1.00 88.81 1037 LEU A CA 1
ATOM 7976 C C . LEU A 1 1037 ? 3.414 -6.074 44.839 1.00 88.81 1037 LEU A C 1
ATOM 7978 O O . LEU A 1 1037 ? 2.680 -6.204 43.848 1.00 88.81 1037 LEU A O 1
ATOM 7982 N N . SER A 1 1038 ? 2.959 -5.654 46.019 1.00 75.44 1038 SER A N 1
ATOM 7983 C CA . SER A 1 1038 ? 1.619 -5.105 46.270 1.00 75.44 1038 SER A CA 1
ATOM 7984 C C . SER A 1 1038 ? 1.520 -3.608 45.932 1.00 75.44 1038 SER A C 1
ATOM 7986 O O . SER A 1 1038 ? 0.448 -3.131 45.557 1.00 75.44 1038 SER A O 1
ATOM 7988 N N . GLU A 1 1039 ? 2.643 -2.885 45.993 1.00 74.19 1039 GLU A N 1
ATOM 7989 C CA . GLU A 1 1039 ? 2.745 -1.432 45.796 1.00 74.19 1039 GLU A CA 1
ATOM 7990 C C . GLU A 1 1039 ? 3.232 -1.034 44.387 1.00 74.19 1039 GLU A C 1
ATOM 7992 O O . GLU A 1 1039 ? 3.652 -1.856 43.567 1.00 74.19 1039 GLU A O 1
ATOM 7997 N N . ARG A 1 1040 ? 3.149 0.267 44.071 1.00 73.44 1040 ARG A N 1
ATOM 7998 C CA . ARG A 1 1040 ? 3.630 0.835 42.801 1.00 73.44 1040 ARG A CA 1
ATOM 7999 C C . ARG A 1 1040 ? 5.158 0.692 42.736 1.00 73.44 1040 ARG A C 1
ATOM 8001 O O . ARG A 1 1040 ? 5.840 1.013 43.700 1.00 73.44 1040 ARG A O 1
ATOM 8008 N N . ILE A 1 1041 ? 5.690 0.234 41.599 1.00 82.38 1041 ILE A N 1
ATOM 8009 C CA . ILE A 1 1041 ? 7.137 0.032 41.405 1.00 82.38 1041 ILE A CA 1
ATOM 8010 C C . ILE A 1 1041 ? 7.863 1.374 41.584 1.00 82.38 1041 ILE A C 1
ATOM 8012 O O . ILE A 1 1041 ? 7.809 2.222 40.693 1.00 82.38 1041 ILE A O 1
ATOM 8016 N N . SER A 1 1042 ? 8.535 1.559 42.720 1.00 89.12 1042 SER A N 1
ATOM 8017 C CA . SER A 1 1042 ? 9.502 2.633 42.956 1.00 89.12 1042 SER A CA 1
ATOM 8018 C C . SER A 1 1042 ? 10.921 2.059 42.987 1.00 89.12 1042 SER A C 1
ATOM 8020 O O . SER A 1 1042 ? 11.120 0.855 43.178 1.00 89.12 1042 SER A O 1
ATOM 8022 N N . ARG A 1 1043 ? 11.933 2.911 42.785 1.00 82.50 1043 ARG A N 1
ATOM 8023 C CA . ARG A 1 1043 ? 13.344 2.492 42.848 1.00 82.50 1043 ARG A CA 1
ATOM 8024 C C . ARG A 1 1043 ? 13.701 1.947 44.236 1.00 82.50 1043 ARG A C 1
ATOM 8026 O O . ARG A 1 1043 ? 14.407 0.948 44.341 1.00 82.50 1043 ARG A O 1
ATOM 8033 N N . GLU A 1 1044 ? 13.146 2.556 45.279 1.00 90.25 1044 GLU A N 1
ATOM 8034 C CA . GLU A 1 1044 ? 13.273 2.118 46.672 1.00 90.25 1044 GLU A CA 1
ATOM 8035 C C . GLU A 1 1044 ? 12.562 0.788 46.921 1.00 90.25 1044 GLU A C 1
ATOM 8037 O O . GLU A 1 1044 ? 13.155 -0.100 47.528 1.00 90.25 1044 GLU A O 1
ATOM 8042 N N . ALA A 1 1045 ? 11.350 0.597 46.385 1.00 88.06 1045 ALA A N 1
ATOM 8043 C CA . ALA A 1 1045 ? 10.622 -0.665 46.496 1.00 88.06 1045 ALA A CA 1
ATOM 8044 C C . ALA A 1 1045 ? 11.381 -1.812 45.816 1.00 88.06 1045 ALA A C 1
ATOM 8046 O O . ALA A 1 1045 ? 11.486 -2.891 46.385 1.00 88.06 1045 ALA A O 1
ATOM 8047 N N . MET A 1 1046 ? 11.973 -1.580 44.638 1.00 89.25 1046 MET A N 1
ATOM 8048 C CA . MET A 1 1046 ? 12.789 -2.591 43.954 1.00 89.25 1046 MET A CA 1
ATOM 8049 C C . MET A 1 1046 ? 14.083 -2.910 44.711 1.00 89.25 1046 MET A C 1
ATOM 8051 O O . MET A 1 1046 ? 14.466 -4.073 44.786 1.00 89.25 1046 MET A O 1
ATOM 8055 N N . SER A 1 1047 ? 14.734 -1.904 45.304 1.00 90.69 1047 SER A N 1
ATOM 8056 C CA . SER A 1 1047 ? 15.920 -2.104 46.150 1.00 90.69 1047 SER A CA 1
ATOM 8057 C C . SER A 1 1047 ? 15.584 -2.867 47.439 1.00 90.69 1047 SER A C 1
ATOM 8059 O O . SER A 1 1047 ? 16.301 -3.787 47.829 1.00 90.69 1047 SER A O 1
ATOM 8061 N N . ARG A 1 1048 ? 14.457 -2.536 48.082 1.00 94.50 1048 ARG A N 1
ATOM 8062 C CA . ARG A 1 1048 ? 13.929 -3.249 49.253 1.00 94.50 1048 ARG A CA 1
ATOM 8063 C C . ARG A 1 1048 ? 13.612 -4.704 48.910 1.00 94.50 1048 ARG A C 1
ATOM 8065 O O . ARG A 1 1048 ? 14.163 -5.594 49.539 1.00 94.50 1048 ARG A O 1
ATOM 8072 N N . LEU A 1 1049 ? 12.829 -4.941 47.858 1.00 94.62 1049 LEU A N 1
ATOM 8073 C CA . LEU A 1 1049 ? 12.462 -6.285 47.407 1.00 94.62 1049 LEU A CA 1
ATOM 8074 C C . LEU A 1 1049 ? 13.682 -7.109 46.991 1.00 94.62 1049 LEU A C 1
ATOM 8076 O O . LEU A 1 1049 ? 13.714 -8.305 47.244 1.00 94.62 1049 LEU A O 1
ATOM 8080 N N . SER A 1 1050 ? 14.703 -6.491 46.389 1.00 94.00 1050 SER A N 1
ATOM 8081 C CA . SER A 1 1050 ? 15.935 -7.203 46.033 1.00 94.00 1050 SER A CA 1
ATOM 8082 C C . SER A 1 1050 ? 16.696 -7.664 47.274 1.00 94.00 1050 SER A C 1
ATOM 8084 O O . SER A 1 1050 ? 17.272 -8.748 47.252 1.00 94.00 1050 SER A O 1
ATOM 8086 N N . ARG A 1 1051 ? 16.695 -6.859 48.345 1.00 95.06 1051 ARG A N 1
ATOM 8087 C CA . ARG A 1 1051 ? 17.270 -7.244 49.639 1.00 95.06 1051 ARG A CA 1
ATOM 8088 C C . ARG A 1 1051 ? 16.432 -8.313 50.333 1.00 95.06 1051 ARG A C 1
ATOM 8090 O O . ARG A 1 1051 ? 17.006 -9.261 50.841 1.00 95.06 1051 ARG A O 1
ATOM 8097 N N . GLU A 1 1052 ? 15.104 -8.198 50.299 1.00 96.06 1052 GLU A N 1
ATOM 8098 C CA . GLU A 1 1052 ? 14.196 -9.222 50.837 1.00 96.06 1052 GLU A CA 1
ATOM 8099 C C . GLU A 1 1052 ? 14.368 -10.567 50.118 1.00 96.06 1052 GLU A C 1
ATOM 8101 O O . GLU A 1 1052 ? 14.410 -11.599 50.770 1.00 96.06 1052 GLU A O 1
ATOM 8106 N N . PHE A 1 1053 ? 14.531 -10.564 48.792 1.00 95.69 1053 PHE A N 1
ATOM 8107 C CA . PHE A 1 1053 ? 14.766 -11.789 48.026 1.00 95.69 1053 PHE A CA 1
ATOM 8108 C C . PHE A 1 1053 ? 16.127 -12.417 48.314 1.00 95.69 1053 PHE A C 1
ATOM 8110 O O . PHE A 1 1053 ? 16.235 -13.633 48.406 1.00 95.69 1053 PHE A O 1
ATOM 8117 N N . ALA A 1 1054 ? 17.160 -11.590 48.492 1.00 94.12 1054 ALA A N 1
ATOM 8118 C CA . ALA A 1 1054 ? 18.477 -12.061 48.913 1.00 94.12 1054 ALA A CA 1
ATOM 8119 C C . ALA A 1 1054 ? 18.495 -12.581 50.364 1.00 94.12 1054 ALA A C 1
ATOM 8121 O O . ALA A 1 1054 ? 19.425 -13.290 50.731 1.00 94.12 1054 ALA A O 1
ATOM 8122 N N . ALA A 1 1055 ? 17.494 -12.220 51.174 1.00 95.00 1055 ALA A N 1
ATOM 8123 C CA . ALA A 1 1055 ? 17.352 -12.614 52.574 1.00 95.00 1055 ALA A CA 1
ATOM 8124 C C . ALA A 1 1055 ? 16.319 -13.737 52.796 1.00 95.00 1055 ALA A C 1
ATOM 8126 O O . ALA A 1 1055 ? 15.981 -14.019 53.944 1.00 95.00 1055 ALA A O 1
ATOM 8127 N N . LEU A 1 1056 ? 15.794 -14.348 51.726 1.00 95.69 1056 LEU A N 1
ATOM 8128 C CA . LEU A 1 1056 ? 14.895 -15.497 51.836 1.00 95.69 1056 LEU A CA 1
ATOM 8129 C C . LEU A 1 1056 ? 15.606 -16.677 52.496 1.00 95.69 1056 LEU A C 1
ATOM 8131 O O . LEU A 1 1056 ? 16.787 -16.914 52.238 1.00 95.69 1056 LEU A O 1
ATOM 8135 N N . SER A 1 1057 ? 14.871 -17.446 53.300 1.00 95.88 1057 SER A N 1
ATOM 8136 C CA . SER A 1 1057 ? 15.360 -18.752 53.744 1.00 95.88 1057 SER A CA 1
ATOM 8137 C C . SER A 1 1057 ? 15.497 -19.709 52.555 1.00 95.88 1057 SER A C 1
ATOM 8139 O O . SER A 1 1057 ? 14.866 -19.511 51.512 1.00 95.88 1057 SER A O 1
ATOM 8141 N N . ASP A 1 1058 ? 16.275 -20.781 52.715 1.00 92.50 1058 ASP A N 1
ATOM 8142 C CA . ASP A 1 1058 ? 16.435 -21.800 51.670 1.00 92.50 1058 ASP A CA 1
ATOM 8143 C C . ASP A 1 1058 ? 15.082 -22.401 51.244 1.00 92.50 1058 ASP A C 1
ATOM 8145 O O . ASP A 1 1058 ? 14.835 -22.596 50.056 1.00 92.50 1058 ASP A O 1
ATOM 8149 N N . GLU A 1 1059 ? 14.158 -22.602 52.190 1.00 92.12 1059 GLU A N 1
ATOM 8150 C CA . GLU A 1 1059 ? 12.802 -23.101 51.921 1.00 92.12 1059 GLU A CA 1
ATOM 8151 C C . GLU A 1 1059 ? 11.957 -22.113 51.103 1.00 92.12 1059 GLU A C 1
ATOM 8153 O O . GLU A 1 1059 ? 11.262 -22.503 50.160 1.00 92.12 1059 GLU A O 1
ATOM 8158 N N . GLU A 1 1060 ? 12.008 -20.817 51.430 1.00 93.56 1060 GLU A N 1
ATOM 8159 C CA . GLU A 1 1060 ? 11.286 -19.796 50.668 1.00 93.56 1060 GLU A CA 1
ATOM 8160 C C . GLU A 1 1060 ? 11.903 -19.596 49.281 1.00 93.56 1060 GLU A C 1
ATOM 8162 O O . GLU A 1 1060 ? 11.176 -19.458 48.294 1.00 93.56 1060 GLU A O 1
ATOM 8167 N N . SER A 1 1061 ? 13.234 -19.609 49.195 1.00 93.38 1061 SER A N 1
ATOM 8168 C CA . SER A 1 1061 ? 13.975 -19.538 47.938 1.00 93.38 1061 SER A CA 1
ATOM 8169 C C . SER A 1 1061 ? 13.593 -20.706 47.022 1.00 93.38 1061 SER A C 1
ATOM 8171 O O . SER A 1 1061 ? 13.178 -20.474 45.881 1.00 93.38 1061 SER A O 1
ATOM 8173 N N . GLN A 1 1062 ? 13.584 -21.937 47.553 1.00 92.31 1062 GLN A N 1
ATOM 8174 C CA . GLN A 1 1062 ? 13.154 -23.141 46.837 1.00 92.31 1062 GLN A CA 1
ATOM 8175 C C . GLN A 1 1062 ? 11.695 -23.039 46.375 1.00 92.31 1062 GLN A C 1
ATOM 8177 O O . GLN A 1 1062 ? 11.388 -23.316 45.216 1.00 92.31 1062 GLN A O 1
ATOM 8182 N N . ARG A 1 1063 ? 10.789 -22.543 47.229 1.00 94.25 1063 ARG A N 1
ATOM 8183 C CA . ARG A 1 1063 ? 9.386 -22.304 46.852 1.00 94.25 1063 ARG A CA 1
ATOM 8184 C C . ARG A 1 1063 ? 9.266 -21.357 45.654 1.00 94.25 1063 ARG A C 1
ATOM 8186 O O . ARG A 1 1063 ? 8.441 -21.588 44.765 1.00 94.25 1063 ARG A O 1
ATOM 8193 N N . TYR A 1 1064 ? 10.040 -20.270 45.617 1.00 94.19 1064 TYR A N 1
ATOM 8194 C CA . TYR A 1 1064 ? 10.008 -19.346 44.481 1.00 94.19 1064 TYR A CA 1
ATOM 8195 C C . TYR A 1 1064 ? 10.681 -19.922 43.236 1.00 94.19 1064 TYR A C 1
ATOM 8197 O O . TYR A 1 1064 ? 10.207 -19.640 42.133 1.00 94.19 1064 TYR A O 1
ATOM 8205 N N . GLU A 1 1065 ? 11.720 -20.747 43.375 1.00 91.38 1065 GLU A N 1
ATOM 8206 C CA . GLU A 1 1065 ? 12.270 -21.522 42.259 1.00 91.38 1065 GLU A CA 1
ATOM 8207 C C . GLU A 1 1065 ? 11.230 -22.468 41.661 1.00 91.38 1065 GLU A C 1
ATOM 8209 O O . GLU A 1 1065 ? 11.026 -22.442 40.446 1.00 91.38 1065 GLU A O 1
ATOM 8214 N N . ASP A 1 1066 ? 10.489 -23.207 42.484 1.00 88.56 1066 ASP A N 1
ATOM 8215 C CA . ASP A 1 1066 ? 9.435 -24.114 42.024 1.00 88.56 1066 ASP A CA 1
ATOM 8216 C C . ASP A 1 1066 ? 8.320 -23.355 41.291 1.00 88.56 1066 ASP A C 1
ATOM 8218 O O . ASP A 1 1066 ? 7.919 -23.723 40.182 1.00 88.56 1066 ASP A O 1
ATOM 8222 N N . LEU A 1 1067 ? 7.866 -22.225 41.847 1.00 86.25 1067 LEU A N 1
ATOM 8223 C CA . LEU A 1 1067 ? 6.901 -21.340 41.184 1.00 86.25 1067 LEU A CA 1
ATOM 8224 C C . LEU A 1 1067 ? 7.450 -20.766 39.871 1.00 86.25 1067 LEU A C 1
ATOM 8226 O O . LEU A 1 1067 ? 6.718 -20.650 38.881 1.00 86.25 1067 LEU A O 1
ATOM 8230 N N . GLY A 1 1068 ? 8.736 -20.417 39.846 1.00 88.94 1068 GLY A N 1
ATOM 8231 C CA . GLY A 1 1068 ? 9.444 -19.964 38.657 1.00 88.94 1068 GLY A CA 1
ATOM 8232 C C . GLY A 1 1068 ? 9.496 -21.037 37.568 1.00 88.94 1068 GLY A C 1
ATOM 8233 O O . GLY A 1 1068 ? 9.195 -20.744 36.408 1.00 88.94 1068 GLY A O 1
ATOM 8234 N N . ASN A 1 1069 ? 9.788 -22.280 37.949 1.00 80.38 1069 ASN A N 1
ATOM 8235 C CA . ASN A 1 1069 ? 9.845 -23.447 37.073 1.00 80.38 1069 ASN A CA 1
ATOM 8236 C C . ASN A 1 1069 ? 8.467 -23.776 36.486 1.00 80.38 1069 ASN A C 1
ATOM 8238 O O . ASN A 1 1069 ? 8.342 -23.990 35.277 1.00 80.38 1069 ASN A O 1
ATOM 8242 N N . ILE A 1 1070 ? 7.409 -23.719 37.301 1.00 78.31 1070 ILE A N 1
ATOM 8243 C CA . ILE A 1 1070 ? 6.022 -23.885 36.843 1.00 78.31 1070 ILE A CA 1
ATOM 8244 C C . ILE A 1 1070 ? 5.649 -22.781 35.842 1.00 78.31 1070 ILE A C 1
ATOM 8246 O O . ILE A 1 1070 ? 5.104 -23.066 34.771 1.00 78.31 1070 ILE A O 1
ATOM 8250 N N . ALA A 1 1071 ? 5.972 -21.518 36.142 1.00 73.75 1071 ALA A N 1
ATOM 8251 C CA . ALA A 1 1071 ? 5.695 -20.391 35.251 1.00 73.75 1071 ALA A CA 1
ATOM 8252 C C . ALA A 1 1071 ? 6.469 -20.489 33.924 1.00 73.75 1071 ALA A C 1
ATOM 8254 O O . ALA A 1 1071 ? 5.925 -20.189 32.857 1.00 73.75 1071 ALA A O 1
ATOM 8255 N N . GLN A 1 1072 ? 7.722 -20.945 33.973 1.00 79.62 1072 GLN A N 1
ATOM 8256 C CA . GLN A 1 1072 ? 8.545 -21.194 32.795 1.00 79.62 1072 GLN A CA 1
ATOM 8257 C C . GLN A 1 1072 ? 7.969 -22.331 31.939 1.00 79.62 1072 GLN A C 1
ATOM 8259 O O . GLN A 1 1072 ? 7.850 -22.171 30.721 1.00 79.62 1072 GLN A O 1
ATOM 8264 N N . ALA A 1 1073 ? 7.557 -23.442 32.556 1.00 72.31 1073 ALA A N 1
ATOM 8265 C CA . ALA A 1 1073 ? 6.926 -24.566 31.866 1.00 72.31 1073 ALA A CA 1
ATOM 8266 C C . ALA A 1 1073 ? 5.596 -24.158 31.204 1.00 72.31 1073 ALA A C 1
ATOM 8268 O O . ALA A 1 1073 ? 5.333 -24.521 30.055 1.00 72.31 1073 ALA A O 1
ATOM 8269 N N . ALA A 1 1074 ? 4.781 -23.342 31.880 1.00 67.06 1074 ALA A N 1
ATOM 8270 C CA . ALA A 1 1074 ? 3.549 -22.789 31.319 1.00 67.06 1074 ALA A CA 1
ATOM 8271 C C . ALA A 1 1074 ? 3.828 -21.893 30.097 1.00 67.06 1074 ALA A C 1
ATOM 8273 O O . ALA A 1 1074 ? 3.216 -22.073 29.041 1.00 67.06 1074 ALA A O 1
ATOM 8274 N N . ALA A 1 1075 ? 4.809 -20.989 30.197 1.00 63.56 1075 ALA A N 1
ATOM 8275 C CA . ALA A 1 1075 ? 5.196 -20.105 29.099 1.00 63.56 1075 ALA A CA 1
ATOM 8276 C C . ALA A 1 1075 ? 5.735 -20.877 27.881 1.00 63.56 1075 ALA A C 1
ATOM 8278 O O . ALA A 1 1075 ? 5.388 -20.551 26.745 1.00 63.56 1075 ALA A O 1
ATOM 8279 N N . GLN A 1 1076 ? 6.535 -21.928 28.100 1.00 62.19 1076 GLN A N 1
ATOM 8280 C CA . GLN A 1 1076 ? 7.032 -22.809 27.033 1.00 62.19 1076 GLN A CA 1
ATOM 8281 C C . GLN A 1 1076 ? 5.905 -23.568 26.320 1.00 62.19 1076 GLN A C 1
ATOM 8283 O O . GLN A 1 1076 ? 6.001 -23.824 25.121 1.00 62.19 1076 GLN A O 1
ATOM 8288 N N . ARG A 1 1077 ? 4.805 -23.864 27.022 1.00 64.00 1077 ARG A N 1
ATOM 8289 C CA . ARG A 1 1077 ? 3.581 -24.451 26.450 1.00 64.00 1077 ARG A CA 1
ATOM 8290 C C . ARG A 1 1077 ? 2.645 -23.416 25.812 1.00 64.00 1077 ARG A C 1
ATOM 8292 O O . ARG A 1 1077 ? 1.552 -23.765 25.378 1.00 64.00 1077 ARG A O 1
ATOM 8299 N N . GLY A 1 1078 ? 3.047 -22.144 25.745 1.00 48.75 1078 GLY A N 1
ATOM 8300 C CA . GLY A 1 1078 ? 2.231 -21.063 25.189 1.00 48.75 1078 GLY A CA 1
ATOM 8301 C C . GLY A 1 1078 ? 1.059 -20.634 26.078 1.00 48.75 1078 GLY A C 1
ATOM 8302 O O . GLY A 1 1078 ? 0.202 -19.873 25.626 1.00 48.75 1078 GLY A O 1
ATOM 8303 N N . LEU A 1 1079 ? 1.016 -21.089 27.334 1.00 55.69 1079 LEU A N 1
ATOM 8304 C CA . LEU A 1 1079 ? 0.047 -20.638 28.326 1.00 55.69 1079 LEU A CA 1
ATOM 8305 C C . LEU A 1 1079 ? 0.542 -19.302 28.893 1.00 55.69 1079 LEU A C 1
ATOM 8307 O O . LEU A 1 1079 ? 1.574 -19.226 29.558 1.00 55.69 1079 LEU A O 1
ATOM 8311 N N . VAL A 1 1080 ? -0.172 -18.216 28.591 1.00 49.59 1080 VAL A N 1
ATOM 8312 C CA . VAL A 1 1080 ? 0.083 -16.915 29.224 1.00 49.59 1080 VAL A CA 1
ATOM 8313 C C . VAL A 1 1080 ? -0.304 -17.047 30.698 1.00 49.59 1080 VAL A C 1
ATOM 8315 O O . VAL A 1 1080 ? -1.407 -17.504 30.985 1.00 49.59 1080 VAL A O 1
ATOM 8318 N N . ALA A 1 1081 ? 0.591 -16.667 31.617 1.00 45.56 1081 ALA A N 1
ATOM 8319 C CA . ALA A 1 1081 ? 0.330 -16.713 33.056 1.00 45.56 1081 ALA A CA 1
ATOM 8320 C C . ALA A 1 1081 ? -1.044 -16.096 33.385 1.00 45.56 1081 ALA A C 1
ATOM 8322 O O . ALA A 1 1081 ? -1.353 -14.989 32.930 1.00 45.56 1081 ALA A O 1
ATOM 8323 N N . LEU A 1 1082 ? -1.857 -16.835 34.148 1.00 40.81 1082 LEU A N 1
ATOM 8324 C CA . LEU A 1 1082 ? -3.183 -16.418 34.608 1.00 40.81 1082 LEU A CA 1
ATOM 8325 C C . LEU A 1 1082 ? -3.135 -14.994 35.203 1.00 40.81 1082 LEU A C 1
ATOM 8327 O O . LEU A 1 1082 ? -2.152 -14.630 35.859 1.00 40.81 1082 LEU A O 1
ATOM 8331 N N . PRO A 1 1083 ? -4.171 -14.160 34.995 1.00 38.78 1083 PRO A N 1
ATOM 8332 C CA . PRO A 1 1083 ? -4.230 -12.838 35.608 1.00 38.78 1083 PRO A CA 1
ATOM 8333 C C . PRO A 1 1083 ? -4.167 -12.941 37.142 1.00 38.78 1083 PRO A C 1
ATOM 8335 O O . PRO A 1 1083 ? -4.701 -13.875 37.735 1.00 38.78 1083 PRO A O 1
ATOM 8338 N N . LYS A 1 1084 ? -3.504 -11.960 37.779 1.00 42.78 1084 LYS A N 1
ATOM 8339 C CA . LYS A 1 1084 ? -3.365 -11.839 39.244 1.00 42.78 1084 LYS A CA 1
ATOM 8340 C C . LYS A 1 1084 ? -4.698 -12.127 39.959 1.00 42.78 1084 LYS A C 1
ATOM 8342 O O . LYS A 1 1084 ? -5.717 -11.553 39.571 1.00 42.78 1084 LYS A O 1
ATOM 8347 N N . LYS A 1 1085 ? -4.663 -12.916 41.047 1.00 40.22 1085 LYS A N 1
ATOM 8348 C CA . LYS A 1 1085 ? -5.770 -13.012 42.020 1.00 40.22 1085 LYS A CA 1
ATOM 8349 C C . LYS A 1 1085 ? -6.242 -11.593 42.406 1.00 40.22 1085 LYS A C 1
ATOM 8351 O O . LYS A 1 1085 ? -5.392 -10.714 42.590 1.00 40.22 1085 LYS A O 1
ATOM 8356 N N . PRO A 1 1086 ? -7.559 -11.339 42.527 1.00 38.31 1086 PRO A N 1
ATOM 8357 C CA . PRO A 1 1086 ? -8.062 -10.065 43.031 1.00 38.31 1086 PRO A CA 1
ATOM 8358 C C . PRO A 1 1086 ? -7.539 -9.811 44.452 1.00 38.31 1086 PRO A C 1
ATOM 8360 O O . PRO A 1 1086 ? -7.385 -10.741 45.245 1.00 38.31 1086 PRO A O 1
ATOM 8363 N N . SER A 1 1087 ? -7.231 -8.548 44.756 1.00 35.53 1087 SER A N 1
ATOM 8364 C CA . SER A 1 1087 ? -6.763 -8.110 46.072 1.00 35.53 1087 SER A CA 1
ATOM 8365 C C . SER A 1 1087 ? -7.750 -8.543 47.156 1.00 35.53 1087 SER A C 1
ATOM 8367 O O . SER A 1 1087 ? -8.924 -8.178 47.109 1.00 35.53 1087 SER A O 1
ATOM 8369 N N . ARG A 1 1088 ? -7.267 -9.312 48.138 1.00 37.69 1088 ARG A N 1
ATOM 8370 C CA . ARG A 1 1088 ? -7.993 -9.616 49.376 1.00 37.69 1088 ARG A CA 1
ATOM 8371 C C . ARG A 1 1088 ? -8.180 -8.319 50.170 1.00 37.69 1088 ARG A C 1
ATOM 8373 O O . ARG A 1 1088 ? -7.311 -7.934 50.937 1.00 37.69 1088 ARG A O 1
ATOM 8380 N N . SER A 1 1089 ? -9.317 -7.661 49.988 1.00 39.78 1089 SER A N 1
ATOM 8381 C CA . SER A 1 1089 ? -9.825 -6.639 50.906 1.00 39.78 1089 SER A CA 1
ATOM 8382 C C . SER A 1 1089 ? -11.338 -6.807 51.049 1.00 39.78 1089 SER A C 1
ATOM 8384 O O . SER A 1 1089 ? -12.107 -6.072 50.442 1.00 39.78 1089 SER A O 1
ATOM 8386 N N . ALA A 1 1090 ? -11.735 -7.858 51.768 1.00 37.69 1090 ALA A N 1
ATOM 8387 C CA . ALA A 1 1090 ? -12.997 -8.003 52.502 1.00 37.69 1090 ALA A CA 1
ATOM 8388 C C . ALA A 1 1090 ? -13.006 -9.404 53.136 1.00 37.69 1090 ALA A C 1
ATOM 8390 O O . ALA A 1 1090 ? -13.022 -10.416 52.431 1.00 37.69 1090 ALA A O 1
ATOM 8391 N N . SER A 1 1091 ? -12.941 -9.473 54.464 1.00 40.81 1091 SER A N 1
ATOM 8392 C CA . SER A 1 1091 ? -13.137 -10.703 55.229 1.00 40.81 1091 SER A CA 1
ATOM 8393 C C . SER A 1 1091 ? -14.620 -11.081 55.205 1.00 40.81 1091 SER A C 1
ATOM 8395 O O . SER A 1 1091 ? -15.422 -10.506 55.936 1.00 40.81 1091 SER A O 1
ATOM 8397 N N . VAL A 1 1092 ? -14.978 -12.049 54.364 1.00 38.16 1092 VAL A N 1
ATOM 8398 C CA . VAL A 1 1092 ? -16.260 -12.766 54.412 1.00 38.16 1092 VAL A CA 1
ATOM 8399 C C . VAL A 1 1092 ? -15.936 -14.260 54.504 1.00 38.16 1092 VAL A C 1
ATOM 8401 O O . VAL A 1 1092 ? -15.004 -14.732 53.849 1.00 38.16 1092 VAL A O 1
ATOM 8404 N N . GLN A 1 1093 ? -16.643 -14.959 55.394 1.00 37.28 1093 GLN A N 1
ATOM 8405 C CA . GLN A 1 1093 ? -16.339 -16.307 55.890 1.00 37.28 1093 GLN A CA 1
ATOM 8406 C C . GLN A 1 1093 ? -16.238 -17.394 54.788 1.00 37.28 1093 GLN A C 1
ATOM 8408 O O . GLN A 1 1093 ? -16.915 -17.282 53.765 1.00 37.28 1093 GLN A O 1
ATOM 8413 N N . PRO A 1 1094 ? -15.437 -18.470 54.980 1.00 38.12 1094 PRO A N 1
ATOM 8414 C CA . PRO A 1 1094 ? -15.074 -19.404 53.904 1.00 38.12 1094 PRO A CA 1
ATOM 8415 C C . PRO A 1 1094 ? -16.084 -20.536 53.641 1.00 38.12 1094 PRO A C 1
ATOM 8417 O O . PRO A 1 1094 ? -16.112 -21.068 52.539 1.00 38.12 1094 PRO A O 1
ATOM 8420 N N . ALA A 1 1095 ? -16.927 -20.908 54.608 1.00 36.44 1095 ALA A N 1
ATOM 8421 C CA . ALA A 1 1095 ? -17.635 -22.195 54.563 1.00 36.44 1095 ALA A CA 1
ATOM 8422 C C . ALA A 1 1095 ? -18.823 -22.273 53.576 1.00 36.44 1095 ALA A C 1
ATOM 8424 O O . ALA A 1 1095 ? -19.259 -23.366 53.236 1.00 36.44 1095 ALA A O 1
ATOM 8425 N N . ALA A 1 1096 ? -19.333 -21.143 53.072 1.00 40.47 1096 ALA A N 1
ATOM 8426 C CA . ALA A 1 1096 ? -20.462 -21.120 52.128 1.00 40.47 1096 ALA A CA 1
ATOM 8427 C C . ALA A 1 1096 ? -20.042 -21.020 50.645 1.00 40.47 1096 ALA A C 1
ATOM 8429 O O . ALA A 1 1096 ? -20.895 -20.994 49.758 1.00 40.47 1096 ALA A O 1
ATOM 8430 N N . ARG A 1 1097 ? -18.735 -20.929 50.352 1.00 45.03 1097 ARG A N 1
ATOM 8431 C CA . ARG A 1 1097 ? -18.228 -20.642 48.998 1.00 45.03 1097 ARG A CA 1
ATOM 8432 C C . ARG A 1 1097 ? -18.017 -21.891 48.138 1.00 45.03 1097 ARG A C 1
ATOM 8434 O O . ARG A 1 1097 ? -18.127 -21.796 46.918 1.00 45.03 1097 ARG A O 1
ATOM 8441 N N . ASP A 1 1098 ? -17.798 -23.045 48.760 1.00 44.12 1098 ASP A N 1
ATOM 8442 C CA . ASP A 1 1098 ? -17.358 -24.249 48.045 1.00 44.12 1098 ASP A CA 1
ATOM 8443 C C . ASP A 1 1098 ? -18.502 -25.023 47.363 1.00 44.12 1098 ASP A C 1
ATOM 8445 O O . ASP A 1 1098 ? -18.259 -25.720 46.383 1.00 44.12 1098 ASP A O 1
ATOM 8449 N N . LEU A 1 1099 ? -19.769 -24.825 47.762 1.00 39.66 1099 LEU A N 1
ATOM 8450 C CA . LEU A 1 1099 ? -20.924 -25.417 47.059 1.00 39.66 1099 LEU A CA 1
ATOM 8451 C C . LEU A 1 1099 ? -21.539 -24.523 45.961 1.00 39.66 1099 LEU A C 1
ATOM 8453 O O . LEU A 1 1099 ? -22.287 -25.022 45.125 1.00 39.66 1099 LEU A O 1
ATOM 8457 N N . ALA A 1 1100 ? -21.215 -23.225 45.903 1.00 47.94 1100 ALA A N 1
ATOM 8458 C CA . ALA A 1 1100 ? -21.797 -22.285 44.928 1.00 47.94 1100 ALA A CA 1
ATOM 8459 C C . ALA A 1 1100 ? -20.940 -22.066 43.655 1.00 47.94 1100 ALA A C 1
ATOM 8461 O O . ALA A 1 1100 ? -21.367 -21.365 42.730 1.00 47.94 1100 ALA A O 1
ATOM 8462 N N . MET A 1 1101 ? -19.730 -22.641 43.591 1.00 48.78 1101 MET A N 1
ATOM 8463 C CA . MET A 1 1101 ? -18.765 -22.423 42.494 1.00 48.78 1101 MET A CA 1
ATOM 8464 C C . MET A 1 1101 ? -18.846 -23.457 41.357 1.00 48.78 1101 MET A C 1
ATOM 8466 O O . MET A 1 1101 ? -18.468 -23.127 40.232 1.00 48.78 1101 MET A O 1
ATOM 8470 N N . LEU A 1 1102 ? -19.405 -24.649 41.595 1.00 52.38 1102 LEU A N 1
ATOM 8471 C CA . LEU A 1 1102 ? -19.493 -25.731 40.597 1.00 52.38 1102 LEU A CA 1
ATOM 8472 C C . LEU A 1 1102 ? -20.162 -25.320 39.257 1.00 52.38 1102 LEU A C 1
ATOM 8474 O O . LEU A 1 1102 ? -19.644 -25.693 38.203 1.00 52.38 1102 LEU A O 1
ATOM 8478 N N . PRO A 1 1103 ? -21.237 -24.498 39.219 1.00 57.62 1103 PRO A N 1
ATOM 8479 C CA . PRO A 1 1103 ? -21.856 -24.091 37.949 1.00 57.62 1103 PRO A CA 1
ATOM 8480 C C . PRO A 1 1103 ? -21.028 -23.060 37.162 1.00 57.62 1103 PRO A C 1
ATOM 8482 O O . PRO A 1 1103 ? -21.090 -23.005 35.933 1.00 57.62 1103 PRO A O 1
ATOM 8485 N N . ALA A 1 1104 ? -20.228 -22.240 37.853 1.00 58.06 1104 ALA A N 1
ATOM 8486 C CA . ALA A 1 1104 ? -19.376 -21.241 37.209 1.00 58.06 1104 ALA A CA 1
ATOM 8487 C C . ALA A 1 1104 ? -18.199 -21.899 36.478 1.00 58.06 1104 ALA A C 1
ATOM 8489 O O . ALA A 1 1104 ? -17.853 -21.485 35.370 1.00 58.06 1104 ALA A O 1
ATOM 8490 N N . GLU A 1 1105 ? -17.616 -22.938 37.081 1.00 71.50 1105 GLU A N 1
ATOM 8491 C CA . GLU A 1 1105 ? -16.572 -23.752 36.458 1.00 71.50 1105 GLU A CA 1
ATOM 8492 C C . GLU A 1 1105 ? -17.094 -24.476 35.217 1.00 71.50 1105 GLU A C 1
ATOM 8494 O O . GLU A 1 1105 ? -16.416 -24.469 34.196 1.00 71.50 1105 GLU A O 1
ATOM 8499 N N . ALA A 1 1106 ? -18.325 -24.997 35.243 1.00 72.31 1106 ALA A N 1
ATOM 8500 C CA . ALA A 1 1106 ? -18.939 -25.630 34.075 1.00 72.31 1106 ALA A CA 1
ATOM 8501 C C . ALA A 1 1106 ? -19.119 -24.659 32.888 1.00 72.31 1106 ALA A C 1
ATOM 8503 O O . ALA A 1 1106 ? -18.853 -25.021 31.739 1.00 72.31 1106 ALA A O 1
ATOM 8504 N N . MET A 1 1107 ? -19.514 -23.401 33.134 1.00 70.62 1107 MET A N 1
ATOM 8505 C CA . MET A 1 1107 ? -19.589 -22.390 32.066 1.00 70.62 1107 MET A CA 1
ATOM 8506 C C . MET A 1 1107 ? -18.198 -22.031 31.535 1.00 70.62 1107 MET A C 1
ATOM 8508 O O . MET A 1 1107 ? -18.013 -21.942 30.322 1.00 70.62 1107 MET A O 1
ATOM 8512 N N . VAL A 1 1108 ? -17.221 -21.836 32.427 1.00 74.31 1108 VAL A N 1
A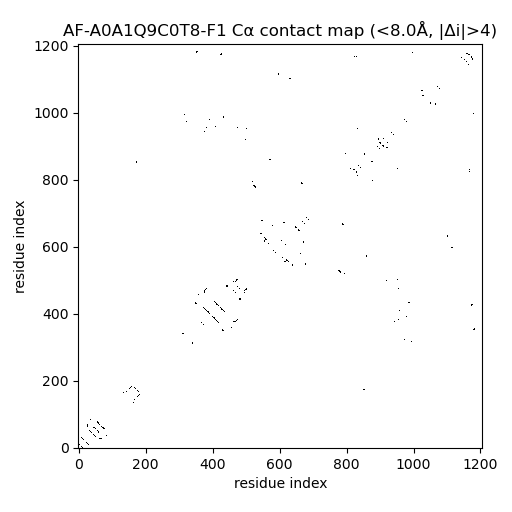TOM 8513 C CA . VAL A 1 1108 ? -15.823 -21.599 32.042 1.00 74.31 1108 VAL A CA 1
ATOM 8514 C C . VAL A 1 1108 ? -15.319 -22.744 31.164 1.00 74.31 1108 VAL A C 1
ATOM 8516 O O . VAL A 1 1108 ? -14.825 -22.487 30.072 1.00 74.31 1108 VAL A O 1
ATOM 8519 N N . GLN A 1 1109 ? -15.543 -23.992 31.576 1.00 78.94 1109 GLN A N 1
ATOM 8520 C CA . GLN A 1 1109 ? -15.187 -25.189 30.815 1.00 78.94 1109 GLN A CA 1
ATOM 8521 C C . GLN A 1 1109 ? -15.909 -25.254 29.466 1.00 78.94 1109 GLN A C 1
ATOM 8523 O O . GLN A 1 1109 ? -15.285 -25.601 28.470 1.00 78.94 1109 GLN A O 1
ATOM 8528 N N . THR A 1 1110 ? -17.189 -24.874 29.395 1.00 76.50 1110 THR A N 1
ATOM 8529 C CA . THR A 1 1110 ? -17.957 -24.846 28.136 1.00 76.50 1110 THR A CA 1
ATOM 8530 C C . THR A 1 1110 ? -17.381 -23.821 27.159 1.00 76.50 1110 THR A C 1
ATOM 8532 O O . THR A 1 1110 ? -17.118 -24.140 25.998 1.00 76.50 1110 THR A O 1
ATOM 8535 N N . VAL A 1 1111 ? -17.123 -22.597 27.632 1.00 74.19 1111 VAL A N 1
ATOM 8536 C CA . VAL A 1 1111 ? -16.487 -21.547 26.826 1.00 74.19 1111 VAL A CA 1
ATOM 8537 C C . VAL A 1 1111 ? -15.086 -21.988 26.404 1.00 74.19 1111 VAL A C 1
ATOM 8539 O O . VAL A 1 1111 ? -14.710 -21.820 25.248 1.00 74.19 1111 VAL A O 1
ATOM 8542 N N . GLU A 1 1112 ? -14.305 -22.585 27.301 1.00 80.88 1112 GLU A N 1
ATOM 8543 C CA . GLU A 1 1112 ? -12.955 -23.064 27.003 1.00 80.88 1112 GLU A CA 1
ATOM 8544 C C . GLU A 1 1112 ? -12.935 -24.228 26.008 1.00 80.88 1112 GLU A C 1
ATOM 8546 O O . GLU A 1 1112 ? -12.091 -24.224 25.109 1.00 80.88 1112 GLU A O 1
ATOM 8551 N N . ALA A 1 1113 ? -13.878 -25.168 26.104 1.00 81.75 1113 ALA A N 1
ATOM 8552 C CA . ALA A 1 1113 ? -14.041 -26.273 25.163 1.00 81.75 1113 ALA A CA 1
ATOM 8553 C C . ALA A 1 1113 ? -14.376 -25.760 23.757 1.00 81.75 1113 ALA A C 1
ATOM 8555 O O . ALA A 1 1113 ? -13.749 -26.165 22.776 1.00 81.75 1113 ALA A O 1
ATOM 8556 N N . GLU A 1 1114 ? -15.289 -24.795 23.649 1.00 75.06 1114 GLU A N 1
ATOM 8557 C CA . GLU A 1 1114 ? -15.663 -24.227 22.356 1.00 75.06 1114 GLU A CA 1
ATOM 8558 C C . GLU A 1 1114 ? -14.553 -23.340 21.771 1.00 75.06 1114 GLU A C 1
ATOM 8560 O O . GLU A 1 1114 ? -14.248 -23.401 20.576 1.00 75.06 1114 GLU A O 1
ATOM 8565 N N . LEU A 1 1115 ? -13.840 -22.586 22.614 1.00 75.00 1115 LEU A N 1
ATOM 8566 C CA . LEU A 1 1115 ? -12.626 -21.880 22.204 1.00 75.00 1115 LEU A CA 1
ATOM 8567 C C . LEU A 1 1115 ? -11.530 -22.846 21.735 1.00 75.00 1115 LEU A C 1
ATOM 8569 O O . LEU A 1 1115 ? -10.802 -22.522 20.792 1.00 75.00 1115 LEU A O 1
ATOM 8573 N N . ALA A 1 1116 ? -11.387 -24.014 22.366 1.00 81.62 1116 ALA A N 1
ATOM 8574 C CA . ALA A 1 1116 ? -10.461 -25.054 21.928 1.00 81.62 1116 ALA A CA 1
ATOM 8575 C C . ALA A 1 1116 ? -10.867 -25.613 20.556 1.00 81.62 1116 ALA A C 1
ATOM 8577 O O . ALA A 1 1116 ? -10.014 -25.692 19.667 1.00 81.62 1116 ALA A O 1
ATOM 8578 N N . ARG A 1 1117 ? -12.162 -25.880 20.340 1.00 84.00 1117 ARG A N 1
ATOM 8579 C CA . ARG A 1 1117 ? -12.716 -26.314 19.048 1.00 84.00 1117 ARG A CA 1
ATOM 8580 C C . ARG A 1 1117 ? -12.455 -25.291 17.938 1.00 84.00 1117 ARG A C 1
ATOM 8582 O O . ARG A 1 1117 ? -11.907 -25.642 16.895 1.00 84.00 1117 ARG A O 1
ATOM 8589 N N . ILE A 1 1118 ? -12.749 -24.010 18.178 1.00 72.25 1118 ILE A N 1
ATOM 8590 C CA . ILE A 1 1118 ? -12.490 -22.917 17.223 1.00 72.25 1118 ILE A CA 1
ATOM 8591 C C . ILE A 1 1118 ? -10.995 -22.830 16.878 1.00 72.25 1118 ILE A C 1
ATOM 8593 O O . ILE A 1 1118 ? -10.623 -22.694 15.710 1.00 72.25 1118 ILE A O 1
ATOM 8597 N N . ARG A 1 1119 ? -10.114 -22.930 17.884 1.00 79.38 1119 ARG A N 1
ATOM 8598 C CA . ARG A 1 1119 ? -8.657 -22.931 17.669 1.00 79.38 1119 ARG A CA 1
ATOM 8599 C C . ARG A 1 1119 ? -8.208 -24.124 16.831 1.00 79.38 1119 ARG A C 1
ATOM 8601 O O . ARG A 1 1119 ? -7.318 -23.952 16.001 1.00 79.38 1119 ARG A O 1
ATOM 8608 N N . GLN A 1 1120 ? -8.795 -25.301 17.041 1.00 84.25 1120 GLN A N 1
ATOM 8609 C CA . GLN A 1 1120 ? -8.492 -26.501 16.266 1.00 84.25 1120 GLN A CA 1
ATOM 8610 C C . GLN A 1 1120 ? -8.858 -26.315 14.791 1.00 84.25 1120 GLN A C 1
ATOM 8612 O O . GLN A 1 1120 ? -7.979 -26.488 13.952 1.00 84.25 1120 GLN A O 1
ATOM 8617 N N . VAL A 1 1121 ? -10.084 -25.870 14.486 1.00 77.06 1121 VAL A N 1
ATOM 8618 C CA . VAL A 1 1121 ? -10.537 -25.599 13.105 1.00 77.06 1121 VAL A CA 1
ATOM 8619 C C . VAL A 1 1121 ? -9.592 -24.624 12.404 1.00 77.06 1121 VAL A C 1
ATOM 8621 O O . VAL A 1 1121 ? -9.031 -24.941 11.358 1.00 77.06 1121 VAL A O 1
ATOM 8624 N N . CYS A 1 1122 ? -9.295 -23.490 13.044 1.00 73.38 1122 CYS A N 1
ATOM 8625 C CA . CYS A 1 1122 ? -8.404 -22.489 12.461 1.00 73.38 1122 CYS A CA 1
ATOM 8626 C C . CYS A 1 1122 ? -6.971 -23.008 12.234 1.00 73.38 1122 CYS A C 1
ATOM 8628 O O . CYS A 1 1122 ? -6.262 -22.530 11.349 1.00 73.38 1122 CYS A O 1
ATOM 8630 N N . ASN A 1 1123 ? -6.491 -23.919 13.086 1.00 80.12 1123 ASN A N 1
ATOM 8631 C CA . ASN A 1 1123 ? -5.163 -24.510 12.935 1.00 80.12 1123 ASN A CA 1
ATOM 8632 C C . ASN A 1 1123 ? -5.131 -25.538 11.795 1.00 80.12 1123 ASN A C 1
ATOM 8634 O O . ASN A 1 1123 ? -4.104 -25.628 11.123 1.00 80.12 1123 ASN A O 1
ATOM 8638 N N . THR A 1 1124 ? -6.215 -26.287 11.579 1.00 83.81 1124 THR A N 1
ATOM 8639 C CA . THR A 1 1124 ? -6.355 -27.221 10.453 1.00 83.81 1124 THR A CA 1
ATOM 8640 C C . THR A 1 1124 ? -6.373 -26.468 9.125 1.00 83.81 1124 THR A C 1
ATOM 8642 O O . THR A 1 1124 ? -5.500 -26.712 8.296 1.00 83.81 1124 THR A O 1
ATOM 8645 N N . GLU A 1 1125 ? -7.238 -25.460 8.979 1.00 77.75 1125 GLU A N 1
ATOM 8646 C CA . GLU A 1 1125 ? -7.324 -24.634 7.760 1.00 77.75 1125 GLU A CA 1
ATOM 8647 C C . GLU A 1 1125 ? -5.981 -23.967 7.410 1.00 77.75 1125 GLU A C 1
ATOM 8649 O O . GLU A 1 1125 ? -5.566 -23.925 6.253 1.00 77.75 1125 GLU A O 1
ATOM 8654 N N . ASN A 1 1126 ? -5.247 -23.471 8.415 1.00 74.88 1126 ASN A N 1
ATOM 8655 C CA . ASN A 1 1126 ? -3.928 -22.869 8.202 1.00 74.88 1126 ASN A CA 1
ATOM 8656 C C . ASN A 1 1126 ? -2.899 -23.896 7.691 1.00 74.88 1126 ASN A C 1
ATOM 8658 O O . ASN A 1 1126 ? -2.112 -23.599 6.791 1.00 74.88 1126 ASN A O 1
ATOM 8662 N N . ARG A 1 1127 ? -2.911 -25.121 8.238 1.00 82.44 1127 ARG A N 1
ATOM 8663 C CA . ARG A 1 1127 ? -2.026 -26.200 7.774 1.00 82.44 1127 ARG A CA 1
ATOM 8664 C C . ARG A 1 1127 ? -2.321 -26.573 6.324 1.00 82.44 1127 ARG A C 1
ATOM 8666 O O . ARG A 1 1127 ? -1.374 -26.653 5.546 1.00 82.44 1127 ARG A O 1
ATOM 8673 N N . GLU A 1 1128 ? -3.591 -26.747 5.971 1.00 84.19 1128 GLU A N 1
ATOM 8674 C CA . GLU A 1 1128 ? -4.025 -27.070 4.605 1.00 84.19 1128 GLU A CA 1
ATOM 8675 C C . GLU A 1 1128 ? -3.630 -25.966 3.617 1.00 84.19 1128 GLU A C 1
ATOM 8677 O O . GLU A 1 1128 ? -3.029 -26.243 2.580 1.00 84.19 1128 GLU A O 1
ATOM 8682 N N . HIS A 1 1129 ? -3.856 -24.696 3.969 1.00 74.44 1129 HIS A N 1
ATOM 8683 C CA . HIS A 1 1129 ? -3.459 -23.568 3.125 1.00 74.44 1129 HIS A CA 1
ATOM 8684 C C . HIS A 1 1129 ? -1.941 -23.504 2.915 1.00 74.44 1129 HIS A C 1
ATOM 8686 O O . HIS A 1 1129 ? -1.460 -23.326 1.794 1.00 74.44 1129 HIS A O 1
ATOM 8692 N N . LYS A 1 1130 ? -1.162 -23.696 3.986 1.00 78.12 1130 LYS A N 1
ATOM 8693 C CA . LYS A 1 1130 ? 0.299 -23.709 3.902 1.00 78.12 1130 LYS A CA 1
ATOM 8694 C C . LYS A 1 1130 ? 0.812 -24.858 3.032 1.00 78.12 1130 LYS A C 1
ATOM 8696 O O . LYS A 1 1130 ? 1.755 -24.654 2.270 1.00 78.12 1130 LYS A O 1
ATOM 8701 N N . GLN A 1 1131 ? 0.195 -26.035 3.127 1.00 84.12 1131 GLN A N 1
ATOM 8702 C CA . GLN A 1 1131 ? 0.501 -27.175 2.262 1.00 84.12 1131 GLN A CA 1
ATOM 8703 C C . GLN A 1 1131 ? 0.165 -26.869 0.797 1.00 84.12 1131 GLN A C 1
ATOM 8705 O O . GLN A 1 1131 ? 0.998 -27.120 -0.070 1.00 84.12 1131 GLN A O 1
ATOM 8710 N N . ALA A 1 1132 ? -0.985 -26.248 0.516 1.00 79.94 1132 ALA A N 1
ATOM 8711 C CA . ALA A 1 1132 ? -1.363 -25.839 -0.837 1.00 79.94 1132 ALA A CA 1
ATOM 8712 C C . ALA A 1 1132 ? -0.383 -24.812 -1.438 1.00 79.94 1132 ALA A C 1
ATOM 8714 O O . ALA A 1 1132 ? 0.012 -24.933 -2.598 1.00 79.94 1132 ALA A O 1
ATOM 8715 N N . LEU A 1 1133 ? 0.066 -23.829 -0.648 1.00 75.06 1133 LEU A N 1
ATOM 8716 C CA . LEU A 1 1133 ? 1.065 -22.848 -1.083 1.00 75.06 1133 LEU A CA 1
ATOM 8717 C C . LEU A 1 1133 ? 2.430 -23.499 -1.355 1.00 75.06 1133 LEU A C 1
ATOM 8719 O O . LEU A 1 1133 ? 3.081 -23.183 -2.349 1.00 75.06 1133 LEU A O 1
ATOM 8723 N N . GLN A 1 1134 ? 2.863 -24.421 -0.491 1.00 80.81 1134 GLN A N 1
ATOM 8724 C CA . GLN A 1 1134 ? 4.100 -25.178 -0.694 1.00 80.81 1134 GLN A CA 1
ATOM 8725 C C . GLN A 1 1134 ? 4.030 -26.057 -1.947 1.00 80.81 1134 GLN A C 1
ATOM 8727 O O . GLN A 1 1134 ? 4.990 -26.071 -2.712 1.00 80.81 1134 GLN A O 1
ATOM 8732 N N . ALA A 1 1135 ? 2.899 -26.725 -2.191 1.00 83.81 1135 ALA A N 1
ATOM 8733 C CA . ALA A 1 1135 ? 2.685 -27.536 -3.387 1.00 83.81 1135 ALA A CA 1
ATOM 8734 C C . ALA A 1 1135 ? 2.751 -26.696 -4.674 1.00 83.81 1135 ALA A C 1
ATOM 8736 O O . ALA A 1 1135 ? 3.389 -27.109 -5.639 1.00 83.81 1135 ALA A O 1
ATOM 8737 N N . ARG A 1 1136 ? 2.167 -25.489 -4.676 1.00 75.56 1136 ARG A N 1
ATOM 8738 C CA . ARG A 1 1136 ? 2.268 -24.551 -5.809 1.00 75.56 1136 ARG A CA 1
ATOM 8739 C C . ARG A 1 1136 ? 3.699 -24.079 -6.054 1.00 75.56 1136 ARG A C 1
ATOM 8741 O O . ARG A 1 1136 ? 4.164 -24.123 -7.185 1.00 75.56 1136 ARG A O 1
ATOM 8748 N N . ASN A 1 1137 ? 4.422 -23.693 -5.001 1.00 75.56 1137 ASN A N 1
ATOM 8749 C CA . ASN A 1 1137 ? 5.824 -23.281 -5.137 1.00 75.56 1137 ASN A CA 1
ATOM 8750 C C . ASN A 1 1137 ? 6.705 -24.424 -5.662 1.00 75.56 1137 ASN A C 1
ATOM 8752 O O . ASN A 1 1137 ? 7.523 -24.197 -6.546 1.00 75.56 1137 ASN A O 1
ATOM 8756 N N . ALA A 1 1138 ? 6.501 -25.652 -5.172 1.00 81.94 1138 ALA A N 1
ATOM 8757 C CA . ALA A 1 1138 ? 7.216 -26.825 -5.668 1.00 81.94 1138 ALA A CA 1
ATOM 8758 C C . ALA A 1 1138 ? 6.901 -27.104 -7.147 1.00 81.94 1138 ALA A C 1
ATOM 8760 O O . ALA A 1 1138 ? 7.809 -27.388 -7.922 1.00 81.94 1138 ALA A O 1
ATOM 8761 N N . LYS A 1 1139 ? 5.632 -26.963 -7.558 1.00 80.50 1139 LYS A N 1
ATOM 8762 C CA . LYS A 1 1139 ? 5.221 -27.109 -8.960 1.00 80.50 1139 LYS A CA 1
ATOM 8763 C C . LYS A 1 1139 ? 5.879 -26.055 -9.853 1.00 80.50 1139 LYS A C 1
ATOM 8765 O O . LYS A 1 1139 ? 6.414 -26.410 -10.898 1.00 80.50 1139 LYS A O 1
ATOM 8770 N N . ARG A 1 1140 ? 5.906 -24.789 -9.424 1.00 73.44 1140 ARG A N 1
ATOM 8771 C CA . ARG A 1 1140 ? 6.601 -23.698 -10.126 1.00 73.44 1140 ARG A CA 1
ATOM 8772 C C . ARG A 1 1140 ? 8.085 -24.005 -10.317 1.00 73.44 1140 ARG A C 1
ATOM 8774 O O . ARG A 1 1140 ? 8.597 -23.853 -11.417 1.00 73.44 1140 ARG A O 1
ATOM 8781 N N . ASP A 1 1141 ? 8.755 -24.449 -9.258 1.00 77.06 1141 ASP A N 1
ATOM 8782 C CA . ASP A 1 1141 ? 10.191 -24.730 -9.296 1.00 77.06 1141 ASP A CA 1
ATOM 8783 C C . ASP A 1 1141 ? 10.519 -26.009 -10.109 1.00 77.06 1141 ASP A C 1
ATOM 8785 O O . ASP A 1 1141 ? 11.668 -26.202 -10.494 1.00 77.06 1141 ASP A O 1
ATOM 8789 N N . SER A 1 1142 ? 9.524 -26.860 -10.411 1.00 79.62 1142 SER A N 1
ATOM 8790 C CA . SER A 1 1142 ? 9.682 -28.066 -11.247 1.00 79.62 1142 SER A CA 1
ATOM 8791 C C . SER A 1 1142 ? 9.523 -27.837 -12.756 1.00 79.62 1142 SER A C 1
ATOM 8793 O O . SER A 1 1142 ? 9.716 -28.768 -13.535 1.00 79.62 1142 SER A O 1
ATOM 8795 N N . VAL A 1 1143 ? 9.145 -26.629 -13.188 1.00 74.56 1143 VAL A N 1
ATOM 8796 C CA . VAL A 1 1143 ? 8.983 -26.321 -14.616 1.00 74.56 1143 VAL A CA 1
ATOM 8797 C C . VAL A 1 1143 ? 10.363 -26.171 -15.259 1.00 74.56 1143 VAL A C 1
ATOM 8799 O O . VAL A 1 1143 ? 11.009 -25.135 -15.118 1.00 74.56 1143 VAL A O 1
ATOM 8802 N N . GLU A 1 1144 ? 10.815 -27.204 -15.975 1.00 76.75 1144 GLU A N 1
ATOM 8803 C CA . GLU A 1 1144 ? 12.012 -27.121 -16.815 1.00 76.75 1144 GLU A CA 1
ATOM 8804 C C . GLU A 1 1144 ? 11.780 -26.138 -17.967 1.00 76.75 1144 GLU A C 1
ATOM 8806 O O . GLU A 1 1144 ? 10.780 -26.212 -18.690 1.00 76.75 1144 GLU A O 1
ATOM 8811 N N . VAL A 1 1145 ? 12.717 -25.207 -18.143 1.00 76.12 1145 VAL A N 1
ATOM 8812 C CA . VAL A 1 1145 ? 12.696 -24.260 -19.254 1.00 76.12 1145 VAL A CA 1
ATOM 8813 C C . VAL A 1 1145 ? 13.816 -24.607 -20.223 1.00 76.12 1145 VAL A C 1
ATOM 8815 O O . VAL A 1 1145 ? 14.979 -24.689 -19.836 1.00 76.12 1145 VAL A O 1
ATOM 8818 N N . ASP A 1 1146 ? 13.453 -24.812 -21.487 1.00 78.69 1146 ASP A N 1
ATOM 8819 C CA . ASP A 1 1146 ? 14.402 -25.038 -22.574 1.00 78.69 1146 ASP A CA 1
ATOM 8820 C C . ASP A 1 1146 ? 15.219 -23.761 -22.829 1.00 78.69 1146 ASP A C 1
ATOM 8822 O O . ASP A 1 1146 ? 14.741 -22.805 -23.442 1.00 78.69 1146 ASP A O 1
ATOM 8826 N N . LEU A 1 1147 ? 16.454 -23.752 -22.326 1.00 80.25 1147 LEU A N 1
ATOM 8827 C CA . LEU A 1 1147 ? 17.420 -22.663 -22.487 1.00 80.25 1147 LEU A CA 1
ATOM 8828 C C . LEU A 1 1147 ? 18.371 -22.883 -23.670 1.00 80.25 1147 LEU A C 1
ATOM 8830 O O . LEU A 1 1147 ? 19.307 -22.105 -23.847 1.00 80.25 1147 LEU A O 1
ATOM 8834 N N . SER A 1 1148 ? 18.167 -23.936 -24.467 1.00 82.25 1148 SER A N 1
ATOM 8835 C CA . SER A 1 1148 ? 19.136 -24.357 -25.485 1.00 82.25 1148 SER A CA 1
ATOM 8836 C C . SER A 1 1148 ? 19.390 -23.280 -26.549 1.00 82.25 1148 SER A C 1
ATOM 8838 O O . SER A 1 1148 ? 20.538 -23.072 -26.938 1.00 82.25 1148 SER A O 1
ATOM 8840 N N . SER A 1 1149 ? 18.361 -22.513 -26.936 1.00 77.88 1149 SER A N 1
ATOM 8841 C CA . SER A 1 1149 ? 18.492 -21.407 -27.898 1.00 77.88 1149 SER A CA 1
ATOM 8842 C C . SER A 1 1149 ? 19.273 -20.199 -27.359 1.00 77.88 1149 SER A C 1
ATOM 8844 O O . SER A 1 1149 ? 19.842 -19.440 -28.135 1.00 77.88 1149 SER A O 1
ATOM 8846 N N . PHE A 1 1150 ? 19.393 -20.066 -26.033 1.00 81.56 1150 PHE A N 1
ATOM 8847 C CA . PHE A 1 1150 ? 20.185 -19.023 -25.371 1.00 81.56 1150 PHE A CA 1
ATOM 8848 C C . PHE A 1 1150 ? 21.543 -19.535 -24.871 1.00 81.56 1150 PHE A C 1
ATOM 8850 O O . PHE A 1 1150 ? 22.230 -18.829 -24.131 1.00 81.56 1150 PHE A O 1
ATOM 8857 N N . GLY A 1 1151 ? 21.958 -20.740 -25.284 1.00 84.44 1151 GLY A N 1
ATOM 8858 C CA . GLY A 1 1151 ? 23.233 -21.359 -24.909 1.00 84.44 1151 GLY A CA 1
ATOM 8859 C C . GLY A 1 1151 ? 24.436 -20.416 -25.046 1.00 84.44 1151 GLY A C 1
ATOM 8860 O O . GLY A 1 1151 ? 25.109 -20.182 -24.043 1.00 84.44 1151 GLY A O 1
ATOM 8861 N N . PRO A 1 1152 ? 24.656 -19.764 -26.207 1.00 84.94 1152 PRO A N 1
ATOM 8862 C CA . PRO A 1 1152 ? 25.773 -18.833 -26.380 1.00 84.94 1152 PRO A CA 1
ATOM 8863 C C . PRO A 1 1152 ? 25.742 -17.648 -25.406 1.00 84.94 1152 PRO A C 1
ATOM 8865 O O . PRO A 1 1152 ? 26.780 -17.223 -24.906 1.00 84.94 1152 PRO A O 1
ATOM 8868 N N . LEU A 1 1153 ? 24.551 -17.119 -25.100 1.00 81.00 1153 LEU A N 1
ATOM 8869 C CA . LEU A 1 1153 ? 24.397 -16.025 -24.140 1.00 81.00 1153 LEU A CA 1
ATOM 8870 C C . LEU A 1 1153 ? 24.710 -16.488 -22.710 1.00 81.00 1153 LEU A C 1
ATOM 8872 O O . LEU A 1 1153 ? 25.350 -15.762 -21.950 1.00 81.00 1153 LEU A O 1
ATOM 8876 N N . MET A 1 1154 ? 24.288 -17.699 -22.350 1.00 83.31 1154 MET A N 1
ATOM 8877 C CA . MET A 1 1154 ? 24.547 -18.303 -21.041 1.00 83.31 1154 MET A CA 1
ATOM 8878 C C . MET A 1 1154 ? 26.019 -18.695 -20.859 1.00 83.31 1154 MET A C 1
ATOM 8880 O O . MET A 1 1154 ? 26.563 -18.537 -19.767 1.00 83.31 1154 MET A O 1
ATOM 8884 N N . GLU A 1 1155 ? 26.682 -19.150 -21.922 1.00 83.19 1155 GLU A N 1
ATOM 8885 C CA . GLU A 1 1155 ? 28.118 -19.446 -21.940 1.00 83.19 1155 GLU A CA 1
ATOM 8886 C C . GLU A 1 1155 ? 28.960 -18.172 -21.801 1.00 83.19 1155 GLU A C 1
ATOM 8888 O O . GLU A 1 1155 ? 29.900 -18.127 -21.002 1.00 83.19 1155 GLU A O 1
ATOM 8893 N N . GLU A 1 1156 ? 28.591 -17.108 -22.519 1.00 77.69 1156 GLU A N 1
ATOM 8894 C CA . GLU A 1 1156 ? 29.269 -15.811 -22.446 1.00 77.69 1156 GLU A CA 1
ATOM 8895 C C . GLU A 1 1156 ? 28.988 -15.061 -21.142 1.00 77.69 1156 GLU A C 1
ATOM 8897 O O . GLU A 1 1156 ? 29.843 -14.321 -20.636 1.00 77.69 1156 GLU A O 1
ATOM 8902 N N . CYS A 1 1157 ? 27.815 -15.270 -20.552 1.00 74.06 1157 CYS A N 1
ATOM 8903 C CA . CYS A 1 1157 ? 27.428 -14.677 -19.283 1.00 74.06 1157 CYS A CA 1
ATOM 8904 C C . CYS A 1 1157 ? 27.046 -15.768 -18.269 1.00 74.06 1157 CYS A C 1
ATOM 8906 O O . CYS A 1 1157 ? 25.879 -15.871 -17.902 1.00 74.06 1157 CYS A O 1
ATOM 8908 N N . PRO A 1 1158 ? 28.011 -16.524 -17.709 1.00 70.62 1158 PRO A N 1
ATOM 8909 C CA . PRO A 1 1158 ? 27.716 -17.626 -16.788 1.00 70.62 1158 PRO A CA 1
ATOM 8910 C C . PRO A 1 1158 ? 26.947 -17.212 -15.527 1.00 70.62 1158 PRO A C 1
ATOM 8912 O O . PRO A 1 1158 ? 26.285 -18.034 -14.904 1.00 70.62 1158 PRO A O 1
ATOM 8915 N N . ALA A 1 1159 ? 27.018 -15.933 -15.144 1.00 67.25 1159 ALA A N 1
ATOM 8916 C CA . ALA A 1 1159 ? 26.204 -15.396 -14.061 1.00 67.25 1159 ALA A CA 1
ATOM 8917 C C . ALA A 1 1159 ? 24.699 -15.489 -14.376 1.00 67.25 1159 ALA A C 1
ATOM 8919 O O . ALA A 1 1159 ? 23.916 -15.735 -13.465 1.00 67.25 1159 ALA A O 1
ATOM 8920 N N . LEU A 1 1160 ? 24.296 -15.361 -15.647 1.00 70.81 1160 LEU A N 1
ATOM 8921 C CA . LEU A 1 1160 ? 22.920 -15.594 -16.100 1.00 70.81 1160 LEU A CA 1
ATOM 8922 C C . LEU A 1 1160 ? 22.497 -17.045 -15.898 1.00 70.81 1160 LEU A C 1
ATOM 8924 O O . LEU A 1 1160 ? 21.384 -17.283 -15.445 1.00 70.81 1160 LEU A O 1
ATOM 8928 N N . ALA A 1 1161 ? 23.386 -17.996 -16.190 1.00 75.81 1161 ALA A N 1
ATOM 8929 C CA . ALA A 1 1161 ? 23.118 -19.419 -16.012 1.00 75.81 1161 ALA A CA 1
ATOM 8930 C C . ALA A 1 1161 ? 22.958 -19.806 -14.538 1.00 75.81 1161 ALA A C 1
ATOM 8932 O O . ALA A 1 1161 ? 22.067 -20.579 -14.199 1.00 75.81 1161 ALA A O 1
ATOM 8933 N N . ASP A 1 1162 ? 23.789 -19.238 -13.662 1.00 70.38 1162 ASP A N 1
ATOM 8934 C CA . ASP A 1 1162 ? 23.770 -19.562 -12.233 1.00 70.38 1162 ASP A CA 1
ATOM 8935 C C . ASP A 1 1162 ? 22.608 -18.884 -11.479 1.00 70.38 1162 ASP A C 1
ATOM 8937 O O . ASP A 1 1162 ? 22.125 -19.430 -10.487 1.00 70.38 1162 ASP A O 1
ATOM 8941 N N . SER A 1 1163 ? 22.191 -17.681 -11.902 1.00 67.31 1163 SER A N 1
ATOM 8942 C CA . SER A 1 1163 ? 21.237 -16.836 -11.153 1.00 67.31 1163 SER A CA 1
ATOM 8943 C C . SER A 1 1163 ? 19.886 -16.621 -11.832 1.00 67.31 1163 SER A C 1
ATOM 8945 O O . SER A 1 1163 ? 18.903 -16.289 -11.167 1.00 67.31 1163 SER A O 1
ATOM 8947 N N . GLY A 1 1164 ? 19.814 -16.804 -13.150 1.00 66.44 1164 GLY A N 1
ATOM 8948 C CA . GLY A 1 1164 ? 18.591 -16.622 -13.910 1.00 66.44 1164 GLY A CA 1
ATOM 8949 C C . GLY A 1 1164 ? 17.583 -17.707 -13.566 1.00 66.44 1164 GLY A C 1
ATOM 8950 O O . GLY A 1 1164 ? 17.830 -18.889 -13.783 1.00 66.44 1164 GLY A O 1
ATOM 8951 N N . ARG A 1 1165 ? 16.417 -17.301 -13.059 1.00 69.69 1165 ARG A N 1
ATOM 8952 C CA . ARG A 1 1165 ? 15.249 -18.184 -12.973 1.00 69.69 1165 ARG A CA 1
ATOM 8953 C C . ARG A 1 1165 ? 14.368 -17.928 -14.187 1.00 69.69 1165 ARG A C 1
ATOM 8955 O O . ARG A 1 1165 ? 13.684 -16.901 -14.203 1.00 69.69 1165 ARG A O 1
ATOM 8962 N N . PRO A 1 1166 ? 14.409 -18.795 -15.206 1.00 72.06 1166 PRO A N 1
ATOM 8963 C CA . PRO A 1 1166 ? 13.526 -18.645 -16.341 1.00 72.06 1166 PRO A CA 1
ATOM 8964 C C . PRO A 1 1166 ? 12.086 -18.939 -15.911 1.00 72.06 1166 PRO A C 1
ATOM 8966 O O . PRO A 1 1166 ? 11.810 -19.933 -15.241 1.00 72.06 1166 PRO A O 1
ATOM 8969 N N . VAL A 1 1167 ? 11.163 -18.066 -16.294 1.00 69.00 1167 VAL A N 1
ATOM 8970 C CA . VAL A 1 1167 ? 9.724 -18.272 -16.135 1.00 69.00 1167 VAL A CA 1
ATOM 8971 C C . VAL A 1 1167 ? 9.136 -18.449 -17.526 1.00 69.00 1167 VAL A C 1
ATOM 8973 O O . VAL A 1 1167 ? 9.274 -17.580 -18.390 1.00 69.00 1167 VAL A O 1
ATOM 8976 N N . ARG A 1 1168 ? 8.486 -19.593 -17.753 1.00 67.06 1168 ARG A N 1
ATOM 8977 C CA . ARG A 1 1168 ? 7.768 -19.846 -19.002 1.00 67.06 1168 ARG A CA 1
ATOM 8978 C C . ARG A 1 1168 ? 6.514 -18.973 -19.048 1.00 67.06 1168 ARG A C 1
ATOM 8980 O O . ARG A 1 1168 ? 5.762 -18.917 -18.077 1.00 67.06 1168 ARG A O 1
ATOM 8987 N N . THR A 1 1169 ? 6.291 -18.307 -20.175 1.00 65.50 1169 THR A N 1
ATOM 8988 C CA . THR A 1 1169 ? 5.052 -17.569 -20.460 1.00 65.50 1169 THR A CA 1
ATOM 8989 C C . THR A 1 1169 ? 4.303 -18.256 -21.613 1.00 65.50 1169 THR A C 1
ATOM 8991 O O . THR A 1 1169 ? 4.900 -19.062 -22.326 1.00 65.50 1169 THR A O 1
ATOM 8994 N N . ALA A 1 1170 ? 2.998 -17.998 -21.800 1.00 59.94 1170 ALA A N 1
ATOM 8995 C CA . ALA A 1 1170 ? 2.234 -18.518 -22.952 1.00 59.94 1170 ALA A CA 1
ATOM 8996 C C . ALA A 1 1170 ? 2.801 -18.062 -24.302 1.00 59.94 1170 ALA A C 1
ATOM 8998 O O . ALA A 1 1170 ? 2.568 -18.709 -25.321 1.00 59.94 1170 ALA A O 1
ATOM 8999 N N . HIS A 1 1171 ? 3.517 -16.939 -24.319 1.00 59.78 1171 HIS A N 1
ATOM 9000 C CA . HIS A 1 1171 ? 4.151 -16.419 -25.518 1.00 59.78 1171 HIS A CA 1
ATOM 9001 C C . HIS A 1 1171 ? 5.536 -17.047 -25.720 1.00 59.78 1171 HIS A C 1
ATOM 9003 O O . HIS A 1 1171 ? 6.127 -17.553 -24.765 1.00 59.78 1171 HIS A O 1
ATOM 9009 N N . PRO A 1 1172 ? 6.103 -16.988 -26.940 1.00 67.81 1172 PRO A N 1
ATOM 9010 C CA . PRO A 1 1172 ? 7.496 -17.362 -27.214 1.00 67.81 1172 PRO A CA 1
ATOM 9011 C C . PRO A 1 1172 ? 8.494 -16.359 -26.592 1.00 67.81 1172 PRO A C 1
ATOM 9013 O O . PRO A 1 1172 ? 9.468 -15.957 -27.226 1.00 67.81 1172 PRO A O 1
ATOM 9016 N N . LEU A 1 1173 ? 8.213 -15.919 -25.363 1.00 78.62 1173 LEU A N 1
ATOM 9017 C CA . LEU A 1 1173 ? 9.001 -15.008 -24.564 1.00 78.62 1173 LEU A CA 1
ATOM 9018 C C . LEU A 1 1173 ? 9.479 -15.731 -23.304 1.00 78.62 1173 LEU A C 1
ATOM 9020 O O . LEU A 1 1173 ? 8.688 -16.151 -22.453 1.00 78.62 1173 LEU A O 1
ATOM 9024 N N . LEU A 1 1174 ? 10.794 -15.837 -23.185 1.00 80.06 1174 LEU A N 1
ATOM 9025 C CA . LEU A 1 1174 ? 11.474 -16.313 -21.991 1.00 80.06 1174 LEU A CA 1
ATOM 9026 C C . LEU A 1 1174 ? 11.668 -15.143 -21.010 1.00 80.06 1174 LEU A C 1
ATOM 9028 O O . LEU A 1 1174 ? 12.404 -14.219 -21.330 1.00 80.06 1174 LEU A O 1
ATOM 9032 N N . ASP A 1 1175 ? 11.038 -15.155 -19.830 1.00 77.62 1175 ASP A N 1
ATOM 9033 C CA . ASP A 1 1175 ? 11.219 -14.106 -18.805 1.00 77.62 1175 ASP A CA 1
ATOM 9034 C C . ASP A 1 1175 ? 12.279 -14.554 -17.786 1.00 77.62 1175 ASP A C 1
ATOM 9036 O O . ASP A 1 1175 ? 12.055 -15.472 -16.996 1.00 77.62 1175 ASP A O 1
ATOM 9040 N N . MET A 1 1176 ? 13.459 -13.935 -17.822 1.00 76.56 1176 MET A N 1
ATOM 9041 C CA . MET A 1 1176 ? 14.567 -14.187 -16.902 1.00 76.56 1176 MET A CA 1
ATOM 9042 C C . MET A 1 1176 ? 14.698 -13.042 -15.905 1.00 76.56 1176 MET A C 1
ATOM 9044 O O . MET A 1 1176 ? 15.071 -11.918 -16.253 1.00 76.56 1176 MET A O 1
ATOM 9048 N N . HIS A 1 1177 ? 14.467 -13.338 -14.628 1.00 75.62 1177 HIS A N 1
ATOM 9049 C CA . HIS A 1 1177 ? 14.762 -12.396 -13.554 1.00 75.62 1177 HIS A CA 1
ATOM 9050 C C . HIS A 1 1177 ? 16.175 -12.621 -13.015 1.00 75.62 1177 HIS A C 1
ATOM 9052 O O . HIS A 1 1177 ? 16.504 -13.722 -12.576 1.00 75.62 1177 HIS A O 1
ATOM 9058 N N . LEU A 1 1178 ? 16.976 -11.556 -13.024 1.00 73.62 1178 LEU A N 1
ATOM 9059 C CA . LEU A 1 1178 ? 18.320 -11.488 -12.467 1.00 73.62 1178 LEU A CA 1
ATOM 9060 C C . LEU A 1 1178 ? 18.317 -10.547 -11.266 1.00 73.62 1178 LEU A C 1
ATOM 9062 O O . LEU A 1 1178 ? 18.348 -9.319 -11.414 1.00 73.62 1178 LEU A O 1
ATOM 9066 N N . PRO A 1 1179 ? 18.283 -11.095 -10.055 1.00 72.44 1179 PRO A N 1
ATOM 9067 C CA . PRO A 1 1179 ? 18.543 -10.316 -8.863 1.00 72.44 1179 PRO A CA 1
ATOM 9068 C C . PRO A 1 1179 ? 19.979 -9.803 -8.967 1.00 72.44 1179 PRO A C 1
ATOM 9070 O O . PRO A 1 1179 ? 20.923 -10.578 -9.129 1.00 72.44 1179 PRO A O 1
ATOM 9073 N N . ALA A 1 1180 ? 20.170 -8.484 -8.939 1.00 69.12 1180 ALA A N 1
ATOM 9074 C CA . ALA A 1 1180 ? 21.505 -7.921 -9.119 1.00 69.12 1180 ALA A CA 1
ATOM 9075 C C . ALA A 1 1180 ? 22.470 -8.345 -7.995 1.00 69.12 1180 ALA A C 1
ATOM 9077 O O . ALA A 1 1180 ? 23.685 -8.315 -8.154 1.00 69.12 1180 ALA A O 1
ATOM 9078 N N . ASP A 1 1181 ? 21.919 -8.769 -6.865 1.00 69.19 1181 ASP A N 1
ATOM 9079 C CA . ASP A 1 1181 ? 22.618 -9.374 -5.747 1.00 69.19 1181 ASP A CA 1
ATOM 9080 C C . ASP A 1 1181 ? 23.092 -10.796 -6.011 1.00 69.19 1181 ASP A C 1
ATOM 9082 O O . ASP A 1 1181 ? 24.209 -11.119 -5.613 1.00 69.19 1181 ASP A O 1
ATOM 9086 N N . ASP A 1 1182 ? 22.328 -11.595 -6.753 1.00 71.38 1182 ASP A N 1
ATOM 9087 C CA . ASP A 1 1182 ? 22.784 -12.907 -7.211 1.00 71.38 1182 ASP A CA 1
ATOM 9088 C C . ASP A 1 1182 ? 23.885 -12.761 -8.274 1.00 71.38 1182 ASP A C 1
ATOM 9090 O O . ASP A 1 1182 ? 24.813 -13.564 -8.299 1.00 71.38 1182 ASP A O 1
ATOM 9094 N N . LEU A 1 1183 ? 23.861 -11.702 -9.099 1.00 68.12 1183 LEU A N 1
ATOM 9095 C CA . LEU A 1 1183 ? 24.984 -11.377 -9.994 1.00 68.12 1183 LEU A CA 1
ATOM 9096 C C . LEU A 1 1183 ? 26.256 -11.067 -9.199 1.00 68.12 1183 LEU A C 1
ATOM 9098 O O . LEU A 1 1183 ? 27.337 -11.557 -9.536 1.00 68.12 1183 LEU A O 1
ATOM 9102 N N . VAL A 1 1184 ? 26.131 -10.273 -8.130 1.00 67.75 1184 VAL A N 1
ATOM 9103 C CA . VAL A 1 1184 ? 27.245 -10.000 -7.219 1.00 67.75 1184 VAL A CA 1
ATOM 9104 C C . VAL A 1 1184 ? 27.684 -11.300 -6.547 1.00 67.75 1184 VAL A C 1
ATOM 9106 O O . VAL A 1 1184 ? 28.861 -11.622 -6.599 1.00 67.75 1184 VAL A O 1
ATOM 9109 N N . GLU A 1 1185 ? 26.781 -12.103 -5.992 1.00 68.00 1185 GLU A N 1
ATOM 9110 C CA . GLU A 1 1185 ? 27.114 -13.366 -5.325 1.00 68.00 1185 GLU A CA 1
ATOM 9111 C C . GLU A 1 1185 ? 27.760 -14.386 -6.263 1.00 68.00 1185 GLU A C 1
ATOM 9113 O O . GLU A 1 1185 ? 28.750 -14.999 -5.881 1.00 68.00 1185 GLU A O 1
ATOM 9118 N N . ALA A 1 1186 ? 27.279 -14.539 -7.495 1.00 65.50 1186 ALA A N 1
ATOM 9119 C CA . ALA A 1 1186 ? 27.889 -15.408 -8.498 1.00 65.50 1186 ALA A CA 1
ATOM 9120 C C . ALA A 1 1186 ? 29.308 -14.930 -8.849 1.00 65.50 1186 ALA A C 1
ATOM 9122 O O . ALA A 1 1186 ? 30.245 -15.737 -8.907 1.00 65.50 1186 ALA A O 1
ATOM 9123 N N . ALA A 1 1187 ? 29.492 -13.613 -9.002 1.00 61.06 1187 ALA A N 1
ATOM 9124 C CA . ALA A 1 1187 ? 30.806 -13.010 -9.202 1.00 61.06 1187 ALA A CA 1
ATOM 9125 C C . ALA A 1 1187 ? 31.726 -13.201 -7.977 1.00 61.06 1187 ALA A C 1
ATOM 9127 O O . ALA A 1 1187 ? 32.920 -13.459 -8.142 1.00 61.06 1187 ALA A O 1
ATOM 9128 N N . LEU A 1 1188 ? 31.179 -13.130 -6.757 1.00 59.00 1188 LEU A N 1
ATOM 9129 C CA . LEU A 1 1188 ? 31.914 -13.298 -5.500 1.00 59.00 1188 LEU A CA 1
ATOM 9130 C C . LEU A 1 1188 ? 32.258 -14.773 -5.199 1.00 59.00 1188 LEU A C 1
ATOM 9132 O O . LEU A 1 1188 ? 33.380 -15.094 -4.809 1.00 59.00 1188 LEU A O 1
ATOM 9136 N N . GLY A 1 1189 ? 31.312 -15.690 -5.393 1.00 53.50 1189 GLY A N 1
ATOM 9137 C CA . GLY A 1 1189 ? 31.371 -17.091 -4.973 1.00 53.50 1189 GLY A CA 1
ATOM 9138 C C . GLY A 1 1189 ? 32.245 -17.977 -5.859 1.00 53.50 1189 GLY A C 1
ATOM 9139 O O . GLY A 1 1189 ? 32.904 -18.892 -5.354 1.00 53.50 1189 GLY A O 1
ATOM 9140 N N . ARG A 1 1190 ? 32.340 -17.688 -7.166 1.00 52.72 1190 ARG A N 1
ATOM 9141 C CA . ARG A 1 1190 ? 33.252 -18.414 -8.072 1.00 52.72 1190 ARG A CA 1
ATOM 9142 C C . ARG A 1 1190 ? 34.728 -18.213 -7.706 1.00 52.72 1190 ARG A C 1
ATOM 9144 O O . ARG A 1 1190 ? 35.528 -19.114 -7.944 1.00 52.72 1190 ARG A O 1
ATOM 9151 N N . GLY A 1 1191 ? 35.089 -17.106 -7.053 1.00 46.12 1191 GLY A N 1
ATOM 9152 C CA . GLY A 1 1191 ? 36.459 -16.877 -6.581 1.00 46.12 1191 GLY A CA 1
ATOM 9153 C C . GLY A 1 1191 ? 36.868 -17.714 -5.359 1.00 46.12 1191 GLY A C 1
ATOM 9154 O O . GLY A 1 1191 ? 38.054 -17.972 -5.174 1.00 46.12 1191 GLY A O 1
ATOM 9155 N N . ALA A 1 1192 ? 35.912 -18.206 -4.561 1.00 38.81 1192 ALA A N 1
ATOM 9156 C CA . ALA A 1 1192 ? 36.199 -18.984 -3.350 1.00 38.81 1192 ALA A CA 1
ATOM 9157 C C . ALA A 1 1192 ? 36.462 -20.484 -3.614 1.00 38.81 1192 ALA A C 1
ATOM 9159 O O . ALA A 1 1192 ? 37.116 -21.146 -2.808 1.00 38.81 1192 ALA A O 1
ATOM 9160 N N . LYS A 1 1193 ? 35.977 -21.040 -4.737 1.00 39.41 1193 LYS A N 1
ATOM 9161 C CA . LYS A 1 1193 ? 36.058 -22.486 -5.039 1.00 39.41 1193 LYS A CA 1
ATOM 9162 C C . LYS A 1 1193 ? 37.392 -22.946 -5.650 1.00 39.41 1193 LYS A C 1
ATOM 9164 O O . LYS A 1 1193 ? 37.651 -24.143 -5.679 1.00 39.41 1193 LYS A O 1
ATOM 9169 N N . THR A 1 1194 ? 38.267 -22.048 -6.105 1.00 42.72 1194 THR A N 1
ATOM 9170 C CA . THR A 1 1194 ? 39.466 -22.415 -6.892 1.00 42.72 1194 THR A CA 1
ATOM 9171 C C . THR A 1 1194 ? 40.757 -22.603 -6.079 1.00 42.72 1194 THR A C 1
ATOM 9173 O O . THR A 1 1194 ? 41.837 -22.404 -6.624 1.00 42.72 1194 THR A O 1
ATOM 9176 N N . GLY A 1 1195 ? 40.658 -22.968 -4.792 1.00 43.88 1195 GLY A N 1
ATOM 9177 C CA . GLY A 1 1195 ? 41.749 -23.371 -3.881 1.00 43.88 1195 GLY A CA 1
ATOM 9178 C C . GLY A 1 1195 ? 43.192 -23.198 -4.386 1.00 43.88 1195 GLY A C 1
ATOM 9179 O O . GLY A 1 1195 ? 43.792 -24.142 -4.888 1.00 43.88 1195 GLY A O 1
ATOM 9180 N N . LEU A 1 1196 ? 43.777 -22.008 -4.212 1.00 35.69 1196 LEU A N 1
ATOM 9181 C CA . LEU A 1 1196 ? 45.160 -21.712 -4.609 1.00 35.69 1196 LEU A CA 1
ATOM 9182 C C . LEU A 1 1196 ? 45.915 -21.090 -3.430 1.00 35.69 1196 LEU A C 1
ATOM 9184 O O . LEU A 1 1196 ? 46.080 -19.881 -3.297 1.00 35.69 1196 LEU A O 1
ATOM 9188 N N . ARG A 1 1197 ? 46.344 -21.971 -2.523 1.00 36.34 1197 ARG A N 1
ATOM 9189 C CA . ARG A 1 1197 ? 47.149 -21.662 -1.340 1.00 36.34 1197 ARG A CA 1
ATOM 9190 C C . ARG A 1 1197 ? 48.627 -21.812 -1.712 1.00 36.34 1197 ARG A C 1
ATOM 9192 O O . ARG A 1 1197 ? 49.155 -22.916 -1.674 1.00 36.34 1197 ARG A O 1
ATOM 9199 N N . GLY A 1 1198 ? 49.303 -20.722 -2.077 1.00 34.69 1198 GLY A N 1
ATOM 9200 C CA . GLY A 1 1198 ? 50.755 -20.774 -2.262 1.00 34.69 1198 GLY A CA 1
ATOM 9201 C C . GLY A 1 1198 ? 51.394 -19.549 -2.908 1.00 34.69 1198 GLY A C 1
ATOM 9202 O O . GLY A 1 1198 ? 51.443 -19.460 -4.126 1.00 34.69 1198 GLY A O 1
ATOM 9203 N N . ARG A 1 1199 ? 52.008 -18.712 -2.061 1.00 30.80 1199 ARG A N 1
ATOM 9204 C CA . ARG A 1 1199 ? 53.075 -17.738 -2.372 1.00 30.80 1199 ARG A CA 1
ATOM 9205 C C . ARG A 1 1199 ? 52.663 -16.483 -3.148 1.00 30.80 1199 ARG A C 1
ATOM 9207 O O . ARG A 1 1199 ? 52.943 -16.380 -4.328 1.00 30.80 1199 ARG A O 1
ATOM 9214 N N . LEU A 1 1200 ? 52.133 -15.486 -2.437 1.00 27.09 1200 LEU A N 1
ATOM 9215 C CA . LEU A 1 1200 ? 52.301 -14.053 -2.746 1.00 27.09 1200 LEU A CA 1
ATOM 9216 C C . LEU A 1 1200 ? 51.952 -13.241 -1.482 1.00 27.09 1200 LEU A C 1
ATOM 9218 O O . LEU A 1 1200 ? 50.923 -12.583 -1.393 1.00 27.09 1200 LEU A O 1
ATOM 9222 N N . CYS A 1 1201 ? 52.801 -13.344 -0.456 1.00 32.31 1201 CYS A N 1
ATOM 9223 C CA . CYS A 1 1201 ? 52.730 -12.510 0.747 1.00 32.31 1201 CYS A CA 1
ATOM 9224 C C . CYS A 1 1201 ? 54.123 -11.956 1.052 1.00 32.31 1201 CYS A C 1
ATOM 9226 O O . CYS A 1 1201 ? 54.851 -12.573 1.821 1.00 32.31 1201 CYS A O 1
ATOM 9228 N N . LYS A 1 1202 ? 54.490 -10.822 0.440 1.00 29.66 1202 LYS A N 1
ATOM 9229 C CA . LYS A 1 1202 ? 55.497 -9.876 0.959 1.00 29.66 1202 LYS A CA 1
ATOM 9230 C C . LYS A 1 1202 ? 55.249 -8.471 0.385 1.00 29.66 1202 LYS A C 1
ATOM 9232 O O . LYS A 1 1202 ? 55.860 -8.101 -0.608 1.00 29.66 1202 LYS A O 1
ATOM 9237 N N . ALA A 1 1203 ? 54.359 -7.712 1.019 1.00 25.20 1203 ALA A N 1
ATOM 9238 C CA . ALA A 1 1203 ? 54.443 -6.252 1.148 1.00 25.20 1203 ALA A CA 1
ATOM 9239 C C . ALA A 1 1203 ? 53.532 -5.812 2.321 1.00 25.20 1203 ALA A C 1
ATOM 9241 O O . ALA A 1 1203 ? 52.488 -6.442 2.506 1.00 25.20 1203 ALA A O 1
ATOM 9242 N N . PRO A 1 1204 ? 53.927 -4.833 3.157 1.00 28.66 1204 PRO A N 1
ATOM 9243 C CA . PRO A 1 1204 ? 53.358 -4.640 4.492 1.00 28.66 1204 PRO A CA 1
ATOM 9244 C C . PRO A 1 1204 ? 52.119 -3.727 4.515 1.00 28.66 1204 PRO A C 1
ATOM 9246 O O . PRO A 1 1204 ? 52.077 -2.715 3.826 1.00 28.66 1204 PRO A O 1
ATOM 9249 N N . SER A 1 1205 ? 51.160 -4.144 5.350 1.00 25.44 1205 SER A N 1
ATOM 9250 C CA . SER A 1 1205 ? 50.120 -3.420 6.113 1.00 25.44 1205 SER A CA 1
ATOM 9251 C C . SER A 1 1205 ? 49.771 -1.957 5.778 1.00 25.44 1205 SER A C 1
ATOM 9253 O O . SER A 1 1205 ? 50.591 -1.061 5.982 1.00 25.44 1205 SER A O 1
ATOM 9255 N N . LEU A 1 1206 ? 48.487 -1.750 5.452 1.00 30.08 1206 LEU A N 1
ATOM 9256 C CA . LEU A 1 1206 ? 47.691 -0.540 5.708 1.00 30.08 1206 LEU A CA 1
ATOM 9257 C C . LEU A 1 1206 ? 46.773 -0.786 6.911 1.00 30.08 1206 LEU A C 1
ATOM 9259 O O . LEU A 1 1206 ? 46.172 -1.888 6.951 1.00 30.08 1206 LEU A O 1
#

pLDDT: mean 74.96, std 23.8, range [22.81, 98.56]

Solvent-accessible surface area (backbone atoms only — not comparable to full-atom values): 70409 Å² total; per-residue (Å²): 115,49,71,44,62,58,99,84,44,46,55,31,21,33,40,52,48,72,40,86,90,79,70,48,73,49,61,23,15,35,36,75,63,44,45,73,40,79,66,48,68,42,88,88,79,71,42,40,36,27,35,32,73,63,81,97,47,40,28,42,28,41,44,47,64,79,62,75,50,44,74,38,49,79,44,80,76,46,76,58,84,77,94,76,87,81,64,101,55,74,68,65,55,60,54,51,55,55,68,74,68,62,84,86,86,75,94,77,90,79,89,81,90,81,84,88,76,91,75,83,92,78,85,72,84,63,68,65,59,57,53,53,47,49,50,51,50,51,48,39,54,74,71,59,65,58,82,88,63,94,67,99,62,86,57,47,73,46,74,59,96,52,76,64,47,58,41,47,49,54,39,31,53,62,54,69,45,62,52,38,86,40,45,66,86,76,41,55,71,70,56,35,52,53,48,61,74,72,46,66,69,62,72,59,47,58,54,49,55,68,44,58,78,72,68,76,79,95,81,82,80,89,75,83,82,78,89,74,88,88,80,83,87,82,93,76,81,86,87,81,88,83,83,89,82,92,86,83,85,93,84,90,84,83,90,80,86,80,88,85,78,90,84,88,88,81,87,90,83,92,56,77,67,61,48,50,56,50,43,49,56,59,72,45,62,82,54,58,53,74,64,46,47,47,49,50,48,47,52,56,46,53,43,71,70,52,78,77,55,64,60,52,51,42,54,53,68,37,89,77,74,94,59,36,54,63,61,50,11,60,75,63,76,48,53,50,67,55,50,53,50,45,39,42,53,52,23,52,48,49,50,42,43,28,30,41,54,50,16,52,51,45,50,52,52,51,53,36,32,74,67,69,59,32,42,52,48,28,32,38,38,30,40,38,46,55,70,44,81,38,73,28,25,55,89,49,100,88,50,81,80,52,71,40,80,38,38,34,36,43,52,42,46,34,43,34,39,33,36,31,60,87,84,46,38,36,36,44,34,36,49,49,68,51,62,56,40,81,40,96,56,89,43,26,66,54,52,32,50,54,54,52,54,58,56,66,53,33,30,53,48,70,59,48,33,72,68,20,82,42,23,32,37,38,37,23,31,63,86,51,66,36,58,55,49,14,54,51,49,54,53,76,70,46,91,62,87,60,38,49,47,82,41,56,18,49,65,58,35,49,43,54,18,48,50,62,31,42,61,82,48,42,70,60,53,54,39,46,30,34,41,15,57,61,36,65,51,90,62,28,44,59,47,43,44,52,24,39,44,55,47,45,72,69,24,58,43,77,38,79,41,69,64,63,88,85,34,70,44,51,55,20,51,51,39,42,39,50,70,45,46,58,74,77,63,90,90,59,72,69,44,78,63,44,53,51,34,53,54,30,46,52,46,43,52,63,59,55,45,29,56,40,72,40,61,77,41,44,39,28,49,43,58,80,73,83,72,52,68,66,47,53,47,53,47,37,54,69,49,36,41,44,50,73,51,75,58,56,64,49,65,46,43,92,85,47,91,58,51,46,64,58,24,50,26,52,54,27,47,35,24,57,44,27,45,45,36,38,62,18,51,34,48,55,72,69,44,76,87,71,74,71,78,81,78,83,69,87,83,76,87,62,70,66,54,61,56,45,64,65,56,67,40,78,79,54,55,77,80,54,82,80,71,80,94,85,87,83,94,72,96,74,84,84,76,85,75,94,85,80,94,83,87,88,77,87,86,82,84,51,90,65,51,77,71,49,62,80,53,85,85,73,50,89,85,63,85,76,57,62,66,58,55,49,49,52,31,45,51,51,30,51,58,48,39,73,66,58,51,24,61,57,40,52,38,52,54,58,49,43,48,36,61,50,51,43,51,52,51,52,56,43,58,68,31,70,67,42,52,52,49,29,51,39,41,8,54,74,69,28,57,60,78,40,65,42,50,44,42,40,69,35,53,64,56,54,53,30,45,51,42,46,26,50,58,72,73,48,80,68,56,54,46,46,79,93,57,75,41,68,72,52,55,51,50,34,49,52,35,44,49,44,30,46,28,34,40,42,60,55,45,48,47,53,25,68,28,56,70,35,42,53,54,40,43,74,74,73,39,64,58,72,75,73,49,58,73,91,69,45,36,70,45,44,49,47,51,40,70,77,26,72,46,74,67,50,42,68,27,73,64,41,43,50,52,51,49,53,48,43,78,55,50,55,58,54,54,66,64,58,55,54,48,52,53,52,48,52,49,44,42,54,51,35,29,74,88,42,75,47,45,34,64,66,58,50,19,16,52,47,36,30,49,50,46,29,52,55,54,49,65,72,67,42,75,82,66,74,66,57,71,74,72,73,69,80,66,68,88,66,72,75,77,61,62,71,33,17,52,51,41,44,46,66,73,68,57,82,67,81,94,40,76,64,53,52,53,49,49,52,50,51,62,73,64,48,52,72,68,55,46,49,52,22,38,53,51,15,52,53,52,49,53,36,47,76,70,69,43,75,80,76,78,80,79,79,82,91,82,76,97,70,82,73,88,74,53,78,81,71,45,64,65,46,52,51,51,52,50,50,53,50,50,52,52,49,50,53,52,49,54,58,52,51,54,42,51,54,49,51,50,53,53,50,52,50,52,52,53,49,75,62,59,83,70,91,54,72,90,47,42,71,59,31,68,76,34,51,50,51,62,77,44,39,51,70,42,57,43,64,55,75,40,41,40,25,46,33,55,28,62,46,45,44,45,47,66,51,53,64,54,65,74,67,82,81,90,77,89,90,87,89,83,86,84,134